Protein AF-0000000079721701 (afdb_homodimer)

Radius of gyration: 37.3 Å; Cα contacts (8 Å, |Δi|>4): 2330; chains: 2; bounding box: 77×188×88 Å

Solvent-accessible surface area (backbone atoms only — not comparable to full-atom values): 48137 Å² total; per-residue (Å²): 137,82,81,78,79,73,79,78,77,75,77,74,76,75,70,72,70,68,70,68,66,74,75,66,59,24,39,37,38,39,32,34,25,27,34,30,35,58,57,39,34,76,59,66,25,84,84,37,69,26,68,47,55,31,50,41,29,46,56,5,37,29,41,76,34,28,29,40,41,21,17,40,56,22,20,17,47,40,15,33,41,32,3,26,53,33,38,29,41,56,12,48,28,65,82,40,46,40,57,69,83,54,66,39,45,49,31,56,40,35,76,66,61,31,49,20,36,37,33,12,58,74,68,44,46,76,38,57,55,71,18,40,79,41,77,42,64,48,54,90,61,8,42,90,43,16,53,65,39,53,53,54,54,64,69,69,47,70,84,91,41,36,38,35,37,45,40,19,27,38,24,36,40,84,73,82,68,92,53,97,37,61,79,72,45,55,34,92,77,54,78,60,61,84,60,50,48,84,44,69,53,28,24,44,50,50,20,51,43,42,20,32,46,33,49,52,25,50,51,51,38,53,41,52,53,47,30,52,75,67,71,42,44,49,54,24,40,37,36,40,35,34,36,18,4,27,68,40,61,72,10,22,58,29,69,51,65,52,4,19,29,23,38,39,30,37,29,21,60,73,68,28,74,59,52,60,38,72,20,72,37,47,42,49,34,24,20,48,25,34,21,54,29,51,73,64,73,38,86,64,61,73,65,37,35,35,54,58,58,62,63,41,50,77,39,41,83,49,85,71,42,53,46,46,60,31,39,27,44,36,44,61,37,54,50,43,34,39,29,34,29,45,94,51,38,38,35,37,43,28,80,45,15,80,46,52,54,48,42,34,62,69,15,43,59,27,57,41,37,50,48,43,50,52,31,50,76,68,44,62,29,46,47,59,44,31,52,36,60,22,29,48,41,41,20,46,41,26,27,46,38,88,84,32,78,80,61,76,49,65,44,56,67,40,74,90,35,46,66,59,51,52,51,47,50,49,53,43,50,48,33,32,59,61,32,25,49,58,82,54,90,51,55,32,51,38,24,39,50,98,51,73,74,81,44,69,38,97,38,49,95,47,80,44,51,56,45,9,56,94,59,50,3,60,76,44,44,53,55,54,74,85,137,83,82,80,80,75,79,79,78,76,77,75,76,75,72,73,71,68,70,69,67,75,77,63,60,24,39,37,40,40,30,34,24,27,35,31,36,58,58,40,34,77,60,66,26,85,83,38,68,27,68,46,54,31,49,42,28,47,55,4,37,28,38,76,35,30,28,40,41,21,18,40,57,23,20,17,47,42,15,33,41,33,4,26,55,32,36,31,41,56,13,48,28,64,81,40,45,40,57,69,82,56,66,38,45,50,31,55,39,36,76,67,61,30,48,20,37,37,32,12,57,73,69,43,46,76,38,58,54,71,19,40,80,42,75,41,65,48,53,89,60,8,42,91,44,16,53,65,38,53,53,56,54,63,69,68,47,70,87,90,42,36,36,36,37,44,40,18,27,38,23,37,40,84,74,82,69,89,54,99,39,62,77,72,44,54,33,93,78,56,78,58,61,85,59,51,47,84,45,70,53,29,2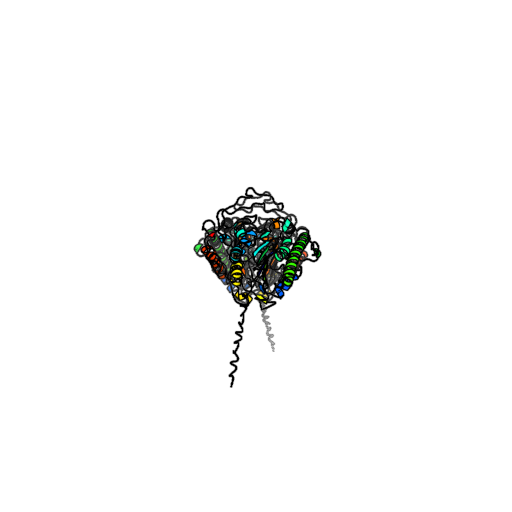4,44,51,50,21,49,43,41,21,33,46,32,50,52,26,50,52,53,38,53,42,52,53,49,30,51,74,67,71,42,43,51,52,24,41,37,35,41,35,34,36,18,5,28,69,40,60,72,11,22,58,28,70,51,64,54,4,19,29,23,37,40,30,38,30,23,60,73,68,27,73,60,54,58,39,74,22,71,36,47,43,49,33,24,20,47,25,34,21,53,29,51,74,65,73,39,86,64,63,73,64,36,36,34,56,59,57,62,64,41,50,78,38,40,82,49,84,70,40,54,45,46,59,32,41,28,44,34,44,61,37,54,49,44,35,39,30,34,31,44,94,51,39,38,34,37,43,29,80,46,15,79,47,52,53,47,42,33,62,71,16,45,60,28,58,42,35,48,48,45,50,51,31,50,77,69,44,62,29,46,47,60,44,30,53,37,58,22,28,48,42,42,19,47,41,25,26,46,38,87,82,32,78,80,61,75,50,66,45,54,67,41,76,92,36,45,67,60,49,5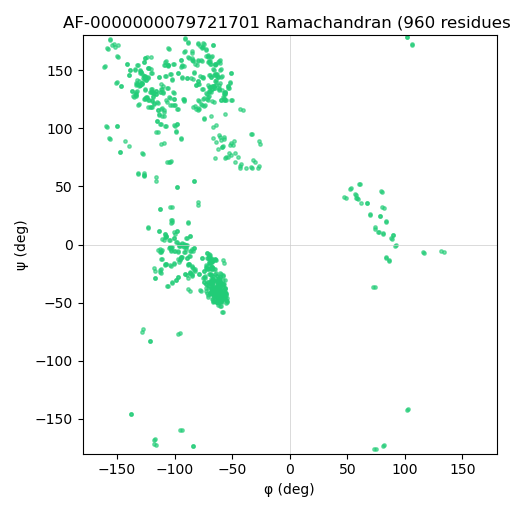1,50,48,50,48,53,43,50,47,33,33,58,60,31,24,49,58,82,55,90,52,54,32,51,38,25,38,52,99,52,72,75,80,44,70,40,98,37,48,95,47,79,45,51,58,44,9,56,95,58,50,4,60,77,45,42,54,54,53,75,85

Sequence (964 aa):
MNHFFIPFLLFLSVSSTAYAQKEKLNIIVFIADDVSWDDFGCYGNTQVKTPNIDQLAKNGLKFDNFYLTASSCSPSRNSIITGRYPHNTGATELHTTPPLNMVSFPELLRNNNYYSVMAGKFHMGPYARRGFDMMFEHRNENGDGGEESWLNSLKKRPKTKPFFMWFASYDAHRDWGPNKFSGTHQPNQLEPPFYLSNGDETKADLAKYYDEISRFDFYIGEVVKELKSQKELDNTLIIIMSDNGRPFPHSKTRVNDRGMKTPFVMHWPNGIKNKDVTSKSLISAVDIAPTILTLAGIDSPDHFQGHSFDRLLTEPDLPFRNYLFAEHNWHDYEAHERMVRNENYMYILNSRPMQPQNGPLDAVGSPSFKELEILKDQGQLSAIQADVFMVPRPHEELYDYGRDPLQLLNVASLPEYAETLKSMRNILSEWMTETGDNIPKNLTKDWYHKEAGLIKTEFHNIRGEMPGQNLNATENNVKGAFMNHFFIPFLLFLSVSSTAYAQKEKLNIIVFIADDVSWDDFGCYGNTQVKTPNIDQLAKNGLKFDNFYLTASSCSPSRNSIITGRYPHNTGATELHTTPPLNMVSFPELLRNNNYYSVMAGKFHMGPYARRGFDMMFEHRNENGDGGEESWLNSLKKRPKTKPFFMWFASYDAHRDWGPNKFSGTHQPNQLEPPFYLSNGDETKADLAKYYDEISRFDFYIGEVVKELKSQKELDNTLIIIMSDNGRPFPHSKTRVNDRGMKTPFVMHWPNGIKNKDVTSKSLISAVDIAPTILTLAGIDSPDHFQGHSFDRLLTEPDLPFRNYLFAEHNWHDYEAHERMVRNENYMYILNSRPMQPQNGPLDAVGSPSFKELEILKDQGQLSAIQADVFMVPRPHEELYDYGRDPLQLLNVASLPEYAETLKSMRNILSEWMTETGDNIPKNLTKDWYHKEAGLIKTEFHNIRGEMPGQNLNATENNVKGAF

Organism: NCBI:txid616991

Nearest PDB structures (foldseek):
  4miv-assembly4_G  TM=9.197E-01  e=3.894E-34  Homo sapiens
  4miv-assembly3_F  TM=9.043E-01  e=2.025E-34  Homo sapiens
  4miv-assembly1_B  TM=8.960E-01  e=1.007E-33  Homo sapiens
  4upi-assembly1_A  TM=7.775E-01  e=2.759E-25  Ruegeria pomeroyi DSS-3
  4uph-assembly2_D  TM=7.593E-01  e=1.478E-23  Rhizobium rhizogenes K84

Foldseek 3Di:
DPPPPPPDPPPPPPPPPPPVVPAFFAEEEEAEAAAAACLAVCNPDPQFDQPLLNVLQQFAEWEQAEWFQAQAQQLRVLCLFQLDHSLLQVNVEQLREGDLPGDGLLLVVVVVFAAEEEWEDDSHDDNCPNSHPYYHYDCVCQPPFRQNCVQVCVVPDDPVTHYYYYRYTHAPPDDQDDDPQPPVGDLVPDDDDPLFDNDSQVSVLVRSNSSRVNVSSVSSNSNLVSCVVVVNQQRYKYWYKYSWHHLAFPERLDRDSSTIPMIITIHHNNQQPDGRYYAHEHHYSSQNSCQVCVSSVHHDDLQRLHHHPSVCSHVRHDHDAQKDKHWRQDALAGFTKIWMDGPWKIKMAGPCQQDFQQHHQSNLQGSRVVVLVVCVVVVNRDPSNCRRVDPRHDRMFMATCVVPVPRSDGCCPPPVCVVVNVVRVVLRVQQCVLLQWDDDPWAQHNQADSHHDRHGDPSNPPGTDRTSVVVSSNPRSHNGHD/DPPPPDPPPPPPPPPPPPPVVPAFFAEEEEAAAAAAACLAVCNPDPQFDQPLLNVLQQFAEWEQAEWFQAQAQQLRVLCLFQLDHSLLQVNNEQLREGDLPRDGLLLVVVVVFAAEEEWEDDSHDDNCPNSHPYYHYDCVCQPPFRQNCVQVCVVPDDPVHHYYYHRYTHAPPDDQDDDPQPPVGDLVPDDDDPLFDNDSQVSVLVRSNSSRVNVSSVSSNSNLVSCVVVVNQQRYKYWYKYSWHHLAFPERLDRDSSTIPMIIGIGHNNQQPDGRYYAHEHHYSSQNSCQVCVSSVHHDDLQRLHHHPSVCSHVRHDHDAQKDKHWRQDALAGFTKIWMDGPWKIKMAGPCQQDFQQHHQSNLQGSRVVVLVVCVVVVNRDPSNCRRVDPRHDRMFMATCVVPVPRSDGCCPPPVCVVVNVVRVVLRVQQCVLLQWDDDPWAQHNQADSHHDRHGDPSNPPGTDRTSVVVSSNPRSHNGHD

Structure (mmCIF, N/CA/C/O backbone):
data_AF-0000000079721701-model_v1
#
loop_
_entity.id
_entity.type
_entity.pdbx_description
1 polymer 'Arylsulfatase A-like enzyme'
#
loop_
_atom_site.group_PDB
_atom_site.id
_atom_site.type_symbol
_atom_site.label_atom_id
_atom_site.label_alt_id
_atom_site.label_comp_id
_atom_site.label_asym_id
_atom_site.label_entity_id
_atom_site.label_seq_id
_atom_site.pdbx_PDB_ins_code
_atom_site.Cartn_x
_atom_site.Cartn_y
_atom_site.Cartn_z
_atom_site.occupancy
_atom_site.B_iso_or_equiv
_atom_site.auth_seq_id
_atom_site.auth_comp_id
_atom_site.auth_asym_id
_atom_site.auth_atom_id
_atom_site.pdbx_PDB_model_num
ATOM 1 N N . MET A 1 1 ? -49.188 99.625 22.891 1 33.59 1 MET A N 1
ATOM 2 C CA . MET A 1 1 ? -49.219 98.375 22.141 1 33.59 1 MET A CA 1
ATOM 3 C C . MET A 1 1 ? -47.812 97.812 21.969 1 33.59 1 MET A C 1
ATOM 5 O O . MET A 1 1 ? -47.062 98.25 21.125 1 33.59 1 MET A O 1
ATOM 9 N N . ASN A 1 2 ? -47.125 97.562 23.109 1 38.44 2 ASN A N 1
ATOM 10 C CA . ASN A 1 2 ? -45.781 97.062 23.375 1 38.44 2 ASN A CA 1
ATOM 11 C C . ASN A 1 2 ? -45.562 95.688 22.859 1 38.44 2 ASN A C 1
ATOM 13 O O . ASN A 1 2 ? -46.25 94.75 23.297 1 38.44 2 ASN A O 1
ATOM 17 N N . HIS A 1 3 ? -45.25 95.5 21.562 1 40.81 3 HIS A N 1
ATOM 18 C CA . HIS A 1 3 ? -45 94.312 20.828 1 40.81 3 HIS A CA 1
ATOM 19 C C . HIS A 1 3 ? -43.812 93.5 21.453 1 40.81 3 HIS A C 1
ATOM 21 O O . HIS A 1 3 ? -42.719 94.062 21.578 1 40.81 3 HIS A O 1
ATOM 27 N N . PHE A 1 4 ? -44.062 92.688 22.438 1 42.78 4 PHE A N 1
ATOM 28 C CA . PHE A 1 4 ? -43.125 91.812 23.094 1 42.78 4 PHE A CA 1
ATOM 29 C C . PHE A 1 4 ? -42.562 90.812 22.094 1 42.78 4 PHE A C 1
ATOM 31 O O . PHE A 1 4 ? -43.281 90.062 21.422 1 42.78 4 PHE A O 1
ATOM 38 N N . PHE A 1 5 ? -41.406 91.062 21.469 1 44.31 5 PHE A N 1
ATOM 39 C CA . PHE A 1 5 ? -40.625 90.188 20.594 1 44.31 5 PHE A CA 1
ATOM 40 C C . PHE A 1 5 ? -40.125 89 21.359 1 44.31 5 PHE A C 1
ATOM 42 O O . PHE A 1 5 ? -39.406 89.125 22.359 1 44.31 5 PHE A O 1
ATOM 49 N N . ILE A 1 6 ? -40.875 87.938 21.438 1 47.28 6 ILE A N 1
ATOM 50 C CA . ILE A 1 6 ? -40.375 86.688 22.047 1 47.28 6 ILE A CA 1
ATOM 51 C C . ILE A 1 6 ? -39.281 86.125 21.188 1 47.28 6 ILE A C 1
ATOM 53 O O . ILE A 1 6 ? -39.469 85.812 20 1 47.28 6 ILE A O 1
ATOM 57 N N . PRO A 1 7 ? -38 86.312 21.547 1 44.66 7 PRO A N 1
ATOM 58 C CA . PRO A 1 7 ? -36.938 85.625 20.766 1 44.66 7 PRO A CA 1
ATOM 59 C C . PRO A 1 7 ? -37.094 84.125 20.703 1 44.66 7 PRO A C 1
ATOM 61 O O . PRO A 1 7 ? -37.531 83.5 21.672 1 44.66 7 PRO A O 1
ATOM 64 N N . PHE A 1 8 ? -37.375 83.625 19.531 1 43.62 8 PHE A N 1
ATOM 65 C CA . PHE A 1 8 ? -37.406 82.188 19.203 1 43.62 8 PHE A CA 1
ATOM 66 C C . PHE A 1 8 ? -36.031 81.562 19.469 1 43.62 8 PHE A C 1
ATOM 68 O O . PHE A 1 8 ? -35.031 81.938 18.844 1 43.62 8 PHE A O 1
ATOM 75 N N . LEU A 1 9 ? -35.781 81.062 20.688 1 43.47 9 LEU A N 1
ATOM 76 C CA . LEU A 1 9 ? -34.625 80.25 20.969 1 43.47 9 LEU A CA 1
ATOM 77 C C . LEU A 1 9 ? -34.625 79 20.094 1 43.47 9 LEU A C 1
ATOM 79 O O . LEU A 1 9 ? -35.562 78.188 20.203 1 43.47 9 LEU A O 1
ATOM 83 N N . LEU A 1 10 ? -34.125 79.125 18.875 1 42.88 10 LEU A N 1
ATOM 84 C CA . LEU A 1 10 ? -33.812 77.938 18.094 1 42.88 10 LEU A CA 1
ATOM 85 C C . LEU A 1 10 ? -33 76.938 18.891 1 42.88 10 LEU A C 1
ATOM 87 O O . LEU A 1 10 ? -31.859 77.25 19.266 1 42.88 10 LEU A O 1
ATOM 91 N N . PHE A 1 11 ? -33.594 76 19.625 1 42.72 11 PHE A N 1
ATOM 92 C CA . PHE A 1 11 ? -32.938 74.875 20.172 1 42.72 11 PHE A CA 1
ATOM 93 C C . PHE A 1 11 ? -32.25 74.062 19.078 1 42.72 11 PHE A C 1
ATOM 95 O O . PHE A 1 11 ? -32.938 73.438 18.25 1 42.72 11 PHE A O 1
ATOM 102 N N . LEU A 1 12 ? -31.078 74.562 18.516 1 43.72 12 LEU A N 1
ATOM 103 C CA . LEU A 1 12 ? -30.25 73.625 17.75 1 43.72 12 LEU A CA 1
ATOM 104 C C . LEU A 1 12 ? -29.984 72.312 18.531 1 43.72 12 LEU A C 1
ATOM 106 O O . LEU A 1 12 ? -29.297 72.375 19.531 1 43.72 12 LEU A O 1
ATOM 110 N N . SER A 1 13 ? -30.844 71.375 18.453 1 41.56 13 SER A N 1
ATOM 111 C CA . SER A 1 13 ? -30.516 70 18.828 1 41.56 13 SER A CA 1
ATOM 112 C C . SER A 1 13 ? -29.266 69.5 18.094 1 41.56 13 SER A C 1
ATOM 114 O O . SER A 1 13 ? -29.281 69.312 16.875 1 41.56 13 SER A O 1
ATOM 116 N N . VAL A 1 14 ? -28.047 69.938 18.5 1 43.81 14 VAL A N 1
ATOM 117 C CA . VAL A 1 14 ? -26.859 69.188 18.078 1 43.81 14 VAL A CA 1
ATOM 118 C C . VAL A 1 14 ? -27.062 67.688 18.312 1 43.81 14 VAL A C 1
ATOM 120 O O . VAL A 1 14 ? -27.141 67.25 19.453 1 43.81 14 VAL A O 1
ATOM 123 N N . SER A 1 15 ? -27.781 67.062 17.422 1 39.53 15 SER A N 1
ATOM 124 C CA . SER A 1 15 ? -27.656 65.625 17.359 1 39.53 15 SER A CA 1
ATOM 125 C C . SER A 1 15 ? -26.188 65.188 17.359 1 39.53 15 SER A C 1
ATOM 127 O O . SER A 1 15 ? -25.469 65.438 16.391 1 39.53 15 SER A O 1
ATOM 129 N N . SER A 1 16 ? -25.5 65.312 18.453 1 36.78 16 SER A N 1
ATOM 130 C CA . SER A 1 16 ? -24.266 64.5 18.516 1 36.78 16 SER A CA 1
ATOM 131 C C . SER A 1 16 ? -24.438 63.125 17.875 1 36.78 16 SER A C 1
ATOM 133 O O . SER A 1 16 ? -25.078 62.25 18.453 1 36.78 16 SER A O 1
ATOM 135 N N . THR A 1 17 ? -24.641 63.125 16.594 1 38.56 17 THR A N 1
ATOM 136 C CA . THR A 1 17 ? -24.359 61.812 16.031 1 38.56 17 THR A CA 1
ATOM 137 C C . THR A 1 17 ? -23.078 61.219 16.609 1 38.56 17 THR A C 1
ATOM 139 O O . THR A 1 17 ? -21.984 61.688 16.312 1 38.56 17 THR A O 1
ATOM 142 N N . ALA A 1 18 ? -23.062 60.875 17.859 1 40.19 18 ALA A N 1
ATOM 143 C CA . ALA A 1 18 ? -22.016 59.938 18.266 1 40.19 18 ALA A CA 1
ATOM 144 C C . ALA A 1 18 ? -21.625 59 17.125 1 40.19 18 ALA A C 1
ATOM 146 O O . ALA A 1 18 ? -22.422 58.156 16.719 1 40.19 18 ALA A O 1
ATOM 147 N N . TYR A 1 19 ? -20.984 59.469 16.156 1 37.78 19 TYR A N 1
ATOM 148 C CA . TYR A 1 19 ? -20.297 58.469 15.344 1 37.78 19 TYR A CA 1
ATOM 149 C C . TYR A 1 19 ? -19.828 57.281 16.203 1 37.78 19 TYR A C 1
ATOM 151 O O . TYR A 1 19 ? -18.906 57.438 17 1 37.78 19 TYR A O 1
ATOM 159 N N . ALA A 1 20 ? -20.703 56.5 16.766 1 42.44 20 ALA A N 1
ATOM 160 C CA . ALA A 1 20 ? -20.281 55.25 17.359 1 42.44 20 ALA A CA 1
ATOM 161 C C . ALA A 1 20 ? -19.016 54.719 16.688 1 42.44 20 ALA A C 1
ATOM 163 O O . ALA A 1 20 ? -19.031 54.344 15.523 1 42.44 20 ALA A O 1
ATOM 164 N N . GLN A 1 21 ? -17.953 55.344 16.828 1 42.47 21 GLN A N 1
ATOM 165 C CA . GLN A 1 21 ? -16.688 54.781 16.375 1 42.47 21 GLN A CA 1
ATOM 166 C C . GLN A 1 21 ? -16.734 53.25 16.359 1 42.47 21 GLN A C 1
ATOM 168 O O . GLN A 1 21 ? -17.031 52.656 17.391 1 42.47 21 GLN A O 1
ATOM 173 N N . LYS A 1 22 ? -17.172 52.688 15.336 1 55.22 22 LYS A N 1
ATOM 174 C CA . LYS A 1 22 ? -17.172 51.219 15.219 1 55.22 22 LYS A CA 1
ATOM 175 C C . LYS A 1 22 ? -15.977 50.625 15.938 1 55.22 22 LYS A C 1
ATOM 177 O O . LYS A 1 22 ? -14.82 50.938 15.617 1 55.22 22 LYS A O 1
ATOM 182 N N . GLU A 1 23 ? -16.141 50.219 17.141 1 75.44 23 GLU A N 1
ATOM 183 C CA . GLU A 1 23 ? -15.117 49.594 17.969 1 75.44 23 GLU A CA 1
ATOM 184 C C . GLU A 1 23 ? -14.281 48.625 17.172 1 75.44 23 GLU A C 1
ATOM 186 O O . GLU A 1 23 ? -14.82 47.812 16.406 1 75.44 23 GLU A O 1
ATOM 191 N N . LYS A 1 24 ? -13 48.906 17.016 1 89.88 24 LYS A N 1
ATOM 192 C CA . LYS A 1 24 ? -12.07 48.031 16.297 1 89.88 24 LYS A CA 1
ATOM 193 C C . LYS A 1 24 ? -12.109 46.594 16.844 1 89.88 24 LYS A C 1
ATOM 195 O O . LYS A 1 24 ? -12.234 46.406 18.047 1 89.88 24 LYS A O 1
ATOM 200 N N . LEU A 1 25 ? -12.117 45.719 16 1 96.88 25 LEU A N 1
ATOM 201 C CA . LEU A 1 25 ? -12.164 44.281 16.266 1 96.88 25 LEU A CA 1
ATOM 202 C C . LEU A 1 25 ? -11.008 43.844 17.156 1 96.88 25 LEU A C 1
ATOM 204 O O . LEU A 1 25 ? -9.859 44.25 16.922 1 96.88 25 LEU A O 1
ATOM 208 N N . ASN A 1 26 ? -11.305 43.188 18.312 1 98.5 26 ASN A N 1
ATOM 209 C CA . ASN A 1 26 ? -10.273 42.469 19.062 1 98.5 26 ASN A CA 1
ATOM 210 C C . ASN A 1 26 ? -10.039 41.062 18.484 1 98.5 26 ASN A C 1
ATOM 212 O O . ASN A 1 26 ? -10.938 40.469 17.891 1 98.5 26 ASN A O 1
ATOM 216 N N . ILE A 1 27 ? -8.812 40.562 18.578 1 98.81 27 ILE A N 1
ATOM 217 C CA . ILE A 1 27 ? -8.477 39.25 17.984 1 98.81 27 ILE A CA 1
ATOM 218 C C . ILE A 1 27 ? -7.668 38.438 18.984 1 98.81 27 ILE A C 1
ATOM 220 O O . ILE A 1 27 ? -6.688 38.938 19.562 1 98.81 27 ILE A O 1
ATOM 224 N N . ILE A 1 28 ? -8.062 37.188 19.25 1 98.88 28 ILE A N 1
ATOM 225 C CA . ILE A 1 28 ? -7.281 36.219 20 1 98.88 28 ILE A CA 1
ATOM 226 C C . ILE A 1 28 ? -7.109 34.938 19.188 1 98.88 28 ILE A C 1
ATOM 228 O O . ILE A 1 28 ? -8.094 34.375 18.688 1 98.88 28 ILE A O 1
ATOM 232 N N . VAL A 1 29 ? -5.918 34.531 19.016 1 98.81 29 VAL A N 1
ATOM 233 C CA . VAL A 1 29 ? -5.602 33.219 18.391 1 98.81 29 VAL A CA 1
ATOM 234 C C . VAL A 1 29 ? -5.07 32.281 19.453 1 98.81 29 VAL A C 1
ATOM 236 O O . VAL A 1 29 ? -4.035 32.531 20.078 1 98.81 29 VAL A O 1
ATOM 239 N N . PHE A 1 30 ? -5.82 31.234 19.672 1 98.75 30 PHE A N 1
ATOM 240 C CA . PHE A 1 30 ? -5.332 30.125 20.484 1 98.75 30 PHE A CA 1
ATOM 241 C C . PHE A 1 30 ? -4.684 29.062 19.609 1 98.75 30 PHE A C 1
ATOM 243 O O . PHE A 1 30 ? -5.32 28.516 18.703 1 98.75 30 PHE A O 1
ATOM 250 N N . ILE A 1 31 ? -3.453 28.703 19.891 1 98.19 31 ILE A N 1
ATOM 251 C CA . ILE A 1 31 ? -2.74 27.688 19.125 1 98.19 31 ILE A CA 1
ATOM 252 C C . ILE A 1 31 ? -2.271 26.578 20.047 1 98.19 31 ILE A C 1
ATOM 254 O O . ILE A 1 31 ? -1.507 26.812 20.984 1 98.19 31 ILE A O 1
ATOM 258 N N . ALA A 1 32 ? -2.744 25.406 19.812 1 97.62 32 ALA A N 1
ATOM 259 C CA . ALA A 1 32 ? -2.211 24.219 20.469 1 97.62 32 ALA A CA 1
ATOM 260 C C . ALA A 1 32 ? -0.925 23.75 19.797 1 97.62 32 ALA A C 1
ATOM 262 O O . ALA A 1 32 ? -0.618 24.156 18.688 1 97.62 32 ALA A O 1
ATOM 263 N N . ASP A 1 33 ? -0.144 22.984 20.547 1 96.06 33 ASP A N 1
ATOM 264 C CA . ASP A 1 33 ? 1.046 22.344 20.016 1 96.06 33 ASP A CA 1
ATOM 265 C C . ASP A 1 33 ? 0.862 20.828 19.938 1 96.06 33 ASP A C 1
ATOM 267 O O . ASP A 1 33 ? 0.807 20.156 20.969 1 96.06 33 ASP A O 1
ATOM 271 N N . ASP A 1 34 ? 0.768 20.266 18.703 1 96.69 34 ASP A N 1
ATOM 272 C CA . ASP A 1 34 ? 0.71 18.828 18.516 1 96.69 34 ASP A CA 1
ATOM 273 C C . ASP A 1 34 ? -0.693 18.297 18.797 1 96.69 34 ASP A C 1
ATOM 275 O O . ASP A 1 34 ? -0.858 17.312 19.531 1 96.69 34 ASP A O 1
ATOM 279 N N . VAL A 1 35 ? -1.692 18.969 18.266 1 97.5 35 VAL A N 1
ATOM 280 C CA . VAL A 1 35 ? -3.07 18.5 18.359 1 97.5 35 VAL A CA 1
ATOM 281 C C . VAL A 1 35 ? -3.65 18.297 16.953 1 97.5 35 VAL A C 1
ATOM 283 O O . VAL A 1 35 ? -3.531 19.188 16.094 1 97.5 35 VAL A O 1
ATOM 286 N N . SER A 1 36 ? -4.258 17.156 16.75 1 96.19 36 SER A N 1
ATOM 287 C CA . SER A 1 36 ? -4.809 16.844 15.438 1 96.19 36 SER A CA 1
ATOM 288 C C . SER A 1 36 ? -6.273 17.266 15.336 1 96.19 36 SER A C 1
ATOM 290 O O . SER A 1 36 ? -6.922 17.516 16.359 1 96.19 36 SER A O 1
ATOM 292 N N . TRP A 1 37 ? -6.762 17.297 14.117 1 94.31 37 TRP A N 1
ATOM 293 C CA . TRP A 1 37 ? -8.078 17.844 13.805 1 94.31 37 TRP A CA 1
ATOM 294 C C . TRP A 1 37 ? -9.172 17.062 14.531 1 94.31 37 TRP A C 1
ATOM 296 O O . TRP A 1 37 ? -10.188 17.641 14.93 1 94.31 37 TRP A O 1
ATOM 306 N N . ASP A 1 38 ? -8.906 15.789 14.758 1 94.69 38 ASP A N 1
ATOM 307 C CA . ASP A 1 38 ? -9.969 14.945 15.289 1 94.69 38 ASP A CA 1
ATOM 308 C C . ASP A 1 38 ? -9.773 14.695 16.781 1 94.69 38 ASP A C 1
ATOM 310 O O . ASP A 1 38 ? -10.336 13.75 17.344 1 94.69 38 ASP A O 1
ATOM 314 N N . ASP A 1 39 ? -9.016 15.578 17.406 1 97 39 ASP A N 1
ATOM 315 C CA . ASP A 1 39 ? -8.734 15.391 18.828 1 97 39 ASP A CA 1
ATOM 316 C C . ASP A 1 39 ? -9.703 16.203 19.688 1 97 39 ASP A C 1
ATOM 318 O O . ASP A 1 39 ? -9.781 16 20.906 1 97 39 ASP A O 1
ATOM 322 N N . PHE A 1 40 ? -10.414 17.156 19.125 1 97.75 40 PHE A N 1
ATOM 323 C CA . PHE A 1 40 ? -11.406 17.922 19.875 1 97.75 40 PHE A CA 1
ATOM 324 C C . PHE A 1 40 ? -12.781 17.281 19.766 1 97.75 40 PHE A C 1
ATOM 326 O O . PHE A 1 40 ? -13.109 16.672 18.75 1 97.75 40 PHE A O 1
ATOM 333 N N . GLY A 1 41 ? -13.594 17.5 20.734 1 97.19 41 GLY A N 1
ATOM 334 C CA . GLY A 1 41 ? -14.945 16.969 20.766 1 97.19 41 GLY A CA 1
ATOM 335 C C . GLY A 1 41 ? -15.805 17.469 19.625 1 97.19 41 GLY A C 1
ATOM 336 O O . GLY A 1 41 ? -16.609 16.703 19.078 1 97.19 41 GLY A O 1
ATOM 337 N N . CYS A 1 42 ? -15.688 18.656 19.25 1 97.19 42 CYS A N 1
ATOM 338 C CA . CYS A 1 42 ? -16.531 19.234 18.219 1 97.19 42 CYS A CA 1
ATOM 339 C C . CYS A 1 42 ? -16.25 18.594 16.859 1 97.19 42 CYS A C 1
ATOM 341 O O . CYS A 1 42 ? -17.031 18.766 15.914 1 97.19 42 CYS A O 1
ATOM 343 N N . TYR A 1 43 ? -15.18 17.859 16.766 1 96.94 43 TYR A N 1
ATOM 344 C CA . TYR A 1 43 ? -14.867 17.156 15.523 1 96.94 43 TYR A CA 1
ATOM 345 C C . TYR A 1 43 ? -15.172 15.664 15.656 1 96.94 43 TYR A C 1
ATOM 347 O O . TYR A 1 43 ? -14.82 14.875 14.781 1 96.94 43 TYR A O 1
ATOM 355 N N . GLY A 1 44 ? -15.727 15.281 16.781 1 94.88 44 GLY A N 1
ATOM 356 C CA . GLY A 1 44 ? -16.266 13.938 16.875 1 94.88 44 GLY A CA 1
ATOM 357 C C . GLY A 1 44 ? -15.555 13.07 17.891 1 94.88 44 GLY A C 1
ATOM 358 O O . GLY A 1 44 ? -15.969 11.938 18.156 1 94.88 44 GLY A O 1
ATOM 359 N N . ASN A 1 45 ? -14.445 13.57 18.484 1 96.25 45 ASN A N 1
ATOM 360 C CA . ASN A 1 45 ? -13.75 12.773 19.484 1 96.25 45 ASN A CA 1
ATOM 361 C C . ASN A 1 45 ? -14.594 12.602 20.75 1 96.25 45 ASN A C 1
ATOM 363 O O . ASN A 1 45 ? -14.984 13.586 21.375 1 96.25 45 ASN A O 1
ATOM 367 N N . THR A 1 46 ? -14.859 11.406 21.172 1 95.69 46 THR A N 1
ATOM 368 C CA . THR A 1 46 ? -15.703 11.148 22.328 1 95.69 46 THR A CA 1
ATOM 369 C C . THR A 1 46 ? -14.859 10.781 23.547 1 95.69 46 THR A C 1
ATOM 371 O O . THR A 1 46 ? -15.391 10.594 24.641 1 95.69 46 THR A O 1
ATOM 374 N N . GLN A 1 47 ? -13.586 10.727 23.281 1 95.75 47 GLN A N 1
ATOM 375 C CA . GLN A 1 47 ? -12.727 10.211 24.344 1 95.75 47 GLN A CA 1
ATOM 376 C C . GLN A 1 47 ? -12.078 11.352 25.125 1 95.75 47 GLN A C 1
ATOM 378 O O . GLN A 1 47 ? -11.758 11.195 26.297 1 95.75 47 GLN A O 1
ATOM 383 N N . VAL A 1 48 ? -11.812 12.5 24.484 1 93.75 48 VAL A N 1
ATOM 384 C CA . VAL A 1 48 ? -11.219 13.664 25.141 1 93.75 48 VAL A CA 1
ATOM 385 C C . VAL A 1 48 ? -12.297 14.711 25.422 1 93.75 48 VAL A C 1
ATOM 387 O O . VAL A 1 48 ? -13.211 14.898 24.625 1 93.75 48 VAL A O 1
ATOM 390 N N . LYS A 1 49 ? -12.188 15.352 26.547 1 91.44 49 LYS A N 1
ATOM 391 C CA . LYS A 1 49 ? -13.164 16.375 26.938 1 91.44 49 LYS A CA 1
ATOM 392 C C . LYS A 1 49 ? -12.648 17.766 26.594 1 91.44 49 LYS A C 1
ATOM 394 O O . LYS A 1 49 ? -11.641 18.219 27.156 1 91.44 49 LYS A O 1
ATOM 399 N N . THR A 1 50 ? -13.312 18.422 25.734 1 97.94 50 THR A N 1
ATOM 400 C CA . THR A 1 50 ? -12.984 19.812 25.391 1 97.94 50 THR A CA 1
ATOM 401 C C . THR A 1 50 ? -14.242 20.672 25.406 1 97.94 50 THR A C 1
ATOM 403 O O . THR A 1 50 ? -14.562 21.328 24.406 1 97.94 50 THR A O 1
ATOM 406 N N . PRO A 1 51 ? -14.93 20.797 26.547 1 98.25 51 PRO A N 1
ATOM 407 C CA . PRO A 1 51 ? -16.25 21.438 26.594 1 98.25 51 PRO A CA 1
ATOM 408 C C . PRO A 1 51 ? -16.203 22.922 26.188 1 98.25 51 PRO A C 1
ATOM 410 O O . PRO A 1 51 ? -17.141 23.422 25.578 1 98.25 51 PRO A O 1
ATOM 413 N N . ASN A 1 52 ? -15.18 23.656 26.578 1 98.69 52 ASN A N 1
ATOM 414 C CA . ASN A 1 52 ? -15.109 25.078 26.234 1 98.69 52 ASN A CA 1
ATOM 415 C C . ASN A 1 52 ? -14.93 25.297 24.734 1 98.69 52 ASN A C 1
ATOM 417 O O . ASN A 1 52 ? -15.617 26.125 24.141 1 98.69 52 ASN A O 1
ATOM 421 N N . ILE A 1 53 ? -14.047 24.5 24.141 1 98.69 53 ILE A N 1
ATOM 422 C CA . ILE A 1 53 ? -13.836 24.562 22.688 1 98.69 53 ILE A CA 1
ATOM 423 C C . ILE A 1 53 ? -15.109 24.141 21.969 1 98.69 53 ILE A C 1
ATOM 425 O O . ILE A 1 53 ? -15.508 24.781 20.984 1 98.69 53 ILE A O 1
ATOM 429 N N . ASP A 1 54 ? -15.758 23.109 22.469 1 98.44 54 ASP A N 1
ATOM 430 C CA . ASP A 1 54 ? -17 22.609 21.875 1 98.44 54 ASP A CA 1
ATOM 431 C C . ASP A 1 54 ? -18.078 23.688 21.891 1 98.44 54 ASP A C 1
ATOM 433 O O . ASP A 1 54 ? -18.812 23.844 20.906 1 98.44 54 ASP A O 1
ATOM 437 N N . GLN A 1 55 ? -18.125 24.406 22.953 1 98.19 55 GLN A N 1
ATOM 438 C CA . GLN A 1 55 ? -19.125 25.453 23.062 1 98.19 55 GLN A CA 1
ATOM 439 C C . GLN A 1 55 ? -18.828 26.609 22.094 1 98.19 55 GLN A C 1
ATOM 441 O O . GLN A 1 55 ? -19.75 27.156 21.484 1 98.19 55 GLN A O 1
ATOM 446 N N . LEU A 1 56 ? -17.594 26.953 22.016 1 98.31 56 LEU A N 1
ATOM 447 C CA . LEU A 1 56 ? -17.219 28 21.078 1 98.31 56 LEU A CA 1
ATOM 448 C C . LEU A 1 56 ? -17.516 27.594 19.641 1 98.31 56 LEU A C 1
ATOM 450 O O . LEU A 1 56 ? -17.969 28.422 18.844 1 98.31 56 LEU A O 1
ATOM 454 N N . ALA A 1 57 ? -17.234 26.328 19.328 1 98.12 57 ALA A N 1
ATOM 455 C CA . ALA A 1 57 ? -17.562 25.812 18 1 98.12 57 ALA A CA 1
ATOM 456 C C . ALA A 1 57 ? -19.062 25.828 17.75 1 98.12 57 ALA A C 1
ATOM 458 O O . ALA A 1 57 ? -19.516 26.25 16.672 1 98.12 57 ALA A O 1
ATOM 459 N N . LYS A 1 58 ? -19.828 25.422 18.703 1 97.44 58 LYS A N 1
ATOM 460 C CA . LYS A 1 58 ? -21.281 25.375 18.594 1 97.44 58 LYS A CA 1
ATOM 461 C C . LYS A 1 58 ? -21.859 26.75 18.359 1 97.44 58 LYS A C 1
ATOM 463 O O . LYS A 1 58 ? -22.859 26.906 17.641 1 97.44 58 LYS A O 1
ATOM 468 N N . ASN A 1 59 ? -21.219 27.75 18.953 1 96.88 59 ASN A N 1
ATOM 469 C CA . ASN A 1 59 ? -21.703 29.125 18.859 1 96.88 59 ASN A CA 1
ATOM 470 C C . ASN A 1 59 ? -20.938 29.922 17.812 1 96.88 59 ASN A C 1
ATOM 472 O O . ASN A 1 59 ? -21.016 31.156 17.781 1 96.88 59 ASN A O 1
ATOM 476 N N . GLY A 1 60 ? -20.141 29.25 17.062 1 97.69 60 GLY A N 1
ATOM 477 C CA . GLY A 1 60 ? -19.328 29.891 16.047 1 97.69 60 GLY A CA 1
ATOM 478 C C . GLY A 1 60 ? -19.281 29.109 14.734 1 97.69 60 GLY A C 1
ATOM 479 O O . GLY A 1 60 ? -20.312 28.594 14.289 1 97.69 60 GLY A O 1
ATOM 480 N N . LEU A 1 61 ? -18.172 29.172 14.102 1 97.81 61 LEU A N 1
ATOM 481 C CA . LEU A 1 61 ? -17.938 28.547 12.805 1 97.81 61 LEU A CA 1
ATOM 482 C C . LEU A 1 61 ? -16.766 27.578 12.883 1 97.81 61 LEU A C 1
ATOM 484 O O . LEU A 1 61 ? -15.688 27.938 13.383 1 97.81 61 LEU A O 1
ATOM 488 N N . LYS A 1 62 ? -17.031 26.328 12.5 1 97.56 62 LYS A N 1
ATOM 489 C CA . LYS A 1 62 ? -15.969 25.328 12.414 1 97.56 62 LYS A CA 1
ATOM 490 C C . LYS A 1 62 ? -15.633 25 10.961 1 97.56 62 LYS A C 1
ATOM 492 O O . LYS A 1 62 ? -16.516 25 10.102 1 97.56 62 LYS A O 1
ATOM 497 N N . PHE A 1 63 ? -14.391 24.734 10.695 1 97.75 63 PHE A N 1
ATOM 498 C CA . PHE A 1 63 ? -13.945 24.344 9.367 1 97.75 63 PHE A CA 1
ATOM 499 C C . PHE A 1 63 ? -13.477 22.891 9.352 1 97.75 63 PHE A C 1
ATOM 501 O O . PHE A 1 63 ? -12.633 22.5 10.172 1 97.75 63 PHE A O 1
ATOM 508 N N . ASP A 1 64 ? -13.969 22.125 8.367 1 96.62 64 ASP A N 1
ATOM 509 C CA . ASP A 1 64 ? -13.617 20.719 8.273 1 96.62 64 ASP A CA 1
ATOM 510 C C . ASP A 1 64 ? -12.32 20.516 7.488 1 96.62 64 ASP A C 1
ATOM 512 O O . ASP A 1 64 ? -11.664 19.484 7.621 1 96.62 64 ASP A O 1
ATOM 516 N N . ASN A 1 65 ? -12.047 21.5 6.656 1 97.19 65 ASN A N 1
ATOM 517 C CA . ASN A 1 65 ? -10.922 21.312 5.734 1 97.19 65 ASN A CA 1
ATOM 518 C C . ASN A 1 65 ? -9.93 22.453 5.828 1 97.19 65 ASN A C 1
ATOM 520 O O . ASN A 1 65 ? -9.656 23.141 4.832 1 97.19 65 ASN A O 1
ATOM 524 N N . PHE A 1 66 ? -9.367 22.641 7.004 1 97.88 66 PHE A N 1
ATOM 525 C CA . PHE A 1 66 ? -8.258 23.562 7.215 1 97.88 66 PHE A CA 1
ATOM 526 C C . PHE A 1 66 ? -6.934 22.828 7.277 1 97.88 66 PHE A C 1
ATOM 528 O O . PHE A 1 66 ? -6.805 21.844 8.008 1 97.88 66 PHE A O 1
ATOM 535 N N . TYR A 1 67 ? -5.973 23.328 6.504 1 98.38 67 TYR A N 1
ATOM 536 C CA . TYR A 1 67 ? -4.715 22.594 6.367 1 98.38 67 TYR A CA 1
ATOM 537 C C . TYR A 1 67 ? -3.525 23.5 6.66 1 98.38 67 TYR A C 1
ATOM 539 O O . TYR A 1 67 ? -3.508 24.672 6.25 1 98.38 67 TYR A O 1
ATOM 547 N N . LEU A 1 68 ? -2.598 22.938 7.359 1 98.44 68 LEU A N 1
ATOM 548 C CA . LEU A 1 68 ? -1.292 23.562 7.543 1 98.44 68 LEU A CA 1
ATOM 549 C C . LEU A 1 68 ? -0.465 23.484 6.262 1 98.44 68 LEU A C 1
ATOM 551 O O . LEU A 1 68 ? -0.84 22.781 5.32 1 98.44 68 LEU A O 1
ATOM 555 N N . THR A 1 69 ? 0.612 24.219 6.23 1 98.19 69 THR A N 1
ATOM 556 C CA . THR A 1 69 ? 1.551 24.141 5.121 1 98.19 69 THR A CA 1
ATOM 557 C C . THR A 1 69 ? 2.762 23.281 5.496 1 98.19 69 THR A C 1
ATOM 559 O O . THR A 1 69 ? 3.529 22.875 4.629 1 98.19 69 THR A O 1
ATOM 562 N N . ALA A 1 70 ? 2.934 23.062 6.773 1 97.69 70 ALA A N 1
ATOM 563 C CA . ALA A 1 70 ? 3.936 22.172 7.344 1 97.69 70 ALA A CA 1
ATOM 564 C C . ALA A 1 70 ? 3.451 21.578 8.664 1 97.69 70 ALA A C 1
ATOM 566 O O . ALA A 1 70 ? 2.771 22.25 9.445 1 97.69 70 ALA A O 1
ATOM 567 N N . SER A 1 71 ? 3.744 20.312 8.844 1 93.75 71 SER A N 1
ATOM 568 C CA . SER A 1 71 ? 3.432 19.688 10.125 1 93.75 71 SER A CA 1
ATOM 569 C C . SER A 1 71 ? 4.66 19.641 11.023 1 93.75 71 SER A C 1
ATOM 571 O O . SER A 1 71 ? 5.062 18.562 11.469 1 93.75 71 SER A O 1
ATOM 573 N N . SER A 1 72 ? 5.281 20.672 11.156 1 95.56 72 SER A N 1
ATOM 574 C CA . SER A 1 72 ? 6.402 21.031 12.023 1 95.56 72 SER A CA 1
ATOM 575 C C . SER A 1 72 ? 6.203 22.422 12.641 1 95.56 72 SER A C 1
ATOM 577 O O . SER A 1 72 ? 5.84 23.359 11.945 1 95.56 72 SER A O 1
ATOM 579 N N . CYS A 1 73 ? 6.398 22.531 13.883 1 94.44 73 CYS A N 1
ATOM 580 C CA . CYS A 1 73 ? 5.906 23.672 14.641 1 94.44 73 CYS A CA 1
ATOM 581 C C . CYS A 1 73 ? 6.473 24.969 14.086 1 94.44 73 CYS A C 1
ATOM 583 O O . CYS A 1 73 ? 5.715 25.859 13.672 1 94.44 73 CYS A O 1
ATOM 585 N N . SER A 1 74 ? 7.812 25.141 14.023 1 96.12 74 SER A N 1
ATOM 586 C CA . SER A 1 74 ? 8.406 26.422 13.672 1 96.12 74 SER A CA 1
ATOM 587 C C . SER A 1 74 ? 8.031 26.828 12.25 1 96.12 74 SER A C 1
ATOM 589 O O . SER A 1 74 ? 7.559 27.938 12.016 1 96.12 74 SER A O 1
ATOM 591 N N . PRO A 1 75 ? 8.211 25.906 11.266 1 97.38 75 PRO A N 1
ATOM 592 C CA . PRO A 1 75 ? 7.793 26.297 9.914 1 97.38 75 PRO A CA 1
ATOM 593 C C . PRO A 1 75 ? 6.297 26.594 9.828 1 97.38 75 PRO A C 1
ATOM 595 O O . PRO A 1 75 ? 5.887 27.5 9.109 1 97.38 75 PRO A O 1
ATOM 598 N N . SER A 1 76 ? 5.492 25.828 10.484 1 97.69 76 SER A N 1
ATOM 599 C CA . SER A 1 76 ? 4.047 26.016 10.477 1 97.69 76 SER A CA 1
ATOM 600 C C . SER A 1 76 ? 3.662 27.391 11.039 1 97.69 76 SER A C 1
ATOM 602 O O . SER A 1 76 ? 2.883 28.109 10.422 1 97.69 76 SER A O 1
ATOM 604 N N . ARG A 1 77 ? 4.184 27.766 12.172 1 97.69 77 ARG A N 1
ATOM 605 C CA . ARG A 1 77 ? 3.885 29.062 12.797 1 97.69 77 ARG A CA 1
ATOM 606 C C . ARG A 1 77 ? 4.328 30.219 11.906 1 97.69 77 ARG A C 1
ATOM 608 O O . ARG A 1 77 ? 3.648 31.234 11.828 1 97.69 77 ARG A O 1
ATOM 615 N N . ASN A 1 78 ? 5.488 30.016 11.281 1 98.19 78 ASN A N 1
ATOM 616 C CA . ASN A 1 78 ? 5.949 31.047 10.375 1 98.19 78 ASN A CA 1
ATOM 617 C C . ASN A 1 78 ? 5.012 31.219 9.18 1 98.19 78 ASN A C 1
ATOM 619 O O . ASN A 1 78 ? 4.793 32.312 8.703 1 98.19 78 ASN A O 1
ATOM 623 N N . SER A 1 79 ? 4.465 30.125 8.695 1 98.19 79 SER A N 1
ATOM 624 C CA . SER A 1 79 ? 3.486 30.219 7.617 1 98.19 79 SER A CA 1
ATOM 625 C C . SER A 1 79 ? 2.213 30.922 8.086 1 98.19 79 SER A C 1
ATOM 627 O O . SER A 1 79 ? 1.64 31.734 7.352 1 98.19 79 SER A O 1
ATOM 629 N N . ILE A 1 80 ? 1.781 30.641 9.234 1 98.19 80 ILE A N 1
ATOM 630 C CA . ILE A 1 80 ? 0.556 31.203 9.789 1 98.19 80 ILE A CA 1
ATOM 631 C C . ILE A 1 80 ? 0.698 32.719 9.922 1 98.19 80 ILE A C 1
ATOM 633 O O . ILE A 1 80 ? -0.176 33.469 9.477 1 98.19 80 ILE A O 1
ATOM 637 N N . ILE A 1 81 ? 1.84 33.219 10.461 1 98 81 ILE A N 1
ATOM 638 C CA . ILE A 1 81 ? 1.938 34.625 10.852 1 98 81 ILE A CA 1
ATOM 639 C C . ILE A 1 81 ? 2.336 35.469 9.641 1 98 81 ILE A C 1
ATOM 641 O O . ILE A 1 81 ? 2.141 36.688 9.633 1 98 81 ILE A O 1
ATOM 645 N N . THR A 1 82 ? 2.896 34.812 8.594 1 97.88 82 THR A N 1
ATOM 646 C CA . THR A 1 82 ? 3.395 35.594 7.453 1 97.88 82 THR A CA 1
ATOM 647 C C . THR A 1 82 ? 2.492 35.406 6.238 1 97.88 82 THR A C 1
ATOM 649 O O . THR A 1 82 ? 2.598 36.125 5.258 1 97.88 82 THR A O 1
ATOM 652 N N . GLY A 1 83 ? 1.645 34.312 6.258 1 98.19 83 GLY A N 1
ATOM 653 C CA . GLY A 1 83 ? 0.835 34 5.09 1 98.19 83 GLY A CA 1
ATOM 654 C C . GLY A 1 83 ? 1.651 33.5 3.92 1 98.19 83 GLY A C 1
ATOM 655 O O . GLY A 1 83 ? 1.277 33.688 2.762 1 98.19 83 GLY A O 1
ATOM 656 N N . ARG A 1 84 ? 2.82 32.906 4.195 1 98.44 84 ARG A N 1
ATOM 657 C CA . ARG A 1 84 ? 3.723 32.438 3.156 1 98.44 84 ARG A CA 1
ATOM 658 C C . ARG A 1 84 ? 4.016 30.938 3.34 1 98.44 84 ARG A C 1
ATOM 660 O O . ARG A 1 84 ? 3.918 30.406 4.449 1 98.44 84 ARG A O 1
ATOM 667 N N . TYR A 1 85 ? 4.316 30.266 2.209 1 98.5 85 TYR A N 1
ATOM 668 C CA . TYR A 1 85 ? 4.723 28.875 2.287 1 98.5 85 TYR A CA 1
ATOM 669 C C . TYR A 1 85 ? 6.098 28.734 2.922 1 98.5 85 TYR A C 1
ATOM 671 O O . TYR A 1 85 ? 6.898 29.672 2.887 1 98.5 85 TYR A O 1
ATOM 679 N N . PRO A 1 86 ? 6.422 27.531 3.469 1 98.44 86 PRO A N 1
ATOM 680 C CA . PRO A 1 86 ? 7.668 27.375 4.219 1 98.44 86 PRO A CA 1
ATOM 681 C C . PRO A 1 86 ? 8.898 27.766 3.398 1 98.44 86 PRO A C 1
ATOM 683 O O . PRO A 1 86 ? 9.75 28.516 3.869 1 98.44 86 PRO A O 1
ATOM 686 N N . HIS A 1 87 ? 8.984 27.328 2.164 1 98.5 87 HIS A N 1
ATOM 687 C CA . HIS A 1 87 ? 10.172 27.641 1.386 1 98.5 87 HIS A CA 1
ATOM 688 C C . HIS A 1 87 ? 10.227 29.141 1.052 1 98.5 87 HIS A C 1
ATOM 690 O O . HIS A 1 87 ? 11.305 29.688 0.807 1 98.5 87 HIS A O 1
ATOM 696 N N . ASN A 1 88 ? 9.133 29.812 1.106 1 98.5 88 ASN A N 1
ATOM 697 C CA . ASN A 1 88 ? 9.094 31.25 0.83 1 98.5 88 ASN A CA 1
ATOM 698 C C . ASN A 1 88 ? 9.375 32.062 2.086 1 98.5 88 ASN A C 1
ATOM 700 O O . ASN A 1 88 ? 9.594 33.281 2.004 1 98.5 88 ASN A O 1
ATOM 704 N N . THR A 1 89 ? 9.273 31.453 3.252 1 98.06 89 THR A N 1
ATOM 705 C CA . THR A 1 89 ? 9.688 32.125 4.473 1 98.06 89 THR A CA 1
ATOM 706 C C . THR A 1 89 ? 11.195 32 4.684 1 98.06 89 THR A C 1
ATOM 708 O O . THR A 1 89 ? 11.789 32.75 5.469 1 98.06 89 THR A O 1
ATOM 711 N N . GLY A 1 90 ? 11.734 31 4.059 1 97.19 90 GLY A N 1
ATOM 712 C CA . GLY A 1 90 ? 13.141 30.672 4.277 1 97.19 90 GLY A CA 1
ATOM 713 C C . GLY A 1 90 ? 13.367 29.812 5.508 1 97.19 90 GLY A C 1
ATOM 714 O O . GLY A 1 90 ? 14.477 29.344 5.738 1 97.19 90 GLY A O 1
ATOM 715 N N . ALA A 1 91 ? 12.383 29.656 6.297 1 96.81 91 ALA A N 1
ATOM 716 C CA . ALA A 1 91 ? 12.438 28.828 7.5 1 96.81 91 ALA A CA 1
ATOM 717 C C . ALA A 1 91 ? 11.711 27.5 7.289 1 96.81 91 ALA A C 1
ATOM 719 O O . ALA A 1 91 ? 10.703 27.234 7.941 1 96.81 91 ALA A O 1
ATOM 720 N N . THR A 1 92 ? 12.312 26.625 6.484 1 96.75 92 THR A N 1
ATOM 721 C CA . THR A 1 92 ? 11.648 25.406 6.035 1 96.75 92 THR A CA 1
ATOM 722 C C . THR A 1 92 ? 11.797 24.297 7.07 1 96.75 92 THR A C 1
ATOM 724 O O . THR A 1 92 ? 11 23.359 7.105 1 96.75 92 THR A O 1
ATOM 727 N N . GLU A 1 93 ? 12.844 24.312 7.883 1 96.69 93 GLU A N 1
ATOM 728 C CA . GLU A 1 93 ? 13.195 23.25 8.82 1 96.69 93 GLU A CA 1
ATOM 729 C C . GLU A 1 93 ? 12.922 23.672 10.258 1 96.69 93 GLU A C 1
ATOM 731 O O . GLU A 1 93 ? 12.859 24.859 10.562 1 96.69 93 GLU A O 1
ATOM 736 N N . LEU A 1 94 ? 12.766 22.672 11.078 1 94.31 94 LEU A N 1
ATOM 737 C CA . LEU A 1 94 ? 12.602 22.953 12.5 1 94.31 94 LEU A CA 1
ATOM 738 C C . LEU A 1 94 ? 13.695 23.875 13.008 1 94.31 94 LEU A C 1
ATOM 740 O O . LEU A 1 94 ? 14.875 23.656 12.742 1 94.31 94 LEU A O 1
ATOM 744 N N . HIS A 1 95 ? 13.328 25.016 13.617 1 92.19 95 HIS A N 1
ATOM 745 C CA . HIS A 1 95 ? 14.156 25.953 14.344 1 92.19 95 HIS A CA 1
ATOM 746 C C . HIS A 1 95 ? 14.961 26.844 13.398 1 92.19 95 HIS A C 1
ATOM 748 O O . HIS A 1 95 ? 15.938 27.469 13.805 1 92.19 95 HIS A O 1
ATOM 754 N N . THR A 1 96 ? 14.656 26.812 12.172 1 94.44 96 THR A N 1
ATOM 755 C CA . THR A 1 96 ? 15.195 27.828 11.266 1 94.44 96 THR A CA 1
ATOM 756 C C . THR A 1 96 ? 14.336 29.078 11.305 1 94.44 96 THR A C 1
ATOM 758 O O . THR A 1 96 ? 13.18 29.047 11.734 1 94.44 96 THR A O 1
ATOM 761 N N . THR A 1 97 ? 14.938 30.188 10.914 1 95.12 97 THR A N 1
ATOM 762 C CA . THR A 1 97 ? 14.266 31.469 11.078 1 95.12 97 THR A CA 1
ATOM 763 C C . THR A 1 97 ? 14.188 32.219 9.75 1 95.12 97 THR A C 1
ATOM 765 O O . THR A 1 97 ? 15.133 32.188 8.953 1 95.12 97 THR A O 1
ATOM 768 N N . PRO A 1 98 ? 13.109 32.938 9.555 1 97.56 98 PRO A N 1
ATOM 769 C CA . PRO A 1 98 ? 13.023 33.812 8.391 1 97.56 98 PRO A CA 1
ATOM 770 C C . PRO A 1 98 ? 13.984 35 8.469 1 97.56 98 PRO A C 1
ATOM 772 O O . PRO A 1 98 ? 14.492 35.312 9.547 1 97.56 98 PRO A O 1
ATOM 775 N N . PRO A 1 99 ? 14.242 35.625 7.277 1 96.81 99 PRO A N 1
ATOM 776 C CA . PRO A 1 99 ? 15.039 36.844 7.301 1 96.81 99 PRO A CA 1
ATOM 777 C C . PRO A 1 99 ? 14.391 37.969 8.125 1 96.81 99 PRO A C 1
ATOM 779 O O . PRO A 1 99 ? 13.172 38 8.289 1 96.81 99 PRO A O 1
ATOM 782 N N . LEU A 1 100 ? 15.195 38.875 8.539 1 96.69 100 LEU A N 1
ATOM 783 C CA . LEU A 1 100 ? 14.758 39.906 9.469 1 96.69 100 LEU A CA 1
ATOM 784 C C . LEU A 1 100 ? 13.75 40.844 8.805 1 96.69 100 LEU A C 1
ATOM 786 O O . LEU A 1 100 ? 12.945 41.5 9.484 1 96.69 100 LEU A O 1
ATOM 790 N N . ASN A 1 101 ? 13.766 40.875 7.523 1 95.62 101 ASN A N 1
ATOM 791 C CA . ASN A 1 101 ? 12.875 41.812 6.836 1 95.62 101 ASN A CA 1
ATOM 792 C C . ASN A 1 101 ? 11.516 41.188 6.551 1 95.62 101 ASN A C 1
ATOM 794 O O . ASN A 1 101 ? 10.641 41.844 5.969 1 95.62 101 ASN A O 1
ATOM 798 N N . MET A 1 102 ? 11.328 39.969 6.926 1 96.88 102 MET A N 1
ATOM 799 C CA . MET A 1 102 ? 10.031 39.344 6.777 1 96.88 102 MET A CA 1
ATOM 800 C C . MET A 1 102 ? 8.953 40.094 7.551 1 96.88 102 MET A C 1
ATOM 802 O O . MET A 1 102 ? 9.219 40.594 8.641 1 96.88 102 MET A O 1
ATOM 806 N N . VAL A 1 103 ? 7.734 40.156 7.008 1 96.75 103 VAL A N 1
ATOM 807 C CA . VAL A 1 103 ? 6.641 40.906 7.629 1 96.75 103 VAL A CA 1
ATOM 808 C C . VAL A 1 103 ? 5.598 39.906 8.164 1 96.75 103 VAL A C 1
ATOM 810 O O . VAL A 1 103 ? 5.219 38.969 7.48 1 96.75 103 VAL A O 1
ATOM 813 N N . SER A 1 104 ? 5.234 40.125 9.383 1 97.94 104 SER A N 1
ATOM 814 C CA . SER A 1 104 ? 4.18 39.312 10 1 97.94 104 SER A CA 1
ATOM 815 C C . SER A 1 104 ? 2.904 40.125 10.18 1 97.94 104 SER A C 1
ATOM 817 O O . SER A 1 104 ? 2.951 41.344 10.258 1 97.94 104 SER A O 1
ATOM 819 N N . PHE A 1 105 ? 1.738 39.469 10.219 1 98.44 105 PHE A N 1
ATOM 820 C CA . PHE A 1 105 ? 0.493 40.219 10.328 1 98.44 105 PHE A CA 1
ATOM 821 C C . PHE A 1 105 ? 0.384 40.906 11.688 1 98.44 105 PHE A C 1
ATOM 823 O O . PHE A 1 105 ? -0.202 41.969 11.805 1 98.44 105 PHE A O 1
ATOM 830 N N . PRO A 1 106 ? 0.986 40.312 12.812 1 98.62 106 PRO A N 1
ATOM 831 C CA . PRO A 1 106 ? 0.936 41.031 14.078 1 98.62 106 PRO A CA 1
ATOM 832 C C . PRO A 1 106 ? 1.643 42.406 14 1 98.62 106 PRO A C 1
ATOM 834 O O . PRO A 1 106 ? 1.214 43.344 14.648 1 98.62 106 PRO A O 1
ATOM 837 N N . GLU A 1 107 ? 2.736 42.406 13.25 1 98.38 107 GLU A N 1
ATOM 838 C CA . GLU A 1 107 ? 3.434 43.688 13.062 1 98.38 107 GLU A CA 1
ATOM 839 C C . GLU A 1 107 ? 2.533 44.719 12.398 1 98.38 107 GLU A C 1
ATOM 841 O O . GLU A 1 107 ? 2.533 45.875 12.773 1 98.38 107 GLU A O 1
ATOM 846 N N . LEU A 1 108 ? 1.819 44.312 11.445 1 98.44 108 LEU A N 1
ATOM 847 C CA . LEU A 1 108 ? 0.905 45.219 10.734 1 98.44 108 LEU A CA 1
ATOM 848 C C . LEU A 1 108 ? -0.24 45.656 11.641 1 98.44 108 LEU A C 1
ATOM 850 O O . LEU A 1 108 ? -0.677 46.812 11.578 1 98.44 108 LEU A O 1
ATOM 854 N N . LEU A 1 109 ? -0.74 44.75 12.477 1 98.5 109 LEU A N 1
ATOM 855 C CA . LEU A 1 109 ? -1.751 45.125 13.461 1 98.5 109 LEU A CA 1
ATOM 856 C C . LEU A 1 109 ? -1.208 46.156 14.438 1 98.5 109 LEU A C 1
ATOM 858 O O . LEU A 1 109 ? -1.861 47.188 14.695 1 98.5 109 LEU A O 1
ATOM 862 N N . ARG A 1 110 ? -0.04 45.844 14.93 1 98.06 110 ARG A N 1
ATOM 863 C CA . ARG A 1 110 ? 0.583 46.75 15.875 1 98.06 110 ARG A CA 1
ATOM 864 C C . ARG A 1 110 ? 0.763 48.156 15.258 1 98.06 110 ARG A C 1
ATOM 866 O O . ARG A 1 110 ? 0.488 49.156 15.898 1 98.06 110 ARG A O 1
ATOM 873 N N . ASN A 1 111 ? 1.192 48.219 14.031 1 97.69 111 ASN A N 1
ATOM 874 C CA . ASN A 1 111 ? 1.378 49.469 13.305 1 97.69 111 ASN A CA 1
ATOM 875 C C . ASN A 1 111 ? 0.051 50.188 13.078 1 97.69 111 ASN A C 1
ATOM 877 O O . ASN A 1 111 ? 0.033 51.375 12.734 1 97.69 111 ASN A O 1
ATOM 881 N N . ASN A 1 112 ? -1.035 49.5 13.305 1 97.31 112 ASN A N 1
ATOM 882 C CA . ASN A 1 112 ? -2.365 50.094 13.18 1 97.31 11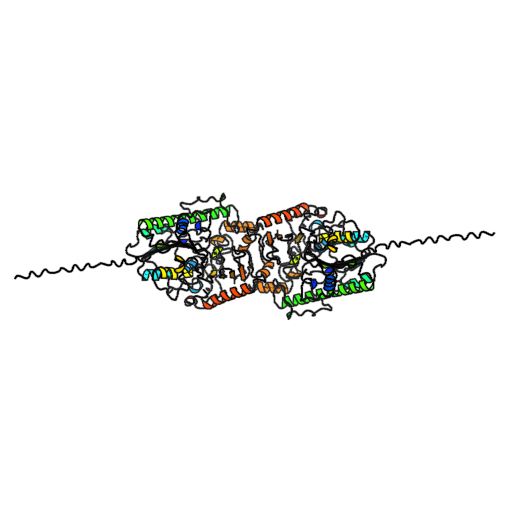2 ASN A CA 1
ATOM 883 C C . ASN A 1 112 ? -3.057 50.188 14.539 1 97.31 112 ASN A C 1
ATOM 885 O O . ASN A 1 112 ? -4.266 49.969 14.641 1 97.31 112 ASN A O 1
ATOM 889 N N . ASN A 1 113 ? -2.34 50.344 15.562 1 96.5 113 ASN A N 1
ATOM 890 C CA . ASN A 1 113 ? -2.752 50.812 16.891 1 96.5 113 ASN A CA 1
ATOM 891 C C . ASN A 1 113 ? -3.314 49.656 17.719 1 96.5 113 ASN A C 1
ATOM 893 O O . ASN A 1 113 ? -4.078 49.875 18.672 1 96.5 113 ASN A O 1
ATOM 897 N N . TYR A 1 114 ? -3.006 48.406 17.375 1 98.19 114 TYR A N 1
ATOM 898 C CA . TYR A 1 114 ? -3.352 47.281 18.234 1 98.19 114 TYR A CA 1
ATOM 899 C C . TYR A 1 114 ? -2.342 47.156 19.375 1 98.19 114 TYR A C 1
ATOM 901 O O . TYR A 1 114 ? -1.141 47.344 19.172 1 98.19 114 TYR A O 1
ATOM 909 N N . TYR A 1 115 ? -2.828 46.844 20.547 1 98.25 115 TYR A N 1
ATOM 910 C CA . TYR A 1 115 ? -1.975 46.281 21.594 1 98.25 115 TYR A CA 1
ATOM 911 C C . TYR A 1 115 ? -1.785 44.781 21.391 1 98.25 115 TYR A C 1
ATOM 913 O O . TYR A 1 115 ? -2.75 44.031 21.453 1 98.25 115 TYR A O 1
ATOM 921 N N . SER A 1 116 ? -0.605 44.375 21.156 1 98.25 116 SER A N 1
ATOM 922 C CA . SER A 1 116 ? -0.344 43 20.734 1 98.25 116 SER A CA 1
ATOM 923 C C . SER A 1 116 ? 0.494 42.281 21.781 1 98.25 116 SER A C 1
ATOM 925 O O . SER A 1 116 ? 1.558 42.75 22.172 1 98.25 116 SER A O 1
ATOM 927 N N . VAL A 1 117 ? 0.023 41.062 22.188 1 98.38 117 VAL A N 1
ATOM 928 C CA . VAL A 1 117 ? 0.711 40.25 23.172 1 98.38 117 VAL A CA 1
ATOM 929 C C . VAL A 1 117 ? 0.962 38.844 22.609 1 98.38 117 VAL A C 1
ATOM 931 O O . VAL A 1 117 ? 0.095 38.281 21.953 1 98.38 117 VAL A O 1
ATOM 934 N N . MET A 1 118 ? 2.158 38.344 22.781 1 98.19 118 MET A N 1
ATOM 935 C CA . MET A 1 118 ? 2.5 36.938 22.578 1 98.19 118 MET A CA 1
ATOM 936 C C . MET A 1 118 ? 2.744 36.25 23.906 1 98.19 118 MET A C 1
ATOM 938 O O . MET A 1 118 ? 3.531 36.719 24.734 1 98.19 118 MET A O 1
ATOM 942 N N . ALA A 1 119 ? 2.051 35.188 24.203 1 97.69 119 ALA A N 1
ATOM 943 C CA . ALA A 1 119 ? 2.246 34.438 25.438 1 97.69 119 ALA A CA 1
ATOM 944 C C . ALA A 1 119 ? 2.32 32.938 25.141 1 97.69 119 ALA A C 1
ATOM 946 O O . ALA A 1 119 ? 1.466 32.375 24.422 1 97.69 119 ALA A O 1
ATOM 947 N N . GLY A 1 120 ? 3.314 32.312 25.688 1 96.69 120 GLY A N 1
ATOM 948 C CA . GLY A 1 120 ? 3.52 30.875 25.469 1 96.69 120 GLY A CA 1
ATOM 949 C C . GLY A 1 120 ? 4.617 30.578 24.469 1 96.69 120 GLY A C 1
ATOM 950 O O . GLY A 1 120 ? 5.656 31.234 24.469 1 96.69 120 GLY A O 1
ATOM 951 N N . LYS A 1 121 ? 4.379 29.547 23.641 1 94.88 121 LYS A N 1
ATOM 952 C CA . LYS A 1 121 ? 5.395 29.047 22.719 1 94.88 121 LYS A CA 1
ATOM 953 C C . LYS A 1 121 ? 5.621 30.047 21.578 1 94.88 121 LYS A C 1
ATOM 955 O O . LYS A 1 121 ? 4.668 30.469 20.922 1 94.88 121 LYS A O 1
ATOM 960 N N . PHE A 1 122 ? 6.789 30.5 21.328 1 93.19 122 PHE A N 1
ATOM 961 C CA . PHE A 1 122 ? 7.145 31.484 20.297 1 93.19 122 PHE A CA 1
ATOM 962 C C . PHE A 1 122 ? 7.652 30.781 19.047 1 93.19 122 PHE A C 1
ATOM 964 O O . PHE A 1 122 ? 6.879 30.516 18.109 1 93.19 122 PHE A O 1
ATOM 971 N N . HIS A 1 123 ? 8.891 30.188 18.797 1 92.69 123 HIS A N 1
ATOM 972 C CA . HIS A 1 123 ? 9.562 29.359 17.797 1 92.69 123 HIS A CA 1
ATOM 973 C C . HIS A 1 123 ? 9.344 29.922 16.391 1 92.69 123 HIS A C 1
ATOM 975 O O . HIS A 1 123 ? 9.086 29.172 15.445 1 92.69 123 HIS A O 1
ATOM 981 N N . MET A 1 124 ? 9.383 31.297 16.156 1 95 124 MET A N 1
ATOM 982 C CA . MET A 1 124 ? 9.172 31.891 14.828 1 95 124 MET A CA 1
ATOM 983 C C . MET A 1 124 ? 10.414 32.656 14.367 1 95 124 MET A C 1
ATOM 985 O O . MET A 1 124 ? 10.578 32.906 13.172 1 95 124 MET A O 1
ATOM 989 N N . GLY A 1 125 ? 11.289 33.031 15.305 1 94.75 125 GLY A N 1
ATOM 990 C CA . GLY A 1 125 ? 12.492 33.75 14.969 1 94.75 125 GLY A CA 1
ATOM 991 C C . GLY A 1 125 ? 12.414 35.219 15.352 1 94.75 125 GLY A C 1
ATOM 992 O O . GLY A 1 125 ? 11.328 35.75 15.648 1 94.75 125 GLY A O 1
ATOM 993 N N . PRO A 1 126 ? 13.516 35.938 15.234 1 96.5 126 PRO A N 1
ATOM 994 C CA . PRO A 1 126 ? 13.617 37.281 15.766 1 96.5 126 PRO A CA 1
ATOM 995 C C . PRO A 1 126 ? 12.727 38.281 15.023 1 96.5 126 PRO A C 1
ATOM 997 O O . PRO A 1 126 ? 12.242 39.25 15.617 1 96.5 126 PRO A O 1
ATOM 1000 N N . TYR A 1 127 ? 12.5 38.094 13.797 1 97 127 TYR A N 1
ATOM 1001 C CA . TYR A 1 127 ? 11.695 39.031 13.016 1 97 127 TYR A CA 1
ATOM 1002 C C . TYR A 1 127 ? 10.305 39.188 13.609 1 97 127 TYR A C 1
ATOM 1004 O O . TYR A 1 127 ? 9.727 40.281 13.57 1 97 127 TYR A O 1
ATOM 1012 N N . ALA A 1 128 ? 9.797 38.156 14.156 1 97.19 128 ALA A N 1
ATOM 1013 C CA . ALA A 1 128 ? 8.406 38.125 14.594 1 97.19 128 ALA A CA 1
ATOM 1014 C C . ALA A 1 128 ? 8.203 38.969 15.852 1 97.19 128 ALA A C 1
ATOM 1016 O O . ALA A 1 128 ? 7.07 39.344 16.172 1 97.19 128 ALA A O 1
ATOM 1017 N N . ARG A 1 129 ? 9.258 39.281 16.531 1 97.5 129 ARG A N 1
ATOM 1018 C CA . ARG A 1 129 ? 9.172 40.031 17.781 1 97.5 129 ARG A CA 1
ATOM 1019 C C . ARG A 1 129 ? 8.656 41.469 17.531 1 97.5 129 ARG A C 1
ATOM 1021 O O . ARG A 1 129 ? 8.023 42.062 18.406 1 97.5 129 ARG A O 1
ATOM 1028 N N . ARG A 1 130 ? 8.789 41.906 16.312 1 97.69 130 ARG A N 1
ATOM 1029 C CA . ARG A 1 130 ? 8.367 43.25 15.945 1 97.69 130 ARG A CA 1
ATOM 1030 C C . ARG A 1 130 ? 6.852 43.406 16.016 1 97.69 130 ARG A C 1
ATOM 1032 O O . ARG A 1 130 ? 6.32 44.5 16.062 1 97.69 130 ARG A O 1
ATOM 1039 N N . GLY A 1 131 ? 6.215 42.312 16.094 1 98 131 GLY A N 1
ATOM 1040 C CA . GLY A 1 131 ? 4.766 42.344 16.047 1 98 131 GLY A CA 1
ATOM 1041 C C . GLY A 1 131 ? 4.117 42.438 17.406 1 98 131 GLY A C 1
ATOM 1042 O O . GLY A 1 131 ? 2.896 42.562 17.516 1 98 131 GLY A O 1
ATOM 1043 N N . PHE A 1 132 ? 4.926 42.5 18.5 1 98.38 132 PHE A N 1
ATOM 1044 C CA . PHE A 1 132 ? 4.312 42.375 19.812 1 98.38 132 PHE A CA 1
ATOM 1045 C C . PHE A 1 132 ? 4.809 43.469 20.766 1 98.38 132 PHE A C 1
ATOM 1047 O O . PHE A 1 132 ? 5.996 43.781 20.781 1 98.38 132 PHE A O 1
ATOM 1054 N N . ASP A 1 133 ? 3.887 44 21.516 1 98.06 133 ASP A N 1
ATOM 1055 C CA . ASP A 1 133 ? 4.219 44.969 22.562 1 98.06 133 ASP A CA 1
ATOM 1056 C C . ASP A 1 133 ? 4.773 44.25 23.797 1 98.06 133 ASP A C 1
ATOM 1058 O O . ASP A 1 133 ? 5.676 44.781 24.469 1 98.06 133 ASP A O 1
ATOM 1062 N N . MET A 1 134 ? 4.188 43.125 24.094 1 97.12 134 MET A N 1
ATOM 1063 C CA . MET A 1 134 ? 4.594 42.344 25.234 1 97.12 134 MET A CA 1
ATOM 1064 C C . MET A 1 134 ? 4.746 40.875 24.844 1 97.12 134 MET A C 1
ATOM 1066 O O . MET A 1 134 ? 3.941 40.344 24.062 1 97.12 134 MET A O 1
ATOM 1070 N N . MET A 1 135 ? 5.75 40.25 25.391 1 97.12 135 MET A N 1
ATOM 1071 C CA . MET A 1 135 ? 5.996 38.844 25.109 1 97.12 135 MET A CA 1
ATOM 1072 C C . MET A 1 135 ? 6.281 38.062 26.391 1 97.12 135 MET A C 1
ATOM 1074 O O . MET A 1 135 ? 7.129 38.469 27.188 1 97.12 135 MET A O 1
ATOM 1078 N N . PHE A 1 136 ? 5.59 37 26.562 1 96.38 136 PHE A N 1
ATOM 1079 C CA . PHE A 1 136 ? 5.824 36.031 27.625 1 96.38 136 PHE A CA 1
ATOM 1080 C C . PHE A 1 136 ? 6.223 34.688 27.047 1 96.38 136 PHE A C 1
ATOM 1082 O O . PHE A 1 136 ? 5.359 33.875 26.719 1 96.38 136 PHE A O 1
ATOM 1089 N N . GLU A 1 137 ? 7.473 34.406 26.984 1 91.62 137 GLU A N 1
ATOM 1090 C CA . GLU A 1 137 ? 7.949 33.219 26.281 1 91.62 137 GLU A CA 1
ATOM 1091 C C . GLU A 1 137 ? 8.508 32.188 27.234 1 91.62 137 GLU A C 1
ATOM 1093 O O . GLU A 1 137 ? 8.695 31.016 26.859 1 91.62 137 GLU A O 1
ATOM 1098 N N . HIS A 1 138 ? 8.734 32.531 28.453 1 88.38 138 HIS A N 1
ATOM 1099 C CA . HIS A 1 138 ? 9.445 31.641 29.375 1 88.38 138 HIS A CA 1
ATOM 1100 C C . HIS A 1 138 ? 8.484 30.719 30.109 1 88.38 138 HIS A C 1
ATOM 1102 O O . HIS A 1 138 ? 7.379 31.125 30.484 1 88.38 138 HIS A O 1
ATOM 1108 N N . ARG A 1 139 ? 8.93 29.562 30.312 1 85.06 139 ARG A N 1
ATOM 1109 C CA . ARG A 1 139 ? 8.117 28.547 30.984 1 85.06 139 ARG A CA 1
ATOM 1110 C C . ARG A 1 139 ? 7.742 29 32.406 1 85.06 139 ARG A C 1
ATOM 1112 O O . ARG A 1 139 ? 6.66 28.672 32.875 1 85.06 139 ARG A O 1
ATOM 1119 N N . ASN A 1 140 ? 8.602 29.719 33.031 1 86.56 140 ASN A N 1
ATOM 1120 C CA . ASN A 1 140 ? 8.328 30.188 34.375 1 86.56 140 ASN A CA 1
ATOM 1121 C C . ASN A 1 140 ? 7.125 31.125 34.406 1 86.56 140 ASN A C 1
ATOM 1123 O O . ASN A 1 140 ? 6.434 31.219 35.438 1 86.56 140 ASN A O 1
ATOM 1127 N N . GLU A 1 141 ? 6.871 31.797 33.312 1 88.12 141 GLU A N 1
ATOM 1128 C CA . GLU A 1 141 ? 5.766 32.75 33.219 1 88.12 141 GLU A CA 1
ATOM 1129 C C . GLU A 1 141 ? 4.484 32.062 32.75 1 88.12 141 GLU A C 1
ATOM 1131 O O . GLU A 1 141 ? 3.383 32.5 33.094 1 88.12 141 GLU A O 1
ATOM 1136 N N . ASN A 1 142 ? 4.703 31.031 32.062 1 91.44 142 ASN A N 1
ATOM 1137 C CA . ASN A 1 142 ? 3.559 30.469 31.328 1 91.44 142 ASN A CA 1
ATOM 1138 C C . ASN A 1 142 ? 3.158 29.109 31.891 1 91.44 142 ASN A C 1
ATOM 1140 O O . ASN A 1 142 ? 2.115 28.562 31.516 1 91.44 142 ASN A O 1
ATOM 1144 N N . GLY A 1 143 ? 3.967 28.578 32.844 1 88.25 143 GLY A N 1
ATOM 1145 C CA . GLY A 1 143 ? 3.699 27.234 33.344 1 88.25 143 GLY A CA 1
ATOM 1146 C C . GLY A 1 143 ? 4.055 26.141 32.375 1 88.25 143 GLY A C 1
ATOM 1147 O O . GLY A 1 143 ? 4.512 26.422 31.25 1 88.25 143 GLY A O 1
ATOM 1148 N N . ASP A 1 144 ? 3.75 24.938 32.75 1 88.19 144 ASP A N 1
ATOM 1149 C CA . ASP A 1 144 ? 4.145 23.766 31.969 1 88.19 144 ASP A CA 1
ATOM 1150 C C . ASP A 1 144 ? 3.393 23.703 30.641 1 88.19 144 ASP A C 1
ATOM 1152 O O . ASP A 1 144 ? 3.939 23.25 29.641 1 88.19 144 ASP A O 1
ATOM 1156 N N . GLY A 1 145 ? 2.189 24.172 30.641 1 92.38 145 GLY A N 1
ATOM 1157 C CA . GLY A 1 145 ? 1.375 24.109 29.438 1 92.38 145 GLY A CA 1
ATOM 1158 C C . GLY A 1 145 ? 1.46 25.359 28.594 1 92.38 145 GLY A C 1
ATOM 1159 O O . GLY A 1 145 ? 0.998 25.375 27.453 1 92.38 145 GLY A O 1
ATOM 1160 N N . GLY A 1 146 ? 2.051 26.406 29.141 1 92.19 146 GLY A N 1
ATOM 1161 C CA . GLY A 1 146 ? 2.256 27.625 28.391 1 92.19 146 GLY A CA 1
ATOM 1162 C C . GLY A 1 146 ? 1.096 28.594 28.516 1 92.19 146 GLY A C 1
ATOM 1163 O O . GLY A 1 146 ? 1.085 29.641 27.859 1 92.19 146 GLY A O 1
ATOM 1164 N N . GLU A 1 147 ? 0.059 28.359 29.422 1 95.62 147 GLU A N 1
ATOM 1165 C CA . GLU A 1 147 ? -1.198 29.094 29.328 1 95.62 147 GLU A CA 1
ATOM 1166 C C . GLU A 1 147 ? -1.36 30.047 30.516 1 95.62 147 GLU A C 1
ATOM 1168 O O . GLU A 1 147 ? -2.254 30.891 30.516 1 95.62 147 GLU A O 1
ATOM 1173 N N . GLU A 1 148 ? -0.502 30.031 31.469 1 94.31 148 GLU A N 1
ATOM 1174 C CA . GLU A 1 148 ? -0.771 30.656 32.75 1 94.31 148 GLU A CA 1
ATOM 1175 C C . GLU A 1 148 ? -0.737 32.156 32.656 1 94.31 148 GLU A C 1
ATOM 1177 O O . GLU A 1 148 ? -1.291 32.875 33.5 1 94.31 148 GLU A O 1
ATOM 1182 N N . SER A 1 149 ? -0.098 32.688 31.609 1 96.31 149 SER A N 1
ATOM 1183 C CA . SER A 1 149 ? -0.021 34.156 31.469 1 96.31 149 SER A CA 1
ATOM 1184 C C . SER A 1 149 ? -1.183 34.688 30.641 1 96.31 149 SER A C 1
ATOM 1186 O O . SER A 1 149 ? -1.355 35.875 30.516 1 96.31 149 SER A O 1
ATOM 1188 N N . TRP A 1 150 ? -2.018 33.844 30.047 1 98.25 150 TRP A N 1
ATOM 1189 C CA . TRP A 1 150 ? -3.057 34.281 29.109 1 98.25 150 TRP A CA 1
ATOM 1190 C C . TRP A 1 150 ? -4.055 35.188 29.797 1 98.25 150 TRP A C 1
ATOM 1192 O O . TRP A 1 150 ? -4.328 36.312 29.297 1 98.25 150 TRP A O 1
ATOM 1202 N N . LEU A 1 151 ? -4.57 34.719 30.953 1 97.25 151 LEU A N 1
ATOM 1203 C CA . LEU A 1 151 ? -5.598 35.469 31.672 1 97.25 151 LEU A CA 1
ATOM 1204 C C . LEU A 1 151 ? -5.078 36.844 32.094 1 97.25 151 LEU A C 1
ATOM 1206 O O . LEU A 1 151 ? -5.75 37.844 31.906 1 97.25 151 LEU A O 1
ATOM 1210 N N . ASN A 1 152 ? -3.887 36.844 32.656 1 96.06 152 ASN A N 1
ATOM 1211 C CA . ASN A 1 152 ? -3.307 38.094 33.125 1 96.06 152 ASN A CA 1
ATOM 1212 C C . ASN A 1 152 ? -3.012 39.062 31.984 1 96.06 152 ASN A C 1
ATOM 1214 O O . ASN A 1 152 ? -3.113 40.25 32.156 1 96.06 152 ASN A O 1
ATOM 1218 N N . SER A 1 153 ? -2.557 38.531 30.859 1 97.12 153 SER A N 1
ATOM 1219 C CA . SER A 1 153 ? -2.314 39.375 29.672 1 97.12 153 SER A CA 1
ATOM 1220 C C . SER A 1 153 ? -3.58 40.094 29.25 1 97.12 153 SER A C 1
ATOM 1222 O O . SER A 1 153 ? -3.521 41.25 28.844 1 97.12 153 SER A O 1
ATOM 1224 N N . LEU A 1 154 ? -4.699 39.406 29.344 1 97.38 154 LEU A N 1
ATOM 1225 C CA . LEU A 1 154 ? -5.977 40 28.969 1 97.38 154 LEU A CA 1
ATOM 1226 C C . LEU A 1 154 ? -6.414 41.031 30 1 97.38 154 LEU A C 1
ATOM 1228 O O . LEU A 1 154 ? -6.934 42.094 29.656 1 97.38 154 LEU A O 1
ATOM 1232 N N . LYS A 1 155 ? -6.156 40.75 31.25 1 96.75 155 LYS A N 1
ATOM 1233 C CA . LYS A 1 155 ? -6.582 41.625 32.344 1 96.75 155 LYS A CA 1
ATOM 1234 C C . LYS A 1 155 ? -5.781 42.938 32.344 1 96.75 155 LYS A C 1
ATOM 1236 O O . LYS A 1 155 ? -6.324 44 32.625 1 96.75 155 LYS A O 1
ATOM 1241 N N . LYS A 1 156 ? -4.547 42.812 31.984 1 95.69 156 LYS A N 1
ATOM 1242 C CA . LYS A 1 156 ? -3.631 43.938 32.188 1 95.69 156 LYS A CA 1
ATOM 1243 C C . LYS A 1 156 ? -3.506 44.781 30.938 1 95.69 156 LYS A C 1
ATOM 1245 O O . LYS A 1 156 ? -2.82 45.812 30.922 1 95.69 156 LYS A O 1
ATOM 1250 N N . ARG A 1 157 ? -4.145 44.438 29.906 1 95.25 157 ARG A N 1
ATOM 1251 C CA . ARG A 1 157 ? -4.039 45.156 28.656 1 95.25 157 ARG A CA 1
ATOM 1252 C C . ARG A 1 157 ? -4.594 46.562 28.797 1 95.25 157 ARG A C 1
ATOM 1254 O O . ARG A 1 157 ? -5.473 46.812 29.625 1 95.25 157 ARG A O 1
ATOM 1261 N N . PRO A 1 158 ? -4.09 47.5 27.906 1 95.25 158 PRO A N 1
ATOM 1262 C CA . PRO A 1 158 ? -4.766 48.781 27.844 1 95.25 158 PRO A CA 1
ATOM 1263 C C . PRO A 1 158 ? -6.195 48.688 27.312 1 95.25 158 PRO A C 1
ATOM 1265 O O . PRO A 1 158 ? -6.43 48.062 26.266 1 95.25 158 PRO A O 1
ATOM 1268 N N . LYS A 1 159 ? -7.145 49.344 27.953 1 92.31 159 LYS A N 1
ATOM 1269 C CA . LYS A 1 159 ? -8.555 49.219 27.609 1 92.31 159 LYS A CA 1
ATOM 1270 C C . LYS A 1 159 ? -8.953 50.188 26.516 1 92.31 159 LYS A C 1
ATOM 1272 O O . LYS A 1 159 ? -10.016 50.062 25.906 1 92.31 159 LYS A O 1
ATOM 1277 N N . THR A 1 160 ? -8.133 51.094 26.172 1 91.75 160 THR A N 1
ATOM 1278 C CA . THR A 1 160 ? -8.43 52.125 25.188 1 91.75 160 THR A CA 1
ATOM 1279 C C . THR A 1 160 ? -8.008 51.688 23.797 1 91.75 160 THR A C 1
ATOM 1281 O O . THR A 1 160 ? -8.242 52.406 22.812 1 91.75 160 THR A O 1
ATOM 1284 N N . LYS A 1 161 ? -7.434 50.531 23.672 1 95.38 161 LYS A N 1
ATOM 1285 C CA . LYS A 1 161 ? -6.945 50.031 22.391 1 95.38 161 LYS A CA 1
ATOM 1286 C C . LYS A 1 161 ? -7.57 48.688 22.047 1 95.38 161 LYS A C 1
ATOM 1288 O O . LYS A 1 161 ? -7.848 47.875 22.938 1 95.38 161 LYS A O 1
ATOM 1293 N N . PRO A 1 162 ? -7.82 48.531 20.719 1 97.5 162 PRO A N 1
ATOM 1294 C CA . PRO A 1 162 ? -8.047 47.125 20.344 1 97.5 162 PRO A CA 1
ATOM 1295 C C . PRO A 1 162 ? -6.832 46.25 20.609 1 97.5 162 PRO A C 1
ATOM 1297 O O . PRO A 1 162 ? -5.711 46.75 20.719 1 97.5 162 PRO A O 1
ATOM 1300 N N . PHE A 1 163 ? -7.051 44.906 20.766 1 98.44 163 PHE A N 1
ATOM 1301 C CA . PHE A 1 163 ? -5.922 44.062 21.141 1 98.44 163 PHE A CA 1
ATOM 1302 C C . PHE A 1 163 ? -5.828 42.844 20.219 1 98.44 163 PHE A C 1
ATOM 1304 O O . PHE A 1 163 ? -6.816 42.469 19.594 1 98.44 163 PHE A O 1
ATOM 1311 N N . PHE A 1 164 ? -4.648 42.438 20.047 1 98.56 164 PHE A N 1
ATOM 1312 C CA . PHE A 1 164 ? -4.309 41.156 19.438 1 98.56 164 PHE A CA 1
ATOM 1313 C C . PHE A 1 164 ? -3.521 40.281 20.422 1 98.56 164 PHE A C 1
ATOM 1315 O O . PHE A 1 164 ? -2.49 40.688 20.938 1 98.56 164 PHE A O 1
ATOM 1322 N N . MET A 1 165 ? -4.047 39.062 20.656 1 98.69 165 MET A N 1
ATOM 1323 C CA . MET A 1 165 ? -3.375 38.125 21.547 1 98.69 165 MET A CA 1
ATOM 1324 C C . MET A 1 165 ? -3.018 36.844 20.797 1 98.69 165 MET A C 1
ATOM 1326 O O . MET A 1 165 ? -3.895 36.156 20.266 1 98.69 165 MET A O 1
ATOM 1330 N N . TRP A 1 166 ? -1.73 36.562 20.719 1 98.5 166 TRP A N 1
ATOM 1331 C CA . TRP A 1 166 ? -1.196 35.281 20.25 1 98.5 166 TRP A CA 1
ATOM 1332 C C . TRP A 1 166 ? -0.919 34.344 21.422 1 98.5 166 TRP A C 1
ATOM 1334 O O . TRP A 1 166 ? 0.162 34.375 22 1 98.5 166 TRP A O 1
ATOM 1344 N N . PHE A 1 167 ? -1.878 33.562 21.75 1 98.44 167 PHE A N 1
ATOM 1345 C CA . PHE A 1 167 ? -1.809 32.625 22.875 1 98.44 167 PHE A CA 1
ATOM 1346 C C . PHE A 1 167 ? -1.467 31.219 22.406 1 98.44 167 PHE A C 1
ATOM 1348 O O . PHE A 1 167 ? -2.348 30.469 21.969 1 98.44 167 PHE A O 1
ATOM 1355 N N . ALA A 1 168 ? -0.201 30.859 22.484 1 97.56 168 ALA A N 1
ATOM 1356 C CA . ALA A 1 168 ? 0.307 29.578 21.984 1 97.56 168 ALA A CA 1
ATOM 1357 C C . ALA A 1 168 ? 0.73 28.672 23.125 1 97.56 168 ALA A C 1
ATOM 1359 O O . ALA A 1 168 ? 1.679 28.969 23.859 1 97.56 168 ALA A O 1
ATOM 1360 N N . SER A 1 169 ? 0.102 27.609 23.234 1 96.06 169 SER A N 1
ATOM 1361 C CA . SER A 1 169 ? 0.416 26.672 24.312 1 96.06 169 SER A CA 1
ATOM 1362 C C . SER A 1 169 ? 1.57 25.75 23.938 1 96.06 169 SER A C 1
ATOM 1364 O O . SER A 1 169 ? 1.962 25.688 22.766 1 96.06 169 SER A O 1
ATOM 1366 N N . TYR A 1 170 ? 2.131 25.078 24.938 1 94.44 170 TYR A N 1
ATOM 1367 C CA . TYR A 1 170 ? 2.988 23.906 24.75 1 94.44 170 TYR A CA 1
ATOM 1368 C C . TYR A 1 170 ? 2.166 22.625 24.703 1 94.44 170 TYR A C 1
ATOM 1370 O O . TYR A 1 170 ? 2.658 21.578 24.266 1 94.44 170 TYR A O 1
ATOM 1378 N N . ASP A 1 171 ? 0.97 22.797 25.172 1 92.38 171 ASP A N 1
ATOM 1379 C CA . ASP A 1 171 ? 0.069 21.641 25.156 1 92.38 171 ASP A CA 1
ATOM 1380 C C . ASP A 1 171 ? -0.401 21.344 23.734 1 92.38 171 ASP A C 1
ATOM 1382 O O . ASP A 1 171 ? -0.746 22.25 22.969 1 92.38 171 ASP A O 1
ATOM 1386 N N . ALA A 1 172 ? -0.318 20.094 23.234 1 93.19 172 ALA A N 1
ATOM 1387 C CA . ALA A 1 172 ? 0.001 18.891 24 1 93.19 172 ALA A CA 1
ATOM 1388 C C . ALA A 1 172 ? 1.318 18.281 23.516 1 93.19 172 ALA A C 1
ATOM 1390 O O . ALA A 1 172 ? 1.379 17.078 23.203 1 93.19 172 ALA A O 1
ATOM 1391 N N . HIS A 1 173 ? 2.293 19 23.562 1 92 173 HIS A N 1
ATOM 1392 C CA . HIS A 1 173 ? 3.631 18.547 23.188 1 92 173 HIS A CA 1
ATOM 1393 C C . HIS A 1 173 ? 4.254 17.719 24.297 1 92 173 HIS A C 1
ATOM 1395 O O . HIS A 1 173 ? 4.098 18.031 25.484 1 92 173 HIS A O 1
ATOM 1401 N N . ARG A 1 174 ? 5.008 16.75 23.875 1 91.31 174 ARG A N 1
ATOM 1402 C CA . ARG A 1 174 ? 5.781 15.938 24.812 1 91.31 174 ARG A CA 1
ATOM 1403 C C . ARG A 1 174 ? 6.914 16.75 25.422 1 91.31 174 ARG A C 1
ATOM 1405 O O . ARG A 1 174 ? 7.402 17.703 24.828 1 91.31 174 ARG A O 1
ATOM 1412 N N . ASP A 1 175 ? 7.383 16.297 26.703 1 89.25 175 ASP A N 1
ATOM 1413 C CA . ASP A 1 175 ? 6.938 15.227 27.594 1 89.25 175 ASP A CA 1
ATOM 1414 C C . ASP A 1 175 ? 5.676 15.625 28.344 1 89.25 175 ASP A C 1
ATOM 1416 O O . ASP A 1 175 ? 5.406 16.812 28.531 1 89.25 175 ASP A O 1
ATOM 1420 N N . TRP A 1 176 ? 5.039 14.609 28.766 1 90.56 176 TRP A N 1
ATOM 1421 C CA . TRP A 1 176 ? 3.812 14.867 29.516 1 90.56 176 TRP A CA 1
ATOM 1422 C C . TRP A 1 176 ? 4.129 15.367 30.922 1 90.56 176 TRP A C 1
ATOM 1424 O O . TRP A 1 176 ? 4.852 14.703 31.672 1 90.56 176 TRP A O 1
ATOM 1434 N N . GLY A 1 177 ? 3.682 16.562 31.234 1 83.62 177 GLY A N 1
ATOM 1435 C CA . GLY A 1 177 ? 3.916 17.109 32.562 1 83.62 177 GLY A CA 1
ATOM 1436 C C . GLY A 1 177 ? 2.707 17 33.469 1 83.62 177 GLY A C 1
ATOM 1437 O O . GLY A 1 177 ? 1.588 16.781 33 1 83.62 177 GLY A O 1
ATOM 1438 N N . PRO A 1 178 ? 3.02 17 34.75 1 83.19 178 PRO A N 1
ATOM 1439 C CA . PRO A 1 178 ? 1.89 17.016 35.656 1 83.19 178 PRO A CA 1
ATOM 1440 C C . PRO A 1 178 ? 1.005 18.25 35.5 1 83.19 178 PRO A C 1
ATOM 1442 O O . PRO A 1 178 ? 1.504 19.344 35.219 1 83.19 178 PRO A O 1
ATOM 1445 N N . ASN A 1 179 ? -0.267 18.031 35.562 1 85.56 179 ASN A N 1
ATOM 1446 C CA . ASN A 1 179 ? -1.215 19.141 35.5 1 85.56 179 ASN A CA 1
ATOM 1447 C C . ASN A 1 179 ? -2.5 18.812 36.25 1 85.56 179 ASN A C 1
ATOM 1449 O O . ASN A 1 179 ? -2.654 17.703 36.781 1 85.56 179 ASN A O 1
ATOM 1453 N N . LYS A 1 180 ? -3.33 19.75 36.438 1 90.62 180 LYS A N 1
ATOM 1454 C CA . LYS A 1 180 ? -4.57 19.625 37.188 1 90.62 180 LYS A CA 1
ATOM 1455 C C . LYS A 1 180 ? -5.461 18.531 36.625 1 90.62 180 LYS A C 1
ATOM 1457 O O . LYS A 1 180 ? -6.379 18.047 37.281 1 90.62 180 LYS A O 1
ATOM 1462 N N . PHE A 1 181 ? -5.176 18.109 35.438 1 93.38 181 PHE A N 1
ATOM 1463 C CA . PHE A 1 181 ? -6.027 17.141 34.75 1 93.38 181 PHE A CA 1
ATOM 1464 C C . PHE A 1 181 ? -5.34 15.789 34.656 1 93.38 181 PHE A C 1
ATOM 1466 O O . PHE A 1 181 ? -5.879 14.852 34.062 1 93.38 181 PHE A O 1
ATOM 1473 N N . SER A 1 182 ? -4.207 15.695 35.25 1 93.19 182 SER A N 1
ATOM 1474 C CA . SER A 1 182 ? -3.479 14.43 35.188 1 93.19 182 SER A CA 1
ATOM 1475 C C . SER A 1 182 ? -4.316 13.289 35.75 1 93.19 182 SER A C 1
ATOM 1477 O O . SER A 1 182 ? -4.828 13.375 36.875 1 93.19 182 SER A O 1
ATOM 1479 N N . GLY A 1 183 ? -4.457 12.25 34.969 1 93.94 183 GLY A N 1
ATOM 1480 C CA . GLY A 1 183 ? -5.16 11.062 35.438 1 93.94 183 GLY A CA 1
ATOM 1481 C C . GLY A 1 183 ? -6.656 11.117 35.188 1 93.94 183 GLY A C 1
ATOM 1482 O O . GLY A 1 183 ? -7.395 10.227 35.594 1 93.94 183 GLY A O 1
ATOM 1483 N N . THR A 1 184 ? -7.086 12.148 34.5 1 95.06 184 THR A N 1
ATOM 1484 C CA . THR A 1 184 ? -8.516 12.266 34.219 1 95.06 184 THR A CA 1
ATOM 1485 C C . THR A 1 184 ? -8.938 11.289 33.125 1 95.06 184 THR A C 1
ATOM 1487 O O . THR A 1 184 ? -10.109 10.898 33.062 1 95.06 184 THR A O 1
ATOM 1490 N N . HIS A 1 185 ? -8.133 10.922 32.25 1 96.19 185 HIS A N 1
ATOM 1491 C CA . HIS A 1 185 ? -8.398 9.922 31.219 1 96.19 185 HIS A CA 1
ATOM 1492 C C . HIS A 1 185 ? -7.781 8.578 31.594 1 96.19 185 HIS A C 1
ATOM 1494 O O . HIS A 1 185 ? -6.566 8.477 31.797 1 96.19 185 HIS A O 1
ATOM 1500 N N . GLN A 1 186 ? -8.594 7.57 31.609 1 96.56 186 GLN A N 1
ATOM 1501 C CA . GLN A 1 186 ? -8.141 6.246 32 1 96.56 186 GLN A CA 1
ATOM 1502 C C . GLN A 1 186 ? -7.68 5.43 30.812 1 96.56 186 GLN A C 1
ATOM 1504 O O . GLN A 1 186 ? -8.469 5.152 29.906 1 96.56 186 GLN A O 1
ATOM 1509 N N . PRO A 1 187 ? -6.477 4.969 30.891 1 97 187 PRO A N 1
ATOM 1510 C CA . PRO A 1 187 ? -5.926 4.258 29.734 1 97 187 PRO A CA 1
ATOM 1511 C C . PRO A 1 187 ? -6.801 3.082 29.297 1 97 187 PRO A C 1
ATOM 1513 O O . PRO A 1 187 ? -7.016 2.883 28.109 1 97 187 PRO A O 1
ATOM 1516 N N . ASN A 1 188 ? -7.332 2.309 30.188 1 96 188 ASN A N 1
ATOM 1517 C CA . ASN A 1 188 ? -8.07 1.09 29.875 1 96 188 ASN A CA 1
ATOM 1518 C C . ASN A 1 188 ? -9.406 1.4 29.219 1 96 188 ASN A C 1
ATOM 1520 O O . ASN A 1 188 ? -10.055 0.509 28.656 1 96 188 ASN A O 1
ATOM 1524 N N . GLN A 1 189 ? -9.781 2.662 29.172 1 96.06 189 GLN A N 1
ATOM 1525 C CA . GLN A 1 189 ? -11.047 3.064 28.578 1 96.06 189 GLN A CA 1
ATOM 1526 C C . GLN A 1 189 ? -10.828 3.703 27.203 1 96.06 189 GLN A C 1
ATOM 1528 O O . GLN A 1 189 ? -11.789 4.062 26.516 1 96.06 189 GLN A O 1
ATOM 1533 N N . LEU A 1 190 ? -9.609 3.814 26.875 1 96.88 190 LEU A N 1
ATOM 1534 C CA . LEU A 1 190 ? -9.297 4.512 25.625 1 96.88 190 LEU A CA 1
ATOM 1535 C C . LEU A 1 190 ? -9.094 3.523 24.484 1 96.88 190 LEU A C 1
ATOM 1537 O O . LEU A 1 190 ? -8.703 2.379 24.703 1 96.88 190 LEU A O 1
ATOM 1541 N N . GLU A 1 191 ? -9.453 3.924 23.328 1 95.81 191 GLU A N 1
ATOM 1542 C CA . GLU A 1 191 ? -9.203 3.221 22.078 1 95.81 191 GLU A CA 1
ATOM 1543 C C . GLU A 1 191 ? -8.273 4.02 21.172 1 95.81 191 GLU A C 1
ATOM 1545 O O . GLU A 1 191 ? -8.688 5.02 20.578 1 95.81 191 GLU A O 1
ATOM 1550 N N . PRO A 1 192 ? -6.988 3.545 21.078 1 96.56 192 PRO A N 1
ATOM 1551 C CA . PRO A 1 192 ? -6.078 4.27 20.203 1 96.56 192 PRO A CA 1
ATOM 1552 C C . PRO A 1 192 ? -6.508 4.207 18.734 1 96.56 192 PRO A C 1
ATOM 1554 O O . PRO A 1 192 ? -7.262 3.312 18.344 1 96.56 192 PRO A O 1
ATOM 1557 N N . PRO A 1 193 ? -6.055 5.23 17.953 1 94.69 193 PRO A N 1
ATOM 1558 C CA . PRO A 1 193 ? -6.227 5.062 16.516 1 94.69 193 PRO A CA 1
ATOM 1559 C C . PRO A 1 193 ? -5.688 3.729 16 1 94.69 193 PRO A C 1
ATOM 1561 O O . PRO A 1 193 ? -4.664 3.246 16.5 1 94.69 193 PRO A O 1
ATOM 1564 N N . PHE A 1 194 ? -6.316 3.18 14.969 1 92.62 194 PHE A N 1
ATOM 1565 C CA . PHE A 1 194 ? -6.023 1.815 14.547 1 92.62 194 PHE A CA 1
ATOM 1566 C C . PHE A 1 194 ? -4.637 1.729 13.922 1 92.62 194 PHE A C 1
ATOM 1568 O O . PHE A 1 194 ? -4.109 0.634 13.711 1 92.62 194 PHE A O 1
ATOM 1575 N N . TYR A 1 195 ? -4.051 2.889 13.547 1 94.81 195 TYR A N 1
ATOM 1576 C CA . TYR A 1 195 ? -2.709 2.887 12.977 1 94.81 195 TYR A CA 1
ATOM 1577 C C . TYR A 1 195 ? -1.651 2.857 14.07 1 94.81 195 TYR A C 1
ATOM 1579 O O . TYR A 1 195 ? -0.453 2.811 13.781 1 94.81 195 TYR A O 1
ATOM 1587 N N . LEU A 1 196 ? -2.033 2.898 15.336 1 97.06 196 LEU A N 1
ATOM 1588 C CA . LEU A 1 196 ? -1.169 2.682 16.5 1 97.06 196 LEU A CA 1
ATOM 1589 C C . LEU A 1 196 ? -1.421 1.31 17.109 1 97.06 196 LEU A C 1
ATOM 1591 O O . LEU A 1 196 ? -2.367 0.617 16.734 1 97.06 196 LEU A O 1
ATOM 1595 N N . SER A 1 197 ? -0.496 0.919 18.031 1 97 197 SER A N 1
ATOM 1596 C CA . SER A 1 197 ? -0.722 -0.294 18.812 1 97 197 SER A CA 1
ATOM 1597 C C . SER A 1 197 ? -1.888 -0.12 19.781 1 97 197 SER A C 1
ATOM 1599 O O . SER A 1 197 ? -2.1 0.97 20.312 1 97 197 SER A O 1
ATOM 1601 N N . ASN A 1 198 ? -2.643 -1.16 19.984 1 96.62 198 ASN A N 1
ATOM 1602 C CA . ASN A 1 198 ? -3.689 -1.161 21 1 96.62 198 ASN A CA 1
ATOM 1603 C C . ASN A 1 198 ? -3.156 -1.613 22.344 1 96.62 198 ASN A C 1
ATOM 1605 O O . ASN A 1 198 ? -3.928 -2 23.234 1 96.62 198 ASN A O 1
ATOM 1609 N N . GLY A 1 199 ? -1.917 -1.574 22.5 1 97.12 199 GLY A N 1
ATOM 1610 C CA . GLY A 1 199 ? -1.261 -2.033 23.719 1 97.12 199 GLY A CA 1
ATOM 1611 C C . GLY A 1 199 ? -1.388 -1.055 24.875 1 97.12 199 GLY A C 1
ATOM 1612 O O . GLY A 1 199 ? -1.823 0.083 24.688 1 97.12 199 GLY A O 1
ATOM 1613 N N . ASP A 1 200 ? -1.001 -1.472 26.078 1 97.69 200 ASP A N 1
ATOM 1614 C CA . ASP A 1 200 ? -1.183 -0.718 27.312 1 97.69 200 ASP A CA 1
ATOM 1615 C C . ASP A 1 200 ? -0.325 0.546 27.328 1 97.69 200 ASP A C 1
ATOM 1617 O O . ASP A 1 200 ? -0.753 1.592 27.812 1 97.69 200 ASP A O 1
ATOM 1621 N N . GLU A 1 201 ? 0.862 0.446 26.812 1 97.19 201 GLU A N 1
ATOM 1622 C CA . GLU A 1 201 ? 1.757 1.599 26.812 1 97.19 201 GLU A CA 1
ATOM 1623 C C . GLU A 1 201 ? 1.243 2.695 25.875 1 97.19 201 GLU A C 1
ATOM 1625 O O . GLU A 1 201 ? 1.366 3.883 26.188 1 97.19 201 GLU A O 1
ATOM 1630 N N . THR A 1 202 ? 0.72 2.295 24.734 1 98.19 202 THR A N 1
ATOM 1631 C CA . THR A 1 202 ? 0.12 3.254 23.812 1 98.19 202 THR A CA 1
ATOM 1632 C C . THR A 1 202 ? -1.103 3.916 24.438 1 98.19 202 THR A C 1
ATOM 1634 O O . THR A 1 202 ? -1.283 5.129 24.328 1 98.19 202 THR A O 1
ATOM 1637 N N . LYS A 1 203 ? -1.918 3.145 25.109 1 98.31 203 LYS A N 1
ATOM 1638 C CA . LYS A 1 203 ? -3.102 3.678 25.781 1 98.31 203 LYS A CA 1
ATOM 1639 C C . LYS A 1 203 ? -2.713 4.652 26.891 1 98.31 203 LYS A C 1
ATOM 1641 O O . LYS A 1 203 ? -3.334 5.707 27.031 1 98.31 203 LYS A O 1
ATOM 1646 N N . ALA A 1 204 ? -1.704 4.293 27.641 1 97.88 204 ALA A N 1
ATOM 1647 C CA . ALA A 1 204 ? -1.212 5.184 28.688 1 97.88 204 ALA A CA 1
ATOM 1648 C C . ALA A 1 204 ? -0.659 6.477 28.094 1 97.88 204 ALA A C 1
ATOM 1650 O O . ALA A 1 204 ? -0.874 7.559 28.656 1 97.88 204 ALA A O 1
ATOM 1651 N N . ASP A 1 205 ? 0.08 6.332 27.047 1 97.38 205 ASP A N 1
ATOM 1652 C CA . ASP A 1 205 ? 0.627 7.477 26.328 1 97.38 205 ASP A CA 1
ATOM 1653 C C . ASP A 1 205 ? -0.484 8.414 25.859 1 97.38 205 ASP A C 1
ATOM 1655 O O . ASP A 1 205 ? -0.409 9.625 26.078 1 97.38 205 ASP A O 1
ATOM 1659 N N . LEU A 1 206 ? -1.514 7.867 25.328 1 97.62 206 LEU A N 1
ATOM 1660 C CA . LEU A 1 206 ? -2.652 8.617 24.797 1 97.62 206 LEU A CA 1
ATOM 1661 C C . LEU A 1 206 ? -3.416 9.305 25.922 1 97.62 206 LEU A C 1
ATOM 1663 O O . LEU A 1 206 ? -3.895 10.43 25.766 1 97.62 206 LEU A O 1
ATOM 1667 N N . ALA A 1 207 ? -3.529 8.633 27.031 1 97.44 207 ALA A N 1
ATOM 1668 C CA . ALA A 1 207 ? -4.23 9.195 28.172 1 97.44 207 ALA A CA 1
ATOM 1669 C C . ALA A 1 207 ? -3.566 10.492 28.641 1 97.44 207 ALA A C 1
ATOM 1671 O O . ALA A 1 207 ? -4.246 11.484 28.906 1 97.44 207 ALA A O 1
ATOM 1672 N N . LYS A 1 208 ? -2.293 10.453 28.766 1 97.31 208 LYS A N 1
ATOM 1673 C CA . LYS A 1 208 ? -1.553 11.641 29.203 1 97.31 208 LYS A CA 1
ATOM 1674 C C . LYS A 1 208 ? -1.669 12.758 28.172 1 97.31 208 LYS A C 1
ATOM 1676 O O . LYS A 1 208 ? -1.768 13.93 28.531 1 97.31 208 LYS A O 1
ATOM 1681 N N . TYR A 1 209 ? -1.657 12.422 26.906 1 97.5 209 TYR A N 1
ATOM 1682 C CA . TYR A 1 209 ? -1.87 13.359 25.812 1 97.5 209 TYR A CA 1
ATOM 1683 C C . TYR A 1 209 ? -3.217 14.055 25.938 1 97.5 209 TYR A C 1
ATOM 1685 O O . TYR A 1 209 ? -3.295 15.289 25.844 1 97.5 209 TYR A O 1
ATOM 1693 N N . TYR A 1 210 ? -4.246 13.305 26.219 1 97.44 210 TYR A N 1
ATOM 1694 C CA . TYR A 1 210 ? -5.594 13.836 26.344 1 97.44 210 TYR A CA 1
ATOM 1695 C C . TYR A 1 210 ? -5.719 14.719 27.594 1 97.44 210 TYR A C 1
ATOM 1697 O O . TYR A 1 210 ? -6.457 15.711 27.578 1 97.44 210 TYR A O 1
ATOM 1705 N N . ASP A 1 211 ? -4.965 14.367 28.656 1 97.25 211 ASP A N 1
ATOM 1706 C CA . ASP A 1 211 ? -4.938 15.227 29.844 1 97.25 211 ASP A CA 1
ATOM 1707 C C . ASP A 1 211 ? -4.43 16.625 29.5 1 97.25 211 ASP A C 1
ATOM 1709 O O . ASP A 1 211 ? -4.965 17.625 29.984 1 97.25 211 ASP A O 1
ATOM 1713 N N . GLU A 1 212 ? -3.439 16.672 28.672 1 97 212 GLU A N 1
ATOM 1714 C CA . GLU A 1 212 ? -2.877 17.953 28.281 1 97 212 GLU A CA 1
ATOM 1715 C C . GLU A 1 212 ? -3.865 18.75 27.422 1 97 212 GLU A C 1
ATOM 1717 O O . GLU A 1 212 ? -3.959 19.969 27.547 1 97 212 GLU A O 1
ATOM 1722 N N . ILE A 1 213 ? -4.598 18.078 26.562 1 97.38 213 ILE A N 1
ATOM 1723 C CA . ILE A 1 213 ? -5.602 18.734 25.734 1 97.38 213 ILE A CA 1
ATOM 1724 C C . ILE A 1 213 ? -6.688 19.344 26.625 1 97.38 213 ILE A C 1
ATOM 1726 O O . ILE A 1 213 ? -7.172 20.438 26.359 1 97.38 213 ILE A O 1
ATOM 1730 N N . SER A 1 214 ? -7.02 18.625 27.688 1 97.25 214 SER A N 1
ATOM 1731 C CA . SER A 1 214 ? -8.008 19.125 28.641 1 97.25 214 SER A CA 1
ATOM 1732 C C . SER A 1 214 ? -7.52 20.406 29.312 1 97.25 214 SER A C 1
ATOM 1734 O O . SER A 1 214 ? -8.312 21.328 29.562 1 97.25 214 SER A O 1
ATOM 1736 N N . ARG A 1 215 ? -6.254 20.469 29.625 1 96.75 215 ARG A N 1
ATOM 1737 C CA . ARG A 1 215 ? -5.688 21.672 30.203 1 96.75 215 ARG A CA 1
ATOM 1738 C C . ARG A 1 215 ? -5.773 22.844 29.234 1 96.75 215 ARG A C 1
ATOM 1740 O O . ARG A 1 215 ? -6.137 23.969 29.641 1 96.75 215 ARG A O 1
ATOM 1747 N N . PHE A 1 216 ? -5.418 22.594 28 1 97.5 216 PHE A N 1
ATOM 1748 C CA . PHE A 1 216 ? -5.535 23.609 26.953 1 97.5 216 PHE A CA 1
ATOM 1749 C C . PHE A 1 216 ? -6.957 24.156 26.891 1 97.5 216 PHE A C 1
ATOM 1751 O O . PHE A 1 216 ? -7.16 25.375 26.891 1 97.5 216 PHE A O 1
ATOM 1758 N N . ASP A 1 217 ? -7.941 23.25 26.875 1 98.38 217 ASP A N 1
ATOM 1759 C CA . ASP A 1 217 ? -9.352 23.625 26.828 1 98.38 217 ASP A CA 1
ATOM 1760 C C . ASP A 1 217 ? -9.727 24.469 28.047 1 98.38 217 ASP A C 1
ATOM 1762 O O . ASP A 1 217 ? -10.453 25.453 27.906 1 98.38 217 ASP A O 1
ATOM 1766 N N . PHE A 1 218 ? -9.25 24.125 29.203 1 97.81 218 PHE A N 1
ATOM 1767 C CA . PHE A 1 218 ? -9.57 24.797 30.453 1 97.81 218 PHE A CA 1
ATOM 1768 C C . PHE A 1 218 ? -9.156 26.266 30.375 1 97.81 218 PHE A C 1
ATOM 1770 O O . PHE A 1 218 ? -9.945 27.156 30.703 1 97.81 218 PHE A O 1
ATOM 1777 N N . TYR A 1 219 ? -7.977 26.5 29.953 1 97.94 219 TYR A N 1
ATOM 1778 C CA . TYR A 1 219 ? -7.461 27.859 29.969 1 97.94 219 TYR A CA 1
ATOM 1779 C C . TYR A 1 219 ? -8.164 28.719 28.906 1 97.94 219 TYR A C 1
ATOM 1781 O O . TYR A 1 219 ? -8.352 29.922 29.109 1 97.94 219 TYR A O 1
ATOM 1789 N N . ILE A 1 220 ? -8.562 28.109 27.781 1 98.75 220 ILE A N 1
ATOM 1790 C CA . ILE A 1 220 ? -9.391 28.828 26.828 1 98.75 220 ILE A CA 1
ATOM 1791 C C . ILE A 1 220 ? -10.688 29.281 27.5 1 98.75 220 ILE A C 1
ATOM 1793 O O . ILE A 1 220 ? -11.109 30.438 27.344 1 98.75 220 ILE A O 1
ATOM 1797 N N . GLY A 1 221 ? -11.258 28.406 28.266 1 98.75 221 GLY A N 1
ATOM 1798 C CA . GLY A 1 221 ? -12.461 28.734 29.016 1 98.75 221 GLY A CA 1
ATOM 1799 C C . GLY A 1 221 ? -12.258 29.906 29.953 1 98.75 221 GLY A C 1
ATOM 1800 O O . GLY A 1 221 ? -13.117 30.781 30.047 1 98.75 221 GLY A O 1
ATOM 1801 N N . GLU A 1 222 ? -11.148 29.922 30.641 1 98.38 222 GLU A N 1
ATOM 1802 C CA . GLU A 1 222 ? -10.844 31 31.562 1 98.38 222 GLU A CA 1
ATOM 1803 C C . GLU A 1 222 ? -10.734 32.344 30.844 1 98.38 222 GLU A C 1
ATOM 1805 O O . GLU A 1 222 ? -11.203 33.375 31.344 1 98.38 222 GLU A O 1
ATOM 1810 N N . VAL A 1 223 ? -10.094 32.312 29.672 1 98.75 223 VAL A N 1
ATOM 1811 C CA . VAL A 1 223 ? -9.945 33.531 28.891 1 98.75 223 VAL A CA 1
ATOM 1812 C C . VAL A 1 223 ? -11.312 34.031 28.406 1 98.75 223 VAL A C 1
ATOM 1814 O O . VAL A 1 223 ? -11.609 35.219 28.469 1 98.75 223 VAL A O 1
ATOM 1817 N N . VAL A 1 224 ? -12.164 33.125 27.953 1 98.81 224 VAL A N 1
ATOM 1818 C CA . VAL A 1 224 ? -13.484 33.469 27.453 1 98.81 224 VAL A CA 1
ATOM 1819 C C . VAL A 1 224 ? -14.328 34.062 28.578 1 98.81 224 VAL A C 1
ATOM 1821 O O . VAL A 1 224 ? -15.039 35.062 28.375 1 98.81 224 VAL A O 1
ATOM 1824 N N . LYS A 1 225 ? -14.25 33.469 29.766 1 98.62 225 LYS A N 1
ATOM 1825 C CA . LYS A 1 225 ? -14.945 34 30.922 1 98.62 225 LYS A CA 1
ATOM 1826 C C . LYS A 1 225 ? -14.516 35.438 31.219 1 98.62 225 LYS A C 1
ATOM 1828 O O . LYS A 1 225 ? -15.352 36.281 31.547 1 98.62 225 LYS A O 1
ATOM 1833 N N . GLU A 1 226 ? -13.242 35.625 31.125 1 98.5 226 GLU A N 1
ATOM 1834 C CA . GLU A 1 226 ? -12.727 36.969 31.375 1 98.5 226 GLU A CA 1
ATOM 1835 C C . GLU A 1 226 ? -13.219 37.969 30.312 1 98.5 226 GLU A C 1
ATOM 1837 O O . GLU A 1 226 ? -13.57 39.094 30.625 1 98.5 226 GLU A O 1
ATOM 1842 N N . LEU A 1 227 ? -13.25 37.594 29.062 1 98.5 227 LEU A N 1
ATOM 1843 C CA . LEU A 1 227 ? -13.781 38.438 28 1 98.5 227 LEU A CA 1
ATOM 1844 C C . LEU A 1 227 ? -15.227 38.844 28.281 1 98.5 227 LEU A C 1
ATOM 1846 O O . LEU A 1 227 ? -15.609 40 28.062 1 98.5 227 LEU A O 1
ATOM 1850 N N . LYS A 1 228 ? -15.984 37.844 28.75 1 98.06 228 LYS A N 1
ATOM 1851 C CA . LYS A 1 228 ? -17.375 38.125 29.094 1 98.06 228 LYS A CA 1
ATOM 1852 C C . LYS A 1 228 ? -17.469 39.125 30.234 1 98.06 228 LYS A C 1
ATOM 1854 O O . LYS A 1 228 ? -18.281 40.062 30.188 1 98.06 228 LYS A O 1
ATOM 1859 N N . SER A 1 229 ? -16.625 38.906 31.172 1 97.56 229 SER A N 1
ATOM 1860 C CA . SER A 1 229 ? -16.625 39.781 32.344 1 97.56 229 SER A CA 1
ATOM 1861 C C . SER A 1 229 ? -16.297 41.219 31.938 1 97.56 229 SER A C 1
ATOM 1863 O O . SER A 1 229 ? -16.797 42.188 32.531 1 97.56 229 SER A O 1
ATOM 1865 N N . GLN A 1 230 ? -15.516 41.375 30.922 1 96.31 230 GLN A N 1
ATOM 1866 C CA . GLN A 1 230 ? -15.109 42.688 30.438 1 96.31 230 GLN A CA 1
ATOM 1867 C C . GLN A 1 230 ? -16.078 43.219 29.391 1 96.31 230 GLN A C 1
ATOM 1869 O O . GLN A 1 230 ? -15.906 44.312 28.875 1 96.31 230 GLN A O 1
ATOM 1874 N N . LYS A 1 231 ? -17.078 42.469 29.031 1 96.75 231 LYS A N 1
ATOM 1875 C CA . LYS A 1 231 ? -18.062 42.781 28 1 96.75 231 LYS A CA 1
ATOM 1876 C C . LYS A 1 231 ? -17.391 43.031 26.656 1 96.75 231 LYS A C 1
ATOM 1878 O O . LYS A 1 231 ? -17.766 43.938 25.922 1 96.75 231 LYS A O 1
ATOM 1883 N N . GLU A 1 232 ? -16.359 42.188 26.375 1 97.31 232 GLU A N 1
ATOM 1884 C CA . GLU A 1 232 ? -15.594 42.344 25.141 1 97.31 232 GLU A CA 1
ATOM 1885 C C . GLU A 1 232 ? -15.781 41.156 24.219 1 97.31 232 GLU A C 1
ATOM 1887 O O . GLU A 1 232 ? -15.336 41.156 23.062 1 97.31 232 GLU A O 1
ATOM 1892 N N . LEU A 1 233 ? -16.5 40.156 24.688 1 97.94 233 LEU A N 1
ATOM 1893 C CA . LEU A 1 233 ? -16.609 38.906 23.938 1 97.94 233 LEU A CA 1
ATOM 1894 C C . LEU A 1 233 ? -17.266 39.125 22.578 1 97.94 233 LEU A C 1
ATOM 1896 O O . LEU A 1 233 ? -16.812 38.594 21.562 1 97.94 233 LEU A O 1
ATOM 1900 N N . ASP A 1 234 ? -18.281 39.938 22.453 1 97 234 ASP A N 1
ATOM 1901 C CA . ASP A 1 234 ? -19.062 40.125 21.234 1 97 234 ASP A CA 1
ATOM 1902 C C . ASP A 1 234 ? -18.203 40.719 20.125 1 97 234 ASP A C 1
ATOM 1904 O O . ASP A 1 234 ? -18.422 40.438 18.953 1 97 234 ASP A O 1
ATOM 1908 N N . ASN A 1 235 ? -17.25 41.531 20.531 1 97.19 235 ASN A N 1
ATOM 1909 C CA . ASN A 1 235 ? -16.406 42.188 19.562 1 97.19 235 ASN A CA 1
ATOM 1910 C C . ASN A 1 235 ? -15.031 41.531 19.453 1 97.19 235 ASN A C 1
ATOM 1912 O O . ASN A 1 235 ? -14.055 42.188 19.062 1 97.19 235 ASN A O 1
ATOM 1916 N N . THR A 1 236 ? -14.867 40.312 19.891 1 98.38 236 THR A N 1
ATOM 1917 C CA . THR A 1 236 ? -13.594 39.625 19.812 1 98.38 236 THR A CA 1
ATOM 1918 C C . THR A 1 236 ? -13.695 38.406 18.875 1 98.38 236 THR A C 1
ATOM 1920 O O . THR A 1 236 ? -14.57 37.562 19.047 1 98.38 236 THR A O 1
ATOM 1923 N N . LEU A 1 237 ? -12.836 38.406 17.859 1 98.69 237 LEU A N 1
ATOM 1924 C CA . LEU A 1 237 ? -12.641 37.219 17.047 1 98.69 237 LEU A CA 1
ATOM 1925 C C . LEU A 1 237 ? -11.719 36.219 17.766 1 98.69 237 LEU A C 1
ATOM 1927 O O . LEU A 1 237 ? -10.562 36.531 18.047 1 98.69 237 LEU A O 1
ATOM 1931 N N . ILE A 1 238 ? -12.25 35.094 18.062 1 98.88 238 ILE A N 1
ATOM 1932 C CA . ILE A 1 238 ? -11.477 34 18.641 1 98.88 238 ILE A CA 1
ATOM 1933 C C . ILE A 1 238 ? -11.211 32.938 17.578 1 98.88 238 ILE A C 1
ATOM 1935 O O . ILE A 1 238 ? -12.133 32.469 16.891 1 98.88 238 ILE A O 1
ATOM 1939 N N . ILE A 1 239 ? -9.984 32.594 17.422 1 98.81 239 ILE A N 1
ATOM 1940 C CA . ILE A 1 239 ? -9.562 31.5 16.547 1 98.81 239 ILE A CA 1
ATOM 1941 C C . ILE A 1 239 ? -8.867 30.422 17.359 1 98.81 239 ILE A C 1
ATOM 1943 O O . ILE A 1 239 ? -8 30.719 18.188 1 98.81 239 ILE A O 1
ATOM 1947 N N . ILE A 1 240 ? -9.266 29.188 17.188 1 98.81 240 ILE A N 1
ATOM 1948 C CA . ILE A 1 240 ? -8.641 28.047 17.844 1 98.81 240 ILE A CA 1
ATOM 1949 C C . ILE A 1 240 ? -8.07 27.094 16.781 1 98.81 240 ILE A C 1
ATOM 1951 O O . ILE A 1 240 ? -8.789 26.656 15.875 1 98.81 240 ILE A O 1
ATOM 1955 N N . MET A 1 241 ? -6.836 26.734 16.875 1 98.25 241 MET A N 1
ATOM 1956 C CA . MET A 1 241 ? -6.164 25.875 15.906 1 98.25 241 MET A CA 1
ATOM 1957 C C . MET A 1 241 ? -4.969 25.172 16.547 1 98.25 241 MET A C 1
ATOM 1959 O O . MET A 1 241 ? -4.727 25.312 17.734 1 98.25 241 MET A O 1
ATOM 1963 N N . SER A 1 242 ? -4.312 24.312 15.789 1 98 242 SER A N 1
ATOM 1964 C CA . SER A 1 242 ? -3.027 23.719 16.141 1 98 242 SER A CA 1
ATOM 1965 C C . SER A 1 242 ? -1.993 23.938 15.047 1 98 242 SER A C 1
ATOM 1967 O O . SER A 1 242 ? -2.34 24.312 13.93 1 98 242 SER A O 1
ATOM 1969 N N . ASP A 1 243 ? -0.76 23.812 15.414 1 95.81 243 ASP A N 1
ATOM 1970 C CA . ASP A 1 243 ? 0.282 24.125 14.438 1 95.81 243 ASP A CA 1
ATOM 1971 C C . ASP A 1 243 ? 0.899 22.844 13.867 1 95.81 243 ASP A C 1
ATOM 1973 O O . ASP A 1 243 ? 1.753 22.922 12.977 1 95.81 243 ASP A O 1
ATOM 1977 N N . ASN A 1 244 ? 0.495 21.688 14.391 1 94.38 244 ASN A N 1
ATOM 1978 C CA . ASN A 1 244 ? 0.953 20.391 13.906 1 94.38 244 ASN A CA 1
ATOM 1979 C C . ASN A 1 244 ? -0.071 19.297 14.195 1 94.38 244 ASN A C 1
ATOM 1981 O O . ASN A 1 244 ? -1.084 19.547 14.852 1 94.38 244 ASN A O 1
ATOM 1985 N N . GLY A 1 245 ? 0.229 18.109 13.602 1 95.06 245 GLY A N 1
ATOM 1986 C CA . GLY A 1 245 ? -0.496 16.922 14.016 1 95.06 245 GLY A CA 1
ATOM 1987 C C . GLY A 1 245 ? -0.043 16.391 15.359 1 95.06 245 GLY A C 1
ATOM 1988 O O . GLY A 1 245 ? 0.927 16.875 15.938 1 95.06 245 GLY A O 1
ATOM 1989 N N . ARG A 1 246 ? -0.757 15.453 15.898 1 96.75 246 ARG A N 1
ATOM 1990 C CA . ARG A 1 246 ? -0.454 14.906 17.219 1 96.75 246 ARG A CA 1
ATOM 1991 C C . ARG A 1 246 ? 0.934 14.273 17.25 1 96.75 246 ARG A C 1
ATOM 1993 O O . ARG A 1 246 ? 1.422 13.797 16.219 1 96.75 246 ARG A O 1
ATOM 2000 N N . PRO A 1 247 ? 1.63 14.258 18.375 1 96.56 247 PRO A N 1
ATOM 2001 C CA . PRO A 1 247 ? 3.006 13.773 18.484 1 96.56 247 PRO A CA 1
ATOM 2002 C C . PRO A 1 247 ? 3.08 12.25 18.641 1 96.56 247 PRO A C 1
ATOM 2004 O O . PRO A 1 247 ? 3.713 11.75 19.562 1 96.56 247 PRO A O 1
ATOM 2007 N N . PHE A 1 248 ? 2.506 11.531 17.781 1 97.06 248 PHE A N 1
ATOM 2008 C CA . PHE A 1 248 ? 2.482 10.078 17.656 1 97.06 248 PHE A CA 1
ATOM 2009 C C . PHE A 1 248 ? 2.914 9.656 16.25 1 97.06 248 PHE A C 1
ATOM 2011 O O . PHE A 1 248 ? 2.842 10.445 15.312 1 97.06 248 PHE A O 1
ATOM 2018 N N . PRO A 1 249 ? 3.391 8.406 16.141 1 95.19 249 PRO A N 1
ATOM 2019 C CA . PRO A 1 249 ? 3.648 7.922 14.789 1 95.19 249 PRO A CA 1
ATOM 2020 C C . PRO A 1 249 ? 2.447 8.094 13.859 1 95.19 249 PRO A C 1
ATOM 2022 O O . PRO A 1 249 ? 1.303 7.914 14.289 1 95.19 249 PRO A O 1
ATOM 2025 N N . HIS A 1 250 ? 2.68 8.531 12.539 1 96.19 250 HIS A N 1
ATOM 2026 C CA . HIS A 1 250 ? 1.678 8.641 11.484 1 96.19 250 HIS A CA 1
ATOM 2027 C C . HIS A 1 250 ? 1.065 10.039 11.453 1 96.19 250 HIS A C 1
ATOM 2029 O O . HIS A 1 250 ? 0.223 10.328 10.602 1 96.19 250 HIS A O 1
ATOM 2035 N N . SER A 1 251 ? 1.452 10.914 12.305 1 96.69 251 SER A N 1
ATOM 2036 C CA . SER A 1 251 ? 0.78 12.211 12.344 1 96.69 251 SER A CA 1
ATOM 2037 C C . SER A 1 251 ? 1.766 13.352 12.109 1 96.69 251 SER A C 1
ATOM 2039 O O . SER A 1 251 ? 1.958 13.789 10.977 1 96.69 251 SER A O 1
ATOM 2041 N N . LYS A 1 252 ? 2.455 13.766 13.195 1 96.25 252 LYS A N 1
ATOM 2042 C CA . LYS A 1 252 ? 3.426 14.844 13.086 1 96.25 252 LYS A CA 1
ATOM 2043 C C . LYS A 1 252 ? 4.484 14.531 12.031 1 96.25 252 LYS A C 1
ATOM 2045 O O . LYS A 1 252 ? 4.984 13.406 11.961 1 96.25 252 LYS A O 1
ATOM 2050 N N . THR A 1 253 ? 4.793 15.43 11.109 1 96.88 253 THR A N 1
ATOM 2051 C CA . THR A 1 253 ? 5.773 15.391 10.031 1 96.88 253 THR A CA 1
ATOM 2052 C C . THR A 1 253 ? 5.23 14.625 8.828 1 96.88 253 THR A C 1
ATOM 2054 O O . THR A 1 253 ? 5.977 14.305 7.898 1 96.88 253 THR A O 1
ATOM 2057 N N . ARG A 1 254 ? 3.949 14.305 8.867 1 97.06 254 ARG A N 1
ATOM 2058 C CA . ARG A 1 254 ? 3.318 13.766 7.664 1 97.06 254 ARG A CA 1
ATOM 2059 C C . ARG A 1 254 ? 2.66 14.867 6.844 1 97.06 254 ARG A C 1
ATOM 2061 O O . ARG A 1 254 ? 2.238 15.891 7.391 1 97.06 254 ARG A O 1
ATOM 2068 N N . VAL A 1 255 ? 2.527 14.633 5.508 1 97.75 255 VAL A N 1
ATOM 2069 C CA . VAL A 1 255 ? 1.925 15.656 4.66 1 97.75 255 VAL A CA 1
ATOM 2070 C C . VAL A 1 255 ? 0.491 15.258 4.312 1 97.75 255 VAL A C 1
ATOM 2072 O O . VAL A 1 255 ? -0.214 16 3.625 1 97.75 255 VAL A O 1
ATOM 2075 N N . ASN A 1 256 ? 0.012 14.078 4.766 1 96.81 256 ASN A N 1
ATOM 2076 C CA . ASN A 1 256 ? -1.382 13.695 4.566 1 96.81 256 ASN A CA 1
ATOM 2077 C C . ASN A 1 256 ? -2.285 14.281 5.648 1 96.81 256 ASN A C 1
ATOM 2079 O O . ASN A 1 256 ? -1.852 15.125 6.434 1 96.81 256 ASN A O 1
ATOM 2083 N N . ASP A 1 257 ? -3.564 13.93 5.707 1 96.75 257 ASP A N 1
ATOM 2084 C CA . ASP A 1 257 ? -4.535 14.547 6.609 1 96.75 257 ASP A CA 1
ATOM 2085 C C . ASP A 1 257 ? -4.148 14.32 8.07 1 96.75 257 ASP A C 1
ATOM 2087 O O . ASP A 1 257 ? -4.402 15.18 8.922 1 96.75 257 ASP A O 1
ATOM 2091 N N . ARG A 1 258 ? -3.5 13.266 8.375 1 96.12 258 ARG A N 1
ATOM 2092 C CA . ARG A 1 258 ? -3.135 12.977 9.758 1 96.12 258 ARG A CA 1
ATOM 2093 C C . ARG A 1 258 ? -2.082 13.961 10.266 1 96.12 258 ARG A C 1
ATOM 2095 O O . ARG A 1 258 ? -1.971 14.195 11.469 1 96.12 258 ARG A O 1
ATOM 2102 N N . GLY A 1 259 ? -1.338 14.492 9.305 1 96.75 259 GLY A N 1
ATOM 2103 C CA . GLY A 1 259 ? -0.316 15.461 9.68 1 96.75 259 GLY A CA 1
ATOM 2104 C C . GLY A 1 259 ? -0.719 16.891 9.398 1 96.75 259 GLY A C 1
ATOM 2105 O O . GLY A 1 259 ? -0.401 17.797 10.172 1 96.75 259 GLY A O 1
ATOM 2106 N N . MET A 1 260 ? -1.497 17.125 8.375 1 97.44 260 MET A N 1
ATOM 2107 C CA . MET A 1 260 ? -1.642 18.484 7.855 1 97.44 260 MET A CA 1
ATOM 2108 C C . MET A 1 260 ? -3 19.062 8.227 1 97.44 260 MET A C 1
ATOM 2110 O O . MET A 1 260 ? -3.139 20.281 8.383 1 97.44 260 MET A O 1
ATOM 2114 N N . LYS A 1 261 ? -4.062 18.25 8.258 1 96.88 261 LYS A N 1
ATOM 2115 C CA . LYS A 1 261 ? -5.375 18.75 8.664 1 96.88 261 LYS A CA 1
ATOM 2116 C C . LYS A 1 261 ? -5.387 19.141 10.141 1 96.88 261 LYS A C 1
ATOM 2118 O O . LYS A 1 261 ? -4.797 18.438 10.969 1 96.88 261 LYS A O 1
ATOM 2123 N N . THR A 1 262 ? -5.969 20.234 10.453 1 97.06 262 THR A N 1
ATOM 2124 C CA . THR A 1 262 ? -5.922 20.703 11.828 1 97.06 262 THR A CA 1
ATOM 2125 C C . THR A 1 262 ? -7.258 21.328 12.234 1 97.06 262 THR A C 1
ATOM 2127 O O . THR A 1 262 ? -8.07 21.672 11.375 1 97.06 262 THR A O 1
ATOM 2130 N N . PRO A 1 263 ? -7.551 21.344 13.57 1 97.81 263 PRO A N 1
ATOM 2131 C CA . PRO A 1 263 ? -8.773 22.031 14.008 1 97.81 263 PRO A CA 1
ATOM 2132 C C . PRO A 1 263 ? -8.75 23.516 13.695 1 97.81 263 PRO A C 1
ATOM 2134 O O . PRO A 1 263 ? -7.691 24.156 13.781 1 97.81 263 PRO A O 1
ATOM 2137 N N . PHE A 1 264 ? -9.898 23.984 13.367 1 98.5 264 PHE A N 1
ATOM 2138 C CA . PHE A 1 264 ? -10.031 25.422 13.086 1 98.5 264 PHE A CA 1
ATOM 2139 C C . PHE A 1 264 ? -11.438 25.906 13.438 1 98.5 264 PHE A C 1
ATOM 2141 O O . PHE A 1 264 ? -12.375 25.688 12.672 1 98.5 264 PHE A O 1
ATOM 2148 N N . VAL A 1 265 ? -11.547 26.547 14.555 1 98.44 265 VAL A N 1
ATOM 2149 C CA . VAL A 1 265 ? -12.805 27.078 15.078 1 98.44 265 VAL A CA 1
ATOM 2150 C C . VAL A 1 265 ? -12.727 28.609 15.164 1 98.44 265 VAL A C 1
ATOM 2152 O O . VAL A 1 265 ? -11.742 29.156 15.656 1 98.44 265 VAL A O 1
ATOM 2155 N N . MET A 1 266 ? -13.727 29.297 14.68 1 98.44 266 MET A N 1
ATOM 2156 C CA . MET A 1 266 ? -13.852 30.734 14.797 1 98.44 266 MET A CA 1
ATOM 2157 C C . MET A 1 266 ? -15.117 31.109 15.562 1 98.44 266 MET A C 1
ATOM 2159 O O . MET A 1 266 ? -16.188 30.547 15.312 1 98.44 266 MET A O 1
ATOM 2163 N N . HIS A 1 267 ? -14.977 31.969 16.5 1 98.31 267 HIS A N 1
ATOM 2164 C CA . HIS A 1 267 ? -16.094 32.5 17.281 1 98.31 267 HIS A CA 1
ATOM 2165 C C . HIS A 1 267 ? -16.047 34 17.375 1 98.31 267 HIS A C 1
ATOM 2167 O O . HIS A 1 267 ? -15.039 34.562 17.812 1 98.31 267 HIS A O 1
ATOM 2173 N N . TRP A 1 268 ? -17.016 34.656 16.922 1 98.19 268 TRP A N 1
ATOM 2174 C CA . TRP A 1 268 ? -17.172 36.094 16.859 1 98.19 268 TRP A CA 1
ATOM 2175 C C . TRP A 1 268 ? -18.641 36.5 16.797 1 98.19 268 TRP A C 1
ATOM 2177 O O . TRP A 1 268 ? -19.203 36.656 15.703 1 98.19 268 TRP A O 1
ATOM 2187 N N . PRO A 1 269 ? -19.234 36.719 17.953 1 96.38 269 PRO A N 1
ATOM 2188 C CA . PRO A 1 269 ? -20.672 36.906 17.984 1 96.38 269 PRO A CA 1
ATOM 2189 C C . PRO A 1 269 ? -21.141 38.062 17.078 1 96.38 269 PRO A C 1
ATOM 2191 O O . PRO A 1 269 ? -22.188 37.969 16.438 1 96.38 269 PRO A O 1
ATOM 2194 N N . ASN A 1 270 ? -20.391 39.125 16.922 1 95.38 270 ASN A N 1
ATOM 2195 C CA . ASN A 1 270 ? -20.812 40.281 16.125 1 95.38 270 ASN A CA 1
ATOM 2196 C C . ASN A 1 270 ? -20.625 40 14.633 1 95.38 270 ASN A C 1
ATOM 2198 O O . ASN A 1 270 ? -21.297 40.625 13.805 1 95.38 270 ASN A O 1
ATOM 2202 N N . GLY A 1 271 ? -19.719 39.125 14.328 1 95.06 271 GLY A N 1
ATOM 2203 C CA . GLY A 1 271 ? -19.344 39 12.93 1 95.06 271 GLY A CA 1
ATOM 2204 C C . GLY A 1 271 ? -19.766 37.688 12.32 1 95.06 271 GLY A C 1
ATOM 2205 O O . GLY A 1 271 ? -19.859 37.562 11.102 1 95.06 271 GLY A O 1
ATOM 2206 N N . ILE A 1 272 ? -19.938 36.688 13.133 1 95.44 272 ILE A N 1
ATOM 2207 C CA . ILE A 1 272 ? -20.391 35.344 12.695 1 95.44 272 ILE A CA 1
ATOM 2208 C C . ILE A 1 272 ? -21.828 35.125 13.148 1 95.44 272 ILE A C 1
ATOM 2210 O O . ILE A 1 272 ? -22.078 34.875 14.328 1 95.44 272 ILE A O 1
ATOM 2214 N N . LYS A 1 273 ? -22.688 35.281 12.234 1 86.12 273 LYS A N 1
ATOM 2215 C CA . LYS A 1 273 ? -24.094 35.281 12.586 1 86.12 273 LYS A CA 1
ATOM 2216 C C . LYS A 1 273 ? -24.656 33.844 12.609 1 86.12 273 LYS A C 1
ATOM 2218 O O . LYS A 1 273 ? -25.453 33.5 13.484 1 86.12 273 LYS A O 1
ATOM 2223 N N . ASN A 1 274 ? -24.203 33.031 11.617 1 87.44 274 ASN A N 1
ATOM 2224 C CA . ASN A 1 274 ? -24.641 31.625 11.625 1 87.44 274 ASN A CA 1
ATOM 2225 C C . ASN A 1 274 ? -23.922 30.828 12.703 1 87.44 274 ASN A C 1
ATOM 2227 O O . ASN A 1 274 ? -22.688 30.906 12.836 1 87.44 274 ASN A O 1
ATOM 2231 N N . LYS A 1 275 ? -24.766 30.188 13.523 1 88.31 275 LYS A N 1
ATOM 2232 C CA . LYS A 1 275 ? -24.188 29.391 14.609 1 88.31 275 LYS A CA 1
ATOM 2233 C C . LYS A 1 275 ? -24.297 27.891 14.32 1 88.31 275 LYS A C 1
ATOM 2235 O O . LYS A 1 275 ? -25.125 27.469 13.508 1 88.31 275 LYS A O 1
ATOM 2240 N N . ASP A 1 276 ? -23.391 27.188 14.922 1 92.38 276 ASP A N 1
ATOM 2241 C CA . ASP A 1 276 ? -23.359 25.734 14.805 1 92.38 276 ASP A CA 1
ATOM 2242 C C . ASP A 1 276 ? -23.281 25.297 13.344 1 92.38 276 ASP A C 1
ATOM 2244 O O . ASP A 1 276 ? -24.062 24.469 12.891 1 92.38 276 ASP A O 1
ATOM 2248 N N . VAL A 1 277 ? -22.406 26.031 12.641 1 94.19 277 VAL A N 1
ATOM 2249 C CA . VAL A 1 277 ? -22.234 25.75 11.219 1 94.19 277 VAL A CA 1
ATOM 2250 C C . VAL A 1 277 ? -20.828 25.219 10.969 1 94.19 277 VAL A C 1
ATOM 2252 O O . VAL A 1 277 ? -19.891 25.562 11.688 1 94.19 277 VAL A O 1
ATOM 2255 N N . THR A 1 278 ? -20.75 24.297 10.031 1 96.44 278 THR A N 1
ATOM 2256 C CA . THR A 1 278 ? -19.469 23.75 9.586 1 96.44 278 THR A CA 1
ATOM 2257 C C . THR A 1 278 ? -19.234 24.062 8.109 1 96.44 278 THR A C 1
ATOM 2259 O O . THR A 1 278 ? -20.062 23.75 7.258 1 96.44 278 THR A O 1
ATOM 2262 N N . SER A 1 279 ? -18.172 24.75 7.832 1 97.44 279 SER A N 1
ATOM 2263 C CA . SER A 1 279 ? -17.75 24.969 6.445 1 97.44 279 SER A CA 1
ATOM 2264 C C . SER A 1 279 ? -16.922 23.797 5.926 1 97.44 279 SER A C 1
ATOM 2266 O O . SER A 1 279 ? -16.062 23.266 6.641 1 97.44 279 SER A O 1
ATOM 2268 N N . LYS A 1 280 ? -17.109 23.453 4.672 1 96.81 280 LYS A N 1
ATOM 2269 C CA . LYS A 1 280 ? -16.344 22.391 4.039 1 96.81 280 LYS A CA 1
ATOM 2270 C C . LYS A 1 280 ? -15.336 22.953 3.039 1 96.81 280 LYS A C 1
ATOM 2272 O O . LYS A 1 280 ? -14.664 22.203 2.334 1 96.81 280 LYS A O 1
ATOM 2277 N N . SER A 1 281 ? -15.242 24.234 3.02 1 97.75 281 SER A N 1
ATOM 2278 C CA . SER A 1 281 ? -14.32 24.891 2.09 1 97.75 281 SER A CA 1
ATOM 2279 C C . SER A 1 281 ? -12.875 24.547 2.43 1 97.75 281 SER A C 1
ATOM 2281 O O . SER A 1 281 ? -12.516 24.422 3.604 1 97.75 281 SER A O 1
ATOM 2283 N N . LEU A 1 282 ? -12.039 24.438 1.374 1 97.75 282 LEU A N 1
ATOM 2284 C CA . LEU A 1 282 ? -10.602 24.25 1.553 1 97.75 282 LEU A CA 1
ATOM 2285 C C . LEU A 1 282 ? -9.93 25.562 1.945 1 97.75 282 LEU A C 1
ATOM 2287 O O . LEU A 1 282 ? -10.016 26.562 1.215 1 97.75 282 LEU A O 1
ATOM 2291 N N . ILE A 1 283 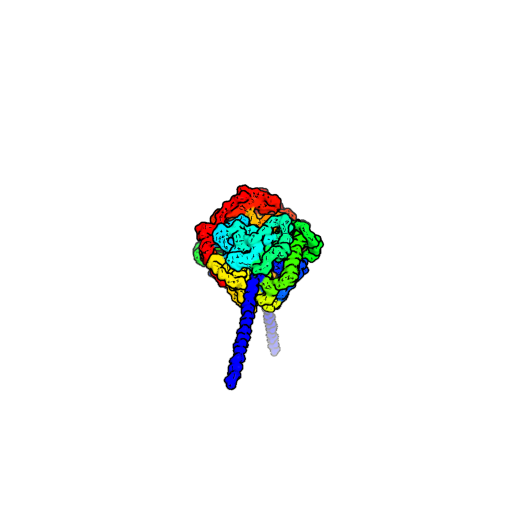? -9.297 25.547 3.104 1 98.19 283 ILE A N 1
ATOM 2292 C CA . ILE A 1 283 ? -8.586 26.734 3.592 1 98.19 283 ILE A CA 1
ATOM 2293 C C . ILE A 1 283 ? -7.164 26.344 3.994 1 98.19 283 ILE A C 1
ATOM 2295 O O . ILE A 1 283 ? -6.941 25.266 4.562 1 98.19 283 ILE A O 1
ATOM 2299 N N . SER A 1 284 ? -6.23 27.172 3.674 1 98.44 284 SER A N 1
ATOM 2300 C CA . SER A 1 284 ? -4.824 26.969 3.996 1 98.44 284 SER A CA 1
ATOM 2301 C C . SER A 1 284 ? -4.375 27.875 5.129 1 98.44 284 SER A C 1
ATOM 2303 O O . SER A 1 284 ? -4.902 28.984 5.289 1 98.44 284 SER A O 1
ATOM 2305 N N . ALA A 1 285 ? -3.387 27.453 5.828 1 98.25 285 ALA A N 1
ATOM 2306 C CA . ALA A 1 285 ? -2.801 28.281 6.883 1 98.25 285 ALA A CA 1
ATOM 2307 C C . ALA A 1 285 ? -2.318 29.609 6.332 1 98.25 285 ALA A C 1
ATOM 2309 O O . ALA A 1 285 ? -2.328 30.625 7.043 1 98.25 285 ALA A O 1
ATOM 2310 N N . VAL A 1 286 ? -1.967 29.688 5.07 1 98.31 286 VAL A N 1
ATOM 2311 C CA . VAL A 1 286 ? -1.449 30.922 4.48 1 98.31 286 VAL A CA 1
ATOM 2312 C C . VAL A 1 286 ? -2.576 31.938 4.344 1 98.31 286 VAL A C 1
ATOM 2314 O O . VAL A 1 286 ? -2.324 33.125 4.105 1 98.31 286 VAL A O 1
ATOM 2317 N N . ASP A 1 287 ? -3.805 31.547 4.527 1 98.62 287 ASP A N 1
ATOM 2318 C CA . ASP A 1 287 ? -4.953 32.406 4.328 1 98.62 287 ASP A CA 1
ATOM 2319 C C . ASP A 1 287 ? -5.305 33.156 5.613 1 98.62 287 ASP A C 1
ATOM 2321 O O . ASP A 1 287 ? -6.082 34.125 5.59 1 98.62 287 ASP A O 1
ATOM 2325 N N . ILE A 1 288 ? -4.707 32.75 6.73 1 98.56 288 ILE A N 1
ATOM 2326 C CA . ILE A 1 288 ? -5.066 33.312 8.031 1 98.56 288 ILE A CA 1
ATOM 2327 C C . ILE A 1 288 ? -4.664 34.781 8.102 1 98.56 288 ILE A C 1
ATOM 2329 O O . ILE A 1 288 ? -5.48 35.656 8.438 1 98.56 288 ILE A O 1
ATOM 2333 N N . ALA A 1 289 ? -3.445 35.094 7.727 1 98.56 289 ALA A N 1
ATOM 2334 C CA . ALA A 1 289 ? -2.891 36.438 7.859 1 98.56 289 ALA A CA 1
ATOM 2335 C C . ALA A 1 289 ? -3.711 37.469 7.062 1 98.56 289 ALA A C 1
ATOM 2337 O O . ALA A 1 289 ? -4.219 38.438 7.621 1 98.56 289 ALA A O 1
ATOM 2338 N N . PRO A 1 290 ? -3.924 37.188 5.77 1 98.38 290 PRO A N 1
ATOM 2339 C CA . PRO A 1 290 ? -4.723 38.188 5.031 1 98.38 290 PRO A CA 1
ATOM 2340 C C . PRO A 1 290 ? -6.164 38.25 5.523 1 98.38 290 PRO A C 1
ATOM 2342 O O . PRO A 1 290 ? -6.785 39.312 5.449 1 98.38 290 PRO A O 1
ATOM 2345 N N . THR A 1 291 ? -6.723 37.188 6.023 1 98.62 291 THR A N 1
ATOM 2346 C CA . THR A 1 291 ? -8.094 37.188 6.527 1 98.62 291 THR A CA 1
ATOM 2347 C C . THR A 1 291 ? -8.203 38.094 7.77 1 98.62 291 THR A C 1
ATOM 2349 O O . THR A 1 291 ? -9.102 38.906 7.863 1 98.62 291 THR A O 1
ATOM 2352 N N . ILE A 1 292 ? -7.285 37.906 8.711 1 98.62 292 ILE A N 1
ATOM 2353 C CA . ILE A 1 292 ? -7.293 38.719 9.93 1 98.62 292 ILE A CA 1
ATOM 2354 C C . ILE A 1 292 ? -7.16 40.188 9.578 1 98.62 292 ILE A C 1
ATOM 2356 O O . ILE A 1 292 ? -7.883 41.031 10.117 1 98.62 292 ILE A O 1
ATOM 2360 N N . LEU A 1 293 ? -6.27 40.562 8.68 1 98.5 293 LEU A N 1
ATOM 2361 C CA . LEU A 1 293 ? -6.074 41.938 8.289 1 98.5 293 LEU A CA 1
ATOM 2362 C C . LEU A 1 293 ? -7.336 42.5 7.641 1 98.5 293 LEU A C 1
ATOM 2364 O O . LEU A 1 293 ? -7.75 43.625 7.953 1 98.5 293 LEU A O 1
ATOM 2368 N N . THR A 1 294 ? -7.957 41.719 6.785 1 98.31 294 THR A N 1
ATOM 2369 C CA . THR A 1 294 ? -9.195 42.125 6.141 1 98.31 294 THR A CA 1
ATOM 2370 C C . THR A 1 294 ? -10.266 42.438 7.18 1 98.31 294 THR A C 1
ATOM 2372 O O . THR A 1 294 ? -10.93 43.469 7.113 1 98.31 294 THR A O 1
ATOM 2375 N N . LEU A 1 295 ? -10.406 41.594 8.109 1 97.81 295 LEU A N 1
ATOM 2376 C CA . LEU A 1 295 ? -11.422 41.75 9.148 1 97.81 295 LEU A CA 1
ATOM 2377 C C . LEU A 1 295 ? -11.109 42.969 10.023 1 97.81 295 LEU A C 1
ATOM 2379 O O . LEU A 1 295 ? -12.023 43.594 10.555 1 97.81 295 LEU A O 1
ATOM 2383 N N . ALA A 1 296 ? -9.828 43.281 10.172 1 97.62 296 ALA A N 1
ATOM 2384 C CA . ALA A 1 296 ? -9.398 44.438 10.984 1 97.62 296 ALA A CA 1
ATOM 2385 C C . ALA A 1 296 ? -9.438 45.719 10.18 1 97.62 296 ALA A C 1
ATOM 2387 O O . ALA A 1 296 ? -9.141 46.812 10.711 1 97.62 296 ALA A O 1
ATOM 2388 N N . GLY A 1 297 ? -9.734 45.625 8.875 1 97 297 GLY A N 1
ATOM 2389 C CA . GLY A 1 297 ? -9.789 46.781 8.023 1 97 297 GLY A CA 1
ATOM 2390 C C . GLY A 1 297 ? -8.422 47.281 7.582 1 97 297 GLY A C 1
ATOM 2391 O O . GLY A 1 297 ? -8.227 48.469 7.336 1 97 297 GLY A O 1
ATOM 2392 N N . ILE A 1 298 ? -7.469 46.375 7.59 1 97.31 298 ILE A N 1
ATOM 2393 C CA . ILE A 1 298 ? -6.09 46.688 7.219 1 97.31 298 ILE A CA 1
ATOM 2394 C C . ILE A 1 298 ? -5.754 46.031 5.887 1 97.31 298 ILE A C 1
ATOM 2396 O O . ILE A 1 298 ? -6.117 44.875 5.648 1 97.31 298 ILE A O 1
ATOM 2400 N N . ASP A 1 299 ? -5.074 46.75 4.98 1 95.88 299 ASP A N 1
ATOM 2401 C CA . ASP A 1 299 ? -4.672 46.188 3.691 1 95.88 299 ASP A CA 1
ATOM 2402 C C . ASP A 1 299 ? -3.58 45.125 3.865 1 95.88 299 ASP A C 1
ATOM 2404 O O . ASP A 1 299 ? -2.635 45.312 4.633 1 95.88 299 ASP A O 1
ATOM 2408 N N . SER A 1 300 ? -3.74 44.031 3.176 1 94.5 300 SER A N 1
ATOM 2409 C CA . SER A 1 300 ? -2.711 43 3.174 1 94.5 300 SER A CA 1
ATOM 2410 C C . SER A 1 300 ? -1.564 43.375 2.236 1 94.5 300 SER A C 1
ATOM 2412 O O . SER A 1 300 ? -1.794 43.812 1.11 1 94.5 300 SER A O 1
ATOM 2414 N N . PRO A 1 301 ? -0.383 43.156 2.65 1 95.31 301 PRO A N 1
ATOM 2415 C CA . PRO A 1 301 ? 0.73 43.406 1.729 1 95.31 301 PRO A CA 1
ATOM 2416 C C . PRO A 1 301 ? 0.819 42.344 0.625 1 95.31 301 PRO A C 1
ATOM 2418 O O . PRO A 1 301 ? 0.285 41.25 0.771 1 95.31 301 PRO A O 1
ATOM 2421 N N . ASP A 1 302 ? 1.551 42.688 -0.432 1 92.56 302 ASP A N 1
ATOM 2422 C CA . ASP A 1 302 ? 1.721 41.812 -1.581 1 92.56 302 ASP A CA 1
ATOM 2423 C C . ASP A 1 302 ? 2.566 40.594 -1.217 1 92.56 302 ASP A C 1
ATOM 2425 O O . ASP A 1 302 ? 2.506 39.562 -1.894 1 92.56 302 ASP A O 1
ATOM 2429 N N . HIS A 1 303 ? 3.211 40.688 -0.151 1 93.38 303 HIS A N 1
ATOM 2430 C CA . HIS A 1 303 ? 4.117 39.625 0.269 1 93.38 303 HIS A CA 1
ATOM 2431 C C . HIS A 1 303 ? 3.342 38.406 0.76 1 93.38 303 HIS A C 1
ATOM 2433 O O . HIS A 1 303 ? 3.875 37.281 0.782 1 93.38 303 HIS A O 1
ATOM 2439 N N . PHE A 1 304 ? 2.146 38.625 1.262 1 96.94 304 PHE A N 1
ATOM 2440 C CA . PHE A 1 304 ? 1.339 37.5 1.708 1 96.94 304 PHE A CA 1
ATOM 2441 C C . PHE A 1 304 ? 0.853 36.656 0.519 1 96.94 304 PHE A C 1
ATOM 2443 O O . PHE A 1 304 ? 0.397 37.219 -0.482 1 96.94 304 PHE A O 1
ATOM 2450 N N . GLN A 1 305 ? 1.003 35.375 0.58 1 97.75 305 GLN A N 1
ATOM 2451 C CA . GLN A 1 305 ? 0.644 34.5 -0.523 1 97.75 305 GLN A CA 1
ATOM 2452 C C . GLN A 1 305 ? -0.759 33.938 -0.335 1 97.75 305 GLN A C 1
ATOM 2454 O O . GLN A 1 305 ? -1.345 33.375 -1.273 1 97.75 305 GLN A O 1
ATOM 2459 N N . GLY A 1 306 ? -1.356 34.062 0.861 1 97.81 306 GLY A N 1
ATOM 2460 C CA . GLY A 1 306 ? -2.719 33.625 1.121 1 97.81 306 GLY A CA 1
ATOM 2461 C C . GLY A 1 306 ? -3.766 34.625 0.618 1 97.81 306 GLY A C 1
ATOM 2462 O O . GLY A 1 306 ? -3.428 35.688 0.106 1 97.81 306 GLY A O 1
ATOM 2463 N N . HIS A 1 307 ? -5.012 34.219 0.699 1 97.62 307 HIS A N 1
ATOM 2464 C CA . HIS A 1 307 ? -6.18 35 0.344 1 97.62 307 HIS A CA 1
ATOM 2465 C C . HIS A 1 307 ? -7.18 35.062 1.495 1 97.62 307 HIS A C 1
ATOM 2467 O O . HIS A 1 307 ? -7.359 34.094 2.215 1 97.62 307 HIS A O 1
ATOM 2473 N N . SER A 1 308 ? -7.832 36.219 1.624 1 98.31 308 SER A N 1
ATOM 2474 C CA . SER A 1 308 ? -8.805 36.375 2.703 1 98.31 308 SER A CA 1
ATOM 2475 C C . SER A 1 308 ? -10.055 35.531 2.441 1 98.31 308 SER A C 1
ATOM 2477 O O . SER A 1 308 ? -10.633 35.594 1.354 1 98.31 308 SER A O 1
ATOM 2479 N N . PHE A 1 309 ? -10.406 34.75 3.426 1 98.19 309 PHE A N 1
ATOM 2480 C CA . PHE A 1 309 ? -11.648 34 3.336 1 98.19 309 PHE A CA 1
ATOM 2481 C C . PHE A 1 309 ? -12.734 34.625 4.199 1 98.19 309 PHE A C 1
ATOM 2483 O O . PHE A 1 309 ? -13.594 33.938 4.738 1 98.19 309 PHE A O 1
ATOM 2490 N N . ASP A 1 310 ? -12.742 35.938 4.371 1 97.62 310 ASP A N 1
ATOM 2491 C CA . ASP A 1 310 ? -13.656 36.688 5.227 1 97.62 310 ASP A CA 1
ATOM 2492 C C . ASP A 1 310 ? -15.109 36.406 4.852 1 97.62 310 ASP A C 1
ATOM 2494 O O . ASP A 1 310 ? -15.984 36.344 5.719 1 97.62 310 ASP A O 1
ATOM 2498 N N . ARG A 1 311 ? -15.391 36.125 3.615 1 97 311 ARG A N 1
ATOM 2499 C CA . ARG A 1 311 ? -16.75 35.938 3.148 1 97 311 ARG A CA 1
ATOM 2500 C C . ARG A 1 311 ? -17.344 34.625 3.715 1 97 311 ARG A C 1
ATOM 2502 O O . ARG A 1 311 ? -18.562 34.5 3.846 1 97 311 ARG A O 1
ATOM 2509 N N . LEU A 1 312 ? -16.438 33.688 4.039 1 97.12 312 LEU A N 1
ATOM 2510 C CA . LEU A 1 312 ? -16.906 32.406 4.562 1 97.12 312 LEU A CA 1
ATOM 2511 C C . LEU A 1 312 ? -17.531 32.562 5.945 1 97.12 312 LEU A C 1
ATOM 2513 O O . LEU A 1 312 ? -18.266 31.703 6.406 1 97.12 312 LEU A O 1
ATOM 2517 N N . LEU A 1 313 ? -17.234 33.688 6.664 1 97 313 LEU A N 1
ATOM 2518 C CA . LEU A 1 313 ? -17.781 33.906 7.992 1 97 313 LEU A CA 1
ATOM 2519 C C . LEU A 1 313 ? -19.297 34.125 7.926 1 97 313 LEU A C 1
ATOM 2521 O O . LEU A 1 313 ? -20.016 33.781 8.867 1 97 313 LEU A O 1
ATOM 2525 N N . THR A 1 314 ? -19.75 34.625 6.777 1 94.56 314 THR A N 1
ATOM 2526 C CA . THR A 1 314 ? -21.172 34.844 6.605 1 94.56 314 THR A CA 1
ATOM 2527 C C . THR A 1 314 ? -21.766 33.906 5.582 1 94.56 314 THR A C 1
ATOM 2529 O O . THR A 1 314 ? -22.984 33.656 5.574 1 94.56 314 THR A O 1
ATOM 2532 N N . GLU A 1 315 ? -20.938 33.344 4.703 1 96.12 315 GLU A N 1
ATOM 2533 C CA . GLU A 1 315 ? -21.344 32.375 3.697 1 96.12 315 GLU A CA 1
ATOM 2534 C C . GLU A 1 315 ? -20.453 31.125 3.762 1 96.12 315 GLU A C 1
ATOM 2536 O O . GLU A 1 315 ? -19.688 30.859 2.84 1 96.12 315 GLU A O 1
ATOM 2541 N N . PRO A 1 316 ? -20.703 30.281 4.691 1 95.88 316 PRO A N 1
ATOM 2542 C CA . PRO A 1 316 ? -19.781 29.188 4.988 1 95.88 316 PRO A CA 1
ATOM 2543 C C . PRO A 1 316 ? -19.75 28.125 3.887 1 95.88 316 PRO A C 1
ATOM 2545 O O . PRO A 1 316 ? -18.844 27.297 3.844 1 95.88 316 PRO A O 1
ATOM 2548 N N . ASP A 1 317 ? -20.688 28.109 2.92 1 94.88 317 ASP A N 1
ATOM 2549 C CA . ASP A 1 317 ? -20.781 27.062 1.896 1 94.88 317 ASP A CA 1
ATOM 2550 C C . ASP A 1 317 ? -20.125 27.531 0.592 1 94.88 317 ASP A C 1
ATOM 2552 O O . ASP A 1 317 ? -20.078 26.781 -0.384 1 94.88 317 ASP A O 1
ATOM 2556 N N . LEU A 1 318 ? -19.578 28.719 0.606 1 95.38 318 LEU A N 1
ATOM 2557 C CA . LEU A 1 318 ? -18.953 29.234 -0.603 1 95.38 318 LEU A CA 1
ATOM 2558 C C . LEU A 1 318 ? -17.672 28.469 -0.921 1 95.38 318 LEU A C 1
ATOM 2560 O O . LEU A 1 318 ? -16.891 28.172 -0.022 1 95.38 318 LEU A O 1
ATOM 2564 N N . PRO A 1 319 ? -17.516 28.125 -2.24 1 93.94 319 PRO A N 1
ATOM 2565 C CA . PRO A 1 319 ? -16.188 27.625 -2.598 1 93.94 319 PRO A CA 1
ATOM 2566 C C . PRO A 1 319 ? -15.094 28.656 -2.398 1 93.94 319 PRO A C 1
ATOM 2568 O O . PRO A 1 319 ? -15.312 29.844 -2.637 1 93.94 319 PRO A O 1
ATOM 2571 N N . PHE A 1 320 ? -13.945 28.188 -2.002 1 97.06 320 PHE A N 1
ATOM 2572 C CA . PHE A 1 320 ? -12.867 29.125 -1.743 1 97.06 320 PHE A CA 1
ATOM 2573 C C . PHE A 1 320 ? -11.602 28.734 -2.504 1 97.06 320 PHE A C 1
ATOM 2575 O O . PHE A 1 320 ? -11.422 29.125 -3.658 1 97.06 320 PHE A O 1
ATOM 2582 N N . ARG A 1 321 ? -10.867 27.641 -2.088 1 96.88 321 ARG A N 1
ATOM 2583 C CA . ARG A 1 321 ? -9.695 27.172 -2.807 1 96.88 321 ARG A CA 1
ATOM 2584 C C . ARG A 1 321 ? -10.016 25.906 -3.605 1 96.88 321 ARG A C 1
ATOM 2586 O O . ARG A 1 321 ? -10.789 25.062 -3.154 1 96.88 321 ARG A O 1
ATOM 2593 N N . ASN A 1 322 ? -9.32 25.844 -4.742 1 97.38 322 ASN A N 1
ATOM 2594 C CA . ASN A 1 322 ? -9.375 24.609 -5.504 1 97.38 322 ASN A CA 1
ATOM 2595 C C . ASN A 1 322 ? -8.25 23.656 -5.102 1 97.38 322 ASN A C 1
ATOM 2597 O O . ASN A 1 322 ? -8.359 22.438 -5.293 1 97.38 322 ASN A O 1
ATOM 2601 N N . TYR A 1 323 ? -7.125 24.266 -4.559 1 98.19 323 TYR A N 1
ATOM 2602 C CA . TYR A 1 323 ? -5.949 23.469 -4.238 1 98.19 323 TYR A CA 1
ATOM 2603 C C . TYR A 1 323 ? -5.324 23.906 -2.924 1 98.19 323 TYR A C 1
ATOM 2605 O O . TYR A 1 323 ? -5.371 25.094 -2.574 1 98.19 323 TYR A O 1
ATOM 2613 N N . LEU A 1 324 ? -4.797 22.984 -2.223 1 98.12 324 LEU A N 1
ATOM 2614 C CA . LEU A 1 324 ? -3.939 23.188 -1.062 1 98.12 324 LEU A CA 1
ATOM 2615 C C . LEU A 1 324 ? -2.562 22.578 -1.285 1 98.12 324 LEU A C 1
ATOM 2617 O O . LEU A 1 324 ? -2.443 21.531 -1.94 1 98.12 324 LEU A O 1
ATOM 2621 N N . PHE A 1 325 ? -1.549 23.172 -0.732 1 98.62 325 PHE A N 1
ATOM 2622 C CA . PHE A 1 325 ? -0.182 22.688 -0.859 1 98.62 325 PHE A CA 1
ATOM 2623 C C . PHE A 1 325 ? 0.482 22.578 0.508 1 98.62 325 PHE A C 1
ATOM 2625 O O . PHE A 1 325 ? 0.17 23.344 1.421 1 98.62 325 PHE A O 1
ATOM 2632 N N . ALA A 1 326 ? 1.377 21.625 0.672 1 98.31 326 ALA A N 1
ATOM 2633 C CA . ALA A 1 326 ? 2.104 21.453 1.927 1 98.31 326 ALA A CA 1
ATOM 2634 C C . ALA A 1 326 ? 3.496 20.875 1.679 1 98.31 326 ALA A C 1
ATOM 2636 O O . ALA A 1 326 ? 3.766 20.328 0.607 1 98.31 326 ALA A O 1
ATOM 2637 N N . GLU A 1 327 ? 4.32 21.047 2.674 1 98.44 327 GLU A N 1
ATOM 2638 C CA . GLU A 1 327 ? 5.719 20.625 2.633 1 98.44 327 GLU A CA 1
ATOM 2639 C C . GLU A 1 327 ? 6.086 19.812 3.869 1 98.44 327 GLU A C 1
ATOM 2641 O O . GLU A 1 327 ? 5.648 20.125 4.977 1 98.44 327 GLU A O 1
ATOM 2646 N N . HIS A 1 328 ? 6.805 18.766 3.65 1 98.19 328 HIS A N 1
ATOM 2647 C CA . HIS A 1 328 ? 7.578 18.141 4.711 1 98.19 328 HIS A CA 1
ATOM 2648 C C . HIS A 1 328 ? 9.078 18.25 4.441 1 98.19 328 HIS A C 1
ATOM 2650 O O . HIS A 1 328 ? 9.562 17.766 3.414 1 98.19 328 HIS A O 1
ATOM 2656 N N . ASN A 1 329 ? 9.727 18.969 5.305 1 98.19 329 ASN A N 1
ATOM 2657 C CA . ASN A 1 329 ? 11.18 19.141 5.301 1 98.19 329 ASN A CA 1
ATOM 2658 C C . ASN A 1 329 ? 11.812 18.562 6.566 1 98.19 329 ASN A C 1
ATOM 2660 O O . ASN A 1 329 ? 11.148 17.875 7.336 1 98.19 329 ASN A O 1
ATOM 2664 N N . TRP A 1 330 ? 13.039 18.797 6.73 1 96.88 330 TRP A N 1
ATOM 2665 C CA . TRP A 1 330 ? 13.789 18.219 7.852 1 96.88 330 TRP A CA 1
ATOM 2666 C C . TRP A 1 330 ? 13.148 18.609 9.18 1 96.88 330 TRP A C 1
ATOM 2668 O O . TRP A 1 330 ? 12.781 19.766 9.391 1 96.88 330 TRP A O 1
ATOM 2678 N N . HIS A 1 331 ? 12.898 17.594 10.062 1 96.06 331 HIS A N 1
ATOM 2679 C CA . HIS A 1 331 ? 12.516 17.672 11.469 1 96.06 331 HIS A CA 1
ATOM 2680 C C . HIS A 1 331 ? 13.25 16.609 12.297 1 96.06 331 HIS A C 1
ATOM 2682 O O . HIS A 1 331 ? 12.703 15.539 12.562 1 96.06 331 HIS A O 1
ATOM 2688 N N . ASP A 1 332 ? 14.352 16.812 12.719 1 95.62 332 ASP A N 1
ATOM 2689 C CA . ASP A 1 332 ? 15.258 15.883 13.391 1 95.62 332 ASP A CA 1
ATOM 2690 C C . ASP A 1 332 ? 15.859 14.891 12.391 1 95.62 332 ASP A C 1
ATOM 2692 O O . ASP A 1 332 ? 16.969 14.406 12.594 1 95.62 332 ASP A O 1
ATOM 2696 N N . TYR A 1 333 ? 15.07 14.477 11.406 1 96.56 333 TYR A N 1
ATOM 2697 C CA . TYR A 1 333 ? 15.484 13.516 10.391 1 96.56 333 TYR A CA 1
ATOM 2698 C C . TYR A 1 333 ? 15.391 14.117 9 1 96.56 333 TYR A C 1
ATOM 2700 O O . TYR A 1 333 ? 14.547 14.984 8.742 1 96.56 333 TYR A O 1
ATOM 2708 N N . GLU A 1 334 ? 16.25 13.648 8.078 1 97 334 GLU A N 1
ATOM 2709 C CA . GLU A 1 334 ? 16.219 14.062 6.676 1 97 334 GLU A CA 1
ATOM 2710 C C . GLU A 1 334 ? 14.875 13.758 6.027 1 97 334 GLU A C 1
ATOM 2712 O O . GLU A 1 334 ? 14.336 12.664 6.199 1 97 334 GLU A O 1
ATOM 2717 N N . ALA A 1 335 ? 14.359 14.797 5.305 1 97.25 335 ALA A N 1
ATOM 2718 C CA . ALA A 1 335 ? 13.078 14.602 4.633 1 97.25 335 ALA A CA 1
ATOM 2719 C C . ALA A 1 335 ? 12.875 15.633 3.529 1 97.25 335 ALA A C 1
ATOM 2721 O O . ALA A 1 335 ? 13.438 16.734 3.582 1 97.25 335 ALA A O 1
ATOM 2722 N N . HIS A 1 336 ? 12.125 15.312 2.541 1 98.06 336 HIS A N 1
ATOM 2723 C CA . HIS A 1 336 ? 11.625 16.219 1.504 1 98.06 336 HIS A CA 1
ATOM 2724 C C . HIS A 1 336 ? 10.391 15.633 0.825 1 98.06 336 HIS A C 1
ATOM 2726 O O . HIS A 1 336 ? 10.5 14.75 -0.027 1 98.06 336 HIS A O 1
ATOM 2732 N N . GLU A 1 337 ? 9.219 16.094 1.184 1 98.5 337 GLU A N 1
ATOM 2733 C CA . GLU A 1 337 ? 7.953 15.75 0.546 1 98.5 337 GLU A CA 1
ATOM 2734 C C . GLU A 1 337 ? 7.164 17 0.172 1 98.5 337 GLU A C 1
ATOM 2736 O O . GLU A 1 337 ? 7.266 18.031 0.846 1 98.5 337 GLU A O 1
ATOM 2741 N N . ARG A 1 338 ? 6.43 16.938 -0.915 1 98.81 338 ARG A N 1
ATOM 2742 C CA . ARG A 1 338 ? 5.473 17.953 -1.332 1 98.81 338 ARG A CA 1
ATOM 2743 C C . ARG A 1 338 ? 4.098 17.328 -1.583 1 98.81 338 ARG A C 1
ATOM 2745 O O . ARG A 1 338 ? 3.994 16.203 -2.062 1 98.81 338 ARG A O 1
ATOM 2752 N N . MET A 1 339 ? 3.105 18.062 -1.217 1 98.75 339 MET A N 1
ATOM 2753 C CA . MET A 1 339 ? 1.735 17.562 -1.346 1 98.75 339 MET A CA 1
ATOM 2754 C C . MET A 1 339 ? 0.838 18.625 -1.986 1 98.75 339 MET A C 1
ATOM 2756 O O . MET A 1 339 ? 0.953 19.812 -1.683 1 98.75 339 MET A O 1
ATOM 2760 N N . VAL A 1 340 ? -0.036 18.25 -2.887 1 98.81 340 VAL A N 1
ATOM 2761 C CA . VAL A 1 340 ? -1.165 19.047 -3.352 1 98.81 340 VAL A CA 1
ATOM 2762 C C . VAL A 1 340 ? -2.461 18.25 -3.18 1 98.81 340 VAL A C 1
ATOM 2764 O O . VAL A 1 340 ? -2.479 17.031 -3.344 1 98.81 340 VAL A O 1
ATOM 2767 N N . ARG A 1 341 ? -3.482 18.906 -2.795 1 97.38 341 ARG A N 1
ATOM 2768 C CA . ARG A 1 341 ? -4.785 18.25 -2.76 1 97.38 341 ARG A CA 1
ATOM 2769 C C . ARG A 1 341 ? -5.883 19.172 -3.273 1 97.38 341 ARG A C 1
ATOM 2771 O O . ARG A 1 341 ? -5.738 20.391 -3.227 1 97.38 341 ARG A O 1
ATOM 2778 N N . ASN A 1 342 ? -6.918 18.609 -3.854 1 97.62 342 ASN A N 1
ATOM 2779 C CA . ASN A 1 342 ? -8.211 19.234 -4.113 1 97.62 342 ASN A CA 1
ATOM 2780 C C . ASN A 1 342 ? -9.336 18.531 -3.371 1 97.62 342 ASN A C 1
ATOM 2782 O O . ASN A 1 342 ? -9.102 17.844 -2.377 1 97.62 342 ASN A O 1
ATOM 2786 N N . GLU A 1 343 ? -10.484 18.844 -3.709 1 96 343 GLU A N 1
ATOM 2787 C CA . GLU A 1 343 ? -11.625 18.312 -2.971 1 96 343 GLU A CA 1
ATOM 2788 C C . GLU A 1 343 ? -11.648 16.781 -3.025 1 96 343 GLU A C 1
ATOM 2790 O O . GLU A 1 343 ? -12.102 16.125 -2.082 1 96 343 GLU A O 1
ATOM 2795 N N . ASN A 1 344 ? -11.031 16.219 -4.074 1 97 344 ASN A N 1
ATOM 2796 C CA . ASN A 1 344 ? -11.266 14.797 -4.336 1 97 344 ASN A CA 1
ATOM 2797 C C . ASN A 1 344 ? -9.977 13.984 -4.199 1 97 344 ASN A C 1
ATOM 2799 O O . ASN A 1 344 ? -10.023 12.789 -3.898 1 97 344 ASN A O 1
ATOM 2803 N N . TYR A 1 345 ? -8.836 14.633 -4.461 1 98.31 345 TYR A N 1
ATOM 2804 C CA . TYR A 1 345 ? -7.598 13.867 -4.59 1 98.31 345 TYR A CA 1
ATOM 2805 C C . TYR A 1 345 ? -6.465 14.523 -3.809 1 98.31 345 TYR A C 1
ATOM 2807 O O . TYR A 1 345 ? -6.465 15.742 -3.607 1 98.31 345 TYR A O 1
ATOM 2815 N N . MET A 1 346 ? -5.566 13.75 -3.357 1 98.56 346 MET A N 1
ATOM 2816 C CA . MET A 1 346 ? -4.305 14.195 -2.771 1 98.56 346 MET A CA 1
ATOM 2817 C C . MET A 1 346 ? -3.121 13.523 -3.461 1 98.56 346 MET A C 1
ATOM 2819 O O . MET A 1 346 ? -3.111 12.297 -3.639 1 98.56 346 MET A O 1
ATOM 2823 N N . TYR A 1 347 ? -2.207 14.289 -3.953 1 98.69 347 TYR A N 1
ATOM 2824 C CA . TYR A 1 347 ? -0.967 13.82 -4.559 1 98.69 347 TYR A CA 1
ATOM 2825 C C . TYR A 1 347 ? 0.235 14.172 -3.693 1 98.69 347 TYR A C 1
ATOM 2827 O O . TYR A 1 347 ? 0.343 15.305 -3.207 1 98.69 347 TYR A O 1
ATOM 2835 N N . ILE A 1 348 ? 1.156 13.219 -3.457 1 98.62 348 ILE A N 1
ATOM 2836 C CA . ILE A 1 348 ? 2.365 13.406 -2.662 1 98.62 348 ILE A CA 1
ATOM 2837 C C . ILE A 1 348 ? 3.592 13.039 -3.496 1 98.62 348 ILE A C 1
ATOM 2839 O O . ILE A 1 348 ? 3.633 11.977 -4.121 1 98.62 348 ILE A O 1
ATOM 2843 N N . LEU A 1 349 ? 4.508 13.914 -3.578 1 98.56 349 LEU A N 1
ATOM 2844 C CA . LEU A 1 349 ? 5.84 13.68 -4.121 1 98.56 349 LEU A CA 1
ATOM 2845 C C . LEU A 1 349 ? 6.855 13.469 -3.002 1 98.56 349 LEU A C 1
ATOM 2847 O O . LEU A 1 349 ? 6.996 14.312 -2.119 1 98.56 349 LEU A O 1
ATOM 2851 N N . ASN A 1 350 ? 7.5 12.336 -2.965 1 97.81 350 ASN A N 1
ATOM 2852 C CA . ASN A 1 350 ? 8.523 11.992 -1.98 1 97.81 350 ASN A CA 1
ATOM 2853 C C . ASN A 1 350 ? 9.898 11.859 -2.625 1 97.81 350 ASN A C 1
ATOM 2855 O O . ASN A 1 350 ? 10.164 10.891 -3.332 1 97.81 350 ASN A O 1
ATOM 2859 N N . SER A 1 351 ? 10.773 12.766 -2.311 1 96.81 351 SER A N 1
ATOM 2860 C CA . SER A 1 351 ? 12.086 12.75 -2.951 1 96.81 351 SER A CA 1
ATOM 2861 C C . SER A 1 351 ? 13.094 11.977 -2.117 1 96.81 351 SER A C 1
ATOM 2863 O O . SER A 1 351 ? 14.273 11.906 -2.469 1 96.81 351 SER A O 1
ATOM 2865 N N . ARG A 1 352 ? 12.672 11.43 -1.007 1 96.06 352 ARG A N 1
ATOM 2866 C CA . ARG A 1 352 ? 13.523 10.609 -0.155 1 96.06 352 ARG A CA 1
ATOM 2867 C C . ARG A 1 352 ? 12.883 9.258 0.123 1 96.06 352 ARG A C 1
ATOM 2869 O O . ARG A 1 352 ? 12.688 8.875 1.281 1 96.06 352 ARG A O 1
ATOM 2876 N N . PRO A 1 353 ? 12.617 8.523 -0.905 1 95.75 353 PRO A N 1
ATOM 2877 C CA . PRO A 1 353 ? 11.867 7.273 -0.747 1 95.75 353 PRO A CA 1
ATOM 2878 C C . PRO A 1 353 ? 12.648 6.207 0.011 1 95.75 353 PRO A C 1
ATOM 2880 O O . PRO A 1 353 ? 12.07 5.215 0.46 1 95.75 353 PRO A O 1
ATOM 2883 N N . MET A 1 354 ? 13.969 6.359 0.173 1 94.69 354 MET A N 1
ATOM 2884 C CA . MET A 1 354 ? 14.797 5.371 0.861 1 94.69 354 MET A CA 1
ATOM 2885 C C . MET A 1 354 ? 14.875 5.668 2.355 1 94.69 354 MET A C 1
ATOM 2887 O O . MET A 1 354 ? 15.648 5.047 3.08 1 94.69 354 MET A O 1
ATOM 2891 N N . GLN A 1 355 ? 14.125 6.656 2.805 1 94.38 355 GLN A N 1
ATOM 2892 C CA . GLN A 1 355 ? 13.977 6.957 4.223 1 94.38 355 GLN A CA 1
ATOM 2893 C C . GLN A 1 355 ? 12.594 6.539 4.73 1 94.38 355 GLN A C 1
ATOM 2895 O O . GLN A 1 355 ? 11.586 6.754 4.051 1 94.38 355 GLN A O 1
ATOM 2900 N N . PRO A 1 356 ? 12.594 5.867 5.926 1 94.56 356 PRO A N 1
ATOM 2901 C CA . PRO A 1 356 ? 11.273 5.605 6.512 1 94.56 356 PRO A CA 1
ATOM 2902 C C . PRO A 1 356 ? 10.609 6.871 7.043 1 94.56 356 PRO A C 1
ATOM 2904 O O . PRO A 1 356 ? 11.25 7.918 7.145 1 94.56 356 PRO A O 1
ATOM 2907 N N . GLN A 1 357 ? 9.344 6.766 7.215 1 93.69 357 GLN A N 1
ATOM 2908 C CA . GLN A 1 357 ? 8.594 7.859 7.824 1 93.69 357 GLN A CA 1
ATOM 2909 C C . GLN A 1 357 ? 8.211 7.527 9.258 1 93.69 357 GLN A C 1
ATOM 2911 O O . GLN A 1 357 ? 7.023 7.379 9.57 1 93.69 357 GLN A O 1
ATOM 2916 N N . ASN A 1 358 ? 9.18 7.512 10.164 1 94.19 358 ASN A N 1
ATOM 2917 C CA . ASN A 1 358 ? 9 7.105 11.555 1 94.19 358 ASN A CA 1
ATOM 2918 C C . ASN A 1 358 ? 8.266 8.18 12.359 1 94.19 358 ASN A C 1
ATOM 2920 O O . ASN A 1 358 ? 7.633 7.871 13.367 1 94.19 358 ASN A O 1
ATOM 2924 N N . GLY A 1 359 ? 8.312 9.406 11.922 1 94.06 359 GLY A N 1
ATOM 2925 C CA . GLY A 1 359 ? 7.91 10.562 12.711 1 94.06 359 GLY A CA 1
ATOM 2926 C C . GLY A 1 359 ? 9.086 11.328 13.289 1 94.06 359 GLY A C 1
ATOM 2927 O O . GLY A 1 359 ? 10.242 10.992 13.016 1 94.06 359 GLY A O 1
ATOM 2928 N N . PRO A 1 360 ? 8.805 12.406 14 1 95.44 360 PRO A N 1
ATOM 2929 C CA . PRO A 1 360 ? 9.875 13.172 14.625 1 95.44 360 PRO A CA 1
ATOM 2930 C C . PRO A 1 360 ? 10.461 12.484 15.859 1 95.44 360 PRO A C 1
ATOM 2932 O O . PRO A 1 360 ? 9.922 11.469 16.312 1 95.44 360 PRO A O 1
ATOM 2935 N N . LEU A 1 361 ? 11.5 13.031 16.359 1 94.31 361 LEU A N 1
ATOM 2936 C CA . LEU A 1 361 ? 12.266 12.438 17.453 1 94.31 361 LEU A CA 1
ATOM 2937 C C . LEU A 1 361 ? 11.375 12.148 18.656 1 94.31 361 LEU A C 1
ATOM 2939 O O . LEU A 1 361 ? 11.523 11.109 19.297 1 94.31 361 LEU A O 1
ATOM 2943 N N . ASP A 1 362 ? 10.523 13.047 18.969 1 92.31 362 ASP A N 1
ATOM 2944 C CA . ASP A 1 362 ? 9.688 12.883 20.156 1 92.31 362 ASP A CA 1
ATOM 2945 C C . ASP A 1 362 ? 8.695 11.742 19.969 1 92.31 362 ASP A C 1
ATOM 2947 O O . ASP A 1 362 ? 8.336 11.07 20.938 1 92.31 362 ASP A O 1
ATOM 2951 N N . ALA A 1 363 ? 8.211 11.516 18.797 1 93.12 363 ALA A N 1
ATOM 2952 C CA . ALA A 1 363 ? 7.363 10.359 18.516 1 93.12 363 ALA A CA 1
ATOM 2953 C C . ALA A 1 363 ? 8.172 9.07 18.547 1 93.12 363 ALA A C 1
ATOM 2955 O O . ALA A 1 363 ? 7.734 8.062 19.094 1 93.12 363 ALA A O 1
ATOM 2956 N N . VAL A 1 364 ? 9.383 9.07 17.906 1 93.31 364 VAL A N 1
ATOM 2957 C CA . VAL A 1 364 ? 10.242 7.902 17.812 1 93.31 364 VAL A CA 1
ATOM 2958 C C . VAL A 1 364 ? 10.68 7.469 19.219 1 93.31 364 VAL A C 1
ATOM 2960 O O . VAL A 1 364 ? 10.812 6.273 19.484 1 93.31 364 VAL A O 1
ATOM 2963 N N . GLY A 1 365 ? 10.852 8.414 20.125 1 91.31 365 GLY A N 1
ATOM 2964 C CA . GLY A 1 365 ? 11.258 8.117 21.5 1 91.31 365 GLY A CA 1
ATOM 2965 C C . GLY A 1 365 ? 10.086 7.812 22.406 1 91.31 365 GLY A C 1
ATOM 2966 O O . GLY A 1 365 ? 10.273 7.566 23.609 1 91.31 365 GLY A O 1
ATOM 2967 N N . SER A 1 366 ? 8.891 7.699 21.906 1 93.62 366 SER A N 1
ATOM 2968 C CA . SER A 1 366 ? 7.68 7.562 22.719 1 93.62 366 SER A CA 1
ATOM 2969 C C . SER A 1 366 ? 7.391 6.098 23.031 1 93.62 366 SER A C 1
ATOM 2971 O O . SER A 1 366 ? 7.855 5.199 22.328 1 93.62 366 SER A O 1
ATOM 2973 N N . PRO A 1 367 ? 6.547 5.871 24.094 1 94.75 367 PRO A N 1
ATOM 2974 C CA . PRO A 1 367 ? 6.086 4.508 24.391 1 94.75 367 PRO A CA 1
ATOM 2975 C C . PRO A 1 367 ? 5.266 3.91 23.25 1 94.75 367 PRO A C 1
ATOM 2977 O O . PRO A 1 367 ? 5.324 2.701 23 1 94.75 367 PRO A O 1
ATOM 2980 N N . SER A 1 368 ? 4.539 4.754 22.578 1 95.69 368 SER A N 1
ATOM 2981 C CA . SER A 1 368 ? 3.695 4.277 21.484 1 95.69 368 SER A CA 1
ATOM 2982 C C . SER A 1 368 ? 4.539 3.754 20.328 1 95.69 368 SER A C 1
ATOM 2984 O O . SER A 1 368 ? 4.184 2.758 19.688 1 95.69 368 SER A O 1
ATOM 2986 N N . PHE A 1 369 ? 5.609 4.41 20.016 1 95.62 369 PHE A N 1
ATOM 2987 C CA . PHE A 1 369 ? 6.5 3.934 18.969 1 95.62 369 PHE A CA 1
ATOM 2988 C C . PHE A 1 369 ? 7.184 2.635 19.375 1 95.62 369 PHE A C 1
ATOM 2990 O O . PHE A 1 369 ? 7.332 1.72 18.562 1 95.62 369 PHE A O 1
ATOM 2997 N N . LYS A 1 370 ? 7.613 2.611 20.625 1 95.12 370 LYS A N 1
ATOM 2998 C CA . LYS A 1 370 ? 8.266 1.409 21.141 1 95.12 370 LYS A CA 1
ATOM 2999 C C . LYS A 1 370 ? 7.359 0.189 21 1 95.12 370 LYS A C 1
ATOM 3001 O O . LYS A 1 370 ? 7.832 -0.903 20.672 1 95.12 370 LYS A O 1
ATOM 3006 N N . GLU A 1 371 ? 6.121 0.385 21.234 1 96.25 371 GLU A N 1
ATOM 3007 C CA . GLU A 1 371 ? 5.191 -0.73 21.094 1 96.25 371 GLU A CA 1
ATOM 3008 C C . GLU A 1 371 ? 5.066 -1.163 19.625 1 96.25 371 GLU A C 1
ATOM 3010 O O . GLU A 1 371 ? 4.898 -2.35 19.344 1 96.25 371 GLU A O 1
ATOM 3015 N N . LEU A 1 372 ? 5.082 -0.249 18.703 1 95.56 372 LEU A N 1
ATOM 3016 C CA . LEU A 1 372 ? 5.078 -0.602 17.281 1 95.56 372 LEU A CA 1
ATOM 3017 C C . LEU A 1 372 ? 6.34 -1.378 16.922 1 95.56 372 LEU A C 1
ATOM 3019 O O . LEU A 1 372 ? 6.285 -2.32 16.125 1 95.56 372 LEU A O 1
ATOM 3023 N N . GLU A 1 373 ? 7.453 -0.968 17.484 1 94.88 373 GLU A N 1
ATOM 3024 C CA . GLU A 1 373 ? 8.703 -1.691 17.266 1 94.88 373 GLU A CA 1
ATOM 3025 C C . GLU A 1 373 ? 8.602 -3.133 17.75 1 94.88 373 GLU A C 1
ATOM 3027 O O . GLU A 1 373 ? 9.094 -4.055 17.094 1 94.88 373 GLU A O 1
ATOM 3032 N N . ILE A 1 374 ? 8.016 -3.27 18.922 1 95.56 374 ILE A N 1
ATOM 3033 C CA . ILE A 1 374 ? 7.84 -4.609 19.484 1 95.56 374 ILE A CA 1
ATOM 3034 C C . ILE A 1 374 ? 6.984 -5.449 18.531 1 95.56 374 ILE A C 1
ATOM 3036 O O . ILE A 1 374 ? 7.324 -6.598 18.234 1 95.56 374 ILE A O 1
ATOM 3040 N N . LEU A 1 375 ? 5.891 -4.891 18.047 1 95.81 375 LEU A N 1
ATOM 3041 C CA . LEU A 1 375 ? 5.035 -5.598 17.094 1 95.81 375 LEU A CA 1
ATOM 3042 C C . LEU A 1 375 ? 5.805 -5.945 15.82 1 95.81 375 LEU A C 1
ATOM 3044 O O . LEU A 1 375 ? 5.609 -7.016 15.25 1 95.81 375 LEU A O 1
ATOM 3048 N N . LYS A 1 376 ? 6.582 -4.992 15.336 1 94.62 376 LYS A N 1
ATOM 3049 C CA . LYS A 1 376 ? 7.426 -5.234 14.172 1 94.62 376 LYS A CA 1
ATOM 3050 C C . LYS A 1 376 ? 8.328 -6.441 14.383 1 94.62 376 LYS A C 1
ATOM 3052 O O . LYS A 1 376 ? 8.391 -7.336 13.539 1 94.62 376 LYS A O 1
ATOM 3057 N N . ASP A 1 377 ? 9.023 -6.465 15.539 1 94.06 377 ASP A N 1
ATOM 3058 C CA . ASP A 1 377 ? 9.953 -7.543 15.859 1 94.06 377 ASP A CA 1
ATOM 3059 C C . ASP A 1 377 ? 9.219 -8.883 15.945 1 94.06 377 ASP A C 1
ATOM 3061 O O . ASP A 1 377 ? 9.797 -9.93 15.625 1 94.06 377 ASP A O 1
ATOM 3065 N N . GLN A 1 378 ? 7.992 -8.805 16.328 1 94.06 378 GLN A N 1
ATOM 3066 C CA . GLN A 1 378 ? 7.18 -10.016 16.453 1 94.06 378 GLN A CA 1
ATOM 3067 C C . GLN A 1 378 ? 6.539 -10.398 15.125 1 94.06 378 GLN A C 1
ATOM 3069 O O . GLN A 1 378 ? 5.918 -11.453 15.016 1 94.06 378 GLN A O 1
ATOM 3074 N N . GLY A 1 379 ? 6.691 -9.555 14.078 1 93.44 379 GLY A N 1
ATOM 3075 C CA . GLY A 1 379 ? 6.07 -9.805 12.789 1 93.44 379 GLY A CA 1
ATOM 3076 C C . GLY A 1 379 ? 4.555 -9.703 12.828 1 93.44 379 GLY A C 1
ATOM 3077 O O . GLY A 1 379 ? 3.861 -10.453 12.133 1 93.44 379 GLY A O 1
ATOM 3078 N N . GLN A 1 380 ? 4.027 -8.781 13.633 1 94.75 380 GLN A N 1
ATOM 3079 C CA . GLN A 1 380 ? 2.59 -8.766 13.883 1 94.75 380 GLN A CA 1
ATOM 3080 C C . GLN A 1 380 ? 1.98 -7.418 13.508 1 94.75 380 GLN A C 1
ATOM 3082 O O . GLN A 1 380 ? 0.84 -7.129 13.875 1 94.75 380 GLN A O 1
ATOM 3087 N N . LEU A 1 381 ? 2.721 -6.566 12.758 1 96.25 381 LEU A N 1
ATOM 3088 C CA . LEU A 1 381 ? 2.199 -5.27 12.344 1 96.25 381 LEU A CA 1
ATOM 3089 C C . LEU A 1 381 ? 1.058 -5.438 11.344 1 96.25 381 LEU A C 1
ATOM 3091 O O . LEU A 1 381 ? 1.136 -6.27 10.438 1 96.25 381 LEU A O 1
ATOM 3095 N N . SER A 1 382 ? -0.017 -4.695 11.586 1 94.31 382 SER A N 1
ATOM 3096 C CA . SER A 1 382 ? -0.989 -4.539 10.508 1 94.31 382 SER A CA 1
ATOM 3097 C C . SER A 1 382 ? -0.4 -3.752 9.344 1 94.31 382 SER A C 1
ATOM 3099 O O . SER A 1 382 ? 0.695 -3.197 9.453 1 94.31 382 SER A O 1
ATOM 3101 N N . ALA A 1 383 ? -1.14 -3.721 8.273 1 91.81 383 ALA A N 1
ATOM 3102 C CA . ALA A 1 383 ? -0.657 -3.025 7.078 1 91.81 383 ALA A CA 1
ATOM 3103 C C . ALA A 1 383 ? -0.412 -1.548 7.371 1 91.81 383 ALA A C 1
ATOM 3105 O O . ALA A 1 383 ? 0.626 -0.999 6.992 1 91.81 383 ALA A O 1
ATOM 3106 N N . ILE A 1 384 ? -1.288 -0.906 8.008 1 95.44 384 ILE A N 1
ATOM 3107 C CA . ILE A 1 384 ? -1.157 0.526 8.25 1 95.44 384 ILE A CA 1
ATOM 3108 C C . ILE A 1 384 ? -0.08 0.771 9.305 1 95.44 384 ILE A C 1
ATOM 3110 O O . ILE A 1 384 ? 0.644 1.768 9.242 1 95.44 384 ILE A O 1
ATOM 3114 N N . GLN A 1 385 ? 0.083 -0.14 10.305 1 96 385 GLN A N 1
ATOM 3115 C CA . GLN A 1 385 ? 1.117 0.005 11.32 1 96 385 GLN A CA 1
ATOM 3116 C C . GLN A 1 385 ? 2.51 -0.131 10.719 1 96 385 GLN A C 1
ATOM 3118 O O . GLN A 1 385 ? 3.449 0.539 11.148 1 96 385 GLN A O 1
ATOM 3123 N N . ALA A 1 386 ? 2.658 -0.913 9.68 1 95.31 386 ALA A N 1
ATOM 3124 C CA . ALA A 1 386 ? 3.953 -1.17 9.055 1 95.31 386 ALA A CA 1
ATOM 3125 C C . ALA A 1 386 ? 4.449 0.057 8.297 1 95.31 386 ALA A C 1
ATOM 3127 O O . ALA A 1 386 ? 5.648 0.187 8.031 1 95.31 386 ALA A O 1
ATOM 3128 N N . ASP A 1 387 ? 3.564 0.916 7.965 1 94.69 387 ASP A N 1
ATOM 3129 C CA . ASP A 1 387 ? 3.816 2.051 7.082 1 94.69 387 ASP A CA 1
ATOM 3130 C C . ASP A 1 387 ? 4.965 2.91 7.609 1 94.69 387 ASP A C 1
ATOM 3132 O O . ASP A 1 387 ? 5.773 3.416 6.828 1 94.69 387 ASP A O 1
ATOM 3136 N N . VAL A 1 388 ? 5.07 3.086 8.906 1 95.12 388 VAL A N 1
ATOM 3137 C CA . VAL A 1 388 ? 6.02 4.035 9.477 1 95.12 388 VAL A CA 1
ATOM 3138 C C . VAL A 1 388 ? 7.43 3.453 9.414 1 95.12 388 VAL A C 1
ATOM 3140 O O . VAL A 1 388 ? 8.414 4.164 9.633 1 95.12 388 VAL A O 1
ATOM 3143 N N . PHE A 1 389 ? 7.535 2.166 9.109 1 95.44 389 PHE A N 1
ATOM 3144 C CA . PHE A 1 389 ? 8.836 1.508 9.102 1 95.44 389 PHE A CA 1
ATOM 3145 C C . PHE A 1 389 ? 9.289 1.211 7.676 1 95.44 389 PHE A C 1
ATOM 3147 O O . PHE A 1 389 ? 10.461 0.902 7.441 1 95.44 389 PHE A O 1
ATOM 3154 N N . MET A 1 390 ? 8.422 1.234 6.723 1 94.31 390 MET A N 1
ATOM 3155 C CA . MET A 1 390 ? 8.609 0.68 5.387 1 94.31 390 MET A CA 1
ATOM 3156 C C . MET A 1 390 ? 9.688 1.44 4.625 1 94.31 390 MET A C 1
ATOM 3158 O O . MET A 1 390 ? 9.695 2.672 4.617 1 94.31 390 MET A O 1
ATOM 3162 N N . VAL A 1 391 ? 10.578 0.747 3.922 1 94.75 391 VAL A N 1
ATOM 3163 C CA . VAL A 1 391 ? 11.578 1.255 2.99 1 94.75 391 VAL A CA 1
ATOM 3164 C C . VAL A 1 391 ? 11.797 0.248 1.861 1 94.75 391 VAL A C 1
ATOM 3166 O O . VAL A 1 391 ? 11.938 -0.951 2.111 1 94.75 391 VAL A O 1
ATOM 3169 N N . PRO A 1 392 ? 11.898 0.589 0.607 1 95.69 392 PRO A N 1
ATOM 3170 C CA . PRO A 1 392 ? 11.656 1.95 0.124 1 95.69 392 PRO A CA 1
ATOM 3171 C C . PRO A 1 392 ? 10.18 2.334 0.171 1 95.69 392 PRO A C 1
ATOM 3173 O O . PRO A 1 392 ? 9.312 1.461 0.262 1 95.69 392 PRO A O 1
ATOM 3176 N N . ARG A 1 393 ? 9.953 3.545 0.213 1 94.62 393 ARG A N 1
ATOM 3177 C CA . ARG A 1 393 ? 8.625 4.113 0.002 1 94.62 393 ARG A CA 1
ATOM 3178 C C . ARG A 1 393 ? 8.43 4.531 -1.451 1 94.62 393 ARG A C 1
ATOM 3180 O O . ARG A 1 393 ? 9.406 4.73 -2.18 1 94.62 393 ARG A O 1
ATOM 3187 N N . PRO A 1 394 ? 7.164 4.652 -1.921 1 93.81 394 PRO A N 1
ATOM 3188 C CA . PRO A 1 394 ? 6.961 5.152 -3.283 1 93.81 394 PRO A CA 1
ATOM 3189 C C . PRO A 1 394 ? 7.395 6.605 -3.449 1 93.81 394 PRO A C 1
ATOM 3191 O O . PRO A 1 394 ? 7.23 7.41 -2.527 1 93.81 394 PRO A O 1
ATOM 3194 N N . HIS A 1 395 ? 7.805 6.875 -4.672 1 95.69 395 HIS A N 1
ATOM 3195 C CA . HIS A 1 395 ? 8.188 8.242 -5.031 1 95.69 395 HIS A CA 1
ATOM 3196 C C . HIS A 1 395 ? 6.957 9.133 -5.184 1 95.69 395 HIS A C 1
ATOM 3198 O O . HIS A 1 395 ? 7.016 10.328 -4.898 1 95.69 395 HIS A O 1
ATOM 3204 N N . GLU A 1 396 ? 5.891 8.5 -5.633 1 97.69 396 GLU A N 1
ATOM 3205 C CA . GLU A 1 396 ? 4.629 9.203 -5.832 1 97.69 396 GLU A CA 1
ATOM 3206 C C . GLU A 1 396 ? 3.471 8.453 -5.172 1 97.69 396 GLU A C 1
ATOM 3208 O O . GLU A 1 396 ? 3.424 7.227 -5.195 1 97.69 396 GLU A O 1
ATOM 3213 N N . GLU A 1 397 ? 2.627 9.172 -4.543 1 97.94 397 GLU A N 1
ATOM 3214 C CA . GLU A 1 397 ? 1.383 8.648 -3.99 1 97.94 397 GLU A CA 1
ATOM 3215 C C . GLU A 1 397 ? 0.182 9.461 -4.469 1 97.94 397 GLU A C 1
ATOM 3217 O O . GLU A 1 397 ? 0.297 10.664 -4.715 1 97.94 397 GLU A O 1
ATOM 3222 N N . LEU A 1 398 ? -0.921 8.805 -4.668 1 98.44 398 LEU A N 1
ATOM 3223 C CA . LEU A 1 398 ? -2.203 9.406 -5.012 1 98.44 398 LEU A CA 1
ATOM 3224 C C . LEU A 1 398 ? -3.332 8.789 -4.195 1 98.44 398 LEU A C 1
ATOM 3226 O O . LEU A 1 398 ? -3.455 7.562 -4.129 1 98.44 398 LEU A O 1
ATOM 3230 N N . TYR A 1 399 ? -4.078 9.586 -3.57 1 98.06 399 TYR A N 1
ATOM 3231 C CA . TYR A 1 399 ? -5.203 9.117 -2.77 1 98.06 399 TYR A CA 1
ATOM 3232 C C . TYR A 1 399 ? -6.52 9.695 -3.279 1 98.06 399 TYR A C 1
ATOM 3234 O O . TYR A 1 399 ? -6.59 10.883 -3.617 1 98.06 399 TYR A O 1
ATOM 3242 N N . ASP A 1 400 ? -7.516 8.859 -3.412 1 96.94 400 ASP A N 1
ATOM 3243 C CA . ASP A 1 400 ? -8.883 9.211 -3.781 1 96.94 400 ASP A CA 1
ATOM 3244 C C . ASP A 1 400 ? -9.773 9.32 -2.547 1 96.94 400 ASP A C 1
ATOM 3246 O O . ASP A 1 400 ? -10.25 8.312 -2.023 1 96.94 400 ASP A O 1
ATOM 3250 N N . TYR A 1 401 ? -10.055 10.523 -2.172 1 94 401 TYR A N 1
ATOM 3251 C CA . TYR A 1 401 ? -10.75 10.797 -0.921 1 94 401 TYR A CA 1
ATOM 3252 C C . TYR A 1 401 ? -12.148 10.18 -0.931 1 94 401 TYR A C 1
ATOM 3254 O O . TYR A 1 401 ? -12.664 9.781 0.116 1 94 401 TYR A O 1
ATOM 3262 N N . GLY A 1 402 ? -12.805 10.148 -2.018 1 90.88 402 GLY A N 1
ATOM 3263 C CA . GLY A 1 402 ? -14.125 9.555 -2.115 1 90.88 402 GLY A CA 1
ATOM 3264 C C . GLY A 1 402 ? -14.141 8.07 -1.786 1 90.88 402 GLY A C 1
ATOM 3265 O O . GLY A 1 402 ? -15.094 7.566 -1.194 1 90.88 402 GLY A O 1
ATOM 3266 N N . ARG A 1 403 ? -13.078 7.43 -2.072 1 86.06 403 ARG A N 1
ATOM 3267 C CA . ARG A 1 403 ? -12.969 5.988 -1.872 1 86.06 403 ARG A CA 1
ATOM 3268 C C . ARG A 1 403 ? -12.273 5.668 -0.555 1 86.06 403 ARG A C 1
ATOM 3270 O O . ARG A 1 403 ? -12.523 4.625 0.052 1 86.06 403 ARG A O 1
ATOM 3277 N N . ASP A 1 404 ? -11.445 6.543 -0.143 1 91.5 404 ASP A N 1
ATOM 3278 C CA . ASP A 1 404 ? -10.57 6.316 1.005 1 91.5 404 ASP A CA 1
ATOM 3279 C C . ASP A 1 404 ? -10.312 7.617 1.762 1 91.5 404 ASP A C 1
ATOM 3281 O O . ASP A 1 404 ? -9.211 8.172 1.692 1 91.5 404 ASP A O 1
ATOM 3285 N N . PRO A 1 405 ? -11.242 8.008 2.562 1 90.38 405 PRO A N 1
ATOM 3286 C CA . PRO A 1 405 ? -11.078 9.273 3.277 1 90.38 405 PRO A CA 1
ATOM 3287 C C . PRO A 1 405 ? -9.914 9.25 4.266 1 90.38 405 PRO A C 1
ATOM 3289 O O . PRO A 1 405 ? -9.461 10.305 4.719 1 90.38 405 PRO A O 1
ATOM 3292 N N . LEU A 1 406 ? -9.367 8.086 4.566 1 90.44 406 LEU A N 1
ATOM 3293 C CA . LEU A 1 406 ? -8.289 7.969 5.543 1 90.44 406 LEU A CA 1
ATOM 3294 C C . LEU A 1 406 ? -6.93 7.93 4.852 1 90.44 406 LEU A C 1
ATOM 3296 O O . LEU A 1 406 ? -5.891 7.914 5.516 1 90.44 406 LEU A O 1
ATOM 3300 N N . GLN A 1 407 ? -6.934 7.887 3.539 1 94.31 407 GLN A N 1
ATOM 3301 C CA . GLN A 1 407 ? -5.723 7.914 2.723 1 94.31 407 GLN A CA 1
ATOM 3302 C C . GLN A 1 407 ? -4.824 6.719 3.035 1 94.31 407 GLN A C 1
ATOM 3304 O O . GLN A 1 407 ? -3.625 6.883 3.27 1 94.31 407 GLN A O 1
ATOM 3309 N N . LEU A 1 408 ? -5.434 5.57 2.98 1 93.44 408 LEU A N 1
ATOM 3310 C CA . LEU A 1 408 ? -4.723 4.332 3.27 1 93.44 408 LEU A CA 1
ATOM 3311 C C . LEU A 1 408 ? -4.387 3.584 1.983 1 93.44 408 LEU A C 1
ATOM 3313 O O . LEU A 1 408 ? -3.555 2.676 1.986 1 93.44 408 LEU A O 1
ATOM 3317 N N . LEU A 1 409 ? -5.055 3.912 0.914 1 94.88 409 LEU A N 1
ATOM 3318 C CA . LEU A 1 409 ? -4.914 3.201 -0.353 1 94.88 409 LEU A CA 1
ATOM 3319 C C . LEU A 1 409 ? -4.246 4.082 -1.401 1 94.88 409 LEU A C 1
ATOM 3321 O O . LEU A 1 409 ? -4.891 4.965 -1.979 1 94.88 409 LEU A O 1
ATOM 3325 N N . ASN A 1 410 ? -2.979 3.865 -1.687 1 96.12 410 ASN A N 1
ATOM 3326 C CA . ASN A 1 410 ? -2.271 4.574 -2.746 1 96.12 410 ASN A CA 1
ATOM 3327 C C . ASN A 1 410 ? -2.684 4.078 -4.129 1 96.12 410 ASN A C 1
ATOM 3329 O O . ASN A 1 410 ? -2.254 3.006 -4.559 1 96.12 410 ASN A O 1
ATOM 3333 N N . VAL A 1 411 ? -3.43 4.836 -4.91 1 96.5 411 VAL A N 1
ATOM 3334 C CA . VAL A 1 411 ? -4.016 4.395 -6.172 1 96.5 411 VAL A CA 1
ATOM 3335 C C . VAL A 1 411 ? -3.137 4.844 -7.336 1 96.5 411 VAL A C 1
ATOM 3337 O O . VAL A 1 411 ? -3.545 4.77 -8.492 1 96.5 411 VAL A O 1
ATOM 3340 N N . ALA A 1 412 ? -1.914 5.32 -7.066 1 96.56 412 ALA A N 1
ATOM 3341 C CA . ALA A 1 412 ? -1.058 5.941 -8.07 1 96.56 412 ALA A CA 1
ATOM 3342 C C . ALA A 1 412 ? -0.742 4.969 -9.203 1 96.56 412 ALA A C 1
ATOM 3344 O O . ALA A 1 412 ? -0.531 5.379 -10.344 1 96.56 412 ALA A O 1
ATOM 3345 N N . SER A 1 413 ? -0.75 3.678 -8.883 1 93.75 413 SER A N 1
ATOM 3346 C CA . SER A 1 413 ? -0.339 2.701 -9.883 1 93.75 413 SER A CA 1
ATOM 3347 C C . SER A 1 413 ? -1.541 2.15 -10.648 1 93.75 413 SER A C 1
ATOM 3349 O O . SER A 1 413 ? -1.382 1.386 -11.602 1 93.75 413 SER A O 1
ATOM 3351 N N . LEU A 1 414 ? -2.746 2.402 -10.195 1 92.69 414 LEU A N 1
ATOM 3352 C CA . LEU A 1 414 ? -3.936 1.912 -10.883 1 92.69 414 LEU A CA 1
ATOM 3353 C C . LEU A 1 414 ? -4.113 2.613 -12.227 1 92.69 414 LEU A C 1
ATOM 3355 O O . LEU A 1 414 ? -4.102 3.844 -12.289 1 92.69 414 LEU A O 1
ATOM 3359 N N . PRO A 1 415 ? -4.332 1.826 -13.25 1 90.56 415 PRO A N 1
ATOM 3360 C CA . PRO A 1 415 ? -4.422 2.414 -14.594 1 90.56 415 PRO A CA 1
ATOM 3361 C C . PRO A 1 415 ? -5.543 3.441 -14.711 1 90.56 415 PRO A C 1
ATOM 3363 O O . PRO A 1 415 ? -5.398 4.441 -15.414 1 90.56 415 PRO A O 1
ATOM 3366 N N . GLU A 1 416 ? -6.605 3.244 -14.008 1 92.56 416 GLU A N 1
ATOM 3367 C CA . GLU A 1 416 ? -7.762 4.125 -14.133 1 92.56 416 GLU A CA 1
ATOM 3368 C C . GLU A 1 416 ? -7.469 5.504 -13.547 1 92.56 416 GLU A C 1
ATOM 3370 O O . GLU A 1 416 ? -8.211 6.461 -13.797 1 92.56 416 GLU A O 1
ATOM 3375 N N . TYR A 1 417 ? -6.355 5.707 -12.836 1 96.06 417 TYR A N 1
ATOM 3376 C CA . TYR A 1 417 ? -6.023 6.98 -12.211 1 96.06 417 TYR A CA 1
ATOM 3377 C C . TYR A 1 417 ? -4.871 7.66 -12.93 1 96.06 417 TYR A C 1
ATOM 3379 O O . TYR A 1 417 ? -4.355 8.688 -12.469 1 96.06 417 TYR A O 1
ATOM 3387 N N . ALA A 1 418 ? -4.48 7.145 -14.062 1 95.69 418 ALA A N 1
ATOM 3388 C CA . ALA A 1 418 ? -3.305 7.652 -14.766 1 95.69 418 ALA A CA 1
ATOM 3389 C C . ALA A 1 418 ? -3.463 9.133 -15.102 1 95.69 418 ALA A C 1
ATOM 3391 O O . ALA A 1 418 ? -2.541 9.922 -14.898 1 95.69 418 ALA A O 1
ATOM 3392 N N . GLU A 1 419 ? -4.582 9.516 -15.602 1 98.06 419 GLU A N 1
ATOM 3393 C CA . GLU A 1 419 ? -4.812 10.914 -15.969 1 98.06 419 GLU A CA 1
ATOM 3394 C C . GLU A 1 419 ? -4.879 11.805 -14.734 1 98.06 419 GLU A C 1
ATOM 3396 O O . GLU A 1 419 ? -4.379 12.93 -14.75 1 98.06 419 GLU A O 1
ATOM 3401 N N . THR A 1 420 ? -5.559 11.344 -13.641 1 98.38 420 THR A N 1
ATOM 3402 C CA . THR A 1 420 ? -5.613 12.086 -12.383 1 98.38 420 THR A CA 1
ATOM 3403 C C . THR A 1 420 ? -4.211 12.297 -11.812 1 98.38 420 THR A C 1
ATOM 3405 O O . THR A 1 420 ? -3.871 13.398 -11.375 1 98.38 420 THR A O 1
ATOM 3408 N N . LEU A 1 421 ? -3.41 11.273 -11.891 1 98.25 421 LEU A N 1
ATOM 3409 C CA . LEU A 1 421 ? -2.033 11.352 -11.414 1 98.25 421 LEU A CA 1
ATOM 3410 C C . LEU A 1 421 ? -1.251 12.414 -12.18 1 98.25 421 LEU A C 1
ATOM 3412 O O . LEU A 1 421 ? -0.563 13.242 -11.578 1 98.25 421 LEU A O 1
ATOM 3416 N N . LYS A 1 422 ? -1.379 12.352 -13.469 1 98.31 422 LYS A N 1
ATOM 3417 C CA . LYS A 1 422 ? -0.686 13.305 -14.32 1 98.31 422 LYS A CA 1
ATOM 3418 C C . LYS A 1 422 ? -1.126 14.734 -14.016 1 98.31 422 LYS A C 1
ATOM 3420 O O . LYS A 1 422 ? -0.293 15.641 -13.922 1 98.31 422 LYS A O 1
ATOM 3425 N N . SER A 1 423 ? -2.402 14.914 -13.859 1 98.56 423 SER A N 1
ATOM 3426 C CA . SER A 1 423 ? -2.955 16.234 -13.586 1 98.56 423 SER A CA 1
ATOM 3427 C C . SER A 1 423 ? -2.455 16.781 -12.258 1 98.56 423 SER A C 1
ATOM 3429 O O . SER A 1 423 ? -1.989 17.922 -12.18 1 98.56 423 SER A O 1
ATOM 3431 N N . MET A 1 424 ? -2.514 16.047 -11.219 1 98.62 424 MET A N 1
ATOM 3432 C CA . MET A 1 424 ? -2.1 16.484 -9.891 1 98.62 424 MET A CA 1
ATOM 3433 C C . MET A 1 424 ? -0.593 16.719 -9.836 1 98.62 424 MET A C 1
ATOM 3435 O O . MET A 1 424 ? -0.13 17.672 -9.195 1 98.62 424 MET A O 1
ATOM 3439 N N . ARG A 1 425 ? 0.161 15.852 -10.523 1 98.19 425 ARG A N 1
ATOM 3440 C CA . ARG A 1 425 ? 1.603 16.031 -10.664 1 98.19 425 ARG A CA 1
ATOM 3441 C C . ARG A 1 425 ? 1.926 17.391 -11.289 1 98.19 425 ARG A C 1
ATOM 3443 O O . ARG A 1 425 ? 2.805 18.109 -10.812 1 98.19 425 ARG A O 1
ATOM 3450 N N . ASN A 1 426 ? 1.213 17.688 -12.336 1 98.56 426 ASN A N 1
ATOM 3451 C CA . ASN A 1 426 ? 1.443 18.953 -13.055 1 98.56 426 ASN A CA 1
ATOM 3452 C C . ASN A 1 426 ? 1.113 20.156 -12.18 1 98.56 426 ASN A C 1
ATOM 3454 O O . ASN A 1 426 ? 1.831 21.156 -12.203 1 98.56 426 ASN A O 1
ATOM 3458 N N . ILE A 1 427 ? 0.026 20.078 -11.422 1 98.56 427 ILE A N 1
ATOM 3459 C CA . ILE A 1 427 ? -0.383 21.172 -10.547 1 98.56 427 ILE A CA 1
ATOM 3460 C C . ILE A 1 427 ? 0.683 21.406 -9.477 1 98.56 427 ILE A C 1
ATOM 3462 O O . ILE A 1 427 ? 1.055 22.562 -9.203 1 98.56 427 ILE A O 1
ATOM 3466 N N . LEU A 1 428 ? 1.209 20.359 -8.906 1 98.62 428 LEU A N 1
ATOM 3467 C CA . LEU A 1 428 ? 2.25 20.484 -7.891 1 98.62 428 LEU A CA 1
ATOM 3468 C C . LEU A 1 428 ? 3.525 21.062 -8.492 1 98.62 428 LEU A C 1
ATOM 3470 O O . LEU A 1 428 ? 4.148 21.953 -7.898 1 98.62 428 LEU A O 1
ATOM 3474 N N . SER A 1 429 ? 3.844 20.531 -9.641 1 98.06 429 SER A N 1
ATOM 3475 C CA . SER A 1 429 ? 5.047 21 -10.32 1 98.06 429 SER A CA 1
ATOM 3476 C C . SER A 1 429 ? 4.949 22.484 -10.648 1 98.06 429 SER A C 1
ATOM 3478 O O . SER A 1 429 ? 5.926 23.219 -10.5 1 98.06 429 SER A O 1
ATOM 3480 N N . GLU A 1 430 ? 3.816 22.875 -11.086 1 97.81 430 GLU A N 1
ATOM 3481 C CA . GLU A 1 430 ? 3.584 24.281 -11.398 1 97.81 430 GLU A CA 1
ATOM 3482 C C . GLU A 1 430 ? 3.727 25.141 -10.148 1 97.81 430 GLU A C 1
ATOM 3484 O O . GLU A 1 430 ? 4.367 26.203 -10.188 1 97.81 430 GLU A O 1
ATOM 3489 N N . TRP A 1 431 ? 3.121 24.734 -9.078 1 98.19 431 TRP A N 1
ATOM 3490 C CA . TRP A 1 431 ? 3.221 25.469 -7.824 1 98.19 431 TRP A CA 1
ATOM 3491 C C . TRP A 1 431 ? 4.672 25.578 -7.371 1 98.19 431 TRP A C 1
ATOM 3493 O O . TRP A 1 431 ? 5.121 26.656 -6.965 1 98.19 431 TRP A O 1
ATOM 3503 N N . MET A 1 432 ? 5.422 24.5 -7.438 1 98.25 432 MET A N 1
ATOM 3504 C CA . MET A 1 432 ? 6.824 24.5 -7.035 1 98.25 432 MET A CA 1
ATOM 3505 C C . MET A 1 432 ? 7.633 25.484 -7.879 1 98.25 432 MET A C 1
ATOM 3507 O O . MET A 1 432 ? 8.398 26.281 -7.34 1 98.25 432 MET A O 1
ATOM 3511 N N . THR A 1 433 ? 7.34 25.406 -9.148 1 97.88 433 THR A N 1
ATOM 3512 C CA . THR A 1 433 ? 8.07 26.266 -10.07 1 97.88 433 THR A CA 1
ATOM 3513 C C . THR A 1 433 ? 7.719 27.734 -9.836 1 97.88 433 THR A C 1
ATOM 3515 O O . THR A 1 433 ? 8.602 28.578 -9.695 1 97.88 433 THR A O 1
ATOM 3518 N N . GLU A 1 434 ? 6.469 28.047 -9.727 1 97.88 434 GLU A N 1
ATOM 3519 C CA . GLU A 1 434 ? 5.992 29.422 -9.625 1 97.88 434 GLU A CA 1
ATOM 3520 C C . GLU A 1 434 ? 6.426 30.062 -8.305 1 97.88 434 GLU A C 1
ATOM 3522 O O . GLU A 1 434 ? 6.695 31.266 -8.25 1 97.88 434 GLU A O 1
ATOM 3527 N N . THR A 1 435 ? 6.488 29.281 -7.25 1 98 435 THR A N 1
ATOM 3528 C CA . THR A 1 435 ? 6.77 29.844 -5.93 1 98 435 THR A CA 1
ATOM 3529 C C . THR A 1 435 ? 8.258 29.719 -5.594 1 98 435 THR A C 1
ATOM 3531 O O . THR A 1 435 ? 8.68 30.078 -4.496 1 98 435 THR A O 1
ATOM 3534 N N . GLY A 1 436 ? 9.023 29.156 -6.492 1 98.19 436 GLY A N 1
ATOM 3535 C CA . GLY A 1 436 ? 10.469 29.094 -6.332 1 98.19 436 GLY A CA 1
ATOM 3536 C C . GLY A 1 436 ? 10.93 27.984 -5.418 1 98.19 436 GLY A C 1
ATOM 3537 O O . GLY A 1 436 ? 11.883 28.141 -4.66 1 98.19 436 GLY A O 1
ATOM 3538 N N . ASP A 1 437 ? 10.234 26.891 -5.398 1 98.06 437 ASP A N 1
ATOM 3539 C CA . ASP A 1 437 ? 10.625 25.688 -4.66 1 98.06 437 ASP A CA 1
ATOM 3540 C C . ASP A 1 437 ? 11.586 24.828 -5.473 1 98.06 437 ASP A C 1
ATOM 3542 O O . ASP A 1 437 ? 11.789 25.078 -6.664 1 98.06 437 ASP A O 1
ATOM 3546 N N . ASN A 1 438 ? 12.359 23.953 -4.762 1 97.56 438 ASN A N 1
ATOM 3547 C CA . ASN A 1 438 ? 13.234 22.984 -5.422 1 97.56 438 ASN A CA 1
ATOM 3548 C C . ASN A 1 438 ? 13.555 21.797 -4.516 1 97.56 438 ASN A C 1
ATOM 3550 O O . ASN A 1 438 ? 13.133 21.766 -3.357 1 97.56 438 ASN A O 1
ATOM 3554 N N . ILE A 1 439 ? 14.109 20.812 -5.062 1 96.38 439 ILE A N 1
ATOM 3555 C CA . ILE A 1 439 ? 14.664 19.672 -4.34 1 96.38 439 ILE A CA 1
ATOM 3556 C C . ILE A 1 439 ? 16.172 19.828 -4.203 1 96.38 439 ILE A C 1
ATOM 3558 O O . ILE A 1 439 ? 16.922 19.547 -5.145 1 96.38 439 ILE A O 1
ATOM 3562 N N . PRO A 1 440 ? 16.562 20.219 -3.049 1 96.31 440 PRO A N 1
ATOM 3563 C CA . PRO A 1 440 ? 18.016 20.406 -2.896 1 96.31 440 PRO A CA 1
ATOM 3564 C C . PRO A 1 440 ? 18.797 19.094 -3.043 1 96.31 440 PRO A C 1
ATOM 3566 O O . PRO A 1 440 ? 18.312 18.047 -2.619 1 96.31 440 PRO A O 1
ATOM 3569 N N . LYS A 1 441 ? 19.969 19.141 -3.562 1 90.75 441 LYS A N 1
ATOM 3570 C CA . LYS A 1 441 ? 20.844 17.984 -3.688 1 90.75 441 LYS A CA 1
ATOM 3571 C C . LYS A 1 441 ? 21.406 17.562 -2.33 1 90.75 441 LYS A C 1
ATOM 3573 O O . LYS A 1 441 ? 21.5 16.359 -2.033 1 90.75 441 LYS A O 1
ATOM 3578 N N . ASN A 1 442 ? 21.75 18.594 -1.544 1 95.19 442 ASN A N 1
ATOM 3579 C CA . ASN A 1 442 ? 22.359 18.344 -0.236 1 95.19 442 ASN A CA 1
ATOM 3580 C C . ASN A 1 442 ? 21.406 18.75 0.896 1 95.19 442 ASN A C 1
ATOM 3582 O O . ASN A 1 442 ? 21.625 19.781 1.542 1 95.19 442 ASN A O 1
ATOM 3586 N N . LEU A 1 443 ? 20.547 17.875 1.304 1 96.81 443 LEU A N 1
ATOM 3587 C CA . LEU A 1 443 ? 19.578 18.125 2.359 1 96.81 443 LEU A CA 1
ATOM 3588 C C . LEU A 1 443 ? 20.219 17.969 3.736 1 96.81 443 LEU A C 1
ATOM 3590 O O . LEU A 1 443 ? 21.25 17.328 3.871 1 96.81 443 LEU A O 1
ATOM 3594 N N . THR A 1 444 ? 19.609 18.672 4.734 1 97.75 444 THR A N 1
ATOM 3595 C CA . THR A 1 444 ? 19.984 18.422 6.117 1 97.75 444 THR A CA 1
ATOM 3596 C C . THR A 1 444 ? 19.797 16.938 6.457 1 97.75 444 THR A C 1
ATOM 3598 O O . THR A 1 444 ? 18.75 16.359 6.184 1 97.75 444 THR A O 1
ATOM 3601 N N . LYS A 1 445 ? 20.812 16.328 7.023 1 97.25 445 LYS A N 1
ATOM 3602 C CA . LYS A 1 445 ? 20.812 14.898 7.32 1 97.25 445 LYS A CA 1
ATOM 3603 C C . LYS A 1 445 ? 20.219 14.617 8.695 1 97.25 445 LYS A C 1
ATOM 3605 O O . LYS A 1 445 ? 19.875 15.547 9.43 1 97.25 445 LYS A O 1
ATOM 3610 N N . ASP A 1 446 ? 20.062 13.305 8.961 1 96.62 446 ASP A N 1
ATOM 3611 C CA . ASP A 1 446 ? 19.547 12.891 10.266 1 96.62 446 ASP A CA 1
ATOM 3612 C C . ASP A 1 446 ? 20.453 13.375 11.391 1 96.62 446 ASP A C 1
ATOM 3614 O O . ASP A 1 446 ? 21.656 13.078 11.406 1 96.62 446 ASP A O 1
ATOM 3618 N N . TRP A 1 447 ? 19.859 14.102 12.312 1 96.88 447 TRP A N 1
ATOM 3619 C CA . TRP A 1 447 ? 20.625 14.539 13.469 1 96.88 447 TRP A CA 1
ATOM 3620 C C . TRP A 1 447 ? 20.688 13.445 14.523 1 96.88 447 TRP A C 1
ATOM 3622 O O . TRP A 1 447 ? 21.547 13.469 15.406 1 96.88 447 TRP A O 1
ATOM 3632 N N . TYR A 1 448 ? 19.75 12.508 14.461 1 94.62 448 TYR A N 1
ATOM 3633 C CA . TYR A 1 448 ? 19.641 11.414 15.414 1 94.62 448 TYR A CA 1
ATOM 3634 C C . TYR A 1 448 ? 19.469 10.078 14.695 1 94.62 448 TYR A C 1
ATOM 3636 O O . TYR A 1 448 ? 19 10.039 13.555 1 94.62 448 TYR A O 1
ATOM 3644 N N . HIS A 1 449 ? 19.875 9 15.375 1 90.12 449 HIS A N 1
ATOM 3645 C CA . HIS A 1 449 ? 19.562 7.668 14.859 1 90.12 449 HIS A CA 1
ATOM 3646 C C . HIS A 1 449 ? 18.078 7.371 14.969 1 90.12 449 HIS A C 1
ATOM 3648 O O . HIS A 1 449 ? 17.406 7.855 15.883 1 90.12 449 HIS A O 1
ATOM 3654 N N . LYS A 1 450 ? 17.578 6.621 13.969 1 85.88 450 LYS A N 1
ATOM 3655 C CA . LYS A 1 450 ? 16.156 6.297 13.906 1 85.88 450 LYS A CA 1
ATOM 3656 C C . LYS A 1 450 ? 15.805 5.141 14.844 1 85.88 450 LYS A C 1
ATOM 3658 O O . LYS A 1 450 ? 15.281 4.117 14.406 1 85.88 450 LYS A O 1
ATOM 3663 N N . GLU A 1 451 ? 16.375 4.988 15.906 1 77.19 451 GLU A N 1
ATOM 3664 C CA . GLU A 1 451 ? 16.094 4.047 16.984 1 77.19 451 GLU A CA 1
ATOM 3665 C C . GLU A 1 451 ? 15.797 4.785 18.297 1 77.19 451 GLU A C 1
ATOM 3667 O O . GLU A 1 451 ? 16.141 5.957 18.438 1 77.19 451 GLU A O 1
ATOM 3672 N N . ALA A 1 452 ? 15.164 3.982 19.125 1 69.06 452 ALA A N 1
ATOM 3673 C CA . ALA A 1 452 ? 14.867 4.598 20.406 1 69.06 452 ALA A CA 1
ATOM 3674 C C . ALA A 1 452 ? 16.141 4.941 21.172 1 69.06 452 ALA A C 1
ATOM 3676 O O . ALA A 1 452 ? 17.172 4.285 20.984 1 69.06 452 ALA A O 1
ATOM 3677 N N . GLY A 1 453 ? 16.234 6.195 21.844 1 71.31 453 GLY A N 1
ATOM 3678 C CA . GLY A 1 453 ? 17.375 6.488 22.688 1 71.31 453 GLY A CA 1
ATOM 3679 C C . GLY A 1 453 ? 17.953 7.867 22.453 1 71.31 453 GLY A C 1
ATOM 3680 O O . GLY A 1 453 ? 18.875 8.297 23.156 1 71.31 453 GLY A O 1
ATOM 3681 N N . LEU A 1 454 ? 17.547 8.617 21.516 1 81 454 LEU A N 1
ATOM 3682 C CA . LEU A 1 454 ? 17.984 9.984 21.234 1 81 454 LEU A CA 1
ATOM 3683 C C . LEU A 1 454 ? 19.484 10.039 20.984 1 81 454 LEU A C 1
ATOM 3685 O O . LEU A 1 454 ? 20.172 10.898 21.531 1 81 454 LEU A O 1
ATOM 3689 N N . ILE A 1 455 ? 20.031 9.023 20.25 1 88.62 455 ILE A N 1
ATOM 3690 C CA . ILE A 1 455 ? 21.453 8.945 19.938 1 88.62 455 ILE A CA 1
ATOM 3691 C C . ILE A 1 455 ? 21.781 9.875 18.781 1 88.62 455 ILE A C 1
ATOM 3693 O O . ILE A 1 455 ? 21.219 9.742 17.688 1 88.62 455 ILE A O 1
ATOM 3697 N N . LYS A 1 456 ? 22.719 10.789 18.953 1 94.06 456 LYS A N 1
ATOM 3698 C CA . LYS A 1 456 ? 23.109 11.781 17.953 1 94.06 456 LYS A CA 1
ATOM 3699 C C . LYS A 1 456 ? 23.953 11.148 16.844 1 94.06 456 LYS A C 1
ATOM 3701 O O . LYS A 1 456 ? 24.75 10.242 17.109 1 94.06 456 LYS A O 1
ATOM 3706 N N . THR A 1 457 ? 23.781 11.586 15.641 1 95.75 457 THR A N 1
ATOM 3707 C CA . THR A 1 457 ? 24.625 11.18 14.531 1 95.75 457 THR A CA 1
ATOM 3708 C C . THR A 1 457 ? 25.812 12.125 14.375 1 95.75 457 THR A C 1
ATOM 3710 O O . THR A 1 457 ? 25.922 13.117 15.109 1 95.75 457 THR A O 1
ATOM 3713 N N . GLU A 1 458 ? 26.734 11.844 13.414 1 95.88 458 GLU A N 1
ATOM 3714 C CA . GLU A 1 458 ? 27.859 12.711 13.109 1 95.88 458 GLU A CA 1
ATOM 3715 C C . GLU A 1 458 ? 27.406 14.016 12.461 1 95.88 458 GLU A C 1
ATOM 3717 O O . GLU A 1 458 ? 28.156 14.984 12.383 1 95.88 458 GLU A O 1
ATOM 3722 N N . PHE A 1 459 ? 26.109 14.055 12.062 1 96.31 459 PHE A N 1
ATOM 3723 C CA . PHE A 1 459 ? 25.578 15.211 11.352 1 96.31 459 PHE A CA 1
ATOM 3724 C C . PHE A 1 459 ? 24.797 16.109 12.297 1 96.31 459 PHE A C 1
ATOM 3726 O O . PHE A 1 459 ? 24.188 17.094 11.859 1 96.31 459 PHE A O 1
ATOM 3733 N N . HIS A 1 460 ? 24.812 15.812 13.539 1 96 460 HIS A N 1
ATOM 3734 C CA . HIS A 1 460 ? 24.047 16.578 14.523 1 96 460 HIS A CA 1
ATOM 3735 C C . HIS A 1 460 ? 24.422 18.062 14.469 1 96 460 HIS A C 1
ATOM 3737 O O . HIS A 1 460 ? 25.594 18.422 14.547 1 96 460 HIS A O 1
ATOM 3743 N N . ASN A 1 461 ? 23.422 18.938 14.266 1 95.25 461 ASN A N 1
ATOM 3744 C CA . ASN A 1 461 ? 23.531 20.391 14.25 1 95.25 461 ASN A CA 1
ATOM 3745 C C . ASN A 1 461 ? 24.203 20.891 12.969 1 95.25 461 ASN A C 1
ATOM 3747 O O . ASN A 1 461 ? 24.703 22.016 12.93 1 95.25 461 ASN A O 1
ATOM 3751 N N . ILE A 1 462 ? 24.297 20.031 11.969 1 96.62 462 ILE A N 1
ATOM 3752 C CA . ILE A 1 462 ? 24.797 20.438 10.664 1 96.62 462 ILE A CA 1
ATOM 3753 C C . ILE A 1 462 ? 23.641 20.578 9.688 1 96.62 462 ILE A C 1
ATOM 3755 O O . ILE A 1 462 ? 22.891 19.625 9.453 1 96.62 462 ILE A O 1
ATOM 3759 N N . ARG A 1 463 ? 23.469 21.75 9.148 1 96.94 463 ARG A N 1
ATOM 3760 C CA . ARG A 1 463 ? 22.391 22.031 8.219 1 96.94 463 ARG A CA 1
ATOM 3761 C C . ARG A 1 463 ? 22.844 21.844 6.773 1 96.94 463 ARG A C 1
ATOM 3763 O O . ARG A 1 463 ? 24.016 22.078 6.457 1 96.94 463 ARG A O 1
ATOM 3770 N N . GLY A 1 464 ? 21.906 21.359 6.008 1 96.88 464 GLY A N 1
ATOM 3771 C CA . GLY A 1 464 ? 22.109 21.344 4.566 1 96.88 464 GLY A CA 1
ATOM 3772 C C . GLY A 1 464 ? 21.5 22.547 3.867 1 96.88 464 GLY A C 1
ATOM 3773 O O . GLY A 1 464 ? 21.359 23.609 4.465 1 96.88 464 GLY A O 1
ATOM 3774 N N . GLU A 1 465 ? 21.281 22.359 2.545 1 96.31 465 GLU A N 1
ATOM 3775 C CA . GLU A 1 465 ? 20.641 23.391 1.743 1 96.31 465 GLU A CA 1
ATOM 3776 C C . GLU A 1 465 ? 19.125 23.422 1.997 1 96.31 465 GLU A C 1
ATOM 3778 O O . GLU A 1 465 ? 18.484 22.375 2.031 1 96.31 465 GLU A O 1
ATOM 3783 N N . MET A 1 466 ? 18.609 24.625 2.18 1 96.25 466 MET A N 1
ATOM 3784 C CA . MET A 1 466 ? 17.172 24.781 2.365 1 96.25 466 MET A CA 1
ATOM 3785 C C . MET A 1 466 ? 16.453 24.781 1.023 1 96.25 466 MET A C 1
ATOM 3787 O O . MET A 1 466 ? 16.938 25.359 0.053 1 96.25 466 MET A O 1
ATOM 3791 N N . PRO A 1 467 ? 15.336 24.078 0.973 1 97.5 467 PRO A N 1
ATOM 3792 C CA . PRO A 1 467 ? 14.523 24.219 -0.241 1 97.5 467 PRO A CA 1
ATOM 3793 C C . PRO A 1 467 ? 14.203 25.672 -0.58 1 97.5 467 PRO A C 1
ATOM 3795 O O . PRO A 1 467 ? 13.852 26.453 0.309 1 97.5 467 PRO A O 1
ATOM 3798 N N . GLY A 1 468 ? 14.359 26.047 -1.854 1 97.81 468 GLY A N 1
ATOM 3799 C CA . GLY A 1 468 ? 14.047 27.375 -2.328 1 97.81 468 GLY A CA 1
ATOM 3800 C C . GLY A 1 468 ? 15.188 28.359 -2.162 1 97.81 468 GLY A C 1
ATOM 3801 O O . GLY A 1 468 ? 15.172 29.453 -2.729 1 97.81 468 GLY A O 1
ATOM 3802 N N . GLN A 1 469 ? 16.172 27.969 -1.388 1 96.44 469 GLN A N 1
ATOM 3803 C CA . GLN A 1 469 ? 17.266 28.891 -1.067 1 96.44 469 GLN A CA 1
ATOM 3804 C C . GLN A 1 469 ? 17.984 29.344 -2.332 1 96.44 469 GLN A C 1
ATOM 3806 O O . GLN A 1 469 ? 18.188 30.547 -2.529 1 96.44 469 GLN A O 1
ATOM 3811 N N . ASN A 1 470 ? 18.344 28.453 -3.189 1 95.5 470 ASN A N 1
ATOM 3812 C CA . ASN A 1 470 ? 19.109 28.766 -4.395 1 95.5 470 ASN A CA 1
ATOM 3813 C C . ASN A 1 470 ? 18.266 29.5 -5.422 1 95.5 470 ASN A C 1
ATOM 3815 O O . ASN A 1 470 ? 18.797 30.016 -6.41 1 95.5 470 ASN A O 1
ATOM 3819 N N . LEU A 1 471 ? 17.016 29.625 -5.199 1 97.06 471 LEU A N 1
ATOM 3820 C CA . LEU A 1 471 ? 16.109 30.297 -6.133 1 97.06 471 LEU A CA 1
ATOM 3821 C C . LEU A 1 471 ? 15.562 31.578 -5.535 1 97.06 471 LEU A C 1
ATOM 3823 O O . LEU A 1 471 ? 14.609 32.156 -6.059 1 97.06 471 LEU A O 1
ATOM 3827 N N . ASN A 1 472 ? 16.125 32.031 -4.414 1 96.62 472 ASN A N 1
ATOM 3828 C CA . ASN A 1 472 ? 15.711 33.25 -3.715 1 96.62 472 ASN A CA 1
ATOM 3829 C C . ASN A 1 472 ? 14.211 33.219 -3.436 1 96.62 472 ASN A C 1
ATOM 3831 O O . ASN A 1 472 ? 13.508 34.219 -3.73 1 96.62 472 ASN A O 1
ATOM 3835 N N . ALA A 1 473 ? 13.727 32.156 -2.916 1 98 473 ALA A N 1
ATOM 3836 C CA . ALA A 1 473 ? 12.297 31.938 -2.711 1 98 473 ALA A CA 1
ATOM 3837 C C . ALA A 1 473 ? 11.734 32.938 -1.7 1 98 473 ALA A C 1
ATOM 3839 O O . ALA A 1 473 ? 10.547 33.25 -1.725 1 98 473 ALA A O 1
ATOM 3840 N N . THR A 1 474 ? 12.555 33.469 -0.808 1 97.5 474 THR A N 1
ATOM 3841 C CA . THR A 1 474 ? 12.094 34.406 0.21 1 97.5 474 THR A CA 1
ATOM 3842 C C . THR A 1 474 ? 11.648 35.719 -0.424 1 97.5 474 THR A C 1
ATOM 3844 O O . THR A 1 474 ? 10.914 36.5 0.189 1 97.5 474 THR A O 1
ATOM 3847 N N . GLU A 1 475 ? 12.07 36 -1.618 1 97.06 475 GLU A N 1
ATOM 3848 C CA . GLU A 1 475 ? 11.719 37.219 -2.326 1 97.06 475 GLU A CA 1
ATOM 3849 C C . GLU A 1 475 ? 10.594 36.969 -3.328 1 97.06 475 GLU A C 1
ATOM 3851 O O . GLU A 1 475 ? 10.109 37.906 -3.969 1 97.06 475 GLU A O 1
ATOM 3856 N N . ASN A 1 476 ? 10.227 35.719 -3.473 1 97.62 476 ASN A N 1
ATOM 3857 C CA . ASN A 1 476 ? 9.156 35.344 -4.395 1 97.62 476 ASN A CA 1
ATOM 3858 C C . ASN A 1 476 ? 7.781 35.531 -3.758 1 97.62 476 ASN A C 1
ATOM 3860 O O . ASN A 1 476 ? 7.461 34.844 -2.771 1 97.62 476 ASN A O 1
ATOM 3864 N N . ASN A 1 477 ? 6.945 36.375 -4.316 1 96.88 477 ASN A N 1
ATOM 3865 C CA . ASN A 1 477 ? 5.641 36.656 -3.74 1 96.88 477 ASN A CA 1
ATOM 3866 C C . ASN A 1 477 ? 4.512 36.031 -4.547 1 96.88 477 ASN A C 1
ATOM 3868 O O . ASN A 1 477 ? 3.336 36.312 -4.301 1 96.88 477 ASN A O 1
ATOM 3872 N N . VAL A 1 478 ? 4.875 35.219 -5.527 1 96.75 478 VAL A N 1
ATOM 3873 C CA . VAL A 1 478 ? 3.855 34.562 -6.344 1 96.75 478 VAL A CA 1
ATOM 3874 C C . VAL A 1 478 ? 2.98 33.656 -5.465 1 96.75 478 VAL A C 1
ATOM 3876 O O . VAL A 1 478 ? 3.49 32.938 -4.621 1 96.75 478 VAL A O 1
ATOM 3879 N N . LYS A 1 479 ? 1.699 33.719 -5.605 1 93.94 479 LYS A N 1
ATOM 3880 C CA . LYS A 1 479 ? 0.751 33.031 -4.734 1 93.94 479 LYS A CA 1
ATOM 3881 C C . LYS A 1 479 ? 0.53 31.578 -5.199 1 93.94 479 LYS A C 1
ATOM 3883 O O . LYS A 1 479 ? 0.198 30.719 -4.395 1 93.94 479 LYS A O 1
ATOM 3888 N N . GLY A 1 480 ? 0.742 31.266 -6.484 1 88.5 480 GLY A N 1
ATOM 3889 C CA . GLY A 1 480 ? 0.537 29.938 -7.016 1 88.5 480 GLY A CA 1
ATOM 3890 C C . GLY A 1 480 ? -0.915 29.641 -7.344 1 88.5 480 GLY A C 1
ATOM 3891 O O . GLY A 1 480 ? -1.756 30.531 -7.332 1 88.5 480 GLY A O 1
ATOM 3892 N N . ALA A 1 481 ? -1.136 28.391 -7.672 1 87.75 481 ALA A N 1
ATOM 3893 C CA . ALA A 1 481 ? -2.482 27.938 -8.016 1 87.75 481 ALA A CA 1
ATOM 3894 C C . ALA A 1 481 ? -3.422 28.047 -6.82 1 87.75 481 ALA A C 1
ATOM 3896 O O . ALA A 1 481 ? -3.031 27.75 -5.688 1 87.75 481 ALA A O 1
ATOM 3897 N N . PHE A 1 482 ? -4.664 28.469 -7.098 1 90.94 482 PHE A N 1
ATOM 3898 C CA . PHE A 1 482 ? -5.621 28.75 -6.031 1 90.94 482 PHE A CA 1
ATOM 3899 C C . PHE A 1 482 ? -6.805 27.797 -6.105 1 90.94 482 PHE A C 1
ATOM 3901 O O . PHE A 1 482 ? -7.258 27.453 -7.195 1 90.94 482 PHE A O 1
ATOM 3908 N N . MET B 1 1 ? -48.312 -90.562 -50.562 1 34.53 1 MET B N 1
ATOM 3909 C CA . MET B 1 1 ? -48.219 -89.125 -50.344 1 34.53 1 MET B CA 1
ATOM 3910 C C . MET B 1 1 ? -47.031 -88.75 -49.531 1 34.53 1 MET B C 1
ATOM 3912 O O . MET B 1 1 ? -46.906 -89.188 -48.375 1 34.53 1 MET B O 1
ATOM 3916 N N . ASN B 1 2 ? -45.812 -88.625 -50.156 1 39.09 2 ASN B N 1
ATOM 3917 C CA . ASN B 1 2 ? -44.438 -88.375 -49.812 1 39.09 2 ASN B CA 1
ATOM 3918 C C . ASN B 1 2 ? -44.25 -86.938 -49.219 1 39.09 2 ASN B C 1
ATOM 3920 O O . ASN B 1 2 ? -44.469 -86 -49.938 1 39.09 2 ASN B O 1
ATOM 3924 N N . HIS B 1 3 ? -44.656 -86.688 -48 1 41.19 3 HIS B N 1
ATOM 3925 C CA . HIS B 1 3 ? -44.562 -85.438 -47.281 1 41.19 3 HIS B CA 1
ATOM 3926 C C . HIS B 1 3 ? -43.125 -84.938 -47.188 1 41.19 3 HIS B C 1
ATOM 3928 O O . HIS B 1 3 ? -42.25 -85.688 -46.719 1 41.19 3 HIS B O 1
ATOM 3934 N N . PHE B 1 4 ? -42.656 -84.125 -48.156 1 42.62 4 PHE B N 1
ATOM 3935 C CA . PHE B 1 4 ? -41.375 -83.438 -48.25 1 42.62 4 PHE B CA 1
ATOM 3936 C C . PHE B 1 4 ? -41.188 -82.5 -47.094 1 42.62 4 PHE B C 1
ATOM 3938 O O . PHE B 1 4 ? -42.031 -81.562 -46.844 1 42.62 4 PHE B O 1
ATOM 3945 N N . PHE B 1 5 ? -40.562 -82.875 -45.969 1 45.62 5 PHE B N 1
ATOM 3946 C CA . PHE B 1 5 ? -40.188 -82.062 -44.812 1 45.62 5 PHE B CA 1
ATOM 3947 C C . PHE B 1 5 ? -39.125 -81.062 -45.219 1 45.62 5 PHE B C 1
ATOM 3949 O O . PHE B 1 5 ? -38.062 -81.375 -45.656 1 45.62 5 PHE B O 1
ATOM 3956 N N . ILE B 1 6 ? -39.531 -79.812 -45.656 1 46.47 6 ILE B N 1
ATOM 3957 C CA . ILE B 1 6 ? -38.594 -78.75 -45.938 1 46.47 6 ILE B CA 1
ATOM 3958 C C . ILE B 1 6 ? -37.969 -78.312 -44.625 1 46.47 6 ILE B C 1
ATOM 3960 O O . ILE B 1 6 ? -38.656 -77.875 -43.688 1 46.47 6 ILE B O 1
ATOM 3964 N N . PRO B 1 7 ? -36.688 -78.562 -44.375 1 45.34 7 PRO B N 1
ATOM 3965 C CA . PRO B 1 7 ? -36 -78.062 -43.188 1 45.34 7 PRO B CA 1
ATOM 3966 C C . PRO B 1 7 ? -35.906 -76.562 -43.156 1 45.34 7 PRO B C 1
ATOM 3968 O O . PRO B 1 7 ? -35.594 -75.938 -44.188 1 45.34 7 PRO B O 1
ATOM 3971 N N . PHE B 1 8 ? -36.719 -75.875 -42.375 1 44.25 8 PHE B N 1
ATOM 3972 C CA . PHE B 1 8 ? -36.656 -74.438 -42.125 1 44.25 8 PHE B CA 1
ATOM 3973 C C . PHE B 1 8 ? -35.281 -74.062 -41.562 1 44.25 8 PHE B C 1
ATOM 3975 O O . PHE B 1 8 ? -34.906 -74.562 -40.469 1 44.25 8 PHE B O 1
ATOM 3982 N N . LEU B 1 9 ? -34.312 -73.688 -42.406 1 44.06 9 LEU B N 1
ATOM 3983 C CA . LEU B 1 9 ? -33.062 -73.062 -42 1 44.06 9 LEU B CA 1
ATOM 3984 C C . LEU B 1 9 ? -33.312 -71.75 -41.25 1 44.06 9 LEU B C 1
ATOM 3986 O O . LEU B 1 9 ? -33.844 -70.812 -41.812 1 44.06 9 LEU B O 1
ATOM 3990 N N . LEU B 1 10 ? -33.562 -71.875 -39.938 1 43.38 10 LEU B N 1
ATOM 3991 C CA . LEU B 1 10 ? -33.531 -70.688 -39.094 1 43.38 10 LEU B CA 1
ATOM 3992 C C . LEU B 1 10 ? -32.219 -69.875 -39.281 1 43.38 10 LEU B C 1
ATOM 3994 O O . LEU B 1 10 ? -31.156 -70.438 -38.938 1 43.38 10 LEU B O 1
ATOM 3998 N N . PHE B 1 11 ? -32.125 -69 -40.188 1 43.31 11 PHE B N 1
ATOM 3999 C CA . PHE B 1 11 ? -31.078 -68 -40.25 1 43.31 11 PHE B CA 1
ATOM 4000 C C . PHE B 1 11 ? -31 -67.188 -38.969 1 43.31 11 PHE B C 1
ATOM 4002 O O . PHE B 1 11 ? -31.875 -66.375 -38.656 1 43.31 11 PHE B O 1
ATOM 4009 N N . LEU B 1 12 ? -30.438 -67.75 -37.844 1 43.72 12 LEU B N 1
ATOM 4010 C CA . LEU B 1 12 ? -30.031 -66.938 -36.719 1 43.72 12 LEU B CA 1
ATOM 4011 C C . LEU B 1 12 ? -29.125 -65.812 -37.188 1 43.72 12 LEU B C 1
ATOM 4013 O O . LEU B 1 12 ? -27.984 -66 -37.594 1 43.72 12 LEU B O 1
ATOM 4017 N N . SER B 1 13 ? -29.656 -64.688 -37.625 1 42.88 13 SER B N 1
ATOM 4018 C CA . SER B 1 13 ? -28.922 -63.438 -37.719 1 42.88 13 SER B CA 1
ATOM 4019 C C . SER B 1 13 ? -28.25 -63.094 -36.406 1 42.88 13 SER B C 1
ATOM 4021 O O . SER B 1 13 ? -28.938 -62.781 -35.406 1 42.88 13 SER B O 1
ATOM 4023 N N . VAL B 1 14 ? -27.109 -63.688 -36.031 1 44.41 14 VAL B N 1
ATOM 4024 C CA . VAL B 1 14 ? -26.25 -63.156 -34.969 1 44.41 14 VAL B CA 1
ATOM 4025 C C . VAL B 1 14 ? -25.984 -61.688 -35.25 1 44.41 14 VAL B C 1
ATOM 4027 O O . VAL B 1 14 ? -25.281 -61.312 -36.188 1 44.41 14 VAL B O 1
ATOM 4030 N N . SER B 1 15 ? -26.953 -60.812 -34.969 1 40.59 15 SER B N 1
ATOM 4031 C CA . SER B 1 15 ? -26.609 -59.406 -34.781 1 40.59 15 SER B CA 1
ATOM 4032 C C . SER B 1 15 ? -25.375 -59.25 -33.906 1 40.59 15 SER B C 1
ATOM 4034 O O . SER B 1 15 ? -25.422 -59.5 -32.719 1 40.59 15 SER B O 1
ATOM 4036 N N . SER B 1 16 ? -24.203 -59.5 -34.406 1 37.34 16 SER B N 1
ATOM 4037 C CA . SER B 1 16 ? -23.031 -59 -33.719 1 37.34 16 SER B CA 1
ATOM 4038 C C . SER B 1 16 ? -23.25 -57.562 -33.25 1 37.34 16 SER B C 1
ATOM 4040 O O . SER B 1 16 ? -23.25 -56.625 -34.062 1 37.34 16 SER B O 1
ATOM 4042 N N . THR B 1 17 ? -24.156 -57.344 -32.344 1 39.34 17 THR B N 1
ATOM 4043 C CA . THR B 1 17 ? -24.016 -56.062 -31.672 1 39.34 17 THR B CA 1
ATOM 4044 C C . THR B 1 17 ? -22.547 -55.781 -31.344 1 39.34 17 THR B C 1
ATOM 4046 O O . THR B 1 17 ? -21.969 -56.438 -30.469 1 39.34 17 THR B O 1
ATOM 4049 N N . ALA B 1 18 ? -21.734 -55.531 -32.312 1 41.28 18 ALA B N 1
ATOM 4050 C CA . ALA B 1 18 ? -20.469 -54.875 -31.984 1 41.28 18 ALA B CA 1
ATOM 4051 C C . ALA B 1 18 ? -20.641 -53.938 -30.797 1 41.28 18 ALA B C 1
ATOM 4053 O O . ALA B 1 18 ? -21.297 -52.906 -30.891 1 41.28 18 ALA B O 1
ATOM 4054 N N . TYR B 1 19 ? -20.781 -54.438 -29.641 1 38.44 19 TYR B N 1
ATOM 4055 C CA . TYR B 1 19 ? -20.5 -53.531 -28.531 1 38.44 19 TYR B CA 1
ATOM 4056 C C . TYR B 1 19 ? -19.391 -52.562 -28.891 1 38.44 19 TYR B C 1
ATOM 4058 O O . TYR B 1 19 ? -18.219 -52.938 -28.969 1 38.44 19 TYR B O 1
ATOM 4066 N N . ALA B 1 20 ? -19.578 -51.656 -29.812 1 42.91 20 ALA B N 1
ATOM 4067 C CA . ALA B 1 20 ? -18.625 -50.562 -29.953 1 42.91 20 ALA B CA 1
ATOM 4068 C C . ALA B 1 20 ? -17.922 -50.25 -28.625 1 42.91 20 ALA B C 1
ATOM 4070 O O . ALA B 1 20 ? -18.562 -49.781 -27.688 1 42.91 20 ALA B O 1
ATOM 4071 N N . GLN B 1 21 ? -17.156 -51.094 -28.125 1 42.72 21 GLN B N 1
ATOM 4072 C CA . GLN B 1 21 ? -16.328 -50.781 -26.969 1 42.72 21 GLN B CA 1
ATOM 4073 C C . GLN B 1 21 ? -16.031 -49.281 -26.906 1 42.72 21 GLN B C 1
ATOM 4075 O O . GLN B 1 21 ? -15.508 -48.719 -27.875 1 42.72 21 GLN B O 1
ATOM 4080 N N . LYS B 1 22 ? -16.828 -48.531 -26.297 1 55.5 22 LYS B N 1
ATOM 4081 C CA . LYS B 1 22 ? -16.578 -47.094 -26.109 1 55.5 22 LYS B CA 1
ATOM 4082 C C . LYS B 1 22 ? -15.078 -46.812 -25.953 1 55.5 22 LYS B C 1
ATOM 4084 O O . LYS B 1 22 ? -14.438 -47.375 -25.047 1 55.5 22 LYS B O 1
ATOM 4089 N N . GLU B 1 23 ? -14.43 -46.469 -27 1 75.81 23 GLU B N 1
ATOM 4090 C CA . GLU B 1 23 ? -12.992 -46.188 -27.031 1 75.81 23 GLU B CA 1
ATOM 4091 C C . GLU B 1 23 ? -12.578 -45.344 -25.812 1 75.81 23 GLU B C 1
ATOM 4093 O O . GLU B 1 23 ? -13.258 -44.375 -25.453 1 75.81 23 GLU B O 1
ATOM 4098 N N . LYS B 1 24 ? -11.742 -45.906 -24.984 1 90 24 LYS B N 1
ATOM 4099 C CA . LYS B 1 24 ? -11.227 -45.219 -23.781 1 90 24 LYS B CA 1
ATOM 4100 C C . LYS B 1 24 ? -10.609 -43.875 -24.141 1 90 24 LYS B C 1
ATOM 4102 O O . LYS B 1 24 ? -9.961 -43.75 -25.172 1 90 24 LYS B O 1
ATOM 4107 N N . LEU B 1 25 ? -10.891 -42.938 -23.406 1 96.88 25 LEU B N 1
ATOM 4108 C CA . LEU B 1 25 ? -10.438 -41.562 -23.547 1 96.88 25 LEU B CA 1
ATOM 4109 C C . LEU B 1 25 ? -8.914 -41.469 -23.562 1 96.88 25 LEU B C 1
ATOM 4111 O O . LEU B 1 25 ? -8.25 -42.094 -22.734 1 96.88 25 LEU B O 1
ATOM 4115 N N . ASN B 1 26 ? -8.32 -40.844 -24.609 1 98.5 26 ASN B N 1
ATOM 4116 C CA . ASN B 1 26 ? -6.922 -40.438 -24.562 1 98.5 26 ASN B CA 1
ATOM 4117 C C . ASN B 1 26 ? -6.746 -39.094 -23.859 1 98.5 26 ASN B C 1
ATOM 4119 O O . ASN B 1 26 ? -7.656 -38.281 -23.844 1 98.5 26 ASN B O 1
ATOM 4123 N N . ILE B 1 27 ? -5.625 -38.906 -23.172 1 98.81 27 ILE B N 1
ATOM 4124 C CA . ILE B 1 27 ? -5.406 -37.688 -22.406 1 98.81 27 ILE B CA 1
ATOM 4125 C C . ILE B 1 27 ? -4.004 -37.156 -22.688 1 98.81 27 ILE B C 1
ATOM 4127 O O . ILE B 1 27 ? -3.021 -37.875 -22.609 1 98.81 27 ILE B O 1
ATOM 4131 N N . ILE B 1 28 ? -3.869 -35.875 -23.031 1 98.88 28 ILE B N 1
ATOM 4132 C CA . ILE B 1 28 ? -2.596 -35.156 -23.109 1 98.88 28 ILE B CA 1
ATOM 4133 C C . ILE B 1 28 ? -2.641 -33.906 -22.25 1 98.88 28 ILE B C 1
ATOM 4135 O O . ILE B 1 28 ? -3.562 -33.094 -22.375 1 98.88 28 ILE B O 1
ATOM 4139 N N . VAL B 1 29 ? -1.712 -33.75 -21.391 1 98.81 29 VAL B N 1
ATOM 4140 C CA . VAL B 1 29 ? -1.522 -32.531 -20.609 1 98.81 29 VAL B CA 1
ATOM 4141 C C . VAL B 1 29 ? -0.266 -31.797 -21.078 1 98.81 29 VAL B C 1
ATOM 4143 O O . VAL B 1 29 ? 0.838 -32.344 -21.016 1 98.81 29 VAL B O 1
ATOM 4146 N N . PHE B 1 30 ? -0.473 -30.641 -21.625 1 98.75 30 PHE B N 1
ATOM 4147 C CA . PHE B 1 30 ? 0.64 -29.734 -21.906 1 98.75 30 PHE B CA 1
ATOM 4148 C C . PHE B 1 30 ? 0.887 -28.781 -20.75 1 98.75 30 PHE B C 1
ATOM 4150 O O . PHE B 1 30 ? -0.015 -28.062 -20.328 1 98.75 30 PHE B O 1
ATOM 4157 N N . ILE B 1 31 ? 2.09 -28.766 -20.219 1 98.25 31 ILE B N 1
ATOM 4158 C CA . ILE B 1 31 ? 2.434 -27.891 -19.109 1 98.25 31 ILE B CA 1
ATOM 4159 C C . ILE B 1 31 ? 3.598 -26.984 -19.5 1 98.25 31 ILE B C 1
ATOM 4161 O O . ILE B 1 31 ? 4.684 -27.469 -19.828 1 98.25 31 ILE B O 1
ATOM 4165 N N . ALA B 1 32 ? 3.369 -25.719 -19.5 1 97.69 32 ALA B N 1
ATOM 4166 C CA . ALA B 1 32 ? 4.449 -24.734 -19.625 1 97.69 32 ALA B CA 1
ATOM 4167 C C . ALA B 1 32 ? 5.172 -24.531 -18.297 1 97.69 32 ALA B C 1
ATOM 4169 O O . ALA B 1 32 ? 4.664 -24.906 -17.25 1 97.69 32 ALA B O 1
ATOM 4170 N N . ASP B 1 33 ? 6.383 -24.047 -18.391 1 96.12 33 ASP B N 1
ATOM 4171 C CA . ASP B 1 33 ? 7.148 -23.641 -17.219 1 96.12 33 ASP B CA 1
ATOM 4172 C C . ASP B 1 33 ? 7.309 -22.125 -17.141 1 96.12 33 ASP B C 1
ATOM 4174 O O . ASP B 1 33 ? 8.016 -21.547 -17.969 1 96.12 33 ASP B O 1
ATOM 4178 N N . ASP B 1 34 ? 6.645 -21.484 -16.156 1 96.75 34 ASP B N 1
ATOM 4179 C CA . ASP B 1 34 ? 6.836 -20.047 -15.93 1 96.75 34 ASP B CA 1
ATOM 4180 C C . ASP B 1 34 ? 6.027 -19.234 -16.922 1 96.75 34 ASP B C 1
ATOM 4182 O O . ASP B 1 34 ? 6.551 -18.297 -17.547 1 96.75 34 ASP B O 1
ATOM 4186 N N . VAL B 1 35 ? 4.777 -19.609 -17.125 1 97.62 35 VAL B N 1
ATOM 4187 C CA . VAL B 1 35 ? 3.875 -18.828 -17.984 1 97.62 35 VAL B CA 1
ATOM 4188 C C . VAL B 1 35 ? 2.658 -18.391 -17.172 1 97.62 35 VAL B C 1
ATOM 4190 O O . VAL B 1 35 ? 2.047 -19.203 -16.469 1 97.62 35 VAL B O 1
ATOM 4193 N N . SER B 1 36 ? 2.332 -17.125 -17.266 1 96.38 36 SER B N 1
ATOM 4194 C CA . SER B 1 36 ? 1.211 -16.594 -16.5 1 96.38 36 SER B CA 1
ATOM 4195 C C . SER B 1 36 ? -0.086 -16.672 -17.297 1 96.38 36 SER B C 1
ATOM 4197 O O . SER B 1 36 ? -0.06 -16.844 -18.516 1 96.38 36 SER B O 1
ATOM 4199 N N . TRP B 1 37 ? -1.188 -16.484 -16.609 1 94.56 37 TRP B N 1
ATOM 4200 C CA . TRP B 1 37 ? -2.523 -16.688 -17.156 1 94.56 37 TRP B CA 1
ATOM 4201 C C . TRP B 1 37 ? -2.777 -15.734 -18.328 1 94.56 37 TRP B C 1
ATOM 4203 O O . TRP B 1 37 ? -3.475 -16.078 -19.281 1 94.56 37 TRP B O 1
ATOM 4213 N N . ASP B 1 38 ? -2.141 -14.578 -18.25 1 94.75 38 ASP B N 1
ATOM 4214 C CA . ASP B 1 38 ? -2.461 -13.547 -19.234 1 94.75 38 ASP B CA 1
ATOM 4215 C C . ASP B 1 38 ? -1.385 -13.469 -20.312 1 94.75 38 ASP B C 1
ATOM 4217 O O . ASP B 1 38 ? -1.273 -12.461 -21.016 1 94.75 38 ASP B O 1
ATOM 4221 N N . ASP B 1 39 ? -0.634 -14.555 -20.453 1 97.06 39 ASP B N 1
ATOM 4222 C CA . ASP B 1 39 ? 0.457 -14.547 -21.422 1 97.06 39 ASP B CA 1
ATOM 4223 C C . ASP B 1 39 ? 0.023 -15.188 -22.734 1 97.06 39 ASP B C 1
ATOM 4225 O O . ASP B 1 39 ? 0.736 -15.102 -23.734 1 97.06 39 ASP B O 1
ATOM 4229 N N . PHE B 1 40 ? -1.098 -15.867 -22.781 1 97.75 40 PHE B N 1
ATOM 4230 C CA . PHE B 1 40 ? -1.61 -16.453 -24.016 1 97.75 40 PHE B CA 1
ATOM 4231 C C . PHE B 1 40 ? -2.602 -15.5 -24.688 1 97.75 40 PHE B C 1
ATOM 4233 O O . PHE B 1 40 ? -3.305 -14.75 -24.016 1 97.75 40 PHE B O 1
ATOM 4240 N N . GLY B 1 41 ? -2.717 -15.602 -25.969 1 97.31 41 GLY B N 1
ATOM 4241 C CA . GLY B 1 41 ? -3.629 -14.766 -26.734 1 97.31 41 GLY B CA 1
ATOM 4242 C C . GLY B 1 41 ? -5.082 -14.961 -26.344 1 97.31 41 GLY B C 1
ATOM 4243 O O . GLY B 1 41 ? -5.855 -14 -26.312 1 97.31 41 GLY B O 1
ATOM 4244 N N . CYS B 1 42 ? -5.477 -16.109 -26.062 1 97.31 42 CYS B N 1
ATOM 4245 C CA . CYS B 1 42 ? -6.871 -16.406 -25.75 1 97.31 42 CYS B CA 1
ATOM 4246 C C . CYS B 1 42 ? -7.293 -15.758 -24.453 1 97.31 42 CYS B C 1
ATOM 4248 O O . CYS B 1 42 ? -8.484 -15.664 -24.156 1 97.31 42 CYS B O 1
ATOM 4250 N N . TYR B 1 43 ? -6.348 -15.281 -23.688 1 97 43 TYR B N 1
ATOM 4251 C CA . TYR B 1 43 ? -6.66 -14.578 -22.453 1 97 43 TYR B CA 1
ATOM 4252 C C . TYR B 1 43 ? -6.477 -13.07 -22.625 1 97 43 TYR B C 1
ATOM 4254 O O . TYR B 1 43 ? -6.535 -12.32 -21.641 1 97 43 TYR B O 1
ATOM 4262 N N . GLY B 1 44 ? -6.16 -12.656 -23.812 1 94.94 44 GLY B N 1
ATOM 4263 C CA . GLY B 1 44 ? -6.219 -11.227 -24.109 1 94.94 44 GLY B CA 1
ATOM 4264 C C . GLY B 1 44 ? -4.867 -10.633 -24.453 1 94.94 44 GLY B C 1
ATOM 4265 O O . GLY B 1 44 ? -4.773 -9.461 -24.812 1 94.94 44 GLY B O 1
ATOM 4266 N N . ASN B 1 45 ? -3.77 -11.414 -24.312 1 96.31 45 ASN B N 1
ATOM 4267 C CA . ASN B 1 45 ? -2.457 -10.883 -24.672 1 96.31 45 ASN B CA 1
ATOM 4268 C C . ASN B 1 45 ? -2.342 -10.617 -26.156 1 96.31 45 ASN B C 1
ATOM 4270 O O . ASN B 1 45 ? -2.514 -11.523 -26.984 1 96.31 45 ASN B O 1
ATOM 4274 N N . THR B 1 46 ? -2.033 -9.414 -26.562 1 95.75 46 THR B N 1
ATOM 4275 C CA . THR B 1 46 ? -1.956 -9.055 -27.969 1 95.75 46 THR B CA 1
ATOM 4276 C C . THR B 1 46 ? -0.503 -8.984 -28.438 1 95.75 46 THR B C 1
ATOM 4278 O O . THR B 1 46 ? -0.232 -8.758 -29.609 1 95.75 46 THR B O 1
ATOM 4281 N N . GLN B 1 47 ? 0.342 -9.219 -27.484 1 95.88 47 GLN B N 1
ATOM 4282 C CA . GLN B 1 47 ? 1.749 -9.008 -27.797 1 95.88 47 GLN B CA 1
ATOM 4283 C C . GLN B 1 47 ? 2.445 -10.32 -28.141 1 95.88 47 GLN B C 1
ATOM 4285 O O . GLN B 1 47 ? 3.414 -10.336 -28.906 1 95.88 47 GLN B O 1
ATOM 4290 N N . VAL B 1 48 ? 2.014 -11.453 -27.562 1 93.88 48 VAL B N 1
ATOM 4291 C CA . VAL B 1 48 ? 2.584 -12.766 -27.828 1 93.88 48 VAL B CA 1
ATOM 4292 C C . VAL B 1 48 ? 1.669 -13.547 -28.781 1 93.88 48 VAL B C 1
ATOM 4294 O O . VAL B 1 48 ? 0.443 -13.461 -28.672 1 93.88 48 VAL B O 1
ATOM 4297 N N . LYS B 1 49 ? 2.254 -14.281 -29.672 1 91.5 49 LYS B N 1
ATOM 4298 C CA . LYS B 1 49 ? 1.481 -15.07 -30.625 1 91.5 49 LYS B CA 1
ATOM 4299 C C . LYS B 1 49 ? 1.363 -16.516 -30.172 1 91.5 49 LYS B C 1
ATOM 4301 O O . LYS B 1 49 ? 2.369 -17.219 -30.062 1 91.5 49 LYS B O 1
ATOM 4306 N N . THR B 1 50 ? 0.196 -16.938 -29.906 1 97.94 50 THR B N 1
ATOM 4307 C CA . THR B 1 50 ? -0.073 -18.328 -29.531 1 97.94 50 THR B CA 1
ATOM 4308 C C . THR B 1 50 ? -1.242 -18.875 -30.344 1 97.94 50 THR B C 1
ATOM 4310 O O . THR B 1 50 ? -2.223 -19.359 -29.781 1 97.94 50 THR B O 1
ATOM 4313 N N . PRO B 1 51 ? -1.146 -18.922 -31.688 1 98.25 51 PRO B N 1
ATOM 4314 C CA . PRO B 1 51 ? -2.293 -19.25 -32.531 1 98.25 51 PRO B CA 1
ATOM 4315 C C . PRO B 1 51 ? -2.834 -20.656 -32.312 1 98.25 51 PRO B C 1
ATOM 4317 O O . PRO B 1 51 ? -4.043 -20.891 -32.406 1 98.25 51 PRO B O 1
ATOM 4320 N N . ASN B 1 52 ? -1.99 -21.641 -32.062 1 98.75 52 ASN B N 1
ATOM 4321 C CA . ASN B 1 52 ? -2.457 -23.016 -31.875 1 98.75 52 ASN B CA 1
ATOM 4322 C C . ASN B 1 52 ? -3.244 -23.156 -30.562 1 98.75 52 ASN B C 1
ATOM 4324 O O . ASN B 1 52 ? -4.32 -23.75 -30.547 1 98.75 52 ASN B O 1
ATOM 4328 N N . ILE B 1 53 ? -2.715 -22.531 -29.5 1 98.75 53 ILE B N 1
ATOM 4329 C CA . ILE B 1 53 ? -3.406 -22.547 -28.219 1 98.75 53 ILE B CA 1
ATOM 4330 C C . ILE B 1 53 ? -4.727 -21.781 -28.344 1 98.75 53 ILE B C 1
ATOM 4332 O O . ILE B 1 53 ? -5.754 -22.234 -27.828 1 98.75 53 ILE B O 1
ATOM 4336 N N . ASP B 1 54 ? -4.695 -20.656 -29.047 1 98.44 54 ASP B N 1
ATOM 4337 C CA . ASP B 1 54 ? -5.895 -19.844 -29.25 1 98.44 54 ASP B CA 1
ATOM 4338 C C . ASP B 1 54 ? -6.98 -20.641 -29.969 1 98.44 54 ASP B C 1
ATOM 4340 O O . ASP B 1 54 ? -8.156 -20.547 -29.625 1 98.44 54 ASP B O 1
ATOM 4344 N N . GLN B 1 55 ? -6.57 -21.406 -30.906 1 98.25 55 GLN B N 1
ATOM 4345 C CA . GLN B 1 55 ? -7.527 -22.203 -31.672 1 98.25 55 GLN B CA 1
ATOM 4346 C C . GLN B 1 55 ? -8.125 -23.312 -30.797 1 98.25 55 GLN B C 1
ATOM 4348 O O . GLN B 1 55 ? -9.32 -23.594 -30.875 1 98.25 55 GLN B O 1
ATOM 4353 N N . LEU B 1 56 ? -7.293 -23.922 -30.031 1 98.31 56 LEU B N 1
ATOM 4354 C CA . LEU B 1 56 ? -7.781 -24.969 -29.141 1 98.31 56 LEU B CA 1
ATOM 4355 C C . LEU B 1 56 ? -8.758 -24.391 -28.125 1 98.31 56 LEU B C 1
ATOM 4357 O O . LEU B 1 56 ? -9.773 -25.016 -27.797 1 98.31 56 LEU B O 1
ATOM 4361 N N . ALA B 1 57 ? -8.43 -23.188 -27.609 1 98.19 57 ALA B N 1
ATOM 4362 C CA . ALA B 1 57 ? -9.328 -22.516 -26.672 1 98.19 57 ALA B CA 1
ATOM 4363 C C . ALA B 1 57 ? -10.656 -22.172 -27.344 1 98.19 57 ALA B C 1
ATOM 4365 O O . ALA B 1 57 ? -11.727 -22.391 -26.766 1 98.19 57 ALA B O 1
ATOM 4366 N N . LYS B 1 58 ? -10.594 -21.656 -28.547 1 97.56 58 LYS B N 1
ATOM 4367 C CA . LYS B 1 58 ? -11.773 -21.266 -29.312 1 97.56 58 LYS B CA 1
ATOM 4368 C C . LYS B 1 58 ? -12.695 -22.453 -29.547 1 97.56 58 LYS B C 1
ATOM 4370 O O . LYS B 1 58 ? -13.922 -22.312 -29.562 1 97.56 58 LYS B O 1
ATOM 4375 N N . ASN B 1 59 ? -12.078 -23.625 -29.734 1 97 59 ASN B N 1
ATOM 4376 C CA . ASN B 1 59 ? -12.844 -24.828 -30.047 1 97 59 ASN B CA 1
ATOM 4377 C C . ASN B 1 59 ? -13.031 -25.703 -28.812 1 97 59 ASN B C 1
ATOM 4379 O O . ASN B 1 59 ? -13.398 -26.875 -28.922 1 97 59 ASN B O 1
ATOM 4383 N N . GLY B 1 60 ? -12.703 -25.172 -27.688 1 97.75 60 GLY B N 1
ATOM 4384 C CA . GLY B 1 60 ? -12.805 -25.906 -26.422 1 97.75 60 GLY B CA 1
ATOM 4385 C C . GLY B 1 60 ? -13.359 -25.062 -25.297 1 97.75 60 GLY B C 1
ATOM 4386 O O . GLY B 1 60 ? -14.289 -24.281 -25.484 1 97.75 60 GLY B O 1
ATOM 4387 N N . LEU B 1 61 ? -12.867 -25.328 -24.125 1 97.88 61 LEU B N 1
ATOM 4388 C CA . LEU B 1 61 ? -13.289 -24.672 -22.891 1 97.88 61 LEU B CA 1
ATOM 4389 C C . LEU B 1 61 ? -12.102 -24.016 -22.203 1 97.88 61 LEU B C 1
ATOM 4391 O O . LEU B 1 61 ? -11.062 -24.656 -22 1 97.88 61 LEU B O 1
ATOM 4395 N N . LYS B 1 62 ? -12.242 -22.734 -21.953 1 97.56 62 LYS B N 1
ATOM 4396 C CA . LYS B 1 62 ? -11.234 -22 -21.188 1 97.56 62 LYS B CA 1
ATOM 4397 C C . LYS B 1 62 ? -11.75 -21.641 -19.797 1 97.56 62 LYS B C 1
ATOM 4399 O O . LYS B 1 62 ? -12.938 -21.391 -19.609 1 97.56 62 LYS B O 1
ATOM 4404 N N . PHE B 1 63 ? -10.867 -21.656 -18.844 1 97.81 63 PHE B N 1
ATOM 4405 C CA . PHE B 1 63 ? -11.203 -21.281 -17.469 1 97.81 63 PHE B CA 1
ATOM 4406 C C . PHE B 1 63 ? -10.5 -19.984 -17.078 1 97.81 63 PHE B C 1
ATOM 4408 O O . PHE B 1 63 ? -9.281 -19.859 -17.219 1 97.81 63 PHE B O 1
ATOM 4415 N N . ASP B 1 64 ? -11.281 -19.062 -16.516 1 96.62 64 ASP B N 1
ATOM 4416 C CA . ASP B 1 64 ? -10.734 -17.75 -16.125 1 96.62 64 ASP B CA 1
ATOM 4417 C C . ASP B 1 64 ? -10.141 -17.812 -14.727 1 96.62 64 ASP B C 1
ATOM 4419 O O . ASP B 1 64 ? -9.305 -16.969 -14.367 1 96.62 64 ASP B O 1
ATOM 4423 N N . ASN B 1 65 ? -10.633 -18.75 -13.953 1 97.19 65 ASN B N 1
ATOM 4424 C CA . ASN B 1 65 ? -10.25 -18.766 -12.547 1 97.19 65 ASN B CA 1
ATOM 4425 C C . ASN B 1 65 ? -9.695 -20.125 -12.133 1 97.19 65 ASN B C 1
ATOM 4427 O O . ASN B 1 65 ? -10.227 -20.766 -11.227 1 97.19 65 ASN B O 1
ATOM 4431 N N . PHE B 1 66 ? -8.609 -20.516 -12.766 1 97.94 66 PHE B N 1
ATOM 4432 C CA . PHE B 1 66 ? -7.844 -21.688 -12.359 1 97.94 66 PHE B CA 1
ATOM 4433 C C . PHE B 1 66 ? -6.602 -21.281 -11.586 1 97.94 66 PHE B C 1
ATOM 4435 O O . PHE B 1 66 ? -5.848 -20.406 -12.023 1 97.94 66 PHE B O 1
ATOM 4442 N N . TYR B 1 67 ? -6.414 -21.938 -10.43 1 98.44 67 TYR B N 1
ATOM 4443 C CA . TYR B 1 67 ? -5.344 -21.516 -9.531 1 98.44 67 TYR B CA 1
ATOM 4444 C C . TYR B 1 67 ? -4.461 -22.688 -9.148 1 98.44 67 TYR B C 1
ATOM 4446 O O . TYR B 1 67 ? -4.957 -23.797 -8.891 1 98.44 67 TYR B O 1
ATOM 4454 N N . LEU B 1 68 ? -3.199 -22.422 -9.141 1 98.44 68 LEU B N 1
ATOM 4455 C CA . LEU B 1 68 ? -2.221 -23.344 -8.57 1 98.44 68 LEU B CA 1
ATOM 4456 C C . LEU B 1 68 ? -2.301 -23.359 -7.051 1 98.44 68 LEU B C 1
ATOM 4458 O O . LEU B 1 68 ? -2.977 -22.516 -6.453 1 98.44 68 LEU B O 1
ATOM 4462 N N . THR B 1 69 ? -1.644 -24.328 -6.445 1 98.25 69 THR B N 1
ATOM 4463 C CA . THR B 1 69 ? -1.53 -24.375 -4.992 1 98.25 69 THR B CA 1
ATOM 4464 C C . THR B 1 69 ? -0.167 -23.859 -4.539 1 98.25 69 THR B C 1
ATOM 4466 O O . THR B 1 69 ? 0.03 -23.562 -3.355 1 98.25 69 THR B O 1
ATOM 4469 N N . ALA B 1 70 ? 0.759 -23.781 -5.465 1 97.81 70 ALA B N 1
ATOM 4470 C CA . ALA B 1 70 ? 2.084 -23.203 -5.285 1 97.81 70 ALA B CA 1
ATOM 4471 C C . ALA B 1 70 ? 2.609 -22.625 -6.598 1 97.81 70 ALA B C 1
ATOM 4473 O O . ALA B 1 70 ? 2.379 -23.188 -7.668 1 97.81 70 ALA B O 1
ATOM 4474 N N . SER B 1 71 ? 3.23 -21.484 -6.492 1 94.62 71 SER B N 1
ATOM 4475 C CA . SER B 1 71 ? 3.887 -20.906 -7.66 1 94.62 71 SER B CA 1
ATOM 4476 C C . SER B 1 71 ? 5.383 -21.203 -7.664 1 94.62 71 SER B C 1
ATOM 4478 O O . SER B 1 71 ? 6.203 -20.281 -7.688 1 94.62 71 SER B O 1
ATOM 4480 N N . SER B 1 72 ? 5.691 -22.375 -7.48 1 95.88 72 SER B N 1
ATOM 4481 C CA . SER B 1 72 ? 6.984 -23.047 -7.543 1 95.88 72 SER B CA 1
ATOM 4482 C C . SER B 1 72 ? 6.871 -24.391 -8.266 1 95.88 72 SER B C 1
ATOM 4484 O O . SER B 1 72 ? 5.961 -25.172 -7.988 1 95.88 72 SER B O 1
ATOM 4486 N N . CYS B 1 73 ? 7.727 -24.625 -9.156 1 94.81 73 CYS B N 1
ATOM 4487 C CA . CYS B 1 73 ? 7.523 -25.688 -10.148 1 94.81 73 CYS B CA 1
ATOM 4488 C C . CYS B 1 73 ? 7.332 -27.031 -9.469 1 94.81 73 CYS B C 1
ATOM 4490 O O . CYS B 1 73 ? 6.297 -27.688 -9.641 1 94.81 73 CYS B O 1
ATOM 4492 N N . SER B 1 74 ? 8.305 -27.5 -8.648 1 96.31 74 SER B N 1
ATOM 4493 C CA . SER B 1 74 ? 8.258 -28.859 -8.117 1 96.31 74 SER B CA 1
ATOM 4494 C C . SER B 1 74 ? 7.047 -29.047 -7.207 1 96.31 74 SER B C 1
ATOM 4496 O O . SER B 1 74 ? 6.281 -30 -7.379 1 96.31 74 SER B O 1
ATOM 4498 N N . PRO B 1 75 ? 6.828 -28.125 -6.234 1 97.5 75 PRO B N 1
ATOM 4499 C CA . PRO B 1 75 ? 5.625 -28.297 -5.418 1 97.5 75 PRO B CA 1
ATOM 4500 C C . PRO B 1 75 ? 4.34 -28.219 -6.234 1 97.5 75 PRO B C 1
ATOM 4502 O O . PRO B 1 75 ? 3.389 -28.969 -5.965 1 97.5 75 PRO B O 1
ATOM 4505 N N . SER B 1 76 ? 4.262 -27.359 -7.176 1 97.75 76 SER B N 1
ATOM 4506 C CA . SER B 1 76 ? 3.086 -27.203 -8.023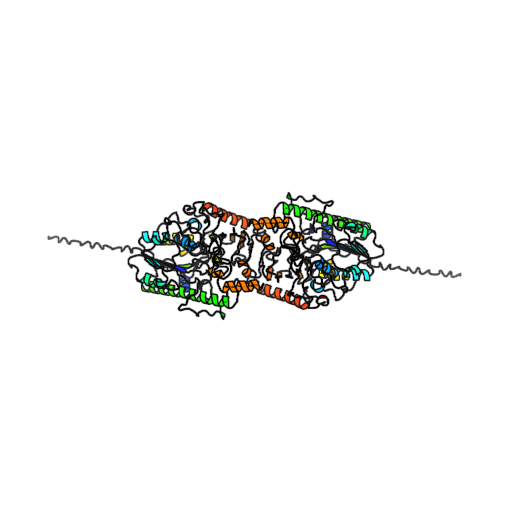 1 97.75 76 SER B CA 1
ATOM 4507 C C . SER B 1 76 ? 2.793 -28.484 -8.805 1 97.75 76 SER B C 1
ATOM 4509 O O . SER B 1 76 ? 1.657 -28.953 -8.82 1 97.75 76 SER B O 1
ATOM 4511 N N . ARG B 1 77 ? 3.768 -29.047 -9.461 1 97.81 77 ARG B N 1
ATOM 4512 C CA . ARG B 1 77 ? 3.596 -30.281 -10.234 1 97.81 77 ARG B CA 1
ATOM 4513 C C . ARG B 1 77 ? 3.156 -31.438 -9.344 1 97.81 77 ARG B C 1
ATOM 4515 O O . ARG B 1 77 ? 2.338 -32.25 -9.75 1 97.81 77 ARG B O 1
ATOM 4522 N N . ASN B 1 78 ? 3.75 -31.469 -8.148 1 98.25 78 ASN B N 1
ATOM 4523 C CA . ASN B 1 78 ? 3.338 -32.5 -7.219 1 98.25 78 ASN B CA 1
ATOM 4524 C C . ASN B 1 78 ? 1.876 -32.344 -6.812 1 98.25 78 ASN B C 1
ATOM 4526 O O . ASN B 1 78 ? 1.167 -33.344 -6.637 1 98.25 78 ASN B O 1
ATOM 4530 N N . SER B 1 79 ? 1.417 -31.141 -6.656 1 98.25 79 SER B N 1
ATOM 4531 C CA . SER B 1 79 ? 0.006 -30.922 -6.359 1 98.25 79 SER B CA 1
ATOM 4532 C C . SER B 1 79 ? -0.879 -31.344 -7.527 1 98.25 79 SER B C 1
ATOM 4534 O O . SER B 1 79 ? -1.938 -31.938 -7.332 1 98.25 79 SER B O 1
ATOM 4536 N N . ILE B 1 80 ? -0.486 -31.047 -8.688 1 98.19 80 ILE B N 1
ATOM 4537 C CA . ILE B 1 80 ? -1.25 -31.344 -9.898 1 98.19 80 ILE B CA 1
ATOM 4538 C C . ILE B 1 80 ? -1.417 -32.875 -10.039 1 98.19 80 ILE B C 1
ATOM 4540 O O . ILE B 1 80 ? -2.529 -33.344 -10.242 1 98.19 80 ILE B O 1
ATOM 4544 N N . ILE B 1 81 ? -0.328 -33.656 -9.859 1 98 81 ILE B N 1
ATOM 4545 C CA . ILE B 1 81 ? -0.357 -35.062 -10.219 1 98 81 ILE B CA 1
ATOM 4546 C C . ILE B 1 81 ? -0.946 -35.875 -9.07 1 98 81 ILE B C 1
ATOM 4548 O O . ILE B 1 81 ? -1.389 -37 -9.273 1 98 81 ILE B O 1
ATOM 4552 N N . THR B 1 82 ? -0.965 -35.312 -7.848 1 97.94 82 THR B N 1
ATOM 4553 C CA . THR B 1 82 ? -1.417 -36.094 -6.695 1 97.94 82 THR B CA 1
ATOM 4554 C C . THR B 1 82 ? -2.783 -35.594 -6.223 1 97.94 82 THR B C 1
ATOM 4556 O O . THR B 1 82 ? -3.443 -36.281 -5.426 1 97.94 82 THR B O 1
ATOM 4559 N N . GLY B 1 83 ? -3.182 -34.375 -6.645 1 98.19 83 GLY B N 1
ATOM 4560 C CA . GLY B 1 83 ? -4.418 -33.781 -6.148 1 98.19 83 GLY B CA 1
ATOM 4561 C C . GLY B 1 83 ? -4.344 -33.375 -4.688 1 98.19 83 GLY B C 1
ATOM 4562 O O . GLY B 1 83 ? -5.355 -33.406 -3.98 1 98.19 83 GLY B O 1
ATOM 4563 N N . ARG B 1 84 ? -3.141 -33.094 -4.188 1 98.5 84 ARG B N 1
ATOM 4564 C CA . ARG B 1 84 ? -2.928 -32.781 -2.783 1 98.5 84 ARG B CA 1
ATOM 4565 C C . ARG B 1 84 ? -2.246 -31.406 -2.643 1 98.5 84 ARG B C 1
ATOM 4567 O O . ARG B 1 84 ? -1.554 -30.969 -3.559 1 98.5 84 ARG B O 1
ATOM 4574 N N . TYR B 1 85 ? -2.514 -30.75 -1.504 1 98.5 85 TYR B N 1
ATOM 4575 C CA . TYR B 1 85 ? -1.823 -29.5 -1.221 1 98.5 85 TYR B CA 1
ATOM 4576 C C . TYR B 1 85 ? -0.349 -29.75 -0.923 1 98.5 85 TYR B C 1
ATOM 4578 O O . TYR B 1 85 ? 0.033 -30.844 -0.503 1 98.5 85 TYR B O 1
ATOM 4586 N N . PRO B 1 86 ? 0.502 -28.703 -1.086 1 98.44 86 PRO B N 1
ATOM 4587 C CA . PRO B 1 86 ? 1.947 -28.906 -0.955 1 98.44 86 PRO B CA 1
ATOM 4588 C C . PRO B 1 86 ? 2.34 -29.484 0.398 1 98.44 86 PRO B C 1
ATOM 4590 O O . PRO B 1 86 ? 3.102 -30.469 0.456 1 98.44 86 PRO B O 1
ATOM 4593 N N . HIS B 1 87 ? 1.785 -28.984 1.478 1 98.5 87 HIS B N 1
ATOM 4594 C CA . HIS B 1 87 ? 2.184 -29.516 2.775 1 98.5 87 HIS B CA 1
ATOM 4595 C C . HIS B 1 87 ? 1.685 -30.953 2.963 1 98.5 87 HIS B C 1
ATOM 4597 O O . HIS B 1 87 ? 2.256 -31.719 3.744 1 98.5 87 HIS B O 1
ATOM 4603 N N . ASN B 1 88 ? 0.699 -31.359 2.236 1 98.56 88 ASN B N 1
ATOM 4604 C CA . ASN B 1 88 ? 0.173 -32.719 2.328 1 98.56 88 ASN B CA 1
ATOM 4605 C C . ASN B 1 88 ? 0.927 -33.688 1.409 1 98.56 88 ASN B C 1
ATOM 4607 O O . ASN B 1 88 ? 0.77 -34.906 1.511 1 98.56 88 ASN B O 1
ATOM 4611 N N . THR B 1 89 ? 1.667 -33.156 0.445 1 98.12 89 THR B N 1
ATOM 4612 C CA . THR B 1 89 ? 2.543 -34 -0.354 1 98.12 89 THR B CA 1
ATOM 4613 C C . THR B 1 89 ? 3.869 -34.25 0.362 1 98.12 89 THR B C 1
ATOM 4615 O O . THR B 1 89 ? 4.613 -35.156 0.016 1 98.12 89 THR B O 1
ATOM 4618 N N . GLY B 1 90 ? 4.168 -33.344 1.272 1 97.25 90 GLY B N 1
ATOM 4619 C CA . GLY B 1 90 ? 5.461 -33.375 1.937 1 97.25 90 GLY B CA 1
ATOM 4620 C C . GLY B 1 90 ? 6.559 -32.688 1.142 1 97.25 90 GLY B C 1
ATOM 4621 O O . GLY B 1 90 ? 7.672 -32.5 1.64 1 97.25 90 GLY B O 1
ATOM 4622 N N . ALA B 1 91 ? 6.297 -32.375 -0.062 1 96.94 91 ALA B N 1
ATOM 4623 C CA . ALA B 1 91 ? 7.234 -31.672 -0.944 1 96.94 91 ALA B CA 1
ATOM 4624 C C . ALA B 1 91 ? 6.859 -30.203 -1.09 1 96.94 91 ALA B C 1
ATOM 4626 O O . ALA B 1 91 ? 6.52 -29.734 -2.186 1 96.94 91 ALA B O 1
ATOM 4627 N N . THR B 1 92 ? 7.062 -29.406 -0.02 1 96.88 92 THR B N 1
ATOM 4628 C CA . THR B 1 92 ? 6.57 -28.047 0.054 1 96.88 92 THR B CA 1
ATOM 4629 C C . THR B 1 92 ? 7.551 -27.078 -0.609 1 96.88 92 THR B C 1
ATOM 4631 O O . THR B 1 92 ? 7.164 -25.984 -1.042 1 96.88 92 THR B O 1
ATOM 4634 N N . GLU B 1 93 ? 8.828 -27.406 -0.656 1 96.81 93 GLU B N 1
ATOM 4635 C CA . GLU B 1 93 ? 9.891 -26.516 -1.126 1 96.81 93 GLU B CA 1
ATOM 4636 C C . GLU B 1 93 ? 10.422 -26.969 -2.484 1 96.81 93 GLU B C 1
ATOM 4638 O O . GLU B 1 93 ? 10.281 -28.141 -2.859 1 96.81 93 GLU B O 1
ATOM 4643 N N . LEU B 1 94 ? 10.992 -26.031 -3.148 1 94.56 94 LEU B N 1
ATOM 4644 C CA . LEU B 1 94 ? 11.625 -26.359 -4.422 1 94.56 94 LEU B CA 1
ATOM 4645 C C . LEU B 1 94 ? 12.562 -27.562 -4.277 1 94.56 94 LEU B C 1
ATOM 4647 O O . LEU B 1 94 ? 13.383 -27.594 -3.363 1 94.56 94 LEU B O 1
ATOM 4651 N N . HIS B 1 95 ? 12.367 -28.609 -5.078 1 92.44 95 HIS B N 1
ATOM 4652 C CA . HIS B 1 95 ? 13.219 -29.781 -5.27 1 92.44 95 HIS B CA 1
ATOM 4653 C C . HIS B 1 95 ? 13.086 -30.766 -4.105 1 92.44 95 HIS B C 1
ATOM 4655 O O . HIS B 1 95 ? 13.93 -31.641 -3.93 1 92.44 95 HIS B O 1
ATOM 4661 N N . THR B 1 96 ? 12.148 -30.562 -3.281 1 94.44 96 THR B N 1
ATOM 4662 C CA . THR B 1 96 ? 11.812 -31.609 -2.322 1 94.44 96 THR B CA 1
ATOM 4663 C C . THR B 1 96 ? 10.867 -32.625 -2.949 1 94.44 96 THR B C 1
ATOM 4665 O O . THR B 1 96 ? 10.227 -32.344 -3.963 1 94.44 96 THR B O 1
ATOM 4668 N N . THR B 1 97 ? 10.836 -33.812 -2.365 1 95.12 97 THR B N 1
ATOM 4669 C CA . THR B 1 97 ? 10.109 -34.938 -2.994 1 95.12 97 THR B CA 1
ATOM 4670 C C . THR B 1 97 ? 9.102 -35.531 -2.021 1 95.12 97 THR B C 1
ATOM 4672 O O . THR B 1 97 ? 9.383 -35.656 -0.827 1 95.12 97 THR B O 1
ATOM 4675 N N . PRO B 1 98 ? 7.988 -35.938 -2.537 1 97.62 98 PRO B N 1
ATOM 4676 C CA . PRO B 1 98 ? 7.031 -36.688 -1.715 1 97.62 98 PRO B CA 1
ATOM 4677 C C . PRO B 1 98 ? 7.555 -38.062 -1.31 1 97.62 98 PRO B C 1
ATOM 4679 O O . PRO B 1 98 ? 8.508 -38.562 -1.911 1 97.62 98 PRO B O 1
ATOM 4682 N N . PRO B 1 99 ? 6.914 -38.656 -0.248 1 96.88 99 PRO B N 1
ATOM 4683 C CA . PRO B 1 99 ? 7.266 -40.031 0.104 1 96.88 99 PRO B CA 1
ATOM 4684 C C . PRO B 1 99 ? 6.98 -41.031 -1.025 1 96.88 99 PRO B C 1
ATOM 4686 O O . PRO B 1 99 ? 6.121 -40.781 -1.871 1 96.88 99 PRO B O 1
ATOM 4689 N N . LEU B 1 100 ? 7.641 -42.125 -0.963 1 96.75 100 LEU B N 1
ATOM 4690 C CA . LEU B 1 100 ? 7.598 -43.094 -2.049 1 96.75 100 LEU B CA 1
ATOM 4691 C C . LEU B 1 100 ? 6.211 -43.719 -2.17 1 96.75 100 LEU B C 1
ATOM 4693 O O . LEU B 1 100 ? 5.836 -44.188 -3.24 1 96.75 100 LEU B O 1
ATOM 4697 N N . ASN B 1 101 ? 5.469 -43.656 -1.132 1 95.62 101 ASN B N 1
ATOM 4698 C CA . ASN B 1 101 ? 4.16 -44.312 -1.168 1 95.62 101 ASN B CA 1
ATOM 4699 C C . ASN B 1 101 ? 3.082 -43.344 -1.677 1 95.62 101 ASN B C 1
ATOM 4701 O O . ASN B 1 101 ? 1.909 -43.719 -1.756 1 95.62 101 ASN B O 1
ATOM 4705 N N . MET B 1 102 ? 3.43 -42.156 -1.99 1 96.94 102 MET B N 1
ATOM 4706 C CA . MET B 1 102 ? 2.477 -41.219 -2.576 1 96.94 102 MET B CA 1
ATOM 4707 C C . MET B 1 102 ? 1.911 -41.781 -3.883 1 96.94 102 MET B C 1
ATOM 4709 O O . MET B 1 102 ? 2.627 -42.406 -4.656 1 96.94 102 MET B O 1
ATOM 4713 N N . VAL B 1 103 ? 0.63 -41.5 -4.168 1 96.81 103 VAL B N 1
ATOM 4714 C CA . VAL B 1 103 ? -0.037 -42 -5.363 1 96.81 103 VAL B CA 1
ATOM 4715 C C . VAL B 1 103 ? -0.306 -40.844 -6.328 1 96.81 103 VAL B C 1
ATOM 4717 O O . VAL B 1 103 ? -0.78 -39.781 -5.918 1 96.81 103 VAL B O 1
ATOM 4720 N N . SER B 1 104 ? 0.072 -41.062 -7.535 1 98 104 SER B N 1
ATOM 4721 C CA . SER B 1 104 ? -0.206 -40.062 -8.586 1 98 104 SER B CA 1
ATOM 4722 C C . SER B 1 104 ? -1.282 -40.594 -9.539 1 98 104 SER B C 1
ATOM 4724 O O . SER B 1 104 ? -1.482 -41.781 -9.672 1 98 104 SER B O 1
ATOM 4726 N N . PHE B 1 105 ? -2.02 -39.688 -10.195 1 98.44 105 PHE B N 1
ATOM 4727 C CA . PHE B 1 105 ? -3.102 -40.125 -11.07 1 98.44 105 PHE B CA 1
ATOM 4728 C C . PHE B 1 105 ? -2.551 -40.844 -12.281 1 98.44 105 PHE B C 1
ATOM 4730 O O . PHE B 1 105 ? -3.189 -41.781 -12.805 1 98.44 105 PHE B O 1
ATOM 4737 N N . PRO B 1 106 ? -1.291 -40.5 -12.797 1 98.69 106 PRO B N 1
ATOM 4738 C CA . PRO B 1 106 ? -0.763 -41.312 -13.906 1 98.69 106 PRO B CA 1
ATOM 4739 C C . PRO B 1 106 ? -0.572 -42.781 -13.539 1 98.69 106 PRO B C 1
ATOM 4741 O O . PRO B 1 106 ? -0.759 -43.656 -14.383 1 98.69 106 PRO B O 1
ATOM 4744 N N . GLU B 1 107 ? -0.161 -42.969 -12.297 1 98.44 107 GLU B N 1
ATOM 4745 C CA . GLU B 1 107 ? -0.021 -44.344 -11.836 1 98.44 107 GLU B CA 1
ATOM 4746 C C . GLU B 1 107 ? -1.354 -45.094 -11.898 1 98.44 107 GLU B C 1
ATOM 4748 O O . GLU B 1 107 ? -1.406 -46.25 -12.297 1 98.44 107 GLU B O 1
ATOM 4753 N N . LEU B 1 108 ? -2.375 -44.5 -11.516 1 98.5 108 LEU B N 1
ATOM 4754 C CA . LEU B 1 108 ? -3.707 -45.094 -11.539 1 98.5 108 LEU B CA 1
ATOM 4755 C C . LEU B 1 108 ? -4.176 -45.312 -12.969 1 98.5 108 LEU B C 1
ATOM 4757 O O . LEU B 1 108 ? -4.816 -46.312 -13.266 1 98.5 108 LEU B O 1
ATOM 4761 N N . LEU B 1 109 ? -3.873 -44.375 -13.875 1 98.5 109 LEU B N 1
ATOM 4762 C CA . LEU B 1 109 ? -4.172 -44.594 -15.289 1 98.5 109 LEU B CA 1
ATOM 4763 C C . LEU B 1 109 ? -3.426 -45.781 -15.844 1 98.5 109 LEU B C 1
ATOM 4765 O O . LEU B 1 109 ? -4.02 -46.656 -16.516 1 98.5 109 LEU B O 1
ATOM 4769 N N . ARG B 1 110 ? -2.146 -45.781 -15.539 1 98.12 110 ARG B N 1
ATOM 4770 C CA . ARG B 1 110 ? -1.327 -46.906 -16.016 1 98.12 110 ARG B CA 1
ATOM 4771 C C . ARG B 1 110 ? -1.872 -48.219 -15.508 1 98.12 110 ARG B C 1
ATOM 4773 O O . ARG B 1 110 ? -1.947 -49.188 -16.266 1 98.12 110 ARG B O 1
ATOM 4780 N N . ASN B 1 111 ? -2.27 -48.312 -14.266 1 97.69 111 ASN B N 1
ATOM 4781 C CA . ASN B 1 111 ? -2.842 -49.5 -13.672 1 97.69 111 ASN B CA 1
ATOM 4782 C C . ASN B 1 111 ? -4.172 -49.875 -14.312 1 97.69 111 ASN B C 1
ATOM 4784 O O . ASN B 1 111 ? -4.664 -51 -14.141 1 97.69 111 ASN B O 1
ATOM 4788 N N . ASN B 1 112 ? -4.727 -48.969 -15.07 1 97.38 112 ASN B N 1
ATOM 4789 C CA . ASN B 1 112 ? -5.973 -49.219 -15.789 1 97.38 112 ASN B CA 1
ATOM 4790 C C . ASN B 1 112 ? -5.746 -49.25 -17.297 1 97.38 112 ASN B C 1
ATOM 4792 O O . ASN B 1 112 ? -6.574 -48.781 -18.062 1 97.38 112 ASN B O 1
ATOM 4796 N N . ASN B 1 113 ? -4.625 -49.656 -17.734 1 96.56 113 ASN B N 1
ATOM 4797 C CA . ASN B 1 113 ? -4.277 -50.125 -19.078 1 96.56 113 ASN B CA 1
ATOM 4798 C C . ASN B 1 113 ? -3.957 -48.938 -20 1 96.56 113 ASN B C 1
ATOM 4800 O O . ASN B 1 113 ? -4.062 -49.062 -21.219 1 96.56 113 ASN B O 1
ATOM 4804 N N . TYR B 1 114 ? -3.645 -47.781 -19.422 1 98.25 114 TYR B N 1
ATOM 4805 C CA . TYR B 1 114 ? -3.146 -46.688 -20.25 1 98.25 114 TYR B CA 1
ATOM 4806 C C . TYR B 1 114 ? -1.669 -46.875 -20.562 1 98.25 114 TYR B C 1
ATOM 4808 O O . TYR B 1 114 ? -0.895 -47.312 -19.719 1 98.25 114 TYR B O 1
ATOM 4816 N N . TYR B 1 115 ? -1.285 -46.562 -21.781 1 98.25 115 TYR B N 1
ATOM 4817 C CA . TYR B 1 115 ? 0.117 -46.281 -22.094 1 98.25 115 TYR B CA 1
ATOM 4818 C C . TYR B 1 115 ? 0.506 -44.875 -21.703 1 98.25 115 TYR B C 1
ATOM 4820 O O . TYR B 1 115 ? -0.032 -43.906 -22.25 1 98.25 115 TYR B O 1
ATOM 4828 N N . SER B 1 116 ? 1.373 -44.719 -20.797 1 98.25 116 SER B N 1
ATOM 4829 C CA . SER B 1 116 ? 1.655 -43.438 -20.203 1 98.25 116 SER B CA 1
ATOM 4830 C C . SER B 1 116 ? 3.084 -43 -20.5 1 98.25 116 SER B C 1
ATOM 4832 O O . SER B 1 116 ? 4.035 -43.719 -20.234 1 98.25 116 SER B O 1
ATOM 4834 N N . VAL B 1 117 ? 3.248 -41.719 -21.016 1 98.44 117 VAL B N 1
ATOM 4835 C CA . VAL B 1 117 ? 4.551 -41.156 -21.344 1 98.44 117 VAL B CA 1
ATOM 4836 C C . VAL B 1 117 ? 4.746 -39.812 -20.641 1 98.44 117 VAL B C 1
ATOM 4838 O O . VAL B 1 117 ? 3.82 -39 -20.562 1 98.44 117 VAL B O 1
ATOM 4841 N N . MET B 1 118 ? 5.891 -39.656 -20.031 1 98.25 118 MET B N 1
ATOM 4842 C CA . MET B 1 118 ? 6.367 -38.344 -19.562 1 98.25 118 MET B CA 1
ATOM 4843 C C . MET B 1 118 ? 7.492 -37.812 -20.438 1 98.25 118 MET B C 1
ATOM 4845 O O . MET B 1 118 ? 8.477 -38.531 -20.688 1 98.25 118 MET B O 1
ATOM 4849 N N . ALA B 1 119 ? 7.367 -36.656 -21.016 1 97.69 119 ALA B N 1
ATOM 4850 C CA . ALA B 1 119 ? 8.414 -36.062 -21.828 1 97.69 119 ALA B CA 1
ATOM 4851 C C . ALA B 1 119 ? 8.648 -34.594 -21.438 1 97.69 119 ALA B C 1
ATOM 4853 O O . ALA B 1 119 ? 7.695 -33.812 -21.312 1 97.69 119 ALA B O 1
ATOM 4854 N N . GLY B 1 120 ? 9.891 -34.281 -21.266 1 96.69 120 GLY B N 1
ATOM 4855 C CA . GLY B 1 120 ? 10.258 -32.906 -20.859 1 96.69 120 GLY B CA 1
ATOM 4856 C C . GLY B 1 120 ? 10.594 -32.812 -19.375 1 96.69 120 GLY B C 1
ATOM 4857 O O . GLY B 1 120 ? 11.234 -33.719 -18.828 1 96.69 120 GLY B O 1
ATOM 4858 N N . LYS B 1 121 ? 10.188 -31.688 -18.766 1 95 121 LYS B N 1
ATOM 4859 C CA . LYS B 1 121 ? 10.555 -31.391 -17.391 1 95 121 LYS B CA 1
ATOM 4860 C C . LYS B 1 121 ? 9.836 -32.312 -16.406 1 95 121 LYS B C 1
ATOM 4862 O O . LYS B 1 121 ? 8.609 -32.469 -16.469 1 95 121 LYS B O 1
ATOM 4867 N N . PHE B 1 122 ? 10.477 -33.031 -15.562 1 93.31 122 PHE B N 1
ATOM 4868 C CA . PHE B 1 122 ? 9.93 -33.969 -14.602 1 93.31 122 PHE B CA 1
ATOM 4869 C C . PHE B 1 122 ? 9.75 -33.312 -13.234 1 93.31 122 PHE B C 1
ATOM 4871 O O . PHE B 1 122 ? 8.664 -32.844 -12.906 1 93.31 122 PHE B O 1
ATOM 4878 N N . HIS B 1 123 ? 10.727 -33 -12.273 1 92.81 123 HIS B N 1
ATOM 4879 C CA . HIS B 1 123 ? 10.852 -32.281 -11.008 1 92.81 123 HIS B CA 1
ATOM 4880 C C . HIS B 1 123 ? 9.734 -32.656 -10.039 1 92.81 123 HIS B C 1
ATOM 4882 O O . HIS B 1 123 ? 9.156 -31.797 -9.383 1 92.81 123 HIS B O 1
ATOM 4888 N N . MET B 1 124 ? 9.305 -33.969 -9.914 1 95 124 MET B N 1
ATOM 4889 C CA . MET B 1 124 ? 8.242 -34.406 -9.008 1 95 124 MET B CA 1
ATOM 4890 C C . MET B 1 124 ? 8.773 -35.375 -7.965 1 95 124 MET B C 1
ATOM 4892 O O . MET B 1 124 ? 8.156 -35.562 -6.914 1 95 124 MET B O 1
ATOM 4896 N N . GLY B 1 125 ? 9.906 -36.031 -8.266 1 94.75 125 GLY B N 1
ATOM 4897 C CA . GLY B 1 125 ? 10.477 -37 -7.352 1 94.75 125 GLY B CA 1
ATOM 4898 C C . GLY B 1 125 ? 10.289 -38.438 -7.82 1 94.75 125 GLY B C 1
ATOM 4899 O O . GLY B 1 125 ? 9.492 -38.719 -8.719 1 94.75 125 GLY B O 1
ATOM 4900 N N . PRO B 1 126 ? 10.922 -39.375 -7.133 1 96.56 126 PRO B N 1
ATOM 4901 C CA . PRO B 1 126 ? 10.992 -40.75 -7.613 1 96.56 126 PRO B CA 1
ATOM 4902 C C . PRO B 1 126 ? 9.633 -41.469 -7.602 1 96.56 126 PRO B C 1
ATOM 4904 O O . PRO B 1 126 ? 9.367 -42.344 -8.438 1 96.56 126 PRO B O 1
ATOM 4907 N N . TYR B 1 127 ? 8.781 -41.125 -6.727 1 97.06 127 TYR B N 1
ATOM 4908 C CA . TYR B 1 127 ? 7.484 -41.781 -6.625 1 97.06 127 TYR B CA 1
ATOM 4909 C C . TYR B 1 127 ? 6.707 -41.688 -7.934 1 97.06 127 TYR B C 1
ATOM 4911 O O . TYR B 1 127 ? 5.98 -42.594 -8.32 1 97.06 127 TYR B O 1
ATOM 4919 N N . ALA B 1 128 ? 6.867 -40.594 -8.594 1 97.19 128 ALA B N 1
ATOM 4920 C CA . ALA B 1 128 ? 6.047 -40.25 -9.758 1 97.19 128 ALA B CA 1
ATOM 4921 C C . ALA B 1 128 ? 6.418 -41.125 -10.953 1 97.19 128 ALA B C 1
ATOM 4923 O O . ALA B 1 128 ? 5.637 -41.25 -11.898 1 97.19 128 ALA B O 1
ATOM 4924 N N . ARG B 1 129 ? 7.559 -41.719 -10.922 1 97.56 129 ARG B N 1
ATOM 4925 C CA . ARG B 1 129 ? 8.039 -42.531 -12.031 1 97.56 129 ARG B CA 1
ATOM 4926 C C . ARG B 1 129 ? 7.156 -43.781 -12.234 1 97.56 129 ARG B C 1
ATOM 4928 O O . ARG B 1 129 ? 7.035 -44.281 -13.352 1 97.56 129 ARG B O 1
ATOM 4935 N N . ARG B 1 130 ? 6.453 -44.156 -11.211 1 97.69 130 ARG B N 1
ATOM 4936 C CA . ARG B 1 130 ? 5.598 -45.344 -11.266 1 97.69 130 ARG B CA 1
ATOM 4937 C C . ARG B 1 130 ? 4.426 -45.125 -12.219 1 97.69 130 ARG B C 1
ATOM 4939 O O . ARG B 1 130 ? 3.777 -46.062 -12.641 1 97.69 130 ARG B O 1
ATOM 4946 N N . GLY B 1 131 ? 4.23 -43.938 -12.562 1 98 131 GLY B N 1
ATOM 4947 C CA . GLY B 1 131 ? 3.061 -43.594 -13.367 1 98 131 GLY B CA 1
ATOM 4948 C C . GLY B 1 131 ? 3.33 -43.656 -14.859 1 98 131 GLY B C 1
ATOM 4949 O O . GLY B 1 131 ? 2.408 -43.5 -15.664 1 98 131 GLY B O 1
ATOM 4950 N N . PHE B 1 132 ? 4.57 -44 -15.289 1 98.38 132 PHE B N 1
ATOM 4951 C CA . PHE B 1 132 ? 4.891 -43.812 -16.703 1 98.38 132 PHE B CA 1
ATOM 4952 C C . PHE B 1 132 ? 5.574 -45.062 -17.266 1 98.38 132 PHE B C 1
ATOM 4954 O O . PHE B 1 132 ? 6.43 -45.656 -16.594 1 98.38 132 PHE B O 1
ATOM 4961 N N . ASP B 1 133 ? 5.168 -45.438 -18.438 1 98.06 133 ASP B N 1
ATOM 4962 C CA . ASP B 1 133 ? 5.812 -46.531 -19.172 1 98.06 133 ASP B CA 1
ATOM 4963 C C . ASP B 1 133 ? 7.129 -46.062 -19.797 1 98.06 133 ASP B C 1
ATOM 4965 O O . ASP B 1 133 ? 8.102 -46.812 -19.844 1 98.06 133 ASP B O 1
ATOM 4969 N N . MET B 1 134 ? 7.109 -44.875 -20.297 1 97.25 134 MET B N 1
ATOM 4970 C CA . MET B 1 134 ? 8.281 -44.25 -20.922 1 97.25 134 MET B CA 1
ATOM 4971 C C . MET B 1 134 ? 8.516 -42.844 -20.391 1 97.25 134 MET B C 1
ATOM 4973 O O . MET B 1 134 ? 7.559 -42.094 -20.188 1 97.25 134 MET B O 1
ATOM 4977 N N . MET B 1 135 ? 9.75 -42.531 -20.203 1 97.12 135 MET B N 1
ATOM 4978 C CA . MET B 1 135 ? 10.109 -41.188 -19.719 1 97.12 135 MET B CA 1
ATOM 4979 C C . MET B 1 135 ? 11.258 -40.594 -20.531 1 97.12 135 MET B C 1
ATOM 4981 O O . MET B 1 135 ? 12.289 -41.25 -20.719 1 97.12 135 MET B O 1
ATOM 4985 N N . PHE B 1 136 ? 11.078 -39.438 -21.016 1 96.44 136 PHE B N 1
ATOM 4986 C CA . PHE B 1 136 ? 12.109 -38.625 -21.656 1 96.44 136 PHE B CA 1
ATOM 4987 C C . PHE B 1 136 ? 12.398 -37.375 -20.859 1 96.44 136 PHE B C 1
ATOM 4989 O O . PHE B 1 136 ? 11.719 -36.344 -21.031 1 96.44 136 PHE B O 1
ATOM 4996 N N . GLU B 1 137 ? 13.406 -37.375 -20.047 1 91.81 137 GLU B N 1
ATOM 4997 C CA . GLU B 1 137 ? 13.633 -36.281 -19.094 1 91.81 137 GLU B CA 1
ATOM 4998 C C . GLU B 1 137 ? 14.867 -35.5 -19.484 1 91.81 137 GLU B C 1
ATOM 5000 O O . GLU B 1 137 ? 15.07 -34.375 -18.984 1 91.81 137 GLU B O 1
ATOM 5005 N N . HIS B 1 138 ? 15.672 -35.969 -20.359 1 88.38 138 HIS B N 1
ATOM 5006 C CA . HIS B 1 138 ? 16.969 -35.344 -20.625 1 88.38 138 HIS B CA 1
ATOM 5007 C C . HIS B 1 138 ? 16.859 -34.281 -21.703 1 88.38 138 HIS B C 1
ATOM 5009 O O . HIS B 1 138 ? 16.109 -34.438 -22.672 1 88.38 138 HIS B O 1
ATOM 5015 N N . ARG B 1 139 ? 17.594 -33.281 -21.516 1 85.06 139 ARG B N 1
ATOM 5016 C CA . ARG B 1 139 ? 17.594 -32.156 -22.453 1 85.06 139 ARG B CA 1
ATOM 5017 C C . ARG B 1 139 ? 18.016 -32.625 -23.844 1 85.06 139 ARG B C 1
ATOM 5019 O O . ARG B 1 139 ? 17.531 -32.094 -24.844 1 85.06 139 ARG B O 1
ATOM 5026 N N . ASN B 1 140 ? 18.875 -33.562 -23.906 1 86.5 140 ASN B N 1
ATOM 5027 C CA . ASN B 1 140 ? 19.344 -34.062 -25.203 1 86.5 140 ASN B CA 1
ATOM 5028 C C . ASN B 1 140 ? 18.203 -34.688 -26 1 86.5 140 ASN B C 1
ATOM 5030 O O . ASN B 1 140 ? 18.219 -34.688 -27.234 1 86.5 140 ASN B O 1
ATOM 5034 N N . GLU B 1 141 ? 17.219 -35.188 -25.312 1 88.06 141 GLU B N 1
ATOM 5035 C CA . GLU B 1 141 ? 16.062 -35.844 -25.938 1 88.06 141 GLU B CA 1
ATOM 5036 C C . GLU B 1 141 ? 14.969 -34.844 -26.266 1 88.06 141 GLU B C 1
ATOM 5038 O O . GLU B 1 141 ? 14.203 -35.031 -27.219 1 88.06 141 GLU B O 1
ATOM 5043 N N . ASN B 1 142 ? 14.961 -33.844 -25.484 1 91.44 142 ASN B N 1
ATOM 5044 C CA . ASN B 1 142 ? 13.781 -33 -25.531 1 91.44 142 ASN B CA 1
ATOM 5045 C C . ASN B 1 142 ? 14.109 -31.625 -26.109 1 91.44 142 ASN B C 1
ATOM 5047 O O . ASN B 1 142 ? 13.211 -30.812 -26.375 1 91.44 142 ASN B O 1
ATOM 5051 N N . GLY B 1 143 ? 15.422 -31.344 -26.359 1 88.25 143 GLY B N 1
ATOM 5052 C CA . GLY B 1 143 ? 15.828 -30.031 -26.844 1 88.25 143 GLY B CA 1
ATOM 5053 C C . GLY B 1 143 ? 15.789 -28.969 -25.75 1 88.25 143 GLY B C 1
ATOM 5054 O O . GLY B 1 143 ? 15.445 -29.266 -24.609 1 88.25 143 GLY B O 1
ATOM 5055 N N . ASP B 1 144 ? 16.062 -27.766 -26.156 1 88.19 144 ASP B N 1
ATOM 5056 C CA . ASP B 1 144 ? 16.188 -26.656 -25.219 1 88.19 144 ASP B CA 1
ATOM 5057 C C . ASP B 1 144 ? 14.852 -26.328 -24.578 1 88.19 144 ASP B C 1
ATOM 5059 O O . ASP B 1 144 ? 14.797 -25.938 -23.406 1 88.19 144 ASP B O 1
ATOM 5063 N N . GLY B 1 145 ? 13.797 -26.5 -25.312 1 92.38 145 GLY B N 1
ATOM 5064 C CA . GLY B 1 145 ? 12.484 -26.141 -24.797 1 92.38 145 GLY B CA 1
ATOM 5065 C C . GLY B 1 145 ? 11.758 -27.312 -24.156 1 92.38 145 GLY B C 1
ATOM 5066 O O . GLY B 1 145 ? 10.734 -27.141 -23.5 1 92.38 145 GLY B O 1
ATOM 5067 N N . GLY B 1 146 ? 12.297 -28.5 -24.344 1 92.19 146 GLY B N 1
ATOM 5068 C CA . GLY B 1 146 ? 11.727 -29.688 -23.703 1 92.19 146 GLY B CA 1
ATOM 5069 C C . GLY B 1 146 ? 10.672 -30.359 -24.547 1 92.19 146 GLY B C 1
ATOM 5070 O O . GLY B 1 146 ? 10.031 -31.328 -24.109 1 92.19 146 GLY B O 1
ATOM 5071 N N . GLU B 1 147 ? 10.453 -29.953 -25.859 1 95.62 147 GLU B N 1
ATOM 5072 C CA . GLU B 1 147 ? 9.25 -30.375 -26.578 1 95.62 147 GLU B CA 1
ATOM 5073 C C . GLU B 1 147 ? 9.594 -31.344 -27.703 1 95.62 147 GLU B C 1
ATOM 5075 O O . GLU B 1 147 ? 8.703 -31.953 -28.297 1 95.62 147 GLU B O 1
ATOM 5080 N N . GLU B 1 148 ? 10.812 -31.609 -27.969 1 94.25 148 GLU B N 1
ATOM 5081 C CA . GLU B 1 148 ? 11.211 -32.25 -29.219 1 94.25 148 GLU B CA 1
ATOM 5082 C C . GLU B 1 148 ? 10.828 -33.719 -29.234 1 94.25 148 GLU B C 1
ATOM 5084 O O . GLU B 1 148 ? 10.734 -34.344 -30.297 1 94.25 148 GLU B O 1
ATOM 5089 N N . SER B 1 149 ? 10.602 -34.312 -28.062 1 96.31 149 SER B N 1
ATOM 5090 C CA . SER B 1 149 ? 10.242 -35.719 -28.016 1 96.31 149 SER B CA 1
ATOM 5091 C C . SER B 1 149 ? 8.727 -35.906 -28.062 1 96.31 149 SER B C 1
ATOM 5093 O O . SER B 1 149 ? 8.234 -37.031 -28.156 1 96.31 149 SER B O 1
ATOM 5095 N N . TRP B 1 150 ? 7.918 -34.875 -28 1 98.31 150 TRP B N 1
ATOM 5096 C CA . TRP B 1 150 ? 6.469 -34.969 -27.875 1 98.31 150 TRP B CA 1
ATOM 5097 C C . TRP B 1 150 ? 5.867 -35.688 -29.094 1 98.31 150 TRP B C 1
ATOM 5099 O O . TRP B 1 150 ? 5.109 -36.625 -28.938 1 98.31 150 TRP B O 1
ATOM 5109 N N . LEU B 1 151 ? 6.254 -35.156 -30.281 1 97.31 151 LEU B N 1
ATOM 5110 C CA . LEU B 1 151 ? 5.695 -35.719 -31.516 1 97.31 151 LEU B CA 1
ATOM 5111 C C . LEU B 1 151 ? 6.031 -37.188 -31.672 1 97.31 151 LEU B C 1
ATOM 5113 O O . LEU B 1 151 ? 5.156 -38 -31.984 1 97.31 151 LEU B O 1
ATOM 5117 N N . ASN B 1 152 ? 7.289 -37.531 -31.438 1 96.12 152 ASN B N 1
ATOM 5118 C CA . ASN B 1 152 ? 7.723 -38.906 -31.578 1 96.12 152 ASN B CA 1
ATOM 5119 C C . ASN B 1 152 ? 7.059 -39.812 -30.547 1 96.12 152 ASN B C 1
ATOM 5121 O O . ASN B 1 152 ? 6.785 -40.969 -30.828 1 96.12 152 ASN B O 1
ATOM 5125 N N . SER B 1 153 ? 6.875 -39.344 -29.328 1 97.25 153 SER B N 1
ATOM 5126 C CA . SER B 1 153 ? 6.188 -40.094 -28.297 1 97.25 153 SER B CA 1
ATOM 5127 C C . SER B 1 153 ? 4.781 -40.5 -28.75 1 97.25 153 SER B C 1
ATOM 5129 O O . SER B 1 153 ? 4.32 -41.594 -28.469 1 97.25 153 SER B O 1
ATOM 5131 N N . LEU B 1 154 ? 4.121 -39.562 -29.406 1 97.5 154 LEU B N 1
ATOM 5132 C CA . LEU B 1 154 ? 2.771 -39.812 -29.906 1 97.5 154 LEU B CA 1
ATOM 5133 C C . LEU B 1 154 ? 2.795 -40.781 -31.078 1 97.5 154 LEU B C 1
ATOM 5135 O O . LEU B 1 154 ? 1.939 -41.688 -31.172 1 97.5 154 LEU B O 1
ATOM 5139 N N . LYS B 1 155 ? 3.785 -40.688 -31.922 1 96.75 155 LYS B N 1
ATOM 5140 C CA . LYS B 1 155 ? 3.883 -41.5 -33.125 1 96.75 155 LYS B CA 1
ATOM 5141 C C . LYS B 1 155 ? 4.207 -42.969 -32.75 1 96.75 155 LYS B C 1
ATOM 5143 O O . LYS B 1 155 ? 3.701 -43.906 -33.375 1 96.75 155 LYS B O 1
ATOM 5148 N N . LYS B 1 156 ? 4.977 -43.125 -31.734 1 95.69 156 LYS B N 1
ATOM 5149 C CA . LYS B 1 156 ? 5.547 -44.438 -31.453 1 95.69 156 LYS B CA 1
ATOM 5150 C C . LYS B 1 156 ? 4.711 -45.188 -30.422 1 95.69 156 LYS B C 1
ATOM 5152 O O . LYS B 1 156 ? 5.004 -46.344 -30.094 1 95.69 156 LYS B O 1
ATOM 5157 N N . ARG B 1 157 ? 3.697 -44.625 -29.938 1 95.31 157 ARG B N 1
ATOM 5158 C CA . ARG B 1 157 ? 2.875 -45.25 -28.906 1 95.31 157 ARG B CA 1
ATOM 5159 C C . ARG B 1 157 ? 2.193 -46.5 -29.453 1 95.31 157 ARG B C 1
ATOM 5161 O O . ARG B 1 157 ? 1.935 -46.594 -30.656 1 95.31 157 ARG B O 1
ATOM 5168 N N . PRO B 1 158 ? 1.86 -47.438 -28.531 1 95.19 158 PRO B N 1
ATOM 5169 C CA . PRO B 1 158 ? 0.987 -48.531 -28.969 1 95.19 158 PRO B CA 1
ATOM 5170 C C . PRO B 1 158 ? -0.404 -48.062 -29.359 1 95.19 158 PRO B C 1
ATOM 5172 O O . PRO B 1 158 ? -1.044 -47.312 -28.609 1 95.19 158 PRO B O 1
ATOM 5175 N N . LYS B 1 159 ? -0.923 -48.562 -30.5 1 92.25 159 LYS B N 1
ATOM 5176 C CA . LYS B 1 159 ? -2.189 -48.062 -31.031 1 92.25 159 LYS B CA 1
ATOM 5177 C C . LYS B 1 159 ? -3.371 -48.812 -30.438 1 92.25 159 LYS B C 1
ATOM 5179 O O . LYS B 1 159 ? -4.52 -48.375 -30.547 1 92.25 159 LYS B O 1
ATOM 5184 N N . THR B 1 160 ? -3.141 -49.844 -29.75 1 91.69 160 THR B N 1
ATOM 5185 C CA . THR B 1 160 ? -4.188 -50.688 -29.203 1 91.69 160 THR B CA 1
ATOM 5186 C C . THR B 1 160 ? -4.57 -50.281 -27.797 1 91.69 160 THR B C 1
ATOM 5188 O O . THR B 1 160 ? -5.484 -50.844 -27.188 1 91.69 160 THR B O 1
ATOM 5191 N N . LYS B 1 161 ? -3.914 -49.281 -27.281 1 95.31 161 LYS B N 1
ATOM 5192 C CA . LYS B 1 161 ? -4.168 -48.812 -25.922 1 95.31 161 LYS B CA 1
ATOM 5193 C C . LYS B 1 161 ? -4.543 -47.344 -25.891 1 95.31 161 LYS B C 1
ATOM 5195 O O . LYS B 1 161 ? -4.055 -46.562 -26.719 1 95.31 161 LYS B O 1
ATOM 5200 N N . PRO B 1 162 ? -5.469 -47.031 -24.969 1 97.5 162 PRO B N 1
ATOM 5201 C CA . PRO B 1 162 ? -5.539 -45.594 -24.672 1 97.5 162 PRO B CA 1
ATOM 5202 C C . PRO B 1 162 ? -4.227 -45.031 -24.109 1 97.5 162 PRO B C 1
ATOM 5204 O O . PRO B 1 162 ? -3.406 -45.781 -23.594 1 97.5 162 PRO B O 1
ATOM 5207 N N . PHE B 1 163 ? -3.996 -43.688 -24.266 1 98.44 163 PHE B N 1
ATOM 5208 C CA . PHE B 1 163 ? -2.703 -43.156 -23.844 1 98.44 163 PHE B CA 1
ATOM 5209 C C . PHE B 1 163 ? -2.887 -41.938 -22.953 1 98.44 163 PHE B C 1
ATOM 5211 O O . PHE B 1 163 ? -3.924 -41.281 -23 1 98.44 163 PHE B O 1
ATOM 5218 N N . PHE B 1 164 ? -1.961 -41.781 -22.094 1 98.62 164 PHE B N 1
ATOM 5219 C CA . PHE B 1 164 ? -1.749 -40.594 -21.312 1 98.62 164 PHE B CA 1
ATOM 5220 C C . PHE B 1 164 ? -0.367 -40 -21.578 1 98.62 164 PHE B C 1
ATOM 5222 O O . PHE B 1 164 ? 0.644 -40.688 -21.422 1 98.62 164 PHE B O 1
ATOM 5229 N N . MET B 1 165 ? -0.341 -38.719 -21.984 1 98.69 165 MET B N 1
ATOM 5230 C CA . MET B 1 165 ? 0.918 -38.031 -22.234 1 98.69 165 MET B CA 1
ATOM 5231 C C . MET B 1 165 ? 1.063 -36.812 -21.328 1 98.69 165 MET B C 1
ATOM 5233 O O . MET B 1 165 ? 0.222 -35.906 -21.344 1 98.69 165 MET B O 1
ATOM 5237 N N . TRP B 1 166 ? 2.074 -36.812 -20.484 1 98.5 166 TRP B N 1
ATOM 5238 C CA . TRP B 1 166 ? 2.516 -35.688 -19.688 1 98.5 166 TRP B CA 1
ATOM 5239 C C . TRP B 1 166 ? 3.635 -34.938 -20.406 1 98.5 166 TRP B C 1
ATOM 5241 O O . TRP B 1 166 ? 4.812 -35.281 -20.25 1 98.5 166 TRP B O 1
ATOM 5251 N N . PHE B 1 167 ? 3.264 -33.969 -21.172 1 98.5 167 PHE B N 1
ATOM 5252 C CA . PHE B 1 167 ? 4.191 -33.156 -21.984 1 98.5 167 PHE B CA 1
ATOM 5253 C C . PHE B 1 167 ? 4.512 -31.844 -21.281 1 98.5 167 PHE B C 1
ATOM 5255 O O . PHE B 1 167 ? 3.744 -30.875 -21.391 1 98.5 167 PHE B O 1
ATOM 5262 N N . ALA B 1 168 ? 5.637 -31.797 -20.594 1 97.56 168 ALA B N 1
ATOM 5263 C CA . ALA B 1 168 ? 6.035 -30.641 -19.781 1 97.56 168 ALA B CA 1
ATOM 5264 C C . ALA B 1 168 ? 7.246 -29.953 -20.391 1 97.56 168 ALA B C 1
ATOM 5266 O O . ALA B 1 168 ? 8.336 -30.516 -20.438 1 97.56 168 ALA B O 1
ATOM 5267 N N . SER B 1 169 ? 7.066 -28.766 -20.781 1 96.06 169 SER B N 1
ATOM 5268 C CA . SER B 1 169 ? 8.156 -28.031 -21.406 1 96.06 169 SER B CA 1
ATOM 5269 C C . SER B 1 169 ? 9.055 -27.375 -20.359 1 96.06 169 SER B C 1
ATOM 5271 O O . SER B 1 169 ? 8.695 -27.312 -19.172 1 96.06 169 SER B O 1
ATOM 5273 N N . TYR B 1 170 ? 10.227 -26.922 -20.781 1 94.5 170 TYR B N 1
ATOM 5274 C CA . TYR B 1 170 ? 11.055 -25.984 -20.031 1 94.5 170 TYR B CA 1
ATOM 5275 C C . TYR B 1 170 ? 10.68 -24.547 -20.375 1 94.5 170 TYR B C 1
ATOM 5277 O O . TYR B 1 170 ? 11.047 -23.609 -19.656 1 94.5 170 TYR B O 1
ATOM 5285 N N . ASP B 1 171 ? 10 -24.453 -21.469 1 92.44 171 ASP B N 1
ATOM 5286 C CA . ASP B 1 171 ? 9.547 -23.125 -21.891 1 92.44 171 ASP B CA 1
ATOM 5287 C C . ASP B 1 171 ? 8.422 -22.625 -20.984 1 92.44 171 ASP B C 1
ATOM 5289 O O . ASP B 1 171 ? 7.5 -23.375 -20.656 1 92.44 171 ASP B O 1
ATOM 5293 N N . ALA B 1 172 ? 8.5 -21.406 -20.453 1 93.25 172 ALA B N 1
ATOM 5294 C CA . ALA B 1 172 ? 9.469 -20.359 -20.797 1 93.25 172 ALA B CA 1
ATOM 5295 C C . ALA B 1 172 ? 10.367 -20.031 -19.609 1 93.25 172 ALA B C 1
ATOM 5297 O O . ALA B 1 172 ? 10.508 -18.875 -19.219 1 93.25 172 ALA B O 1
ATOM 5298 N N . HIS B 1 173 ? 10.969 -20.984 -19.109 1 92.19 173 HIS B N 1
ATOM 5299 C CA . HIS B 1 173 ? 11.906 -20.828 -18 1 92.19 173 HIS B CA 1
ATOM 5300 C C . HIS B 1 173 ? 13.234 -20.25 -18.484 1 92.19 173 HIS B C 1
ATOM 5302 O O . HIS B 1 173 ? 13.727 -20.609 -19.547 1 92.19 173 HIS B O 1
ATOM 5308 N N . ARG B 1 174 ? 13.789 -19.438 -17.625 1 91.5 174 ARG B N 1
ATOM 5309 C CA . ARG B 1 174 ? 15.125 -18.906 -17.859 1 91.5 174 ARG B CA 1
ATOM 5310 C C . ARG B 1 174 ? 16.188 -20.016 -17.766 1 91.5 174 ARG B C 1
ATOM 5312 O O . ARG B 1 174 ? 15.984 -21 -17.062 1 91.5 174 ARG B O 1
ATOM 5319 N N . ASP B 1 175 ? 17.406 -19.766 -18.484 1 89.38 175 ASP B N 1
ATOM 5320 C CA . ASP B 1 175 ? 17.828 -18.688 -19.375 1 89.38 175 ASP B CA 1
ATOM 5321 C C . ASP B 1 175 ? 17.188 -18.844 -20.766 1 89.38 175 ASP B C 1
ATOM 5323 O O . ASP B 1 175 ? 16.812 -19.938 -21.156 1 89.38 175 ASP B O 1
ATOM 5327 N N . TRP B 1 176 ? 17.156 -17.734 -21.391 1 90.5 176 TRP B N 1
ATOM 5328 C CA . TRP B 1 176 ? 16.578 -17.75 -22.734 1 90.5 176 TRP B CA 1
ATOM 5329 C C . TRP B 1 176 ? 17.531 -18.406 -23.719 1 90.5 176 TRP B C 1
ATOM 5331 O O . TRP B 1 176 ? 18.688 -18 -23.844 1 90.5 176 TRP B O 1
ATOM 5341 N N . GLY B 1 177 ? 17.078 -19.484 -24.344 1 83.44 177 GLY B N 1
ATOM 5342 C CA . GLY B 1 177 ? 17.906 -20.172 -25.328 1 83.44 177 GLY B CA 1
ATOM 5343 C C . GLY B 1 177 ? 17.516 -19.844 -26.75 1 83.44 177 GLY B C 1
ATOM 5344 O O . GLY B 1 177 ? 16.422 -19.359 -27 1 83.44 177 GLY B O 1
ATOM 5345 N N . PRO B 1 178 ? 18.5 -20 -27.609 1 83 178 PRO B N 1
ATOM 5346 C CA . PRO B 1 178 ? 18.141 -19.812 -29.016 1 83 178 PRO B CA 1
ATOM 5347 C C . PRO B 1 178 ? 17.094 -20.812 -29.5 1 83 178 PRO B C 1
ATOM 5349 O O . PRO B 1 178 ? 17.062 -21.953 -29.062 1 83 178 PRO B O 1
ATOM 5352 N N . ASN B 1 179 ? 16.156 -20.328 -30.25 1 85.88 179 ASN B N 1
ATOM 5353 C CA . ASN B 1 179 ? 15.156 -21.188 -30.859 1 85.88 179 ASN B CA 1
ATOM 5354 C C . ASN B 1 179 ? 14.664 -20.625 -32.188 1 85.88 179 ASN B C 1
ATOM 5356 O O . ASN B 1 179 ? 15.109 -19.547 -32.625 1 85.88 179 ASN B O 1
ATOM 5360 N N . LYS B 1 180 ? 13.906 -21.344 -32.906 1 90.81 180 LYS B N 1
ATOM 5361 C CA . LYS B 1 180 ? 13.414 -20.984 -34.219 1 90.81 180 LYS B CA 1
ATOM 5362 C C . LYS B 1 180 ? 12.617 -19.672 -34.188 1 90.81 180 LYS B C 1
ATOM 5364 O O . LYS B 1 180 ? 12.383 -19.047 -35.219 1 90.81 180 LYS B O 1
ATOM 5369 N N . PHE B 1 181 ? 12.273 -19.234 -33.031 1 93.5 181 PHE B N 1
ATOM 5370 C CA . PHE B 1 181 ? 11.438 -18.062 -32.906 1 93.5 181 PHE B CA 1
ATOM 5371 C C . PHE B 1 181 ? 12.227 -16.891 -32.312 1 93.5 181 PHE B C 1
ATOM 5373 O O . PHE B 1 181 ? 11.672 -15.82 -32.062 1 93.5 181 PHE B O 1
ATOM 5380 N N . SER B 1 182 ? 13.461 -17.109 -32.125 1 93.25 182 SER B N 1
ATOM 5381 C CA . SER B 1 182 ? 14.297 -16.047 -31.562 1 93.25 182 SER B CA 1
ATOM 5382 C C . SER B 1 182 ? 14.234 -14.781 -32.406 1 93.25 182 SER B C 1
ATOM 5384 O O . SER B 1 182 ? 14.453 -14.836 -33.625 1 93.25 182 SER B O 1
ATOM 5386 N N . GLY B 1 183 ? 13.906 -13.688 -31.781 1 94 183 GLY B N 1
ATOM 5387 C CA . GLY B 1 183 ? 13.891 -12.406 -32.469 1 94 183 GLY B CA 1
ATOM 5388 C C . GLY B 1 183 ? 12.562 -12.094 -33.125 1 94 183 GLY B C 1
ATOM 5389 O O . GLY B 1 183 ? 12.43 -11.086 -33.812 1 94 183 GLY B O 1
ATOM 5390 N N . THR B 1 184 ? 11.602 -12.953 -32.906 1 95.12 184 THR B N 1
ATOM 5391 C CA . THR B 1 184 ? 10.297 -12.711 -33.531 1 95.12 184 THR B CA 1
ATOM 5392 C C . THR B 1 184 ? 9.555 -11.586 -32.812 1 95.12 184 THR B C 1
ATOM 5394 O O . THR B 1 184 ? 8.703 -10.93 -33.406 1 95.12 184 THR B O 1
ATOM 5397 N N . HIS B 1 185 ? 9.766 -11.352 -31.594 1 96.19 185 HIS B N 1
ATOM 5398 C CA . HIS B 1 185 ? 9.195 -10.242 -30.828 1 96.19 185 HIS B CA 1
ATOM 5399 C C . HIS B 1 185 ? 10.203 -9.109 -30.672 1 96.19 185 HIS B C 1
ATOM 5401 O O . HIS B 1 185 ? 11.297 -9.312 -30.125 1 96.19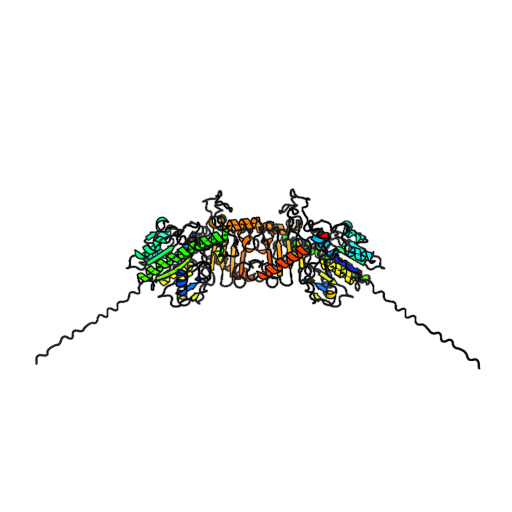 185 HIS B O 1
ATOM 5407 N N . GLN B 1 186 ? 9.805 -7.941 -31.078 1 96.62 186 GLN B N 1
ATOM 5408 C CA . GLN B 1 186 ? 10.695 -6.789 -31.047 1 96.62 186 GLN B CA 1
ATOM 5409 C C . GLN B 1 186 ? 10.547 -6.02 -29.734 1 96.62 186 GLN B C 1
ATOM 5411 O O . GLN B 1 186 ? 9.469 -5.496 -29.438 1 96.62 186 GLN B O 1
ATOM 5416 N N . PRO B 1 187 ? 11.648 -5.852 -29.078 1 97 187 PRO B N 1
ATOM 5417 C CA . PRO B 1 187 ? 11.57 -5.203 -27.766 1 97 187 PRO B CA 1
ATOM 5418 C C . PRO B 1 187 ? 10.906 -3.828 -27.828 1 97 187 PRO B C 1
ATOM 5420 O O . PRO B 1 187 ? 10.086 -3.496 -26.969 1 97 187 PRO B O 1
ATOM 5423 N N . ASN B 1 188 ? 11.188 -3.023 -28.812 1 96 188 ASN B N 1
ATOM 5424 C CA . ASN B 1 188 ? 10.711 -1.647 -28.891 1 96 188 ASN B CA 1
ATOM 5425 C C . ASN B 1 188 ? 9.211 -1.59 -29.141 1 96 188 ASN B C 1
ATOM 5427 O O . ASN B 1 188 ? 8.586 -0.535 -29 1 96 188 ASN B O 1
ATOM 5431 N N . GLN B 1 189 ? 8.594 -2.725 -29.438 1 96.12 189 GLN B N 1
ATOM 5432 C CA . GLN B 1 189 ? 7.16 -2.775 -29.719 1 96.12 189 GLN B CA 1
ATOM 5433 C C . GLN B 1 189 ? 6.391 -3.346 -28.531 1 96.12 189 GLN B C 1
ATOM 5435 O O . GLN B 1 189 ? 5.16 -3.42 -28.562 1 96.12 189 GLN B O 1
ATOM 5440 N N . LEU B 1 190 ? 7.125 -3.709 -27.547 1 96.94 190 LEU B N 1
ATOM 5441 C CA . LEU B 1 190 ? 6.488 -4.367 -26.406 1 96.94 190 LEU B CA 1
ATOM 5442 C C . LEU B 1 190 ? 6.211 -3.367 -25.297 1 96.94 190 LEU B C 1
ATOM 5444 O O . LEU B 1 190 ? 6.914 -2.363 -25.156 1 96.94 190 LEU B O 1
ATOM 5448 N N . GLU B 1 191 ? 5.172 -3.598 -24.594 1 95.88 191 GLU B N 1
ATOM 5449 C CA . GLU B 1 191 ? 4.805 -2.879 -23.375 1 95.88 191 GLU B CA 1
ATOM 5450 C C . GLU B 1 191 ? 4.824 -3.805 -22.156 1 95.88 191 GLU B C 1
ATOM 5452 O O . GLU B 1 191 ? 3.93 -4.637 -22 1 95.88 191 GLU B O 1
ATOM 5457 N N . PRO B 1 192 ? 5.879 -3.627 -21.312 1 96.62 192 PRO B N 1
ATOM 5458 C CA . PRO B 1 192 ? 5.91 -4.477 -20.125 1 96.62 192 PRO B CA 1
ATOM 5459 C C . PRO B 1 192 ? 4.738 -4.207 -19.172 1 96.62 192 PRO B C 1
ATOM 5461 O O . PRO B 1 192 ? 4.133 -3.135 -19.219 1 96.62 192 PRO B O 1
ATOM 5464 N N . PRO B 1 193 ? 4.402 -5.25 -18.359 1 94.81 193 PRO B N 1
ATOM 5465 C CA . PRO B 1 193 ? 3.469 -4.938 -17.281 1 94.81 193 PRO B CA 1
ATOM 5466 C C . PRO B 1 193 ? 3.906 -3.732 -16.453 1 94.81 193 PRO B C 1
ATOM 5468 O O . PRO B 1 193 ? 5.102 -3.539 -16.219 1 94.81 193 PRO B O 1
ATOM 5471 N N . PHE B 1 194 ? 2.938 -2.971 -15.938 1 92.62 194 PHE B N 1
ATOM 5472 C CA . PHE B 1 194 ? 3.232 -1.686 -15.312 1 92.62 194 PHE B CA 1
ATOM 5473 C C . PHE B 1 194 ? 3.973 -1.88 -13.992 1 92.62 194 PHE B C 1
ATOM 5475 O O . PHE B 1 194 ? 4.523 -0.926 -13.438 1 92.62 194 PHE B O 1
ATOM 5482 N N . TYR B 1 195 ? 3.947 -3.113 -13.445 1 94.81 195 TYR B N 1
ATOM 5483 C CA . TYR B 1 195 ? 4.664 -3.383 -12.203 1 94.81 195 TYR B CA 1
ATOM 5484 C C . TYR B 1 195 ? 6.133 -3.682 -12.477 1 94.81 195 TYR B C 1
ATOM 5486 O O . TYR B 1 195 ? 6.91 -3.893 -11.539 1 94.81 195 TYR B O 1
ATOM 5494 N N . LEU B 1 196 ? 6.562 -3.723 -13.727 1 97.12 196 LEU B N 1
ATOM 5495 C CA . LEU B 1 196 ? 7.957 -3.799 -14.141 1 97.12 196 LEU B CA 1
ATOM 5496 C C . LEU B 1 196 ? 8.438 -2.459 -14.688 1 97.12 196 LEU B C 1
ATOM 5498 O O .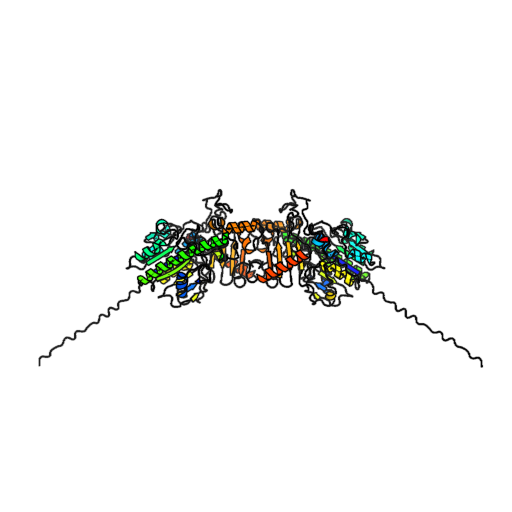 LEU B 1 196 ? 7.641 -1.535 -14.867 1 97.12 196 LEU B O 1
ATOM 5502 N N . SER B 1 197 ? 9.781 -2.371 -14.875 1 97 197 SER B N 1
ATOM 5503 C CA . SER B 1 197 ? 10.344 -1.2 -15.539 1 97 197 SER B CA 1
ATOM 5504 C C . SER B 1 197 ? 9.953 -1.166 -17.016 1 97 197 SER B C 1
ATOM 5506 O O . SER B 1 197 ? 9.844 -2.213 -17.656 1 97 197 SER B O 1
ATOM 5508 N N . ASN B 1 198 ? 9.727 0.005 -17.531 1 96.62 198 ASN B N 1
ATOM 5509 C CA . ASN B 1 198 ? 9.5 0.176 -18.953 1 96.62 198 ASN B CA 1
ATOM 5510 C C . ASN B 1 198 ? 10.812 0.392 -19.703 1 96.62 198 ASN B C 1
ATOM 5512 O O . ASN B 1 198 ? 10.812 0.896 -20.828 1 96.62 198 ASN B O 1
ATOM 5516 N N . GLY B 1 199 ? 11.859 0.04 -19.125 1 97.12 199 GLY B N 1
ATOM 5517 C CA . GLY B 1 199 ? 13.18 0.242 -19.703 1 97.12 199 GLY B CA 1
ATOM 5518 C C . GLY B 1 199 ? 13.523 -0.764 -20.781 1 97.12 199 GLY B C 1
ATOM 5519 O O . GLY B 1 199 ? 12.812 -1.749 -20.969 1 97.12 199 GLY B O 1
ATOM 5520 N N . ASP B 1 200 ? 14.633 -0.541 -21.5 1 97.62 200 ASP B N 1
ATOM 5521 C CA . ASP B 1 200 ? 15.031 -1.323 -22.672 1 97.62 200 ASP B CA 1
ATOM 5522 C C . ASP B 1 200 ? 15.406 -2.75 -22.266 1 97.62 200 ASP B C 1
ATOM 5524 O O . ASP B 1 200 ? 15.117 -3.699 -23 1 97.62 200 ASP B O 1
ATOM 5528 N N . GLU B 1 201 ? 16.047 -2.893 -21.156 1 97.25 201 GLU B N 1
ATOM 5529 C CA . GLU B 1 201 ? 16.484 -4.219 -20.719 1 97.25 201 GLU B CA 1
ATOM 5530 C C . GLU B 1 201 ? 15.281 -5.094 -20.359 1 97.25 201 GLU B C 1
ATOM 5532 O O . GLU B 1 201 ? 15.281 -6.297 -20.625 1 97.25 201 GLU B O 1
ATOM 5537 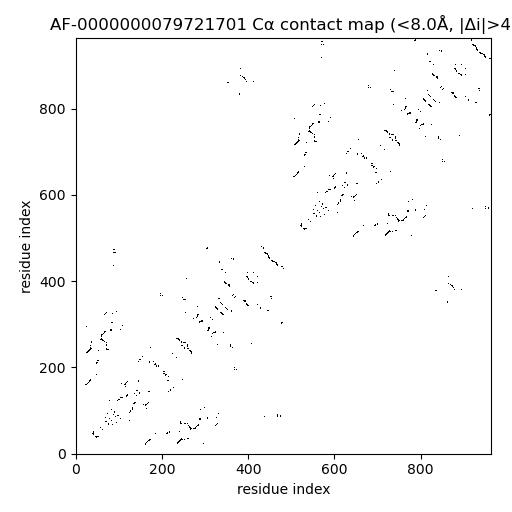N N . THR B 1 202 ? 14.305 -4.504 -19.703 1 98.19 202 THR B N 1
ATOM 5538 C CA . THR B 1 202 ? 13.078 -5.223 -19.375 1 98.19 202 THR B CA 1
ATOM 5539 C C . THR B 1 202 ? 12.336 -5.629 -20.656 1 98.19 202 THR B C 1
ATOM 5541 O O . THR B 1 202 ? 11.844 -6.754 -20.766 1 98.19 202 THR B O 1
ATOM 5544 N N . LYS B 1 203 ? 12.266 -4.727 -21.594 1 98.31 203 LYS B N 1
ATOM 5545 C CA . LYS B 1 203 ? 11.609 -5.016 -22.859 1 98.31 203 LYS B CA 1
ATOM 5546 C C . LYS B 1 203 ? 12.328 -6.137 -23.609 1 98.31 203 LYS B C 1
ATOM 5548 O O . LYS B 1 203 ? 11.688 -7.023 -24.172 1 98.31 203 LYS B O 1
ATOM 5553 N N . ALA B 1 204 ? 13.641 -6.082 -23.625 1 97.88 204 ALA B N 1
ATOM 5554 C CA . ALA B 1 204 ? 14.43 -7.137 -24.25 1 97.88 204 ALA B CA 1
ATOM 5555 C C . ALA B 1 204 ? 14.219 -8.477 -23.547 1 97.88 204 ALA B C 1
ATOM 5557 O O . ALA B 1 204 ? 14.117 -9.516 -24.203 1 97.88 204 ALA B O 1
ATOM 5558 N N . ASP B 1 205 ? 14.219 -8.43 -22.266 1 97.5 205 ASP B N 1
ATOM 5559 C CA . ASP B 1 205 ? 13.961 -9.609 -21.453 1 97.5 205 ASP B CA 1
ATOM 5560 C C . ASP B 1 205 ? 12.602 -10.227 -21.797 1 97.5 205 ASP B C 1
ATOM 5562 O O . ASP B 1 205 ? 12.508 -11.438 -22.016 1 97.5 205 ASP B O 1
ATOM 5566 N N . LEU B 1 206 ? 11.617 -9.414 -21.906 1 97.69 206 LEU B N 1
ATOM 5567 C CA . LEU B 1 206 ? 10.25 -9.836 -22.188 1 97.69 206 LEU B CA 1
ATOM 5568 C C . LEU B 1 206 ? 10.148 -10.406 -23.609 1 97.69 206 LEU B C 1
ATOM 5570 O O . LEU B 1 206 ? 9.422 -11.375 -23.844 1 97.69 206 LEU B O 1
ATOM 5574 N N . ALA B 1 207 ? 10.859 -9.805 -24.516 1 97.44 207 ALA B N 1
ATOM 5575 C CA . ALA B 1 207 ? 10.844 -10.281 -25.891 1 97.44 207 ALA B CA 1
ATOM 5576 C C . ALA B 1 207 ? 11.336 -11.719 -25.984 1 97.44 207 ALA B C 1
ATOM 5578 O O . ALA B 1 207 ? 10.734 -12.547 -26.672 1 97.44 207 ALA B O 1
ATOM 5579 N N . LYS B 1 208 ? 12.414 -11.992 -25.344 1 97.31 208 LYS B N 1
ATOM 5580 C CA . LYS B 1 208 ? 12.961 -13.344 -25.359 1 97.31 208 LYS B CA 1
ATOM 5581 C C . LYS B 1 208 ? 12.016 -14.328 -24.672 1 97.31 208 LYS B C 1
ATOM 5583 O O . LYS B 1 208 ? 11.875 -15.469 -25.125 1 97.31 208 LYS B O 1
ATOM 5588 N N . TYR B 1 209 ? 11.367 -13.906 -23.625 1 97.5 209 TYR B N 1
ATOM 5589 C CA . TYR B 1 209 ? 10.352 -14.688 -22.922 1 97.5 209 TYR B CA 1
ATOM 5590 C C . TYR B 1 209 ? 9.211 -15.062 -23.875 1 97.5 209 TYR B C 1
ATOM 5592 O O . TYR B 1 209 ? 8.812 -16.234 -23.938 1 97.5 209 TYR B O 1
ATOM 5600 N N . TYR B 1 210 ? 8.75 -14.117 -24.641 1 97.44 210 TYR B N 1
ATOM 5601 C CA . TYR B 1 210 ? 7.641 -14.336 -25.562 1 97.44 210 TYR B CA 1
ATOM 5602 C C . TYR B 1 210 ? 8.055 -15.25 -26.703 1 97.44 210 TYR B C 1
ATOM 5604 O O . TYR B 1 210 ? 7.25 -16.031 -27.203 1 97.44 210 TYR B O 1
ATOM 5612 N N . ASP B 1 211 ? 9.352 -15.164 -27.109 1 97.31 211 ASP B N 1
ATOM 5613 C CA . ASP B 1 211 ? 9.867 -16.094 -28.109 1 97.31 211 ASP B CA 1
ATOM 5614 C C . ASP B 1 211 ? 9.734 -17.547 -27.656 1 97.31 211 ASP B C 1
ATOM 5616 O O . ASP B 1 211 ? 9.367 -18.422 -28.438 1 97.31 211 ASP B O 1
ATOM 5620 N N . GLU B 1 212 ? 10.031 -17.75 -26.406 1 97.06 212 GLU B N 1
ATOM 5621 C CA . GLU B 1 212 ? 9.93 -19.094 -25.844 1 97.06 212 GLU B CA 1
ATOM 5622 C C . GLU B 1 212 ? 8.484 -19.562 -25.812 1 97.06 212 GLU B C 1
ATOM 5624 O O . GLU B 1 212 ? 8.203 -20.734 -26.062 1 97.06 212 GLU B O 1
ATOM 5629 N N . ILE B 1 213 ? 7.555 -18.688 -25.484 1 97.44 213 ILE B N 1
ATOM 5630 C CA . ILE B 1 213 ? 6.137 -19.031 -25.453 1 97.44 213 ILE B CA 1
ATOM 5631 C C . ILE B 1 213 ? 5.668 -19.422 -26.844 1 97.44 213 ILE B C 1
ATOM 5633 O O . ILE B 1 213 ? 4.887 -20.375 -27 1 97.44 213 ILE B O 1
ATOM 5637 N N . SER B 1 214 ? 6.191 -18.75 -27.844 1 97.25 214 SER B N 1
ATOM 5638 C CA . SER B 1 214 ? 5.859 -19.078 -29.219 1 97.25 214 SER B CA 1
ATOM 5639 C C . SER B 1 214 ? 6.336 -20.484 -29.578 1 97.25 214 SER B C 1
ATOM 5641 O O . SER B 1 214 ? 5.652 -21.203 -30.312 1 97.25 214 SER B O 1
ATOM 5643 N N . ARG B 1 215 ? 7.492 -20.844 -29.094 1 96.75 215 ARG B N 1
ATOM 5644 C CA . ARG B 1 215 ? 7.996 -22.188 -29.344 1 96.75 215 ARG B CA 1
ATOM 5645 C C . ARG B 1 215 ? 7.09 -23.234 -28.703 1 96.75 215 ARG B C 1
ATOM 5647 O O . ARG B 1 215 ? 6.773 -24.266 -29.312 1 96.75 215 ARG B O 1
ATOM 5654 N N . PHE B 1 216 ? 6.695 -22.984 -27.469 1 97.5 216 PHE B N 1
ATOM 5655 C CA . PHE B 1 216 ? 5.766 -23.859 -26.766 1 97.5 216 PHE B CA 1
ATOM 5656 C C . PHE B 1 216 ? 4.488 -24.047 -27.578 1 97.5 216 PHE B C 1
ATOM 5658 O O . PHE B 1 216 ? 4.047 -25.188 -27.797 1 97.5 216 PHE B O 1
ATOM 5665 N N . ASP B 1 217 ? 3.922 -22.938 -28.062 1 98.38 217 ASP B N 1
ATOM 5666 C CA . ASP B 1 217 ? 2.715 -22.969 -28.875 1 98.38 217 ASP B CA 1
ATOM 5667 C C . ASP B 1 217 ? 2.928 -23.797 -30.141 1 98.38 217 ASP B C 1
ATOM 5669 O O . ASP B 1 217 ? 2.057 -24.578 -30.531 1 98.38 217 ASP B O 1
ATOM 5673 N N . PHE B 1 218 ? 4.066 -23.656 -30.766 1 97.88 218 PHE B N 1
ATOM 5674 C CA . PHE B 1 218 ? 4.387 -24.344 -32 1 97.88 218 PHE B CA 1
ATOM 5675 C C . PHE B 1 218 ? 4.328 -25.859 -31.828 1 97.88 218 PHE B C 1
ATOM 5677 O O . PHE B 1 218 ? 3.697 -26.562 -32.625 1 97.88 218 PHE B O 1
ATOM 5684 N N . TYR B 1 219 ? 4.93 -26.328 -30.828 1 97.88 219 TYR B N 1
ATOM 5685 C CA . TYR B 1 219 ? 5.016 -27.766 -30.641 1 97.88 219 TYR B CA 1
ATOM 5686 C C . TYR B 1 219 ? 3.66 -28.344 -30.266 1 97.88 219 TYR B C 1
ATOM 5688 O O . TYR B 1 219 ? 3.342 -29.484 -30.609 1 97.88 219 TYR B O 1
ATOM 5696 N N . ILE B 1 220 ? 2.836 -27.578 -29.547 1 98.75 220 ILE B N 1
ATOM 5697 C CA . ILE B 1 220 ? 1.463 -28.016 -29.297 1 98.75 220 ILE B CA 1
ATOM 5698 C C . ILE B 1 220 ? 0.744 -28.203 -30.641 1 98.75 220 ILE B C 1
ATOM 5700 O O . ILE B 1 220 ? 0.057 -29.203 -30.844 1 98.75 220 ILE B O 1
ATOM 5704 N N . GLY B 1 221 ? 0.941 -27.266 -31.516 1 98.75 221 GLY B N 1
ATOM 5705 C CA . GLY B 1 221 ? 0.366 -27.375 -32.844 1 98.75 221 GLY B CA 1
ATOM 5706 C C . GLY B 1 221 ? 0.8 -28.625 -33.594 1 98.75 221 GLY B C 1
ATOM 5707 O O . GLY B 1 221 ? -0.016 -29.297 -34.219 1 98.75 221 GLY B O 1
ATOM 5708 N N . GLU B 1 222 ? 2.062 -28.953 -33.5 1 98.44 222 GLU B N 1
ATOM 5709 C CA . GLU B 1 222 ? 2.59 -30.141 -34.156 1 98.44 222 GLU B CA 1
ATOM 5710 C C . GLU B 1 222 ? 1.945 -31.406 -33.594 1 98.44 222 GLU B C 1
ATOM 5712 O O . GLU B 1 222 ? 1.63 -32.344 -34.375 1 98.44 222 GLU B O 1
ATOM 5717 N N . VAL B 1 223 ? 1.767 -31.469 -32.281 1 98.75 223 VAL B N 1
ATOM 5718 C CA . VAL B 1 223 ? 1.146 -32.625 -31.656 1 98.75 223 VAL B CA 1
ATOM 5719 C C . VAL B 1 223 ? -0.311 -32.75 -32.094 1 98.75 223 VAL B C 1
ATOM 5721 O O . VAL B 1 223 ? -0.787 -33.844 -32.438 1 98.75 223 VAL B O 1
ATOM 5724 N N . VAL B 1 224 ? -1.032 -31.641 -32.156 1 98.81 224 VAL B N 1
ATOM 5725 C CA . VAL B 1 224 ? -2.438 -31.625 -32.531 1 98.81 224 VAL B CA 1
ATOM 5726 C C . VAL B 1 224 ? -2.576 -32.094 -34 1 98.81 224 VAL B C 1
ATOM 5728 O O . VAL B 1 224 ? -3.477 -32.875 -34.312 1 98.81 224 VAL B O 1
ATOM 5731 N N . LYS B 1 225 ? -1.688 -31.609 -34.844 1 98.62 225 LYS B N 1
ATOM 5732 C CA . LYS B 1 225 ? -1.675 -32.031 -36.25 1 98.62 225 LYS B CA 1
ATOM 5733 C C . LYS B 1 225 ? -1.502 -33.562 -36.344 1 98.62 225 LYS B C 1
ATOM 5735 O O . LYS B 1 225 ? -2.156 -34.219 -37.156 1 98.62 225 LYS B O 1
ATOM 5740 N N . GLU B 1 226 ? -0.614 -34.062 -35.562 1 98.5 226 GLU B N 1
ATOM 5741 C CA . GLU B 1 226 ? -0.379 -35.5 -35.531 1 98.5 226 GLU B CA 1
ATOM 5742 C C . GLU B 1 226 ? -1.608 -36.25 -35.062 1 98.5 226 GLU B C 1
ATOM 5744 O O . GLU B 1 226 ? -1.957 -37.312 -35.594 1 98.5 226 GLU B O 1
ATOM 5749 N N . LEU B 1 227 ? -2.27 -35.812 -34.031 1 98.5 227 LEU B N 1
ATOM 5750 C CA . LEU B 1 227 ? -3.502 -36.406 -33.531 1 98.5 227 LEU B CA 1
ATOM 5751 C C . LEU B 1 227 ? -4.547 -36.5 -34.656 1 98.5 227 LEU B C 1
ATOM 5753 O O . LEU B 1 227 ? -5.242 -37.5 -34.781 1 98.5 227 LEU B O 1
ATOM 5757 N N . LYS B 1 228 ? -4.648 -35.375 -35.375 1 98.06 228 LYS B N 1
ATOM 5758 C CA . LYS B 1 228 ? -5.59 -35.344 -36.5 1 98.06 228 LYS B CA 1
ATOM 5759 C C . LYS B 1 228 ? -5.234 -36.406 -37.562 1 98.06 228 LYS B C 1
ATOM 5761 O O . LYS B 1 228 ? -6.109 -37.094 -38.062 1 98.06 228 LYS B O 1
ATOM 5766 N N . SER B 1 229 ? -3.967 -36.438 -37.812 1 97.56 229 SER B N 1
ATOM 5767 C CA . SER B 1 229 ? -3.5 -37.406 -38.812 1 97.56 229 SER B CA 1
ATOM 5768 C C . SER B 1 229 ? -3.801 -38.844 -38.406 1 97.56 229 SER B C 1
ATOM 5770 O O . SER B 1 229 ? -4.07 -39.688 -39.25 1 97.56 229 SER B O 1
ATOM 5772 N N . GLN B 1 230 ? -3.834 -39.062 -37.125 1 96.25 230 GLN B N 1
ATOM 5773 C CA . GLN B 1 230 ? -4.098 -40.406 -36.594 1 96.25 230 GLN B CA 1
ATOM 5774 C C . GLN B 1 230 ? -5.59 -40.625 -36.375 1 96.25 230 GLN B C 1
ATOM 5776 O O . GLN B 1 230 ? -6.012 -41.688 -35.938 1 96.25 230 GLN B O 1
ATOM 5781 N N . LYS B 1 231 ? -6.402 -39.625 -36.594 1 96.81 231 LYS B N 1
ATOM 5782 C CA . LYS B 1 231 ? -7.844 -39.656 -36.375 1 96.81 231 LYS B CA 1
ATOM 5783 C C . LYS B 1 231 ? -8.164 -39.906 -34.906 1 96.81 231 LYS B C 1
ATOM 5785 O O . LYS B 1 231 ? -9.094 -40.656 -34.594 1 96.81 231 LYS B O 1
ATOM 5790 N N . GLU B 1 232 ? -7.328 -39.344 -34 1 97.31 232 GLU B N 1
ATOM 5791 C CA . GLU B 1 232 ? -7.488 -39.562 -32.594 1 97.31 232 GLU B CA 1
ATOM 5792 C C . GLU B 1 232 ? -7.891 -38.281 -31.859 1 97.31 232 GLU B C 1
ATOM 5794 O O . GLU B 1 232 ? -8.219 -38.312 -30.672 1 97.31 232 GLU B O 1
ATOM 5799 N N . LEU B 1 233 ? -7.957 -37.188 -32.562 1 98 233 LEU B N 1
ATOM 5800 C CA . LEU B 1 233 ? -8.188 -35.906 -31.938 1 98 233 LEU B CA 1
ATOM 5801 C C . LEU B 1 233 ? -9.539 -35.875 -31.234 1 98 233 LEU B C 1
ATOM 5803 O O . LEU B 1 233 ? -9.656 -35.375 -30.109 1 98 233 LEU B O 1
ATOM 5807 N N . ASP B 1 234 ? -10.594 -36.406 -31.797 1 97.06 234 ASP B N 1
ATOM 5808 C CA . ASP B 1 234 ? -11.953 -36.312 -31.281 1 97.06 234 ASP B CA 1
ATOM 5809 C C . ASP B 1 234 ? -12.078 -37 -29.922 1 97.06 234 ASP B C 1
ATOM 5811 O O . ASP B 1 234 ? -12.867 -36.594 -29.078 1 97.06 234 ASP B O 1
ATOM 5815 N N . ASN B 1 235 ? -11.273 -38.031 -29.75 1 97.25 235 ASN B N 1
ATOM 5816 C CA . ASN B 1 235 ? -11.344 -38.812 -28.531 1 97.25 235 ASN B CA 1
ATOM 5817 C C . ASN B 1 235 ? -10.18 -38.469 -27.594 1 97.25 235 ASN B C 1
ATOM 5819 O O . ASN B 1 235 ? -9.805 -39.281 -26.75 1 97.25 235 ASN B O 1
ATOM 5823 N N . THR B 1 236 ? -9.523 -37.375 -27.75 1 98.44 236 THR B N 1
ATOM 5824 C CA . THR B 1 236 ? -8.406 -36.969 -26.906 1 98.44 236 THR B CA 1
ATOM 5825 C C . THR B 1 236 ? -8.75 -35.719 -26.109 1 98.44 236 THR B C 1
ATOM 5827 O O . THR B 1 236 ? -9.141 -34.688 -26.688 1 98.44 236 THR B O 1
ATOM 5830 N N . LEU B 1 237 ? -8.672 -35.844 -24.781 1 98.69 237 LEU B N 1
ATOM 5831 C CA . LEU B 1 237 ? -8.711 -34.656 -23.922 1 98.69 237 LEU B CA 1
ATOM 5832 C C . LEU B 1 237 ? -7.352 -33.969 -23.891 1 98.69 237 LEU B C 1
ATOM 5834 O O . LEU B 1 237 ? -6.359 -34.562 -23.453 1 98.69 237 LEU B O 1
ATOM 5838 N N . ILE B 1 238 ? -7.316 -32.75 -24.359 1 98.88 238 ILE B N 1
ATOM 5839 C CA . ILE B 1 238 ? -6.121 -31.906 -24.297 1 98.88 238 ILE B CA 1
ATOM 5840 C C . ILE B 1 238 ? -6.285 -30.859 -23.188 1 98.88 238 ILE B C 1
ATOM 5842 O O . ILE B 1 238 ? -7.293 -30.156 -23.141 1 98.88 238 ILE B O 1
ATOM 5846 N N . ILE B 1 239 ? -5.348 -30.812 -22.312 1 98.88 239 ILE B N 1
ATOM 5847 C CA . ILE B 1 239 ? -5.277 -29.781 -21.281 1 98.88 239 ILE B CA 1
ATOM 5848 C C . ILE B 1 239 ? -4.004 -28.953 -21.453 1 98.88 239 ILE B C 1
ATOM 5850 O O . ILE B 1 239 ? -2.918 -29.516 -21.641 1 98.88 239 ILE B O 1
ATOM 5854 N N . ILE B 1 240 ? -4.129 -27.656 -21.453 1 98.81 240 ILE B N 1
ATOM 5855 C CA . ILE B 1 240 ? -2.994 -26.75 -21.531 1 98.81 240 ILE B CA 1
ATOM 5856 C C . ILE B 1 240 ? -2.949 -25.875 -20.266 1 98.81 240 ILE B C 1
ATOM 5858 O O . ILE B 1 240 ? -3.936 -25.234 -19.922 1 98.81 240 ILE B O 1
ATOM 5862 N N . MET B 1 241 ? -1.841 -25.828 -19.594 1 98.31 241 MET B N 1
ATOM 5863 C CA . MET B 1 241 ? -1.683 -25.078 -18.344 1 98.31 241 MET B CA 1
ATOM 5864 C C . MET B 1 241 ? -0.219 -24.719 -18.109 1 98.31 241 MET B C 1
ATOM 5866 O O . MET B 1 241 ? 0.637 -25 -18.953 1 98.31 241 MET B O 1
ATOM 5870 N N . SER B 1 242 ? 0.051 -23.984 -17.062 1 98.06 242 SER B N 1
ATOM 5871 C CA . SER B 1 242 ? 1.399 -23.734 -16.562 1 98.06 242 SER B CA 1
ATOM 5872 C C . SER B 1 242 ? 1.517 -24.109 -15.094 1 98.06 242 SER B C 1
ATOM 5874 O O . SER B 1 242 ? 0.507 -24.328 -14.414 1 98.06 242 SER B O 1
ATOM 5876 N N . ASP B 1 243 ? 2.723 -24.297 -14.656 1 95.88 243 ASP B N 1
ATOM 5877 C CA . ASP B 1 243 ? 2.898 -24.766 -13.289 1 95.88 243 ASP B CA 1
ATOM 5878 C C . ASP B 1 243 ? 3.334 -23.641 -12.367 1 95.88 243 ASP B C 1
ATOM 5880 O O . ASP B 1 243 ? 3.457 -23.828 -11.156 1 95.88 243 ASP B O 1
ATOM 5884 N N . ASN B 1 244 ? 3.604 -22.453 -12.938 1 94.5 244 ASN B N 1
ATOM 5885 C CA . ASN B 1 244 ? 3.973 -21.266 -12.188 1 94.5 244 ASN B CA 1
ATOM 5886 C C . ASN B 1 244 ? 3.584 -19.984 -12.922 1 94.5 244 ASN B C 1
ATOM 5888 O O . ASN B 1 244 ? 3.117 -20.047 -14.062 1 94.5 244 ASN B O 1
ATOM 5892 N N . GLY B 1 245 ? 3.758 -18.859 -12.188 1 95.19 245 GLY B N 1
ATOM 5893 C CA . GLY B 1 245 ? 3.715 -17.562 -12.852 1 95.19 245 GLY B CA 1
ATOM 5894 C C . GLY B 1 245 ? 4.98 -17.25 -13.633 1 95.19 245 GLY B C 1
ATOM 5895 O O . GLY B 1 245 ? 5.957 -18 -13.562 1 95.19 245 GLY B O 1
ATOM 5896 N N . ARG B 1 246 ? 4.961 -16.234 -14.422 1 96.88 246 ARG B N 1
ATOM 5897 C CA . ARG B 1 246 ? 6.098 -15.883 -15.266 1 96.88 246 ARG B CA 1
ATOM 5898 C C . ARG B 1 246 ? 7.34 -15.602 -14.43 1 96.88 246 ARG B C 1
ATOM 5900 O O . ARG B 1 246 ? 7.234 -15.18 -13.273 1 96.88 246 ARG B O 1
ATOM 5907 N N . PRO B 1 247 ? 8.539 -15.836 -14.945 1 96.69 247 PRO B N 1
ATOM 5908 C CA . PRO B 1 247 ? 9.789 -15.695 -14.195 1 96.69 247 PRO B CA 1
ATOM 5909 C C . PRO B 1 247 ? 10.289 -14.258 -14.156 1 96.69 247 PRO B C 1
ATOM 5911 O O . PRO B 1 247 ? 11.445 -13.984 -14.5 1 96.69 247 PRO B O 1
ATOM 5914 N N . PHE B 1 248 ? 9.523 -13.359 -13.742 1 97.12 248 PHE B N 1
ATOM 5915 C CA . PHE B 1 248 ? 9.766 -11.938 -13.539 1 97.12 248 PHE B CA 1
ATOM 5916 C C . PHE B 1 248 ? 9.398 -11.516 -12.117 1 97.12 248 PHE B C 1
ATOM 5918 O O . PHE B 1 248 ? 8.609 -12.195 -11.453 1 97.12 248 PHE B O 1
ATOM 5925 N N . PRO B 1 249 ? 9.992 -10.414 -11.656 1 95.31 249 PRO B N 1
ATOM 5926 C CA . PRO B 1 249 ? 9.516 -9.906 -10.367 1 95.31 249 PRO B CA 1
ATOM 5927 C C . PRO B 1 249 ? 8 -9.727 -10.32 1 95.31 249 PRO B C 1
ATOM 5929 O O . PRO B 1 249 ? 7.395 -9.32 -11.32 1 95.31 249 PRO B O 1
ATOM 5932 N N . HIS B 1 250 ? 7.312 -10.094 -9.148 1 96.25 250 HIS B N 1
ATOM 5933 C CA . HIS B 1 250 ? 5.895 -9.891 -8.883 1 96.25 250 HIS B CA 1
ATOM 5934 C C . HIS B 1 250 ? 5.074 -11.102 -9.32 1 96.25 250 HIS B C 1
ATOM 5936 O O . HIS B 1 250 ? 3.855 -11.133 -9.133 1 96.25 250 HIS B O 1
ATOM 5942 N N . SER B 1 251 ? 5.656 -12.102 -9.859 1 96.75 251 SER B N 1
ATOM 5943 C CA . SER B 1 251 ? 4.852 -13.203 -10.375 1 96.75 251 SER B CA 1
ATOM 5944 C C . SER B 1 251 ? 5.215 -14.523 -9.703 1 96.75 251 SER B C 1
ATOM 5946 O O . SER B 1 251 ? 4.594 -14.914 -8.711 1 96.75 251 SER B O 1
ATOM 5948 N N . LYS B 1 252 ? 6.293 -15.164 -10.211 1 96.31 252 LYS B N 1
ATOM 5949 C CA . LYS B 1 252 ? 6.734 -16.422 -9.633 1 96.31 252 LYS B CA 1
ATOM 5950 C C . LYS B 1 252 ? 7.02 -16.281 -8.141 1 96.31 252 LYS B C 1
ATOM 5952 O O . LYS B 1 252 ? 7.621 -15.297 -7.715 1 96.31 252 LYS B O 1
ATOM 5957 N N . THR B 1 253 ? 6.52 -17.156 -7.289 1 96.88 253 THR B N 1
ATOM 5958 C CA . THR B 1 253 ? 6.664 -17.266 -5.84 1 96.88 253 THR B CA 1
ATOM 5959 C C . THR B 1 253 ? 5.719 -16.312 -5.129 1 96.88 253 THR B C 1
ATOM 5961 O O . THR B 1 253 ? 5.836 -16.094 -3.918 1 96.88 253 THR B O 1
ATOM 5964 N N . ARG B 1 254 ? 4.805 -15.711 -5.871 1 97.12 254 ARG B N 1
ATOM 5965 C CA . ARG B 1 254 ? 3.74 -14.945 -5.227 1 97.12 254 ARG B CA 1
ATOM 5966 C C . ARG B 1 254 ? 2.494 -15.805 -5.023 1 97.12 254 ARG B C 1
ATOM 5968 O O . ARG B 1 254 ? 2.248 -16.734 -5.789 1 97.12 254 ARG B O 1
ATOM 5975 N N . VAL B 1 255 ? 1.673 -15.438 -3.998 1 97.81 255 VAL B N 1
ATOM 5976 C CA . VAL B 1 255 ? 0.472 -16.219 -3.74 1 97.81 255 VAL B CA 1
ATOM 5977 C C . VAL B 1 255 ? -0.755 -15.484 -4.266 1 97.81 255 VAL B C 1
ATOM 5979 O O . VAL B 1 255 ? -1.876 -15.992 -4.188 1 97.81 255 VAL B O 1
ATOM 5982 N N . ASN B 1 256 ? -0.6 -14.258 -4.816 1 96.88 256 ASN B N 1
ATOM 5983 C CA . ASN B 1 256 ? -1.715 -13.547 -5.434 1 96.88 256 ASN B CA 1
ATOM 5984 C C . ASN B 1 256 ? -1.924 -13.984 -6.883 1 96.88 256 ASN B C 1
ATOM 5986 O O . ASN B 1 256 ? -1.323 -14.961 -7.332 1 96.88 256 ASN B O 1
ATOM 5990 N N . ASP B 1 257 ? -2.807 -13.344 -7.648 1 96.88 257 ASP B N 1
ATOM 5991 C CA . ASP B 1 257 ? -3.182 -13.773 -8.992 1 96.88 257 ASP B CA 1
ATOM 5992 C C . ASP B 1 257 ? -1.977 -13.758 -9.93 1 96.88 257 ASP B C 1
ATOM 5994 O O . ASP B 1 257 ? -1.878 -14.594 -10.836 1 96.88 257 ASP B O 1
ATOM 5998 N N . ARG B 1 258 ? -1.048 -12.922 -9.719 1 96.25 258 ARG B N 1
ATOM 5999 C CA . ARG B 1 258 ? 0.11 -12.828 -10.602 1 96.25 258 ARG B CA 1
ATOM 6000 C C . ARG B 1 258 ? 0.993 -14.062 -10.477 1 96.25 258 ARG B C 1
ATOM 6002 O O . ARG B 1 258 ? 1.732 -14.398 -11.398 1 96.25 258 ARG B O 1
ATOM 6009 N N . GLY B 1 259 ? 0.892 -14.688 -9.312 1 96.88 259 GLY B N 1
ATOM 6010 C CA . GLY B 1 259 ? 1.674 -15.898 -9.102 1 96.88 259 GLY B CA 1
ATOM 6011 C C . GLY B 1 259 ? 0.855 -17.172 -9.227 1 96.88 259 GLY B C 1
ATOM 6012 O O . GLY B 1 259 ? 1.326 -18.172 -9.781 1 96.88 259 GLY B O 1
ATOM 6013 N N . MET B 1 260 ? -0.399 -17.141 -8.844 1 97.56 260 MET B N 1
ATOM 6014 C CA . MET B 1 260 ? -1.128 -18.375 -8.617 1 97.56 260 MET B CA 1
ATOM 6015 C C . MET B 1 260 ? -2.113 -18.641 -9.75 1 97.56 260 MET B C 1
ATOM 6017 O O . MET B 1 260 ? -2.428 -19.797 -10.047 1 97.56 260 MET B O 1
ATOM 6021 N N . LYS B 1 261 ? -2.729 -17.609 -10.328 1 97 261 LYS B N 1
ATOM 6022 C CA . LYS B 1 261 ? -3.631 -17.812 -11.453 1 97 261 LYS B CA 1
ATOM 6023 C C . LYS B 1 261 ? -2.869 -18.281 -12.688 1 97 261 LYS B C 1
ATOM 6025 O O . LYS B 1 261 ? -1.767 -17.812 -12.969 1 97 261 LYS B O 1
ATOM 6030 N N . THR B 1 262 ? -3.393 -19.234 -13.375 1 97.19 262 THR B N 1
ATOM 6031 C CA . THR B 1 262 ? -2.664 -19.812 -14.508 1 97.19 262 THR B CA 1
ATOM 6032 C C . THR B 1 262 ? -3.613 -20.125 -15.656 1 97.19 262 THR B C 1
ATOM 6034 O O . THR B 1 262 ? -4.828 -20.219 -15.461 1 97.19 262 THR B O 1
ATOM 6037 N N . PRO B 1 263 ? -3.061 -20.172 -16.922 1 97.88 263 PRO B N 1
ATOM 6038 C CA . PRO B 1 263 ? -3.92 -20.594 -18.031 1 97.88 263 PRO B CA 1
ATOM 6039 C C . PRO B 1 263 ? -4.43 -22.016 -17.875 1 97.88 263 PRO B C 1
ATOM 6041 O O . PRO B 1 263 ? -3.709 -22.891 -17.391 1 97.88 263 PRO B O 1
ATOM 6044 N N . PHE B 1 264 ? -5.637 -22.188 -18.312 1 98.56 264 PHE B N 1
ATOM 6045 C CA . PHE B 1 264 ? -6.234 -23.516 -18.281 1 98.56 264 PHE B CA 1
ATOM 6046 C C . PHE B 1 264 ? -7.238 -23.688 -19.406 1 98.56 264 PHE B C 1
ATOM 6048 O O . PHE B 1 264 ? -8.367 -23.203 -19.328 1 98.56 264 PHE B O 1
ATOM 6055 N N . VAL B 1 265 ? -6.82 -24.375 -20.453 1 98.44 265 VAL B N 1
ATOM 6056 C CA . VAL B 1 265 ? -7.621 -24.625 -21.641 1 98.44 265 VAL B CA 1
ATOM 6057 C C . VAL B 1 265 ? -7.863 -26.141 -21.781 1 98.44 265 VAL B C 1
ATOM 6059 O O . VAL B 1 265 ? -6.938 -26.938 -21.641 1 98.44 265 VAL B O 1
ATOM 6062 N N . MET B 1 266 ? -9.094 -26.531 -22.016 1 98.5 266 MET B N 1
ATOM 6063 C CA . MET B 1 266 ? -9.461 -27.922 -22.281 1 98.5 266 MET B CA 1
ATOM 6064 C C . MET B 1 266 ? -10.094 -28.047 -23.672 1 98.5 266 MET B C 1
ATOM 6066 O O . MET B 1 266 ? -10.938 -27.234 -24.047 1 98.5 266 MET B O 1
ATOM 6070 N N . HIS B 1 267 ? -9.625 -28.984 -24.422 1 98.31 267 HIS B N 1
ATOM 6071 C CA . HIS B 1 267 ? -10.156 -29.281 -25.75 1 98.31 267 HIS B CA 1
ATOM 6072 C C . HIS B 1 267 ? -10.414 -30.766 -25.906 1 98.31 267 HIS B C 1
ATOM 6074 O O . HIS B 1 267 ? -9.516 -31.594 -25.719 1 98.31 267 HIS B O 1
ATOM 6080 N N . TRP B 1 268 ? -11.609 -31.141 -26.172 1 98.19 268 TRP B N 1
ATOM 6081 C CA . TRP B 1 268 ? -12.102 -32.5 -26.312 1 98.19 268 TRP B CA 1
ATOM 6082 C C . TRP B 1 268 ? -13.375 -32.531 -27.156 1 98.19 268 TRP B C 1
ATOM 6084 O O . TRP B 1 268 ? -14.484 -32.5 -26.609 1 98.19 268 TRP B O 1
ATOM 6094 N N . PRO B 1 269 ? -13.203 -32.719 -28.453 1 96.5 269 PRO B N 1
ATOM 6095 C CA . PRO B 1 269 ? -14.359 -32.562 -29.328 1 96.5 269 PRO B CA 1
ATOM 6096 C C . PRO B 1 269 ? -15.508 -33.5 -28.953 1 96.5 269 PRO B C 1
ATOM 6098 O O . PRO B 1 269 ? -16.672 -33.094 -29.031 1 96.5 269 PRO B O 1
ATOM 6101 N N . ASN B 1 270 ? -15.258 -34.688 -28.469 1 95.44 270 ASN B N 1
ATOM 6102 C CA . ASN B 1 270 ? -16.328 -35.656 -28.156 1 95.44 270 ASN B CA 1
ATOM 6103 C C . ASN B 1 270 ? -16.984 -35.312 -26.828 1 95.44 270 ASN B C 1
ATOM 6105 O O . ASN B 1 270 ? -18.125 -35.719 -26.594 1 95.44 270 ASN B O 1
ATOM 6109 N N . GLY B 1 271 ? -16.266 -34.656 -25.984 1 95.12 271 GLY B N 1
ATOM 6110 C CA . GLY B 1 271 ? -16.766 -34.5 -24.625 1 95.12 271 GLY B CA 1
ATOM 6111 C C . GLY B 1 271 ? -17.125 -33.062 -24.281 1 95.12 271 GLY B C 1
ATOM 6112 O O . GLY B 1 271 ? -17.875 -32.844 -23.328 1 95.12 271 GLY B O 1
ATOM 6113 N N . ILE B 1 272 ? -16.547 -32.125 -24.969 1 95.5 272 ILE B N 1
ATOM 6114 C CA . ILE B 1 272 ? -16.844 -30.703 -24.781 1 95.5 272 ILE B CA 1
ATOM 6115 C C . ILE B 1 272 ? -17.625 -30.172 -25.969 1 95.5 272 ILE B C 1
ATOM 6117 O O . ILE B 1 272 ? -17.062 -29.969 -27.047 1 95.5 272 ILE B O 1
ATOM 6121 N N . LYS B 1 273 ? -18.859 -30.047 -25.766 1 86.31 273 LYS B N 1
ATOM 6122 C CA . LYS B 1 273 ? -19.734 -29.75 -26.891 1 86.31 273 LYS B CA 1
ATOM 6123 C C . LYS B 1 273 ? -19.844 -28.25 -27.109 1 86.31 273 LYS B C 1
ATOM 6125 O O . LYS B 1 273 ? -19.859 -27.781 -28.266 1 86.31 273 LYS B O 1
ATOM 6130 N N . ASN B 1 274 ? -19.891 -27.484 -25.984 1 87.62 274 ASN B N 1
ATOM 6131 C CA . ASN B 1 274 ? -19.906 -26.031 -26.125 1 87.62 274 ASN B CA 1
ATOM 6132 C C . ASN B 1 274 ? -18.531 -25.484 -26.5 1 87.62 274 ASN B C 1
ATOM 6134 O O . ASN B 1 274 ? -17.531 -25.844 -25.891 1 87.62 274 ASN B O 1
ATOM 6138 N N . LYS B 1 275 ? -18.578 -24.719 -27.625 1 88.44 275 LYS B N 1
ATOM 6139 C CA . LYS B 1 275 ? -17.297 -24.172 -28.094 1 88.44 275 LYS B CA 1
ATOM 6140 C C . LYS B 1 275 ? -17.203 -22.688 -27.797 1 88.44 275 LYS B C 1
ATOM 6142 O O . LYS B 1 275 ? -18.234 -22.016 -27.578 1 88.44 275 LYS B O 1
ATOM 6147 N N . ASP B 1 276 ? -15.992 -22.266 -27.688 1 92.44 276 ASP B N 1
ATOM 6148 C CA . ASP B 1 276 ? -15.695 -20.844 -27.469 1 92.44 276 ASP B CA 1
ATOM 6149 C C . ASP B 1 276 ? -16.375 -20.344 -26.203 1 92.44 276 ASP B C 1
ATOM 6151 O O . ASP B 1 276 ? -17.062 -19.312 -26.219 1 92.44 276 ASP B O 1
ATOM 6155 N N . VAL B 1 277 ? -16.281 -21.203 -25.172 1 94.25 277 VAL B N 1
ATOM 6156 C CA . VAL B 1 277 ? -16.906 -20.875 -23.906 1 94.25 277 VAL B CA 1
ATOM 6157 C C . VAL B 1 277 ? -15.844 -20.656 -22.844 1 94.25 277 VAL B C 1
ATOM 6159 O O . VAL B 1 277 ? -14.766 -21.25 -22.906 1 94.25 277 VAL B O 1
ATOM 6162 N N . THR B 1 278 ? -16.125 -19.719 -21.969 1 96.44 278 THR B N 1
ATOM 6163 C CA . THR B 1 278 ? -15.266 -19.453 -20.812 1 96.44 278 THR B CA 1
ATOM 6164 C C . THR B 1 278 ? -16.016 -19.703 -19.5 1 96.44 278 THR B C 1
ATOM 6166 O O . THR B 1 278 ? -17.078 -19.156 -19.281 1 96.44 278 THR B O 1
ATOM 6169 N N . SER B 1 279 ? -15.492 -20.578 -18.719 1 97.44 279 SER B N 1
ATOM 6170 C CA . SER B 1 279 ? -16.031 -20.781 -17.375 1 97.44 279 SER B CA 1
ATOM 6171 C C . SER B 1 279 ? -15.406 -19.797 -16.375 1 97.44 279 SER B C 1
ATOM 6173 O O . SER B 1 279 ? -14.203 -19.531 -16.422 1 97.44 279 SER B O 1
ATOM 6175 N N . LYS B 1 280 ? -16.203 -19.328 -15.438 1 96.81 280 LYS B N 1
ATOM 6176 C CA . LYS B 1 280 ? -15.719 -18.438 -14.398 1 96.81 280 LYS B CA 1
ATOM 6177 C C . LYS B 1 280 ? -15.648 -19.141 -13.047 1 96.81 280 LYS B C 1
ATOM 6179 O O . LYS B 1 280 ? -15.359 -18.516 -12.023 1 96.81 280 LYS B O 1
ATOM 6184 N N . SER B 1 281 ? -15.891 -20.406 -13.07 1 97.75 281 SER B N 1
ATOM 6185 C CA . SER B 1 281 ? -15.859 -21.172 -11.828 1 97.75 281 SER B CA 1
ATOM 6186 C C . SER B 1 281 ? -14.453 -21.203 -11.242 1 97.75 281 SER B C 1
ATOM 6188 O O . SER B 1 281 ? -13.469 -21.266 -11.977 1 97.75 281 SER B O 1
ATOM 6190 N N . LEU B 1 282 ? -14.391 -21.203 -9.883 1 97.75 282 LEU B N 1
ATOM 6191 C CA . LEU B 1 282 ? -13.125 -21.375 -9.18 1 97.75 282 LEU B CA 1
ATOM 6192 C C . LEU B 1 282 ? -12.68 -22.844 -9.203 1 97.75 282 LEU B C 1
ATOM 6194 O O . LEU B 1 282 ? -13.398 -23.719 -8.734 1 97.75 282 LEU B O 1
ATOM 6198 N N . ILE B 1 283 ? -11.508 -23.047 -9.781 1 98.19 283 ILE B N 1
ATOM 6199 C CA . ILE B 1 283 ? -10.945 -24.391 -9.852 1 98.19 283 ILE B CA 1
ATOM 6200 C C . ILE B 1 283 ? -9.508 -24.391 -9.312 1 98.19 283 ILE B C 1
ATOM 6202 O O . ILE B 1 283 ? -8.758 -23.438 -9.57 1 98.19 283 ILE B O 1
ATOM 6206 N N . SER B 1 284 ? -9.164 -25.375 -8.578 1 98.44 284 SER B N 1
ATOM 6207 C CA . SER B 1 284 ? -7.828 -25.531 -8 1 98.44 284 SER B CA 1
ATOM 6208 C C . SER B 1 284 ? -7.035 -26.609 -8.734 1 98.44 284 SER B C 1
ATOM 6210 O O . SER B 1 284 ? -7.613 -27.578 -9.25 1 98.44 284 SER B O 1
ATOM 6212 N N . ALA B 1 285 ? -5.758 -26.5 -8.688 1 98.31 285 ALA B N 1
ATOM 6213 C CA . ALA B 1 285 ? -4.883 -27.516 -9.266 1 98.31 285 ALA B CA 1
ATOM 6214 C C . ALA B 1 285 ? -5.141 -28.875 -8.641 1 98.31 285 ALA B C 1
ATOM 6216 O O . ALA B 1 285 ? -4.973 -29.906 -9.305 1 98.31 285 ALA B O 1
ATOM 6217 N N . VAL B 1 286 ? -5.613 -28.938 -7.422 1 98.38 286 VAL B N 1
ATOM 6218 C CA . VAL B 1 286 ? -5.84 -30.203 -6.738 1 98.38 286 VAL B CA 1
ATOM 6219 C C . VAL B 1 286 ? -7.039 -30.922 -7.363 1 98.38 286 VAL B C 1
ATOM 6221 O O . VAL B 1 286 ? -7.258 -32.094 -7.113 1 98.38 286 VAL B O 1
ATOM 6224 N N . ASP B 1 287 ? -7.793 -30.266 -8.188 1 98.62 287 ASP B N 1
ATOM 6225 C CA . ASP B 1 287 ? -9.008 -30.828 -8.766 1 98.62 287 ASP B CA 1
ATOM 6226 C C . ASP B 1 287 ? -8.711 -31.562 -10.07 1 98.62 287 ASP B C 1
ATOM 6228 O O . ASP B 1 287 ? -9.555 -32.312 -10.578 1 98.62 287 ASP B O 1
ATOM 6232 N N . ILE B 1 288 ? -7.508 -31.391 -10.602 1 98.56 288 ILE B N 1
ATOM 6233 C CA . ILE B 1 288 ? -7.164 -31.953 -11.906 1 98.56 288 ILE B CA 1
ATOM 6234 C C . ILE B 1 288 ? -7.152 -33.469 -11.836 1 98.56 288 ILE B C 1
ATOM 6236 O O . ILE B 1 288 ? -7.797 -34.125 -12.648 1 98.56 288 ILE B O 1
ATOM 6240 N N . ALA B 1 289 ? -6.484 -34.031 -10.852 1 98.62 289 ALA B N 1
ATOM 6241 C CA . ALA B 1 289 ? -6.289 -35.469 -10.742 1 98.62 289 ALA B CA 1
ATOM 6242 C C . ALA B 1 289 ? -7.629 -36.188 -10.648 1 98.62 289 ALA B C 1
ATOM 6244 O O . ALA B 1 289 ? -7.926 -37.062 -11.477 1 98.62 289 ALA B O 1
ATOM 6245 N N . PRO B 1 290 ? -8.484 -35.781 -9.703 1 98.44 290 PRO B N 1
ATOM 6246 C CA . PRO B 1 290 ? -9.766 -36.5 -9.648 1 98.44 290 PRO B CA 1
ATOM 6247 C C . PRO B 1 290 ? -10.617 -36.281 -10.891 1 98.44 290 PRO B C 1
ATOM 6249 O O . PRO B 1 290 ? -11.398 -37.156 -11.273 1 98.44 290 PRO B O 1
ATOM 6252 N N . THR B 1 291 ? -10.523 -35.156 -11.539 1 98.62 291 THR B N 1
ATOM 6253 C CA . THR B 1 291 ? -11.297 -34.875 -12.742 1 98.62 291 THR B CA 1
ATOM 6254 C C . THR B 1 291 ? -10.867 -35.812 -13.875 1 98.62 291 THR B C 1
ATOM 6256 O O . THR B 1 291 ? -11.711 -36.406 -14.539 1 98.62 291 THR B O 1
ATOM 6259 N N . ILE B 1 292 ? -9.562 -35.938 -14.102 1 98.69 292 ILE B N 1
ATOM 6260 C CA . ILE B 1 292 ? -9.047 -36.812 -15.148 1 98.69 292 ILE B CA 1
ATOM 6261 C C . ILE B 1 292 ? -9.484 -38.25 -14.906 1 98.69 292 ILE B C 1
ATOM 6263 O O . ILE B 1 292 ? -9.938 -38.938 -15.828 1 98.69 292 ILE B O 1
ATOM 6267 N N . LEU B 1 293 ? -9.398 -38.719 -13.68 1 98.5 293 LEU B N 1
ATOM 6268 C CA . LEU B 1 293 ? -9.805 -40.094 -13.359 1 98.5 293 LEU B CA 1
ATOM 6269 C C . LEU B 1 293 ? -11.289 -40.281 -13.609 1 98.5 293 LEU B C 1
ATOM 6271 O O . LEU B 1 293 ? -11.695 -41.312 -14.195 1 98.5 293 LEU B O 1
ATOM 6275 N N . THR B 1 294 ? -12.094 -39.312 -13.219 1 98.31 294 THR B N 1
ATOM 6276 C CA . THR B 1 294 ? -13.531 -39.375 -13.453 1 98.31 294 THR B CA 1
ATOM 6277 C C . THR B 1 294 ? -13.828 -39.5 -14.945 1 98.31 294 THR B C 1
ATOM 6279 O O . THR B 1 294 ? -14.617 -40.375 -15.352 1 98.31 294 THR B O 1
ATOM 6282 N N . LEU B 1 295 ? -13.195 -38.719 -15.711 1 97.81 295 LEU B N 1
ATOM 6283 C CA . LEU B 1 295 ? -13.422 -38.719 -17.156 1 97.81 295 LEU B CA 1
ATOM 6284 C C . LEU B 1 295 ? -12.953 -40.031 -17.781 1 97.81 295 LEU B C 1
ATOM 6286 O O . LEU B 1 295 ? -13.5 -40.469 -18.781 1 97.81 295 LEU B O 1
ATOM 6290 N N . ALA B 1 296 ? -11.945 -40.656 -17.172 1 97.69 296 ALA B N 1
ATOM 6291 C CA . ALA B 1 296 ? -11.398 -41.938 -17.672 1 97.69 296 ALA B CA 1
ATOM 6292 C C . ALA B 1 296 ? -12.195 -43.125 -17.141 1 97.69 296 ALA B C 1
ATOM 6294 O O . ALA B 1 296 ? -11.906 -44.281 -17.484 1 97.69 296 ALA B O 1
ATOM 6295 N N . GLY B 1 297 ? -13.172 -42.844 -16.266 1 97.06 297 GLY B N 1
ATOM 6296 C CA . GLY B 1 297 ? -13.992 -43.906 -15.688 1 97.06 297 GLY B CA 1
ATOM 6297 C C . GLY B 1 297 ? -13.289 -44.656 -14.578 1 97.06 297 GLY B C 1
ATOM 6298 O O . GLY B 1 297 ? -13.555 -45.844 -14.367 1 97.06 297 GLY B O 1
ATOM 6299 N N . ILE B 1 298 ? -12.336 -44 -13.961 1 97.31 298 ILE B N 1
ATOM 6300 C CA . ILE B 1 298 ? -11.555 -44.625 -12.891 1 97.31 298 ILE B CA 1
ATOM 6301 C C . ILE B 1 298 ? -11.914 -43.938 -11.562 1 97.31 298 ILE B C 1
ATOM 6303 O O . ILE B 1 298 ? -12.062 -42.719 -11.492 1 97.31 298 ILE B O 1
ATOM 6307 N N . ASP B 1 299 ? -12.07 -44.719 -10.477 1 96 299 ASP B N 1
ATOM 6308 C CA . ASP B 1 299 ? -12.383 -44.156 -9.164 1 96 299 ASP B CA 1
ATOM 6309 C C . ASP B 1 299 ? -11.18 -43.406 -8.586 1 96 299 ASP B C 1
ATOM 6311 O O . ASP B 1 299 ? -10.047 -43.906 -8.672 1 96 299 ASP B O 1
ATOM 6315 N N . SER B 1 300 ? -11.453 -42.281 -8.031 1 94.75 300 SER B N 1
ATOM 6316 C CA . SER B 1 300 ? -10.414 -41.531 -7.348 1 94.75 300 SER B CA 1
ATOM 6317 C C . SER B 1 300 ? -10.148 -42.094 -5.953 1 94.75 300 SER B C 1
ATOM 6319 O O . SER B 1 300 ? -11.078 -42.406 -5.211 1 94.75 300 SER B O 1
ATOM 6321 N N . PRO B 1 301 ? -8.922 -42.188 -5.586 1 95.56 301 PRO B N 1
ATOM 6322 C CA . PRO B 1 301 ? -8.648 -42.594 -4.215 1 95.56 301 PRO B CA 1
ATOM 6323 C C . PRO B 1 301 ? -8.984 -41.531 -3.184 1 95.56 301 PRO B C 1
ATOM 6325 O O . PRO B 1 301 ? -9.062 -40.344 -3.525 1 95.56 301 PRO B O 1
ATOM 6328 N N . ASP B 1 302 ? -9.102 -41.938 -1.922 1 92.81 302 ASP B N 1
ATOM 6329 C CA . ASP B 1 302 ? -9.438 -41.031 -0.823 1 92.81 302 ASP B CA 1
ATOM 6330 C C . ASP B 1 302 ? -8.281 -40.094 -0.53 1 92.81 302 ASP B C 1
ATOM 6332 O O . ASP B 1 302 ? -8.492 -39.031 0.06 1 92.81 302 ASP B O 1
ATOM 6336 N N . HIS B 1 303 ? -7.184 -40.406 -1.027 1 93.62 303 HIS B N 1
ATOM 6337 C CA . HIS B 1 303 ? -5.988 -39.625 -0.758 1 93.62 303 HIS B CA 1
ATOM 6338 C C . HIS B 1 303 ? -6.023 -38.281 -1.51 1 93.62 303 HIS B C 1
ATOM 6340 O O . HIS B 1 303 ? -5.332 -37.344 -1.134 1 93.62 303 HIS B O 1
ATOM 6346 N N . PHE B 1 304 ? -6.711 -38.281 -2.635 1 97 304 PHE B N 1
ATOM 6347 C CA . PHE B 1 304 ? -6.816 -37.031 -3.379 1 97 304 PHE B CA 1
ATOM 6348 C C . PHE B 1 304 ? -7.695 -36.031 -2.637 1 97 304 PHE B C 1
ATOM 6350 O O . PHE B 1 304 ? -8.758 -36.375 -2.129 1 97 304 PHE B O 1
ATOM 6357 N N . GLN B 1 305 ? -7.242 -34.812 -2.49 1 97.81 305 GLN B N 1
ATOM 6358 C CA . GLN B 1 305 ? -7.957 -33.781 -1.74 1 97.81 305 GLN B CA 1
ATOM 6359 C C . GLN B 1 305 ? -8.805 -32.906 -2.666 1 97.81 305 GLN B C 1
ATOM 6361 O O . GLN B 1 305 ? -9.68 -32.188 -2.205 1 97.81 305 GLN B O 1
ATOM 6366 N N . GLY B 1 306 ? -8.609 -33 -3.994 1 97.88 306 GLY B N 1
ATOM 6367 C CA . GLY B 1 306 ? -9.414 -32.281 -4.965 1 97.88 306 GLY B CA 1
ATOM 6368 C C . GLY B 1 306 ? -10.75 -32.938 -5.242 1 97.88 306 GLY B C 1
ATOM 6369 O O . GLY B 1 306 ? -11.039 -34.031 -4.719 1 97.88 306 GLY B O 1
ATOM 6370 N N . HIS B 1 307 ? -11.578 -32.25 -5.996 1 97.69 307 HIS B N 1
ATOM 6371 C CA . HIS B 1 307 ? -12.883 -32.719 -6.449 1 97.69 307 HIS B CA 1
ATOM 6372 C C . HIS B 1 307 ? -13.008 -32.656 -7.969 1 97.69 307 HIS B C 1
ATOM 6374 O O . HIS B 1 307 ? -12.5 -31.703 -8.578 1 97.69 307 HIS B O 1
ATOM 6380 N N . SER B 1 308 ? -13.703 -33.625 -8.547 1 98.31 308 SER B N 1
ATOM 6381 C CA . SER B 1 308 ? -13.867 -33.625 -10 1 98.31 308 SER B CA 1
ATOM 6382 C C . SER B 1 308 ? -14.797 -32.5 -10.453 1 98.31 308 SER B C 1
ATOM 6384 O O . SER B 1 308 ? -15.898 -32.344 -9.914 1 98.31 308 SER B O 1
ATOM 6386 N N . PHE B 1 309 ? -14.312 -31.719 -11.383 1 98.19 309 PHE B N 1
ATOM 6387 C CA . PHE B 1 309 ? -15.156 -30.688 -11.977 1 98.19 309 PHE B CA 1
ATOM 6388 C C . PHE B 1 309 ? -15.648 -31.125 -13.359 1 98.19 309 PHE B C 1
ATOM 6390 O O . PHE B 1 309 ? -15.836 -30.281 -14.242 1 98.19 309 PHE B O 1
ATOM 6397 N N . ASP B 1 310 ? -15.867 -32.406 -13.602 1 97.69 310 ASP B N 1
ATOM 6398 C CA . ASP B 1 310 ? -16.25 -32.969 -14.891 1 97.69 310 ASP B CA 1
ATOM 6399 C C . ASP B 1 310 ? -17.547 -32.344 -15.406 1 97.69 310 ASP B C 1
ATOM 6401 O O . ASP B 1 310 ? -17.703 -32.156 -16.609 1 97.69 310 ASP B O 1
ATOM 6405 N N . ARG B 1 311 ? -18.422 -31.938 -14.547 1 97 311 ARG B N 1
ATOM 6406 C CA . ARG B 1 311 ? -19.703 -31.391 -14.953 1 97 311 ARG B CA 1
ATOM 6407 C C . ARG B 1 311 ? -19.531 -30.047 -15.648 1 97 311 ARG B C 1
ATOM 6409 O O . ARG B 1 311 ? -20.375 -29.641 -16.453 1 97 311 ARG B O 1
ATOM 6416 N N . LEU B 1 312 ? -18.422 -29.344 -15.305 1 97.12 312 LEU B N 1
ATOM 6417 C CA . LEU B 1 312 ? -18.188 -28.047 -15.898 1 97.12 312 LEU B CA 1
ATOM 6418 C C . LEU B 1 312 ? -17.906 -28.172 -17.391 1 97.12 312 LEU B C 1
ATOM 6420 O O . LEU B 1 312 ? -18.016 -27.188 -18.125 1 97.12 312 LEU B O 1
ATOM 6424 N N . LEU B 1 313 ? -17.516 -29.359 -17.891 1 97.06 313 LEU B N 1
ATOM 6425 C CA . LEU B 1 313 ? -17.219 -29.562 -19.312 1 97.06 313 LEU B CA 1
ATOM 6426 C C . LEU B 1 313 ? -18.484 -29.406 -20.156 1 97.06 313 LEU B C 1
ATOM 6428 O O . LEU B 1 313 ? -18.422 -29 -21.312 1 97.06 313 LEU B O 1
ATOM 6432 N N . THR B 1 314 ? -19.609 -29.688 -19.531 1 94.69 314 THR B N 1
ATOM 6433 C CA . THR B 1 314 ? -20.875 -29.578 -20.25 1 94.69 314 THR B CA 1
ATOM 6434 C C . THR B 1 314 ? -21.719 -28.438 -19.688 1 94.69 314 THR B C 1
ATOM 6436 O O . THR B 1 314 ? -22.609 -27.922 -20.375 1 94.69 314 THR B O 1
ATOM 6439 N N . GLU B 1 315 ? -21.469 -28.031 -18.453 1 96.12 315 GLU B N 1
ATOM 6440 C CA . GLU B 1 315 ? -22.141 -26.906 -17.797 1 96.12 315 GLU B CA 1
ATOM 6441 C C . GLU B 1 315 ? -21.125 -25.922 -17.234 1 96.12 315 GLU B C 1
ATOM 6443 O O . GLU B 1 315 ? -21 -25.781 -16.016 1 96.12 315 GLU B O 1
ATOM 6448 N N . PRO B 1 316 ? -20.578 -25.125 -18.078 1 95.88 316 PRO B N 1
ATOM 6449 C CA . PRO B 1 316 ? -19.438 -24.297 -17.688 1 95.88 316 PRO B CA 1
ATOM 6450 C C . PRO B 1 316 ? -19.812 -23.188 -16.703 1 95.88 316 PRO B C 1
ATOM 6452 O O . PRO B 1 316 ? -18.938 -22.594 -16.062 1 95.88 316 PRO B O 1
ATOM 6455 N N . ASP B 1 317 ? -21.109 -22.875 -16.469 1 94.88 317 ASP B N 1
ATOM 6456 C CA . ASP B 1 317 ? -21.531 -21.781 -15.602 1 94.88 317 ASP B CA 1
ATOM 6457 C C . ASP B 1 317 ? -21.891 -22.281 -14.211 1 94.88 317 ASP B C 1
ATOM 6459 O O . ASP B 1 317 ? -22.25 -21.484 -13.336 1 94.88 317 ASP B O 1
ATOM 6463 N N . LEU B 1 318 ? -21.734 -23.547 -13.984 1 95.25 318 LEU B N 1
ATOM 6464 C CA . LEU B 1 318 ? -22.062 -24.109 -12.68 1 95.25 318 LEU B CA 1
ATOM 6465 C C . LEU B 1 318 ? -21.078 -23.625 -11.617 1 95.25 318 LEU B C 1
ATOM 6467 O O . LEU B 1 318 ? -19.875 -23.578 -11.867 1 95.25 318 LEU B O 1
ATOM 6471 N N . PRO B 1 319 ? -21.641 -23.234 -10.438 1 93.56 319 PRO B N 1
ATOM 6472 C CA . PRO B 1 319 ? -20.688 -23.031 -9.336 1 93.56 319 PRO B CA 1
ATOM 6473 C C . PRO B 1 319 ? -19.953 -24.312 -8.945 1 93.56 319 PRO B C 1
ATOM 6475 O O . PRO B 1 319 ? -20.531 -25.406 -8.992 1 93.56 319 PRO B O 1
ATOM 6478 N N . PHE B 1 320 ? -18.734 -24.141 -8.539 1 96.94 320 PHE B N 1
ATOM 6479 C CA . PHE B 1 320 ? -17.938 -25.312 -8.195 1 96.94 320 PHE B CA 1
ATOM 6480 C C . PHE B 1 320 ? -17.312 -25.156 -6.812 1 96.94 320 PHE B C 1
ATOM 6482 O O . PHE B 1 320 ? -17.938 -25.484 -5.801 1 96.94 320 PHE B O 1
ATOM 6489 N N . ARG B 1 321 ? -16.234 -24.312 -6.645 1 96.81 321 ARG B N 1
ATOM 6490 C CA . ARG B 1 321 ? -15.625 -24.078 -5.344 1 96.81 321 ARG B CA 1
ATOM 6491 C C . ARG B 1 321 ? -16.047 -22.719 -4.785 1 96.81 321 ARG B C 1
ATOM 6493 O O . ARG B 1 321 ? -16.203 -21.75 -5.531 1 96.81 321 ARG B O 1
ATOM 6500 N N . ASN B 1 322 ? -16.156 -22.734 -3.461 1 97.38 322 ASN B N 1
ATOM 6501 C CA . ASN B 1 322 ? -16.344 -21.469 -2.773 1 97.38 322 ASN B CA 1
ATOM 6502 C C . ASN B 1 322 ? -15.016 -20.844 -2.371 1 97.38 322 ASN B C 1
ATOM 6504 O O . ASN B 1 322 ? -14.922 -19.625 -2.213 1 97.38 322 ASN B O 1
ATOM 6508 N N . TYR B 1 323 ? -13.969 -21.75 -2.199 1 98.19 323 TYR B N 1
ATOM 6509 C CA . TYR B 1 323 ? -12.688 -21.266 -1.711 1 98.19 323 TYR B CA 1
ATOM 6510 C C . TYR B 1 323 ? -11.531 -21.938 -2.445 1 98.19 323 TYR B C 1
ATOM 6512 O O . TYR B 1 323 ? -11.641 -23.109 -2.852 1 98.19 323 TYR B O 1
ATOM 6520 N N . LEU B 1 324 ? -10.5 -21.219 -2.633 1 98.12 324 LEU B N 1
ATOM 6521 C CA . LEU B 1 324 ? -9.203 -21.719 -3.092 1 98.12 324 LEU B CA 1
ATOM 6522 C C . LEU B 1 324 ? -8.117 -21.422 -2.062 1 98.12 324 LEU B C 1
ATOM 6524 O O . LEU B 1 324 ? -8.156 -20.391 -1.383 1 98.12 324 LEU B O 1
ATOM 6528 N N . PHE B 1 325 ? -7.148 -22.281 -1.97 1 98.69 325 PHE B N 1
ATOM 6529 C CA . PHE B 1 325 ? -6.039 -22.125 -1.036 1 98.69 325 PHE B CA 1
ATOM 6530 C C . PHE B 1 325 ? -4.703 -22.281 -1.75 1 98.69 325 PHE B C 1
ATOM 6532 O O . PHE B 1 325 ? -4.594 -23.016 -2.727 1 98.69 325 PHE B O 1
ATOM 6539 N N . ALA B 1 326 ? -3.684 -21.594 -1.288 1 98.31 326 ALA B N 1
ATOM 6540 C CA . ALA B 1 326 ? -2.348 -21.688 -1.869 1 98.31 326 ALA B CA 1
ATOM 6541 C C . ALA B 1 326 ? -1.272 -21.438 -0.815 1 98.31 326 ALA B C 1
ATOM 6543 O O . ALA B 1 326 ? -1.557 -20.891 0.252 1 98.31 326 ALA B O 1
ATOM 6544 N N . GLU B 1 327 ? -0.08 -21.859 -1.158 1 98.44 327 GLU B N 1
ATOM 6545 C CA . GLU B 1 327 ? 1.084 -21.781 -0.28 1 98.44 327 GLU B CA 1
ATOM 6546 C C . GLU B 1 327 ? 2.283 -21.172 -1.004 1 98.44 327 GLU B C 1
ATOM 6548 O O . GLU B 1 327 ? 2.514 -21.453 -2.182 1 98.44 327 GLU B O 1
ATOM 6553 N N . HIS B 1 328 ? 2.955 -20.312 -0.331 1 98.19 328 HIS B N 1
ATOM 6554 C CA . HIS B 1 328 ? 4.324 -19.969 -0.688 1 98.19 328 HIS B CA 1
ATOM 6555 C C . HIS B 1 328 ? 5.305 -20.406 0.392 1 98.19 328 HIS B C 1
ATOM 6557 O O . HIS B 1 328 ? 5.195 -19.984 1.546 1 98.19 328 HIS B O 1
ATOM 6563 N N . ASN B 1 329 ? 6.164 -21.328 0.017 1 98.19 329 ASN B N 1
ATOM 6564 C CA . ASN B 1 329 ? 7.25 -21.812 0.853 1 98.19 329 ASN B CA 1
ATOM 6565 C C . ASN B 1 329 ? 8.617 -21.516 0.239 1 98.19 329 ASN B C 1
ATOM 6567 O O . ASN B 1 329 ? 8.711 -20.734 -0.708 1 98.19 329 ASN B O 1
ATOM 6571 N N . TRP B 1 330 ? 9.633 -22.047 0.811 1 97.19 330 TRP B N 1
ATOM 6572 C CA . TRP B 1 330 ? 10.992 -21.75 0.394 1 97.19 330 TRP B CA 1
ATOM 6573 C C . TRP B 1 330 ? 11.195 -22.062 -1.088 1 97.19 330 TRP B C 1
ATOM 6575 O O . TRP B 1 330 ? 10.789 -23.109 -1.571 1 97.19 330 TRP B O 1
ATOM 6585 N N . HIS B 1 331 ? 11.75 -21.141 -1.842 1 96.75 331 HIS B N 1
ATOM 6586 C CA . HIS B 1 331 ? 12.266 -21.219 -3.201 1 96.75 331 HIS B CA 1
ATOM 6587 C C . HIS B 1 331 ? 13.523 -20.359 -3.361 1 96.75 331 HIS B C 1
ATOM 6589 O O . HIS B 1 331 ? 13.438 -19.188 -3.758 1 96.75 331 HIS B O 1
ATOM 6595 N N . ASP B 1 332 ? 14.664 -20.859 -3.119 1 95.62 332 ASP B N 1
ATOM 6596 C CA . ASP B 1 332 ? 15.953 -20.172 -3.078 1 95.62 332 ASP B CA 1
ATOM 6597 C C . ASP B 1 332 ? 16.062 -19.297 -1.838 1 95.62 332 ASP B C 1
ATOM 6599 O O . ASP B 1 332 ? 17.172 -19.078 -1.32 1 95.62 332 ASP B O 1
ATOM 6603 N N . TYR B 1 333 ? 14.984 -18.672 -1.43 1 96.56 333 TYR B N 1
ATOM 6604 C CA . TYR B 1 333 ? 14.922 -17.766 -0.293 1 96.56 333 TYR B CA 1
ATOM 6605 C C . TYR B 1 333 ? 13.898 -18.234 0.73 1 96.56 333 TYR B C 1
ATOM 6607 O O . TYR B 1 333 ? 12.898 -18.859 0.373 1 96.56 333 TYR B O 1
ATOM 6615 N N . GLU B 1 334 ? 14.109 -17.891 1.996 1 97.06 334 GLU B N 1
ATOM 6616 C CA . GLU B 1 334 ? 13.18 -18.188 3.082 1 97.06 334 GLU B CA 1
ATOM 6617 C C . GLU B 1 334 ? 11.828 -17.516 2.844 1 97.06 334 GLU B C 1
ATOM 6619 O O . GLU B 1 334 ? 11.758 -16.344 2.482 1 97.06 334 GLU B O 1
ATOM 6624 N N . ALA B 1 335 ? 10.758 -18.359 3.047 1 97.31 335 ALA B N 1
ATOM 6625 C CA . ALA B 1 335 ? 9.422 -17.812 2.854 1 97.31 335 ALA B CA 1
ATOM 6626 C C . ALA B 1 335 ? 8.375 -18.672 3.549 1 97.31 335 ALA B C 1
ATOM 6628 O O . ALA B 1 335 ? 8.586 -19.875 3.758 1 97.31 335 ALA B O 1
ATOM 6629 N N . HIS B 1 336 ? 7.285 -18.125 3.922 1 98.06 336 HIS B N 1
ATOM 6630 C CA . HIS B 1 336 ? 6.082 -18.797 4.402 1 98.06 336 HIS B CA 1
ATOM 6631 C C . HIS B 1 336 ? 4.855 -17.891 4.273 1 98.06 336 HIS B C 1
ATOM 6633 O O . HIS B 1 336 ? 4.66 -16.984 5.086 1 98.06 336 HIS B O 1
ATOM 6639 N N . GLU B 1 337 ? 4.035 -18.109 3.283 1 98.5 337 GLU B N 1
ATOM 6640 C CA . GLU B 1 337 ? 2.758 -17.422 3.09 1 98.5 337 GLU B CA 1
ATOM 6641 C C . GLU B 1 337 ? 1.634 -18.422 2.842 1 98.5 337 GLU B C 1
ATOM 6643 O O . GLU B 1 337 ? 1.863 -19.5 2.273 1 98.5 337 GLU B O 1
ATOM 6648 N N . ARG B 1 338 ? 0.447 -18.094 3.293 1 98.81 338 ARG B N 1
ATOM 6649 C CA . ARG B 1 338 ? -0.782 -18.828 2.994 1 98.81 338 ARG B CA 1
ATOM 6650 C C . ARG B 1 338 ? -1.854 -17.891 2.449 1 98.81 338 ARG B C 1
ATOM 6652 O O . ARG B 1 338 ? -1.948 -16.734 2.865 1 98.81 338 ARG B O 1
ATOM 6659 N N . MET B 1 339 ? -2.592 -18.391 1.525 1 98.81 339 MET B N 1
ATOM 6660 C CA . MET B 1 339 ? -3.621 -17.578 0.874 1 98.81 339 MET B CA 1
ATOM 6661 C C . MET B 1 339 ? -4.938 -18.344 0.79 1 98.81 339 MET B C 1
ATOM 6663 O O . MET B 1 339 ? -4.949 -19.547 0.518 1 98.81 339 MET B O 1
ATOM 6667 N N . VAL B 1 340 ? -6.055 -17.703 1.038 1 98.81 340 VAL B N 1
ATOM 6668 C CA . VAL B 1 340 ? -7.395 -18.172 0.699 1 98.81 340 VAL B CA 1
ATOM 6669 C C . VAL B 1 340 ? -8.117 -17.125 -0.134 1 98.81 340 VAL B C 1
ATOM 6671 O O . VAL B 1 340 ? -7.941 -15.914 0.081 1 98.81 340 VAL B O 1
ATOM 6674 N N . ARG B 1 341 ? -8.852 -17.531 -1.087 1 97.38 341 ARG B N 1
ATOM 6675 C CA . ARG B 1 341 ? -9.695 -16.594 -1.819 1 97.38 341 ARG B CA 1
ATOM 6676 C C . ARG B 1 341 ? -11.062 -17.203 -2.109 1 97.38 341 ARG B C 1
ATOM 6678 O O . ARG B 1 341 ? -11.203 -18.422 -2.158 1 97.38 341 ARG B O 1
ATOM 6685 N N . ASN B 1 342 ? -12.078 -16.375 -2.197 1 97.62 342 ASN B N 1
ATOM 6686 C CA . ASN B 1 342 ? -13.383 -16.656 -2.785 1 97.62 342 ASN B CA 1
ATOM 6687 C C . ASN B 1 342 ? -13.664 -15.773 -3.992 1 97.62 342 ASN B C 1
ATOM 6689 O O . ASN B 1 342 ? -12.742 -15.234 -4.602 1 97.62 342 ASN B O 1
ATOM 6693 N N . GLU B 1 343 ? -14.828 -15.766 -4.406 1 96 343 GLU B N 1
ATOM 6694 C CA . GLU B 1 343 ? -15.164 -15.039 -5.625 1 96 343 GLU B CA 1
ATOM 6695 C C . GLU B 1 343 ? -14.859 -13.555 -5.48 1 96 343 GLU B C 1
ATOM 6697 O O . GLU B 1 343 ? -14.516 -12.883 -6.457 1 96 343 GLU B O 1
ATOM 6702 N N . ASN B 1 344 ? -14.844 -13.062 -4.227 1 97 344 ASN B N 1
ATOM 6703 C CA . ASN B 1 344 ? -14.844 -11.617 -4.039 1 97 344 ASN B CA 1
ATOM 6704 C C . ASN B 1 344 ? -13.57 -11.141 -3.342 1 97 344 ASN B C 1
ATOM 6706 O O . ASN B 1 344 ? -13.148 -10 -3.525 1 97 344 ASN B O 1
ATOM 6710 N N . TYR B 1 345 ? -12.984 -12.023 -2.514 1 98.38 345 TYR B N 1
ATOM 6711 C CA . TYR B 1 345 ? -11.922 -11.562 -1.633 1 98.38 345 TYR B CA 1
ATOM 6712 C C . TYR B 1 345 ? -10.742 -12.523 -1.658 1 98.38 345 TYR B C 1
ATOM 6714 O O . TYR B 1 345 ? -10.906 -13.719 -1.909 1 98.38 345 TYR B O 1
ATOM 6722 N N . MET B 1 346 ? -9.602 -12.016 -1.449 1 98.56 346 MET B N 1
ATOM 6723 C CA . MET B 1 346 ? -8.375 -12.781 -1.225 1 98.56 346 MET B CA 1
ATOM 6724 C C . MET B 1 346 ? -7.699 -12.359 0.073 1 98.56 346 MET B C 1
ATOM 6726 O O . MET B 1 346 ? -7.508 -11.164 0.316 1 98.56 346 MET B O 1
ATOM 6730 N N . TYR B 1 347 ? -7.445 -13.273 0.943 1 98.75 347 TYR B N 1
ATOM 6731 C CA . TYR B 1 347 ? -6.723 -13.062 2.189 1 98.75 347 TYR B CA 1
ATOM 6732 C C . TYR B 1 347 ? -5.363 -13.758 2.158 1 98.75 347 TYR B C 1
ATOM 6734 O O . TYR B 1 347 ? -5.262 -14.914 1.742 1 98.75 347 TYR B O 1
ATOM 6742 N N . ILE B 1 348 ? -4.281 -13.062 2.576 1 98.62 348 ILE B N 1
ATOM 6743 C CA . ILE B 1 348 ? -2.924 -13.586 2.619 1 98.62 348 ILE B CA 1
ATOM 6744 C C . ILE B 1 348 ? -2.365 -13.461 4.035 1 98.62 348 ILE B C 1
ATOM 6746 O O . ILE B 1 348 ? -2.447 -12.391 4.645 1 98.62 348 ILE B O 1
ATOM 6750 N N . LEU B 1 349 ? -1.896 -14.516 4.562 1 98.56 349 LEU B N 1
ATOM 6751 C CA . LEU B 1 349 ? -1.118 -14.555 5.797 1 98.56 349 LEU B CA 1
ATOM 6752 C C . LEU B 1 349 ? 0.372 -14.68 5.496 1 98.56 349 LEU B C 1
ATOM 6754 O O . LEU B 1 349 ? 0.797 -15.602 4.797 1 98.56 349 LEU B O 1
ATOM 6758 N N . ASN B 1 350 ? 1.164 -13.734 5.93 1 97.81 350 ASN B N 1
ATOM 6759 C CA . ASN B 1 350 ? 2.613 -13.727 5.754 1 97.81 350 ASN B CA 1
ATOM 6760 C C . ASN B 1 350 ? 3.34 -13.867 7.086 1 97.81 350 ASN B C 1
ATOM 6762 O O . ASN B 1 350 ? 3.365 -12.93 7.887 1 97.81 350 ASN B O 1
ATOM 6766 N N . SER B 1 351 ? 3.998 -14.961 7.273 1 96.88 351 SER B N 1
ATOM 6767 C CA . SER B 1 351 ? 4.648 -15.211 8.555 1 96.88 351 SER B CA 1
ATOM 6768 C C . SER B 1 351 ? 6.105 -14.75 8.531 1 96.88 351 SER B C 1
ATOM 6770 O O . SER B 1 351 ? 6.832 -14.922 9.508 1 96.88 351 SER B O 1
ATOM 6772 N N . ARG B 1 352 ? 6.551 -14.211 7.426 1 96.12 352 ARG B N 1
ATOM 6773 C CA . ARG B 1 352 ? 7.902 -13.68 7.293 1 96.12 352 ARG B CA 1
ATOM 6774 C C . ARG B 1 352 ? 7.875 -12.242 6.793 1 96.12 352 ARG B C 1
ATOM 6776 O O . ARG B 1 352 ? 8.484 -11.922 5.77 1 96.12 352 ARG B O 1
ATOM 6783 N N . PRO B 1 353 ? 7.25 -11.391 7.523 1 95.81 353 PRO B N 1
ATOM 6784 C CA . PRO B 1 353 ? 7.047 -10.016 7.051 1 95.81 353 PRO B CA 1
ATOM 6785 C C . PRO B 1 353 ? 8.352 -9.219 6.977 1 95.81 353 PRO B C 1
ATOM 6787 O O . PRO B 1 353 ? 8.391 -8.156 6.355 1 95.81 353 PRO B O 1
ATOM 6790 N N . MET B 1 354 ? 9.43 -9.688 7.609 1 94.81 354 MET B N 1
ATOM 6791 C CA . MET B 1 354 ? 10.703 -8.969 7.613 1 94.81 354 MET B CA 1
ATOM 6792 C C . MET B 1 354 ? 11.562 -9.391 6.422 1 94.81 354 MET B C 1
ATOM 6794 O O . MET B 1 354 ? 12.742 -9.023 6.344 1 94.81 354 MET B O 1
ATOM 6798 N N . GLN B 1 355 ? 11.023 -10.211 5.547 1 94.44 355 GLN B N 1
ATOM 6799 C CA . GLN B 1 355 ? 11.656 -10.57 4.285 1 94.44 355 GLN B CA 1
ATOM 6800 C C . GLN B 1 355 ? 10.977 -9.883 3.105 1 94.44 355 GLN B C 1
ATOM 6802 O O . GLN B 1 355 ? 9.75 -9.812 3.049 1 94.44 355 GLN B O 1
ATOM 6807 N N . PRO B 1 356 ? 11.828 -9.32 2.193 1 94.62 356 PRO B N 1
ATOM 6808 C CA . PRO B 1 356 ? 11.195 -8.805 0.974 1 94.62 356 PRO B CA 1
ATOM 6809 C C . PRO B 1 356 ? 10.688 -9.922 0.059 1 94.62 356 PRO B C 1
ATOM 6811 O O . PRO B 1 356 ? 10.992 -11.094 0.278 1 94.62 356 PRO B O 1
ATOM 6814 N N . GLN B 1 357 ? 9.844 -9.539 -0.83 1 93.75 357 GLN B N 1
ATOM 6815 C CA . GLN B 1 357 ? 9.359 -10.469 -1.838 1 93.75 357 GLN B CA 1
ATOM 6816 C C . GLN B 1 357 ? 9.961 -10.172 -3.205 1 93.75 357 GLN B C 1
ATOM 6818 O O . GLN B 1 357 ? 9.25 -9.758 -4.129 1 93.75 357 GLN B O 1
ATOM 6823 N N . ASN B 1 358 ? 11.242 -10.445 -3.385 1 94.38 358 ASN B N 1
ATOM 6824 C CA . ASN B 1 358 ? 12 -10.117 -4.59 1 94.38 358 ASN B CA 1
ATOM 6825 C C . ASN B 1 358 ? 11.648 -11.055 -5.742 1 94.38 358 ASN B C 1
ATOM 6827 O O . ASN B 1 358 ? 11.812 -10.695 -6.91 1 94.38 358 ASN B O 1
ATOM 6831 N N . GLY B 1 359 ? 11.148 -12.219 -5.441 1 94.06 359 GLY B N 1
ATOM 6832 C CA . GLY B 1 359 ? 11.031 -13.312 -6.395 1 94.06 359 GLY B CA 1
ATOM 6833 C C . GLY B 1 359 ? 12.117 -14.359 -6.23 1 94.06 359 GLY B C 1
ATOM 6834 O O . GLY B 1 359 ? 12.945 -14.273 -5.324 1 94.06 359 GLY B O 1
ATOM 6835 N N . PRO B 1 360 ? 12.062 -15.406 -7.059 1 95.38 360 PRO B N 1
ATOM 6836 C CA . PRO B 1 360 ? 13.102 -16.438 -6.996 1 95.38 360 PRO B CA 1
ATOM 6837 C C . PRO B 1 360 ? 14.422 -15.992 -7.613 1 95.38 360 PRO B C 1
ATOM 6839 O O . PRO B 1 360 ? 14.492 -14.922 -8.227 1 95.38 360 PRO B O 1
ATOM 6842 N N . LEU B 1 361 ? 15.398 -16.797 -7.461 1 94.31 361 LEU B N 1
ATOM 6843 C CA . LEU B 1 361 ? 16.766 -16.484 -7.855 1 94.31 361 LEU B CA 1
ATOM 6844 C C . LEU B 1 361 ? 16.828 -16.078 -9.328 1 94.31 361 LEU B C 1
ATOM 6846 O O . LEU B 1 361 ? 17.562 -15.156 -9.695 1 94.31 361 LEU B O 1
ATOM 6850 N N . ASP B 1 362 ? 16.141 -16.781 -10.148 1 92.5 362 ASP B N 1
ATOM 6851 C CA . ASP B 1 362 ? 16.203 -16.516 -11.586 1 92.5 362 ASP B CA 1
ATOM 6852 C C . ASP B 1 362 ? 15.586 -15.156 -11.922 1 92.5 362 ASP B C 1
ATOM 6854 O O . ASP B 1 362 ? 16.016 -14.484 -12.859 1 92.5 362 ASP B O 1
ATOM 6858 N N . ALA B 1 363 ? 14.57 -14.75 -11.227 1 93.19 363 ALA B N 1
ATOM 6859 C CA . ALA B 1 363 ? 14.008 -13.414 -11.398 1 93.19 363 ALA B CA 1
ATOM 6860 C C . ALA B 1 363 ? 14.953 -12.344 -10.844 1 93.19 363 ALA B C 1
ATOM 6862 O O . ALA B 1 363 ? 15.164 -11.305 -11.477 1 93.19 363 ALA B O 1
ATOM 6863 N N . VAL B 1 364 ? 15.523 -12.594 -9.656 1 93.31 364 VAL B N 1
ATOM 6864 C CA . VAL B 1 364 ? 16.422 -11.656 -8.984 1 93.31 364 VAL B CA 1
ATOM 6865 C C . VAL B 1 364 ? 17.656 -11.43 -9.836 1 93.31 364 VAL B C 1
ATOM 6867 O O . VAL B 1 364 ? 18.203 -10.32 -9.883 1 93.31 364 VAL B O 1
ATOM 6870 N N . GLY B 1 365 ? 18.109 -12.445 -10.547 1 91.62 365 GLY B N 1
ATOM 6871 C CA . GLY B 1 365 ? 19.281 -12.344 -11.398 1 91.62 365 GLY B CA 1
ATOM 6872 C C . GLY B 1 365 ? 18.969 -11.844 -12.789 1 91.62 365 GLY B C 1
ATOM 6873 O O . GLY B 1 365 ? 19.859 -11.742 -13.641 1 91.62 365 GLY B O 1
ATOM 6874 N N . SER B 1 366 ? 17.766 -11.422 -13.078 1 93.88 366 SER B N 1
ATOM 6875 C CA . SER B 1 366 ? 17.328 -11.07 -14.422 1 93.88 366 SER B CA 1
ATOM 6876 C C . SER B 1 366 ? 17.625 -9.609 -14.742 1 93.88 366 SER B C 1
ATOM 6878 O O . SER B 1 366 ? 17.797 -8.789 -13.828 1 93.88 366 SER B O 1
ATOM 6880 N N . PRO B 1 367 ? 17.656 -9.273 -16.078 1 95 367 PRO B N 1
ATOM 6881 C CA . PRO B 1 367 ? 17.781 -7.871 -16.469 1 95 367 PRO B CA 1
ATOM 6882 C C . PRO B 1 367 ? 16.609 -7.012 -15.969 1 95 367 PRO B C 1
ATOM 6884 O O . PRO B 1 367 ? 16.797 -5.836 -15.656 1 95 367 PRO B O 1
ATOM 6887 N N . SER B 1 368 ? 15.461 -7.609 -15.922 1 95.94 368 SER B N 1
ATOM 6888 C CA . SER B 1 368 ? 14.281 -6.871 -15.492 1 95.94 368 SER B CA 1
ATOM 6889 C C . SER B 1 368 ? 14.391 -6.469 -14.023 1 95.94 368 SER B C 1
ATOM 6891 O O . SER B 1 368 ? 13.977 -5.371 -13.641 1 95.94 368 SER B O 1
ATOM 6893 N N . PHE B 1 369 ? 14.883 -7.34 -13.195 1 95.81 369 PHE B N 1
ATOM 6894 C CA . PHE B 1 369 ? 15.078 -7.004 -11.789 1 95.81 369 PHE B CA 1
ATOM 6895 C C . PHE B 1 369 ? 16.156 -5.938 -11.633 1 95.81 369 PHE B C 1
ATOM 6897 O O . PHE B 1 369 ? 16.016 -5.023 -10.812 1 95.81 369 PHE B O 1
ATOM 6904 N N . LYS B 1 370 ? 17.219 -6.105 -12.391 1 95.25 370 LYS B N 1
ATOM 6905 C CA . LYS B 1 370 ? 18.312 -5.133 -12.344 1 95.25 370 LYS B CA 1
ATOM 6906 C C . LYS B 1 370 ? 17.812 -3.729 -12.656 1 95.25 370 LYS B C 1
ATOM 6908 O O . LYS B 1 370 ? 18.234 -2.756 -12.031 1 95.25 370 LYS B O 1
ATOM 6913 N N . GLU B 1 371 ? 16.922 -3.643 -13.57 1 96.38 371 GLU B N 1
ATOM 6914 C CA . GLU B 1 371 ? 16.375 -2.332 -13.906 1 96.38 371 GLU B CA 1
ATOM 6915 C C . GLU B 1 371 ? 15.539 -1.776 -12.758 1 96.38 371 GLU B C 1
ATOM 6917 O O . GLU B 1 371 ? 15.516 -0.566 -12.531 1 96.38 371 GLU B O 1
ATOM 6922 N N . LEU B 1 372 ? 14.797 -2.604 -12.078 1 95.75 372 LEU B N 1
ATOM 6923 C CA . LEU B 1 372 ? 14.055 -2.158 -10.898 1 95.75 372 LEU B CA 1
ATOM 6924 C C . LEU B 1 372 ? 15.008 -1.674 -9.812 1 95.75 372 LEU B C 1
ATOM 6926 O O . LEU B 1 372 ? 14.727 -0.687 -9.125 1 95.75 372 LEU B O 1
ATOM 6930 N N . GLU B 1 373 ? 16.109 -2.367 -9.656 1 95.06 373 GLU B N 1
ATOM 6931 C CA . GLU B 1 373 ? 17.109 -1.941 -8.695 1 95.06 373 GLU B CA 1
ATOM 6932 C C . GLU B 1 373 ? 17.656 -0.558 -9.039 1 95.06 373 GLU B C 1
ATOM 6934 O O . GLU B 1 373 ? 17.875 0.268 -8.148 1 95.06 373 GLU B O 1
ATOM 6939 N N . ILE B 1 374 ? 17.922 -0.375 -10.32 1 95.69 374 ILE B N 1
ATOM 6940 C CA . ILE B 1 374 ? 18.422 0.92 -10.773 1 95.69 374 ILE B CA 1
ATOM 6941 C C . ILE B 1 374 ? 17.406 2.008 -10.438 1 95.69 374 ILE B C 1
ATOM 6943 O O . ILE B 1 374 ? 17.766 3.062 -9.906 1 95.69 374 ILE B O 1
ATOM 6947 N N . LEU B 1 375 ? 16.125 1.753 -10.711 1 95.88 375 LEU B N 1
ATOM 6948 C CA . LEU B 1 375 ? 15.078 2.707 -10.383 1 95.88 375 LEU B CA 1
ATOM 6949 C C . LEU B 1 375 ? 15.016 2.959 -8.875 1 95.88 375 LEU B C 1
ATOM 6951 O O . LEU B 1 375 ? 14.789 4.09 -8.438 1 95.88 375 LEU B O 1
ATOM 6955 N N . LYS B 1 376 ? 15.125 1.899 -8.109 1 94.62 376 LYS B N 1
ATOM 6956 C CA . LYS B 1 376 ? 15.164 2.025 -6.656 1 94.62 376 LYS B CA 1
ATOM 6957 C C . LYS B 1 376 ? 16.281 2.965 -6.215 1 94.62 376 LYS B C 1
ATOM 6959 O O . LYS B 1 376 ? 16.047 3.883 -5.426 1 94.62 376 LYS B O 1
ATOM 6964 N N . ASP B 1 377 ? 17.5 2.738 -6.734 1 94.06 377 ASP B N 1
ATOM 6965 C CA . ASP B 1 377 ? 18.656 3.541 -6.375 1 94.06 377 ASP B CA 1
ATOM 6966 C C . ASP B 1 377 ? 18.453 5.004 -6.766 1 94.06 377 ASP B C 1
ATOM 6968 O O . ASP B 1 377 ? 18.969 5.906 -6.098 1 94.06 377 ASP B O 1
ATOM 6972 N N . GLN B 1 378 ? 17.688 5.195 -7.793 1 94 378 GLN B N 1
ATOM 6973 C CA . GLN B 1 378 ? 17.422 6.543 -8.281 1 94 378 GLN B CA 1
ATOM 6974 C C . GLN B 1 378 ? 16.234 7.168 -7.551 1 94 378 GLN B C 1
ATOM 6976 O O . GLN B 1 378 ? 15.938 8.344 -7.738 1 94 378 GLN B O 1
ATOM 6981 N N . GLY B 1 379 ? 15.555 6.383 -6.676 1 93.31 379 GLY B N 1
ATOM 6982 C CA . GLY B 1 379 ? 14.383 6.871 -5.973 1 93.31 379 GLY B CA 1
ATOM 6983 C C . GLY B 1 379 ? 13.203 7.125 -6.887 1 93.31 379 GLY B C 1
ATOM 6984 O O . GLY B 1 379 ? 12.43 8.07 -6.672 1 93.31 379 GLY B O 1
ATOM 6985 N N . GLN B 1 380 ? 13.039 6.297 -7.918 1 94.69 380 GLN B N 1
ATOM 6986 C CA . GLN B 1 380 ? 12.055 6.602 -8.953 1 94.69 380 GLN B CA 1
ATOM 6987 C C . GLN B 1 380 ? 11.047 5.465 -9.109 1 94.69 380 GLN B C 1
ATOM 6989 O O . GLN B 1 380 ? 10.305 5.418 -10.086 1 94.69 380 GLN B O 1
ATOM 6994 N N . LEU B 1 381 ? 10.984 4.531 -8.133 1 96.25 381 LEU B N 1
ATOM 6995 C CA . LEU B 1 381 ? 10.031 3.428 -8.188 1 96.25 381 LEU B CA 1
ATOM 6996 C C . LEU B 1 381 ? 8.602 3.936 -8.039 1 96.25 381 LEU B C 1
ATOM 6998 O O . LEU B 1 381 ? 8.328 4.797 -7.199 1 96.25 381 LEU B O 1
ATOM 7002 N N . SER B 1 382 ? 7.73 3.439 -8.914 1 94.38 382 SER B N 1
ATOM 7003 C CA . SER B 1 382 ? 6.309 3.6 -8.625 1 94.38 382 SER B CA 1
ATOM 7004 C C . SER B 1 382 ? 5.898 2.793 -7.395 1 94.38 382 SER B C 1
ATOM 7006 O O . SER B 1 382 ? 6.68 1.992 -6.883 1 94.38 382 SER B O 1
ATOM 7008 N N . ALA B 1 383 ? 4.691 3.021 -6.973 1 91.88 383 ALA B N 1
ATOM 7009 C CA . ALA B 1 383 ? 4.203 2.328 -5.785 1 91.88 383 ALA B CA 1
ATOM 7010 C C . ALA B 1 383 ? 4.223 0.816 -5.984 1 91.88 383 ALA B C 1
ATOM 7012 O O . ALA B 1 383 ? 4.684 0.074 -5.113 1 91.88 383 ALA B O 1
ATOM 7013 N N . ILE B 1 384 ? 3.768 0.338 -7.055 1 95.5 384 ILE B N 1
ATOM 7014 C CA . ILE B 1 384 ? 3.686 -1.101 -7.285 1 95.5 384 ILE B CA 1
ATOM 7015 C C . ILE B 1 384 ? 5.082 -1.667 -7.523 1 95.5 384 ILE B C 1
ATOM 7017 O O . ILE B 1 384 ? 5.379 -2.795 -7.121 1 95.5 384 ILE B O 1
ATOM 7021 N N . GLN B 1 385 ? 5.996 -0.893 -8.172 1 96.12 385 GLN B N 1
ATOM 7022 C CA . GLN B 1 385 ? 7.363 -1.354 -8.398 1 96.12 385 GLN B CA 1
ATOM 7023 C C . GLN B 1 385 ? 8.125 -1.5 -7.086 1 96.12 385 GLN B C 1
ATOM 7025 O O . GLN B 1 385 ? 8.953 -2.4 -6.941 1 96.12 385 GLN B O 1
ATOM 7030 N N . ALA B 1 386 ? 7.824 -0.698 -6.105 1 95.5 386 ALA B N 1
ATOM 7031 C CA . ALA B 1 386 ? 8.523 -0.704 -4.824 1 95.5 386 ALA B CA 1
ATOM 7032 C C . ALA B 1 386 ? 8.18 -1.954 -4.016 1 95.5 386 ALA B C 1
ATOM 7034 O O . ALA B 1 386 ? 8.922 -2.336 -3.109 1 95.5 386 ALA B O 1
ATOM 7035 N N . ASP B 1 387 ? 7.094 -2.566 -4.332 1 94.81 387 ASP B N 1
ATOM 7036 C CA . ASP B 1 387 ? 6.512 -3.662 -3.562 1 94.81 387 ASP B CA 1
ATOM 7037 C C . ASP B 1 387 ? 7.512 -4.805 -3.391 1 94.81 387 ASP B C 1
ATOM 7039 O O . ASP B 1 387 ? 7.566 -5.434 -2.332 1 94.81 387 ASP B O 1
ATOM 7043 N N . VAL B 1 388 ? 8.312 -5.094 -4.387 1 95.31 388 VAL B N 1
ATOM 7044 C CA . VAL B 1 388 ? 9.164 -6.277 -4.371 1 95.31 388 VAL B CA 1
ATOM 7045 C C . VAL B 1 388 ? 10.367 -6.039 -3.457 1 95.31 388 VAL B C 1
ATOM 7047 O O . VAL B 1 388 ? 11.094 -6.977 -3.121 1 95.31 388 VAL B O 1
ATOM 7050 N N . PHE B 1 389 ? 10.57 -4.793 -3.049 1 95.56 389 PHE B N 1
ATOM 7051 C CA . PHE B 1 389 ? 11.742 -4.457 -2.24 1 95.56 389 PHE B CA 1
ATOM 7052 C C . PHE B 1 389 ? 11.336 -4.172 -0.799 1 95.56 389 PHE B C 1
ATOM 7054 O O . PHE B 1 389 ? 12.188 -4.133 0.094 1 95.56 389 PHE B O 1
ATOM 7061 N N . MET B 1 390 ? 10.102 -3.928 -0.53 1 94.25 390 MET B N 1
ATOM 7062 C CA . MET B 1 390 ? 9.594 -3.336 0.706 1 94.25 390 MET B CA 1
ATOM 7063 C C . MET B 1 390 ? 9.828 -4.27 1.89 1 94.25 390 MET B C 1
ATOM 7065 O O . MET B 1 390 ? 9.547 -5.465 1.807 1 94.25 390 MET B O 1
ATOM 7069 N N . VAL B 1 391 ? 10.273 -3.732 3.027 1 94.75 391 VAL B N 1
ATOM 7070 C CA . VAL B 1 391 ? 10.406 -4.387 4.324 1 94.75 391 VAL B CA 1
ATOM 7071 C C . VAL B 1 391 ? 10.141 -3.379 5.441 1 94.75 391 VAL B C 1
ATOM 7073 O O . VAL B 1 391 ? 10.672 -2.266 5.414 1 94.75 391 VAL B O 1
ATOM 7076 N N . PRO B 1 392 ? 9.414 -3.648 6.496 1 95.69 392 PRO B N 1
ATOM 7077 C CA . PRO B 1 392 ? 8.625 -4.875 6.633 1 95.69 392 PRO B CA 1
ATOM 7078 C C . PRO B 1 392 ? 7.418 -4.906 5.699 1 95.69 392 PRO B C 1
ATOM 7080 O O . PRO B 1 392 ? 7 -3.863 5.188 1 95.69 392 PRO B O 1
ATOM 7083 N N . ARG B 1 393 ? 6.988 -6.047 5.434 1 94.56 393 ARG B N 1
ATOM 7084 C CA . ARG B 1 393 ? 5.699 -6.27 4.785 1 94.56 393 ARG B CA 1
ATOM 7085 C C . ARG B 1 393 ? 4.605 -6.516 5.816 1 94.56 393 ARG B C 1
ATOM 7087 O O . ARG B 1 393 ? 4.891 -6.871 6.965 1 94.56 393 ARG B O 1
ATOM 7094 N N . PRO B 1 394 ? 3.314 -6.305 5.457 1 93.69 394 PRO B N 1
ATOM 7095 C CA . PRO B 1 394 ? 2.25 -6.629 6.41 1 93.69 394 PRO B CA 1
ATOM 7096 C C . PRO B 1 394 ? 2.146 -8.125 6.688 1 93.69 394 PRO B C 1
ATOM 7098 O O . PRO B 1 394 ? 2.371 -8.945 5.789 1 93.69 394 PRO B O 1
ATOM 7101 N N . HIS B 1 395 ? 1.686 -8.383 7.895 1 95.69 395 HIS B N 1
ATOM 7102 C CA . HIS B 1 395 ? 1.451 -9.766 8.305 1 95.69 395 HIS B CA 1
ATOM 7103 C C . HIS B 1 395 ? 0.193 -10.328 7.656 1 95.69 395 HIS B C 1
ATOM 7105 O O . HIS B 1 395 ? 0.119 -11.523 7.371 1 95.69 395 HIS B O 1
ATOM 7111 N N . GLU B 1 396 ? -0.742 -9.43 7.453 1 97.69 396 GLU B N 1
ATOM 7112 C CA . GLU B 1 396 ? -2.01 -9.797 6.828 1 97.69 396 GLU B CA 1
ATOM 7113 C C . GLU B 1 396 ? -2.355 -8.852 5.68 1 97.69 396 GLU B C 1
ATOM 7115 O O . GLU B 1 396 ? -2.125 -7.648 5.773 1 97.69 396 GLU B O 1
ATOM 7120 N N . GLU B 1 397 ? -2.816 -9.391 4.629 1 98 397 GLU B N 1
ATOM 7121 C CA . GLU B 1 397 ? -3.342 -8.641 3.496 1 98 397 GLU B CA 1
ATOM 7122 C C . GLU B 1 397 ? -4.746 -9.109 3.121 1 98 397 GLU B C 1
ATOM 7124 O O . GLU B 1 397 ? -5.078 -10.281 3.297 1 98 397 GLU B O 1
ATOM 7129 N N . LEU B 1 398 ? -5.57 -8.203 2.689 1 98.44 398 LEU B N 1
ATOM 7130 C CA . LEU B 1 398 ? -6.91 -8.469 2.178 1 98.44 398 LEU B CA 1
ATOM 7131 C C . LEU B 1 398 ? -7.172 -7.66 0.908 1 98.44 398 LEU B C 1
ATOM 7133 O O . LEU B 1 398 ? -6.945 -6.449 0.878 1 98.44 398 LEU B O 1
ATOM 7137 N N . TYR B 1 399 ? -7.586 -8.312 -0.092 1 98.06 399 TYR B N 1
ATOM 7138 C CA . TYR B 1 399 ? -7.887 -7.652 -1.357 1 98.06 399 TYR B CA 1
ATOM 7139 C C . TYR B 1 399 ? -9.344 -7.871 -1.75 1 98.06 399 TYR B C 1
ATOM 7141 O O . TYR B 1 399 ? -9.875 -8.977 -1.611 1 98.06 399 TYR B O 1
ATOM 7149 N N . ASP B 1 400 ? -9.992 -6.809 -2.152 1 96.94 400 ASP B N 1
ATOM 7150 C CA . ASP B 1 400 ? -11.359 -6.805 -2.672 1 96.94 400 ASP B CA 1
ATOM 7151 C C . ASP B 1 400 ? -11.367 -6.797 -4.199 1 96.94 400 ASP B C 1
ATOM 7153 O O . ASP B 1 400 ? -11.211 -5.746 -4.824 1 96.94 400 ASP B O 1
ATOM 7157 N N . TYR B 1 401 ? -11.641 -7.938 -4.758 1 93.94 401 TYR B N 1
ATOM 7158 C CA . TYR B 1 401 ? -11.523 -8.133 -6.195 1 93.94 401 TYR B CA 1
ATOM 7159 C C . TYR B 1 401 ? -12.477 -7.215 -6.953 1 93.94 401 TYR B C 1
ATOM 7161 O O . TYR B 1 401 ? -12.18 -6.785 -8.07 1 93.94 401 TYR B O 1
ATOM 7169 N N . GLY B 1 402 ? -13.633 -6.949 -6.465 1 90.88 402 GLY B N 1
ATOM 7170 C CA . GLY B 1 402 ? -14.586 -6.059 -7.109 1 90.88 402 GLY B CA 1
ATOM 7171 C C . GLY B 1 402 ? -14.062 -4.645 -7.27 1 90.88 402 GLY B C 1
ATOM 7172 O O . GLY B 1 402 ? -14.367 -3.971 -8.258 1 90.88 402 GLY B O 1
ATOM 7173 N N . ARG B 1 403 ? -13.25 -4.266 -6.352 1 86.12 403 ARG B N 1
ATOM 7174 C CA . ARG B 1 403 ? -12.719 -2.904 -6.344 1 86.12 403 ARG B CA 1
ATOM 7175 C C . ARG B 1 403 ? -11.336 -2.85 -6.98 1 86.12 403 ARG B C 1
ATOM 7177 O O . ARG B 1 403 ? -10.945 -1.825 -7.543 1 86.12 403 ARG B O 1
ATOM 7184 N N . ASP B 1 404 ? -10.641 -3.9 -6.906 1 91.56 404 ASP B N 1
ATOM 7185 C CA . ASP B 1 404 ? -9.242 -3.965 -7.312 1 91.56 404 ASP B CA 1
ATOM 7186 C C . ASP B 1 404 ? -8.898 -5.344 -7.879 1 91.56 404 ASP B C 1
ATOM 7188 O O . ASP B 1 404 ? -8.211 -6.133 -7.227 1 91.56 404 ASP B O 1
ATOM 7192 N N . PRO B 1 405 ? -9.25 -5.555 -9.109 1 90.5 405 PRO B N 1
ATOM 7193 C CA . PRO B 1 405 ? -9 -6.875 -9.688 1 90.5 405 PRO B CA 1
ATOM 7194 C C . PRO B 1 405 ? -7.508 -7.195 -9.812 1 90.5 405 PRO B C 1
ATOM 7196 O O . PRO B 1 405 ? -7.137 -8.352 -10 1 90.5 405 PRO B O 1
ATOM 7199 N N . LEU B 1 406 ? -6.648 -6.219 -9.648 1 90.62 406 LEU B N 1
ATOM 7200 C CA . LEU B 1 406 ? -5.215 -6.422 -9.805 1 90.62 406 LEU B CA 1
ATOM 7201 C C . LEU B 1 406 ? -4.543 -6.652 -8.453 1 90.62 406 LEU B C 1
ATOM 7203 O O . LEU B 1 406 ? -3.348 -6.941 -8.391 1 90.62 406 LEU B O 1
ATOM 7207 N N . GLN B 1 407 ? -5.297 -6.512 -7.387 1 94.38 407 GLN B N 1
ATOM 7208 C CA . GLN B 1 407 ? -4.832 -6.766 -6.027 1 94.38 407 GLN B CA 1
ATOM 7209 C C . GLN B 1 407 ? -3.666 -5.848 -5.668 1 94.38 407 GLN B C 1
ATOM 7211 O O . GLN B 1 407 ? -2.633 -6.312 -5.18 1 94.38 407 GLN B O 1
ATOM 7216 N N . LEU B 1 408 ? -3.902 -4.582 -5.883 1 93.5 408 LEU B N 1
ATOM 7217 C CA . LEU B 1 408 ? -2.885 -3.572 -5.609 1 93.5 408 LEU B CA 1
ATOM 7218 C C . LEU B 1 408 ? -3.195 -2.826 -4.316 1 93.5 408 LEU B C 1
ATOM 7220 O O . LEU B 1 408 ? -2.33 -2.139 -3.771 1 93.5 408 LEU B O 1
ATOM 7224 N N . LEU B 1 409 ? -4.406 -2.912 -3.863 1 94.88 409 LEU B N 1
ATOM 7225 C CA . LEU B 1 409 ? -4.867 -2.156 -2.703 1 94.88 409 LEU B CA 1
ATOM 7226 C C . LEU B 1 409 ? -5.164 -3.088 -1.532 1 94.88 409 LEU B C 1
ATOM 7228 O O . LEU B 1 409 ? -6.211 -3.74 -1.504 1 94.88 409 LEU B O 1
ATOM 7232 N N . ASN B 1 410 ? -4.289 -3.15 -0.551 1 96.12 410 ASN B N 1
ATOM 7233 C CA . ASN B 1 410 ? -4.516 -3.924 0.665 1 96.12 410 ASN B CA 1
ATOM 7234 C C . ASN B 1 410 ? -5.52 -3.238 1.588 1 96.12 410 ASN B C 1
ATOM 7236 O O . ASN B 1 410 ? -5.184 -2.266 2.266 1 96.12 410 ASN B O 1
ATOM 7240 N N . VAL B 1 411 ? -6.734 -3.754 1.738 1 96.5 411 VAL B N 1
ATOM 7241 C CA . VAL B 1 411 ? -7.816 -3.092 2.457 1 96.5 411 VAL B CA 1
ATOM 7242 C C . VAL B 1 411 ? -7.91 -3.646 3.875 1 96.5 411 VAL B C 1
ATOM 7244 O O . VAL B 1 411 ? -8.883 -3.391 4.586 1 96.5 411 VAL B O 1
ATOM 7247 N N . ALA B 1 412 ? -6.91 -4.414 4.332 1 96.56 412 ALA B N 1
ATOM 7248 C CA . ALA B 1 412 ? -6.973 -5.145 5.594 1 96.56 412 ALA B CA 1
ATOM 7249 C C . ALA B 1 412 ? -7.152 -4.188 6.77 1 96.56 412 ALA B C 1
ATOM 7251 O O . ALA B 1 412 ? -7.746 -4.555 7.789 1 96.56 412 ALA B O 1
ATOM 7252 N N . SER B 1 413 ? -6.672 -2.961 6.609 1 93.75 413 SER B N 1
ATOM 7253 C CA . SER B 1 413 ? -6.703 -2.035 7.734 1 93.75 413 SER B CA 1
ATOM 7254 C C . SER B 1 413 ? -7.953 -1.162 7.699 1 93.75 413 SER B C 1
ATOM 7256 O O . SER B 1 413 ? -8.203 -0.388 8.625 1 93.75 413 SER B O 1
ATOM 7258 N N . LEU B 1 414 ? -8.695 -1.168 6.621 1 92.75 414 LEU B N 1
ATOM 7259 C CA . LEU B 1 414 ? -9.898 -0.358 6.523 1 92.75 414 LEU B CA 1
ATOM 7260 C C . LEU B 1 414 ? -10.984 -0.891 7.453 1 92.75 414 LEU B C 1
ATOM 7262 O O . LEU B 1 414 ? -11.305 -2.082 7.422 1 92.75 414 LEU B O 1
ATOM 7266 N N . PRO B 1 415 ? -11.578 0.014 8.211 1 90.56 415 PRO B N 1
ATOM 7267 C CA . PRO B 1 415 ? -12.562 -0.43 9.203 1 90.56 415 PRO B CA 1
ATOM 7268 C C . PRO B 1 415 ? -13.75 -1.156 8.562 1 90.56 415 PRO B C 1
ATOM 7270 O O . PRO B 1 415 ? -14.281 -2.107 9.141 1 90.56 415 PRO B O 1
ATOM 7273 N N . GLU B 1 416 ? -14.125 -0.77 7.395 1 92.56 416 GLU B N 1
ATOM 7274 C CA . GLU B 1 416 ? -15.305 -1.349 6.758 1 92.56 416 GLU B CA 1
ATOM 7275 C C . GLU B 1 416 ? -15.062 -2.797 6.348 1 92.56 416 GLU B C 1
ATOM 7277 O O . GLU B 1 416 ? -16 -3.531 6.039 1 92.56 416 GLU B O 1
ATOM 7282 N N . TYR B 1 417 ? -13.828 -3.307 6.398 1 96.06 417 TYR B N 1
ATOM 7283 C CA . TYR B 1 417 ? -13.508 -4.668 5.988 1 96.06 417 TYR B CA 1
ATOM 7284 C C . TYR B 1 417 ? -13.18 -5.539 7.195 1 96.06 417 TYR B C 1
ATOM 7286 O O . TYR B 1 417 ? -12.75 -6.688 7.043 1 96.06 417 TYR B O 1
ATOM 7294 N N . ALA B 1 418 ? -13.406 -5.039 8.367 1 95.62 418 ALA B N 1
ATOM 7295 C CA . ALA B 1 418 ? -13.023 -5.754 9.586 1 95.62 418 ALA B CA 1
ATOM 7296 C C . ALA B 1 418 ? -13.688 -7.125 9.648 1 95.62 418 ALA B C 1
ATOM 7298 O O . ALA B 1 418 ? -13.031 -8.125 9.953 1 95.62 418 ALA B O 1
ATOM 7299 N N . GLU B 1 419 ? -14.938 -7.203 9.375 1 98.12 419 GLU B N 1
ATOM 7300 C CA . GLU B 1 419 ? -15.656 -8.477 9.438 1 98.12 419 GLU B CA 1
ATOM 7301 C C . GLU B 1 419 ? -15.203 -9.422 8.328 1 98.12 419 GLU B C 1
ATOM 7303 O O . GLU B 1 419 ? -15.086 -10.625 8.539 1 98.12 419 GLU B O 1
ATOM 7308 N N . THR B 1 420 ? -14.992 -8.906 7.082 1 98.38 420 THR B N 1
ATOM 7309 C CA . THR B 1 420 ? -14.484 -9.711 5.977 1 98.38 420 THR B CA 1
ATOM 7310 C C . THR B 1 420 ? -13.109 -10.281 6.312 1 98.38 420 THR B C 1
ATOM 7312 O O . THR B 1 420 ? -12.844 -11.461 6.07 1 98.38 420 THR B O 1
ATOM 7315 N N . LEU B 1 421 ? -12.281 -9.469 6.91 1 98.25 421 LEU B N 1
ATOM 7316 C CA . LEU B 1 421 ? -10.953 -9.906 7.312 1 98.25 421 LEU B CA 1
ATOM 7317 C C . LEU B 1 421 ? -11.031 -11.055 8.312 1 98.25 421 LEU B C 1
ATOM 7319 O O . LEU B 1 421 ? -10.344 -12.062 8.156 1 98.25 421 LEU B O 1
ATOM 7323 N N . LYS B 1 422 ? -11.859 -10.852 9.281 1 98.38 422 LYS B N 1
ATOM 7324 C CA . LYS B 1 422 ? -12.039 -11.875 10.305 1 98.38 422 LYS B CA 1
ATOM 7325 C C . LYS B 1 422 ? -12.547 -13.18 9.695 1 98.38 422 LYS B C 1
ATOM 7327 O O . LYS B 1 422 ? -12.047 -14.266 10.031 1 98.38 422 LYS B O 1
ATOM 7332 N N . SER B 1 423 ? -13.492 -13.078 8.812 1 98.56 423 SER B N 1
ATOM 7333 C CA . SER B 1 423 ? -14.078 -14.25 8.172 1 98.56 423 SER B CA 1
ATOM 7334 C C . SER B 1 423 ? -13.039 -15 7.344 1 98.56 423 SER B C 1
ATOM 7336 O O . SER B 1 423 ? -12.898 -16.219 7.465 1 98.56 423 SER B O 1
ATOM 7338 N N . MET B 1 424 ? -12.312 -14.344 6.516 1 98.62 424 MET B N 1
ATOM 7339 C CA . MET B 1 424 ? -11.328 -14.969 5.645 1 98.62 424 MET B CA 1
ATOM 7340 C C . MET B 1 424 ? -10.18 -15.555 6.461 1 98.62 424 MET B C 1
ATOM 7342 O O . MET B 1 424 ? -9.664 -16.625 6.141 1 98.62 424 MET B O 1
ATOM 7346 N N . ARG B 1 425 ? -9.781 -14.836 7.523 1 98.25 425 ARG B N 1
ATOM 7347 C CA . ARG B 1 425 ? -8.773 -15.344 8.461 1 98.25 425 ARG B CA 1
ATOM 7348 C C . ARG B 1 425 ? -9.203 -16.688 9.047 1 98.25 425 ARG B C 1
ATOM 7350 O O . ARG B 1 425 ? -8.406 -17.625 9.117 1 98.25 425 ARG B O 1
ATOM 7357 N N . ASN B 1 426 ? -10.438 -16.734 9.461 1 98.56 426 ASN B N 1
ATOM 7358 C CA . ASN B 1 426 ? -10.969 -17.938 10.078 1 98.56 426 ASN B CA 1
ATOM 7359 C C . ASN B 1 426 ? -11 -19.109 9.094 1 98.56 426 ASN B C 1
ATOM 7361 O O . ASN B 1 426 ? -10.688 -20.234 9.453 1 98.56 426 ASN B O 1
ATOM 7365 N N . ILE B 1 427 ? -11.391 -18.844 7.852 1 98.56 427 ILE B N 1
ATOM 7366 C CA . ILE B 1 427 ? -11.461 -19.875 6.824 1 98.56 427 ILE B CA 1
ATOM 7367 C C . ILE B 1 427 ? -10.062 -20.438 6.559 1 98.56 427 ILE B C 1
ATOM 7369 O O . ILE B 1 427 ? -9.883 -21.656 6.469 1 98.56 427 ILE B O 1
ATOM 7373 N N . LEU B 1 428 ? -9.07 -19.578 6.473 1 98.62 428 LEU B N 1
ATOM 7374 C CA . LEU B 1 428 ? -7.699 -20.031 6.246 1 98.62 428 LEU B CA 1
ATOM 7375 C C . LEU B 1 428 ? -7.191 -20.844 7.43 1 98.62 428 LEU B C 1
ATOM 7377 O O . LEU B 1 428 ? -6.566 -21.891 7.25 1 98.62 428 LEU B O 1
ATOM 7381 N N . SER B 1 429 ? -7.477 -20.297 8.586 1 98.12 429 SER B N 1
ATOM 7382 C CA . SER B 1 429 ? -7.043 -20.984 9.797 1 98.12 429 SER B CA 1
ATOM 7383 C C . SER B 1 429 ? -7.656 -22.375 9.898 1 98.12 429 SER B C 1
ATOM 7385 O O . SER B 1 429 ? -6.98 -23.328 10.281 1 98.12 429 SER B O 1
ATOM 7387 N N . GLU B 1 430 ? -8.891 -22.453 9.57 1 97.81 430 GLU B N 1
ATOM 7388 C CA . GLU B 1 430 ? -9.578 -23.734 9.578 1 97.81 430 GLU B CA 1
ATOM 7389 C C . GLU B 1 430 ? -8.945 -24.703 8.578 1 97.81 430 GLU B C 1
ATOM 7391 O O . GLU B 1 430 ? -8.719 -25.875 8.898 1 97.81 430 GLU B O 1
ATOM 7396 N N . TRP B 1 431 ? -8.703 -24.25 7.398 1 98.19 431 TRP B N 1
ATOM 7397 C CA . TRP B 1 431 ? -8.07 -25.078 6.379 1 98.19 431 TRP B CA 1
ATOM 7398 C C . TRP B 1 431 ? -6.703 -25.562 6.848 1 98.19 431 TRP B C 1
ATOM 7400 O O . TRP B 1 431 ? -6.371 -26.75 6.695 1 98.19 431 TRP B O 1
ATOM 7410 N N . MET B 1 432 ? -5.906 -24.688 7.406 1 98.31 432 MET B N 1
ATOM 7411 C CA . MET B 1 432 ? -4.578 -25.047 7.898 1 98.31 432 MET B CA 1
ATOM 7412 C C . MET B 1 432 ? -4.672 -26.125 8.977 1 98.31 432 MET B C 1
ATOM 7414 O O . MET B 1 432 ? -3.955 -27.125 8.922 1 98.31 432 MET B O 1
ATOM 7418 N N . THR B 1 433 ? -5.605 -25.891 9.852 1 97.88 433 THR B N 1
ATOM 7419 C CA . THR B 1 433 ? -5.773 -26.828 10.953 1 97.88 433 THR B CA 1
ATOM 7420 C C . THR B 1 433 ? -6.262 -28.188 10.445 1 97.88 433 THR B C 1
ATOM 7422 O O . THR B 1 433 ? -5.688 -29.219 10.773 1 97.88 433 THR B O 1
ATOM 7425 N N . GLU B 1 434 ? -7.246 -28.203 9.594 1 97.88 434 GLU B N 1
ATOM 7426 C CA . GLU B 1 434 ? -7.879 -29.438 9.125 1 97.88 434 GLU B CA 1
ATOM 7427 C C . GLU B 1 434 ? -6.926 -30.25 8.266 1 97.88 434 GLU B C 1
ATOM 7429 O O . GLU B 1 434 ? -6.965 -31.484 8.281 1 97.88 434 GLU B O 1
ATOM 7434 N N . THR B 1 435 ? -6.09 -29.594 7.504 1 98 435 THR B N 1
ATOM 7435 C CA . THR B 1 435 ? -5.234 -30.297 6.555 1 98 435 THR B CA 1
ATOM 7436 C C . THR B 1 435 ? -3.854 -30.547 7.156 1 98 435 THR B C 1
ATOM 7438 O O . THR B 1 435 ? -2.967 -31.078 6.484 1 98 435 THR B O 1
ATOM 7441 N N . GLY B 1 436 ? -3.641 -30.109 8.375 1 98.19 436 GLY B N 1
ATOM 7442 C CA . GLY B 1 436 ? -2.412 -30.422 9.094 1 98.19 436 GLY B CA 1
ATOM 7443 C C . GLY B 1 436 ? -1.257 -29.516 8.711 1 98.19 436 GLY B C 1
ATOM 7444 O O . GLY B 1 436 ? -0.107 -29.953 8.656 1 98.19 436 GLY B O 1
ATOM 7445 N N . ASP B 1 437 ? -1.525 -28.297 8.367 1 98.06 437 ASP B N 1
ATOM 7446 C CA . ASP B 1 437 ? -0.512 -27.297 8.086 1 98.06 437 ASP B CA 1
ATOM 7447 C C . ASP B 1 437 ? -0.036 -26.625 9.375 1 98.06 437 ASP B C 1
ATOM 7449 O O . ASP B 1 437 ? -0.627 -26.812 10.438 1 98.06 437 ASP B O 1
ATOM 7453 N N . ASN B 1 438 ? 1.178 -25.984 9.305 1 97.56 438 ASN B N 1
ATOM 7454 C CA . ASN B 1 438 ? 1.701 -25.219 10.43 1 97.56 438 ASN B CA 1
ATOM 7455 C C . ASN B 1 438 ? 2.75 -24.203 9.969 1 97.56 438 ASN B C 1
ATOM 7457 O O . ASN B 1 438 ? 3.102 -24.156 8.789 1 97.56 438 ASN B O 1
ATOM 7461 N N . ILE B 1 439 ? 3.104 -23.344 10.82 1 96.44 439 ILE B N 1
ATOM 7462 C CA . ILE B 1 439 ? 4.215 -22.422 10.641 1 96.44 439 ILE B CA 1
ATOM 7463 C C . ILE B 1 439 ? 5.438 -22.922 11.398 1 96.44 439 ILE B C 1
ATOM 7465 O O . ILE B 1 439 ? 5.535 -22.75 12.617 1 96.44 439 ILE B O 1
ATOM 7469 N N . PRO B 1 440 ? 6.324 -23.469 10.672 1 96.44 440 PRO B N 1
ATOM 7470 C CA . PRO B 1 440 ? 7.496 -24 11.383 1 96.44 440 PRO B CA 1
ATOM 7471 C C . PRO B 1 440 ? 8.32 -22.906 12.047 1 96.44 440 PRO B C 1
ATOM 7473 O O . PRO B 1 440 ? 8.453 -21.797 11.5 1 96.44 440 PRO B O 1
ATOM 7476 N N . LYS B 1 441 ? 8.906 -23.172 13.148 1 91.38 441 LYS B N 1
ATOM 7477 C CA . LYS B 1 441 ? 9.789 -22.234 13.844 1 91.38 441 LYS B CA 1
ATOM 7478 C C . LYS B 1 441 ? 11.109 -22.078 13.102 1 91.38 441 LYS B C 1
ATOM 7480 O O . LYS B 1 441 ? 11.625 -20.953 12.992 1 91.38 441 LYS B O 1
ATOM 7485 N N . ASN B 1 442 ? 11.617 -23.219 12.625 1 95.25 442 ASN B N 1
ATOM 7486 C CA . ASN B 1 442 ? 12.906 -23.219 11.93 1 95.25 442 ASN B CA 1
ATOM 7487 C C . ASN B 1 442 ? 12.734 -23.469 10.438 1 95.25 442 ASN B C 1
ATOM 7489 O O . ASN B 1 442 ? 13.023 -24.578 9.961 1 95.25 442 ASN B O 1
ATOM 7493 N N . LEU B 1 443 ? 12.523 -22.453 9.656 1 96.81 443 LEU B N 1
ATOM 7494 C CA . LEU B 1 443 ? 12.32 -22.562 8.219 1 96.81 443 LEU B CA 1
ATOM 7495 C C . LEU B 1 443 ? 13.656 -22.656 7.484 1 96.81 443 LEU B C 1
ATOM 7497 O O . LEU B 1 443 ? 14.695 -22.297 8.031 1 96.81 443 LEU B O 1
ATOM 7501 N N . THR B 1 444 ? 13.586 -23.281 6.27 1 97.81 444 THR B N 1
ATOM 7502 C CA . THR B 1 444 ? 14.75 -23.234 5.387 1 97.81 444 THR B CA 1
ATOM 7503 C C . THR B 1 444 ? 15.156 -21.781 5.117 1 97.81 444 THR B C 1
ATOM 7505 O O . THR B 1 444 ? 14.32 -20.953 4.766 1 97.81 444 THR B O 1
ATOM 7508 N N . LYS B 1 445 ? 16.406 -21.469 5.285 1 97.38 445 LYS B N 1
ATOM 7509 C CA . LYS B 1 445 ? 16.922 -20.109 5.156 1 97.38 445 LYS B CA 1
ATOM 7510 C C . LYS B 1 445 ? 17.312 -19.812 3.711 1 97.38 445 LYS B C 1
ATOM 7512 O O . LYS B 1 445 ? 17.25 -20.688 2.846 1 97.38 445 LYS B O 1
ATOM 7517 N N . ASP B 1 446 ? 17.672 -18.531 3.508 1 96.69 446 ASP B N 1
ATOM 7518 C CA . ASP B 1 446 ? 18.141 -18.109 2.188 1 96.69 446 ASP B CA 1
ATOM 7519 C C . ASP B 1 446 ? 19.375 -18.891 1.766 1 96.69 446 ASP B C 1
ATOM 7521 O O . ASP B 1 446 ? 20.391 -18.891 2.473 1 96.69 446 ASP B O 1
ATOM 7525 N N . TRP B 1 447 ? 19.266 -19.516 0.621 1 96.94 447 TRP B N 1
ATOM 7526 C CA . TRP B 1 447 ? 20.438 -20.219 0.106 1 96.94 447 TRP B CA 1
ATOM 7527 C C . TRP B 1 447 ? 21.359 -19.266 -0.636 1 96.94 447 TRP B C 1
ATOM 7529 O O . TRP B 1 447 ? 22.547 -19.562 -0.846 1 96.94 447 TRP B O 1
ATOM 7539 N N . TYR B 1 448 ? 20.828 -18.125 -1.064 1 94.81 448 TYR B N 1
ATOM 7540 C CA . TYR B 1 448 ? 21.562 -17.125 -1.814 1 94.81 448 TYR B CA 1
ATOM 7541 C C . TYR B 1 448 ? 21.328 -15.734 -1.229 1 94.81 448 TYR B C 1
ATOM 7543 O O . TYR B 1 448 ? 20.312 -15.484 -0.586 1 94.81 448 TYR B O 1
ATOM 7551 N N . HIS B 1 449 ? 22.312 -14.836 -1.457 1 90.5 449 HIS B N 1
ATOM 7552 C CA . HIS B 1 449 ? 22.094 -13.43 -1.125 1 90.5 449 HIS B CA 1
ATOM 7553 C C . HIS B 1 449 ? 21.062 -12.797 -2.064 1 90.5 449 HIS B C 1
ATOM 7555 O O . HIS B 1 449 ? 20.969 -13.18 -3.232 1 90.5 449 HIS B O 1
ATOM 7561 N N . LYS B 1 450 ? 20.281 -11.875 -1.501 1 86.19 450 LYS B N 1
ATOM 7562 C CA . LYS B 1 450 ? 19.219 -11.211 -2.264 1 86.19 450 LYS B CA 1
ATOM 7563 C C . LYS B 1 450 ? 19.797 -10.094 -3.137 1 86.19 450 LYS B C 1
ATOM 7565 O O . LYS B 1 450 ? 19.391 -8.938 -3.016 1 86.19 450 LYS B O 1
ATOM 7570 N N . GLU B 1 451 ? 20.875 -10.195 -3.676 1 77.38 451 GLU B N 1
ATOM 7571 C CA . GLU B 1 451 ? 21.516 -9.312 -4.645 1 77.38 451 GLU B CA 1
ATOM 7572 C C . GLU B 1 451 ? 21.891 -10.07 -5.918 1 77.38 451 GLU B C 1
ATOM 7574 O O . GLU B 1 451 ? 21.938 -11.297 -5.922 1 77.38 451 GLU B O 1
ATOM 7579 N N . ALA B 1 452 ? 22.094 -9.211 -6.895 1 69.94 452 ALA B N 1
ATOM 7580 C CA . ALA B 1 452 ? 22.469 -9.844 -8.156 1 69.94 452 ALA B CA 1
ATOM 7581 C C . ALA B 1 452 ? 23.812 -10.562 -8.031 1 69.94 452 ALA B C 1
ATOM 7583 O O . ALA B 1 452 ? 24.656 -10.18 -7.215 1 69.94 452 ALA B O 1
ATOM 7584 N N . GLY B 1 453 ? 23.984 -11.828 -8.656 1 71.88 453 GLY B N 1
ATOM 7585 C CA . GLY B 1 453 ? 25.297 -12.469 -8.695 1 71.88 453 GLY B CA 1
ATOM 7586 C C . GLY B 1 453 ? 25.266 -13.914 -8.25 1 71.88 453 GLY B C 1
ATOM 7587 O O . GLY B 1 453 ? 26.281 -14.609 -8.297 1 71.88 453 GLY B O 1
ATOM 7588 N N . LEU B 1 454 ? 24.203 -14.461 -7.789 1 81.75 454 LEU B N 1
ATOM 7589 C CA . LEU B 1 454 ? 24.062 -15.859 -7.402 1 81.75 454 LEU B CA 1
ATOM 7590 C C . LEU B 1 454 ? 25.047 -16.234 -6.309 1 81.75 454 LEU B C 1
ATOM 7592 O O . LEU B 1 454 ? 25.703 -17.266 -6.391 1 81.75 454 LEU B O 1
ATOM 7596 N N . ILE B 1 455 ? 25.281 -15.312 -5.336 1 89 455 ILE B N 1
ATOM 7597 C CA . ILE B 1 455 ? 26.219 -15.539 -4.242 1 89 455 ILE B CA 1
ATOM 7598 C C . ILE B 1 455 ? 25.562 -16.422 -3.18 1 89 455 ILE B C 1
ATOM 7600 O O . ILE B 1 455 ? 24.516 -16.062 -2.627 1 89 455 ILE B O 1
ATOM 7604 N N . LYS B 1 456 ? 26.188 -17.547 -2.854 1 94.12 456 LYS B N 1
ATOM 7605 C CA . LYS B 1 456 ? 25.656 -18.516 -1.89 1 94.12 456 LYS B CA 1
ATOM 7606 C C . LYS B 1 456 ? 25.828 -18.016 -0.46 1 94.12 456 LYS B C 1
ATOM 7608 O O . LYS B 1 456 ? 26.812 -17.344 -0.14 1 94.12 456 LYS B O 1
ATOM 7613 N N . THR B 1 457 ? 24.875 -18.297 0.387 1 95.88 457 THR B N 1
ATOM 7614 C CA . THR B 1 457 ? 24.984 -18.016 1.813 1 95.88 457 THR B CA 1
ATOM 7615 C C . THR B 1 457 ? 25.578 -19.203 2.559 1 95.88 457 THR B C 1
ATOM 7617 O O . THR B 1 457 ? 25.844 -20.25 1.958 1 95.88 457 THR B O 1
ATOM 7620 N N . GLU B 1 458 ? 25.781 -19.062 3.895 1 95.94 458 GLU B N 1
ATOM 7621 C CA . GLU B 1 458 ? 26.281 -20.156 4.734 1 95.94 458 GLU B CA 1
ATOM 7622 C C . GLU B 1 458 ? 25.219 -21.25 4.891 1 95.94 458 GLU B C 1
ATOM 7624 O O . GLU B 1 458 ? 25.531 -22.359 5.328 1 95.94 458 GLU B O 1
ATOM 7629 N N . PHE B 1 459 ? 24 -20.953 4.465 1 96.44 459 PHE B N 1
ATOM 7630 C CA . PHE B 1 459 ? 22.891 -21.891 4.645 1 96.44 459 PHE B CA 1
ATOM 7631 C C . PHE B 1 459 ? 22.609 -22.656 3.355 1 96.44 459 PHE B C 1
ATOM 7633 O O . PHE B 1 459 ? 21.656 -23.422 3.277 1 96.44 459 PHE B O 1
ATOM 7640 N N . HIS B 1 460 ? 23.422 -22.469 2.381 1 96.06 460 HIS B N 1
ATOM 7641 C CA . HIS B 1 460 ? 23.219 -23.109 1.087 1 96.06 460 HIS B CA 1
ATOM 7642 C C . HIS B 1 460 ? 23.109 -24.625 1.231 1 96.06 460 HIS B C 1
ATOM 7644 O O . HIS B 1 460 ? 23.984 -25.25 1.831 1 96.06 460 HIS B O 1
ATOM 7650 N N . ASN B 1 461 ? 22 -25.203 0.731 1 95.31 461 ASN B N 1
ATOM 7651 C CA . ASN B 1 461 ? 21.734 -26.641 0.696 1 95.31 461 ASN B CA 1
ATOM 7652 C C . ASN B 1 461 ? 21.391 -27.188 2.082 1 95.31 461 ASN B C 1
ATOM 7654 O O . ASN B 1 461 ? 21.5 -28.391 2.326 1 95.31 461 ASN B O 1
ATOM 7658 N N . ILE B 1 462 ? 21.109 -26.297 3.023 1 96.69 462 ILE B N 1
ATOM 7659 C CA . ILE B 1 462 ? 20.656 -26.703 4.344 1 96.69 462 ILE B CA 1
ATOM 7660 C C . ILE B 1 462 ? 19.141 -26.5 4.449 1 96.69 462 ILE B C 1
ATOM 7662 O O . ILE B 1 462 ? 18.656 -25.375 4.285 1 96.69 462 ILE B O 1
ATOM 7666 N N . ARG B 1 463 ? 18.422 -27.547 4.691 1 97.06 463 ARG B N 1
ATOM 7667 C CA . ARG B 1 463 ? 16.969 -27.484 4.801 1 97.06 463 ARG B CA 1
ATOM 7668 C C . ARG B 1 463 ? 16.531 -27.297 6.25 1 97.06 463 ARG B C 1
ATOM 7670 O O . ARG B 1 463 ? 17.203 -27.766 7.168 1 97.06 463 ARG B O 1
ATOM 7677 N N . GLY B 1 464 ? 15.484 -26.516 6.379 1 96.88 464 GLY B N 1
ATOM 7678 C CA . GLY B 1 464 ? 14.812 -26.453 7.664 1 96.88 464 GLY B CA 1
ATOM 7679 C C . GLY B 1 464 ? 13.648 -27.422 7.785 1 96.88 464 GLY B C 1
ATOM 7680 O O . GLY B 1 464 ? 13.633 -28.453 7.125 1 96.88 464 GLY B O 1
ATOM 7681 N N . GLU B 1 465 ? 12.75 -27.094 8.75 1 96.31 465 GLU B N 1
ATOM 7682 C CA . GLU B 1 465 ? 11.539 -27.875 8.93 1 96.31 465 GLU B CA 1
ATOM 7683 C C . GLU B 1 465 ? 10.508 -27.578 7.848 1 96.31 465 GLU B C 1
ATOM 7685 O O . GLU B 1 465 ? 10.25 -26.422 7.535 1 96.31 465 GLU B O 1
ATOM 7690 N N . MET B 1 466 ? 9.938 -28.625 7.293 1 96.31 466 MET B N 1
ATOM 7691 C CA . MET B 1 466 ? 8.891 -28.453 6.289 1 96.31 466 MET B CA 1
ATOM 7692 C C . MET B 1 466 ? 7.543 -28.188 6.953 1 96.31 466 MET B C 1
ATOM 7694 O O . MET B 1 466 ? 7.219 -28.797 7.973 1 96.31 466 MET B O 1
ATOM 7698 N N . PRO B 1 467 ? 6.809 -27.25 6.402 1 97.5 467 PRO B N 1
ATOM 7699 C CA . PRO B 1 467 ? 5.441 -27.094 6.902 1 97.5 467 PRO B CA 1
ATOM 7700 C C . PRO B 1 467 ? 4.652 -28.391 6.875 1 97.5 467 PRO B C 1
ATOM 7702 O O . PRO B 1 467 ? 4.715 -29.141 5.895 1 97.5 467 PRO B O 1
ATOM 7705 N N . GLY B 1 468 ? 3.938 -28.688 7.969 1 97.81 468 GLY B N 1
ATOM 7706 C CA . GLY B 1 468 ? 3.105 -29.875 8.07 1 97.81 468 GLY B CA 1
ATOM 7707 C C . GLY B 1 468 ? 3.869 -31.109 8.531 1 97.81 468 GLY B C 1
ATOM 7708 O O . GLY B 1 468 ? 3.266 -32.125 8.891 1 97.81 468 GLY B O 1
ATOM 7709 N N . GLN B 1 469 ? 5.168 -31.031 8.5 1 96.5 469 GLN B N 1
ATOM 7710 C CA . GLN B 1 469 ? 5.992 -32.188 8.812 1 96.5 469 GLN B CA 1
ATOM 7711 C C . GLN B 1 469 ? 5.711 -32.719 10.219 1 96.5 469 GLN B C 1
ATOM 7713 O O . GLN B 1 469 ? 5.477 -33.906 10.414 1 96.5 469 GLN B O 1
ATOM 7718 N N . ASN B 1 470 ? 5.711 -31.859 11.195 1 95.56 470 ASN B N 1
ATOM 7719 C CA . ASN B 1 470 ? 5.535 -32.25 12.594 1 95.56 470 ASN B CA 1
ATOM 7720 C C . ASN B 1 470 ? 4.105 -32.688 12.883 1 95.56 470 ASN B C 1
ATOM 7722 O O . ASN B 1 470 ? 3.824 -33.25 13.945 1 95.56 470 ASN B O 1
ATOM 7726 N N . LEU B 1 471 ? 3.234 -32.531 11.961 1 97.06 471 LEU B N 1
ATOM 7727 C CA . LEU B 1 471 ? 1.833 -32.906 12.141 1 97.06 471 LEU B CA 1
ATOM 7728 C C . LEU B 1 471 ? 1.455 -34.062 11.242 1 97.06 471 LEU B C 1
ATOM 7730 O O . LEU B 1 471 ? 0.271 -34.375 11.07 1 97.06 471 LEU B O 1
ATOM 7734 N N . ASN B 1 472 ? 2.438 -34.719 10.625 1 96.62 472 ASN B N 1
ATOM 7735 C CA . ASN B 1 472 ? 2.234 -35.844 9.727 1 96.62 472 ASN B CA 1
ATOM 7736 C C . ASN B 1 472 ? 1.226 -35.5 8.625 1 96.62 472 ASN B C 1
ATOM 7738 O O . ASN B 1 472 ? 0.285 -36.281 8.391 1 96.62 472 ASN B O 1
ATOM 7742 N N . ALA B 1 473 ? 1.407 -34.375 8.016 1 98 473 ALA B N 1
ATOM 7743 C CA . ALA B 1 473 ? 0.459 -33.875 7.031 1 98 473 ALA B CA 1
ATOM 7744 C C . ALA B 1 473 ? 0.376 -34.781 5.812 1 98 473 ALA B C 1
ATOM 7746 O O . ALA B 1 473 ? -0.64 -34.812 5.113 1 98 473 ALA B O 1
ATOM 7747 N N . THR B 1 474 ? 1.401 -35.562 5.512 1 97.56 474 THR B N 1
ATOM 7748 C CA . THR B 1 474 ? 1.413 -36.438 4.348 1 97.56 474 THR B CA 1
ATOM 7749 C C . THR B 1 474 ? 0.39 -37.562 4.504 1 97.56 474 THR B C 1
ATOM 7751 O O . THR B 1 474 ? -0.012 -38.188 3.518 1 97.56 474 THR B O 1
ATOM 7754 N N . GLU B 1 475 ? -0.03 -37.812 5.695 1 97.06 475 GLU B N 1
ATOM 7755 C CA . GLU B 1 475 ? -1.002 -38.875 5.973 1 97.06 475 GLU B CA 1
ATOM 7756 C C . GLU B 1 475 ? -2.404 -38.312 6.148 1 97.06 475 GLU B C 1
ATOM 7758 O O . GLU B 1 475 ? -3.369 -39.062 6.324 1 97.06 475 GLU B O 1
ATOM 7763 N N . ASN B 1 476 ? -2.477 -37 6.145 1 97.62 476 ASN B N 1
ATOM 7764 C CA . ASN B 1 476 ? -3.758 -36.312 6.301 1 97.62 476 ASN B CA 1
ATOM 7765 C C . ASN B 1 476 ? -4.5 -36.188 4.973 1 97.62 476 ASN B C 1
ATOM 7767 O O . ASN B 1 476 ? -4.02 -35.562 4.035 1 97.62 476 ASN B O 1
ATOM 7771 N N . ASN B 1 477 ? -5.691 -36.781 4.871 1 96.94 477 ASN B N 1
ATOM 7772 C CA . ASN B 1 477 ? -6.441 -36.812 3.623 1 96.94 477 ASN B CA 1
ATOM 7773 C C . ASN B 1 477 ? -7.645 -35.875 3.67 1 96.94 477 ASN B C 1
ATOM 7775 O O . ASN B 1 477 ? -8.477 -35.875 2.762 1 96.94 477 ASN B O 1
ATOM 7779 N N . VAL B 1 478 ? -7.734 -35.094 4.73 1 96.75 478 VAL B N 1
ATOM 7780 C CA . VAL B 1 478 ? -8.852 -34.156 4.848 1 96.75 478 VAL B CA 1
ATOM 7781 C C . VAL B 1 478 ? -8.812 -33.156 3.693 1 96.75 478 VAL B C 1
ATOM 7783 O O . VAL B 1 478 ? -7.746 -32.625 3.357 1 96.75 478 VAL B O 1
ATOM 7786 N N . LYS B 1 479 ? -9.898 -32.875 3.059 1 93.88 479 LYS B N 1
ATOM 7787 C CA . LYS B 1 479 ? -9.969 -32.062 1.853 1 93.88 479 LYS B CA 1
ATOM 7788 C C . LYS B 1 479 ? -10.078 -30.578 2.201 1 93.88 479 LYS B C 1
ATOM 7790 O O . LYS B 1 479 ? -9.664 -29.719 1.418 1 93.88 479 LYS B O 1
ATOM 7795 N N . GLY B 1 480 ? -10.586 -30.219 3.389 1 88.38 480 GLY B N 1
ATOM 7796 C CA . GLY B 1 480 ? -10.75 -28.828 3.789 1 88.38 480 GLY B CA 1
ATOM 7797 C C . GLY B 1 480 ? -12.008 -28.188 3.223 1 88.38 480 GLY B C 1
ATOM 7798 O O . GLY B 1 480 ? -12.844 -28.875 2.637 1 88.38 480 GLY B O 1
ATOM 7799 N N . ALA B 1 481 ? -12.102 -26.906 3.449 1 87.88 481 ALA B N 1
ATOM 7800 C CA . ALA B 1 481 ? -13.25 -26.141 2.973 1 87.88 481 ALA B CA 1
ATOM 7801 C C . ALA B 1 481 ? -13.305 -26.125 1.448 1 87.88 481 ALA B C 1
ATOM 7803 O O . ALA B 1 481 ? -12.266 -26 0.79 1 87.88 481 ALA B O 1
ATOM 7804 N N . PHE B 1 482 ? -14.531 -26.219 0.918 1 91.06 482 PHE B N 1
ATOM 7805 C CA . PHE B 1 482 ? -14.727 -26.344 -0.522 1 91.06 482 PHE B CA 1
ATOM 7806 C C . PHE B 1 482 ? -15.477 -25.141 -1.072 1 91.06 482 PHE B C 1
ATOM 7808 O O . PHE B 1 482 ? -16.391 -24.625 -0.424 1 91.06 482 PHE B O 1
#

pLDDT: mean 93.48, std 11.71, range [33.59, 98.88]

InterPro domains:
  IPR000917 Sulfatase, N-terminal [PF00884] (26-298)
  IPR017850 Alkaline-phosphatase-like, core domain superfamily [G3DSA:3.40.720.10] (25-439)
  IPR017850 Alkaline-phosphatase-like, core domain superfamily [SSF53649] (23-437)
  IPR024607 Sulfatase, conserved site [PS00523] (71-83)
  IPR050738 Sulfatase enzyme [PTHR42693] (157-444)

Secondary structure (DSSP, 8-state):
-----------------------PPEEEEEEESS--GGGSGGGT-SSS--HHHHHHHHTSEEEEEEE-SBSSHHHHHHHHHHT--HHHHT--STT----TT---HHHHHHTTT-EEEEEE---S-GGGGGG-SEEE--HHHHTTTS-TTHHHHHHSS-TTS-EEEEEE--TTPSSPPP-TTTT-S-GGG----TTS--SHHHHHHHHHHHHHHHHHHHHHHHHHHHHHHTT-GGGEEEEEEESS--SSTTTTT-SSHHHHB--EEEE-TTT--S-SEEEEEEEEGGGHHHHHHHHTT-PPPTT--S---GGGGT-TTS---S-EEEEE--BSB---EEEEE-SSEEEEEES-TTS-----HHHHTSHHHHHHHHHHHTT---HHHHTTT-BSPPSEEEEETTT-TT-----TT-GGGHHHHHHHHHHHHHHHHHHT----SSPPPPSB-SSTT--B-TTTT---PPTTGGGTGGG-------/-----------------------PPEEEEEEESS--GGGSGGGT-SSS--HHHHHHHHTSEEES-EE-SBSSHHHHHHHHHHT--HHHHT--STT----TT---HHHHHHHTT-EEEEEE---S-GGGGGG-SEEE--HHHHTTTS-TTHHHHHHTS-TTS-EEEEEE--TTPSSPPP-TTTT-S-GGG----TTS--SHHHHHHHHHHHHHHHHHHHHHHHHHHHHHHTT-GGGEEEEEEESS--SSTTTTT-SSHHHHB--EEEE-TTT--S-SEEE---EEGGGHHHHHHHHTT-PPPTT--S---GGGGT-TTS---S-EEEEE--BSB---EEEEE-SSEEEEEES-TTS-----HHHHTSHHHHHHHHHHHTT---HHHHTTT-BSPPSEEEEETTT-TT-----TT-GGGHHHHHHHHHHHHHHHHHHT----SSPPPPSB-SSTT--B-TTTT---PPTTGGGTGGG-------